Protein 9FZ5 (pdb70)

Foldseek 3Di:
DQVVVVVVQAAADPDDADDDDQLPFDWDWDQVKHAQFIWIDRHQKIKTARIWDWDDCTKIWGAQFIWIGHNWKTDTAGTKIAHSPFGKMWHAWDWIATHPAFKTKGAGTWIQGNPQGWMWGAFMWIDGDGPPDQFWIWTAGIKTQGPPPQWIWGAQTFIDGGPDTDDGDGTDIDGFDADDDWFKFDKWKKCWPQARIKIKIWTWDDPDVFWIKIWMWMDRVRFGWIKTWIWIWGDDLFAIKTWIKIWTQAGDVCCVVPHDDDTHIWMKIFIWTWGAHDPFKTWTWTFIDIDALCPQLPDHDPVDHQPDFKGWTKIWIWGPDPFWIWIFMWIDMGTSDPPDAKAKIKHTKIWIKGWAQPDPQKTWMKIWMWIWMDIDDPADKTKIKIKMKIKMWRWDDDPFKIKTKMKIKIKMWMAIDRPDVVQVPDDDHADGIDMDIKMKIKMWMKGKDKDQDPPPDGQKMKMKMKIKMWMFIDADAQSNFDDRQWAADDDAPVNPPDLAGIPDDRFGWGFGKMKIKMWMWIADNVGHTFKIKMKMWMFGPFAICRNDPPFDFDDDDTTGTFKMKIWMWGPPDVFKIKIKIWIGGPSHVDTAKIKIKMKGDPDPFWMKMKMWIWGQLSNCCGGPDPVLCPDPPRNGTFTKIKMWGKDDDDPFKIWTWMWIFTVSDTDTAKIKIKMKGDHQFKIKIKMKMWHWHDFDDPPGDTDTMMMIIIDMDTDRSYDDDDTPDQVRQQPYPDGDDDPD/DDDDDDAALAHPQQLAEEEEEDDCPDLLVVLLVVVSVVRRRDYDYDDDPDPRHKYKYWDDKDKDKDADDDDPPGDGFKIKMKIKIKMWICHPPDHIHIDMFMDIDMDTDDPVPVVVVVVVVVVVVNVVSNVRSVVVSNCNVVVVVVVVD/DQVPADFDFDDPLVAAWWWADDDLVPDPDDDKTWTWFAHRRFKIWIWIDDPDTDIWIWGWHDDPNWIWTATPVGDTWTWDDDPSWIDTDSGITHGDHDDDPVVVVVCVVPPDPDDGD

B-factor: mean 40.63, std 31.94, range [8.41, 131.27]

Organism: Escherichia coli (strain K12) (NCBI:txid83333)

Secondary structure (DSSP, 8-state):
-HHHHHHTTS----SPP--S-STT----EE--EEEEEEEEEETTEEEEEEEEEEE---EEEEEEEEEEE-SS-EEEEEEEEEESSS--BEE-SSEEE-SSS--EEE-SS--B-SSTT-B--SS-EEE-SPTT--SEEEE-S-EEEEETTEEEEESS-EEEESSSB----S------SSS----B----EE--SSSS--EE--B-B--STTEEB--B-EE-TTT-S---EEE-EE--SS-----EEE-B---SHHHHHS-S-S---B-EEEEEEEE--TTT-EEEEEEEEESSTTTTTSS-BTTB-SS-SB--EEE-EEE-SSS--EE--EEE--B-STT----EEE-S-----B----STT---BB-EEEEEEEESSTTS-BEEEEEE--EEEEEEE-SSEEEEEEEEEEEEE---B--SHHHHHSSS---S--EEEEEEEE--EEE-EEEE--SSSTT-EEEEEEEE----B-----TTS--SS--B----TGGGS-S-SBSSSS----B--EEEEEEEEEE-TTS-EEEEEEEEEEEESS----S------SS---SEEEEEEEEEEE--STT--EEEEEEEETTTTS--EEEEEEEEESSSS-EEEEEEEEE-HHHHHHSS-GGGTTSTTTTT-B-EEEEEEEEEETTTEEEEEEEEEETTTTEE------EEEE-SSEEEEE-----EEEE-SSS--EEE----EEEEEE-SSSS--S--STTTTT-SSS------/--EE--S-SS-SS-SEEEEE-S-TTSSHHHHHHHHHHHHT-EE--S--S--S--EEE----EEEEEE--B-TTS-B-EEEEEEEEEEEE--SSS--EEEEEEEEEEEE--TTSTTTTTHHHHHHHHHSHHHHHHHHHHTHHHHHHHHH-/-TTTPPP-PPPTTT-EEEE--S--SSS-SSS-EEEEEE-SSSEEEEEEESSSEEEEEEEEEEETTEEEEEETT--EEE-EESSS-EEETTEE-EE-S---HHHHHHHHHS--SSPP-

GO terms:
  GO:0009279 cell outer membrane (C, EXP)
  GO:0005515 protein binding (F, IPI)
  GO:0009279 cell outer membrane (C, IDA)
  GO:1990351 transporter complex (C, IDA)
  GO:0043165 Gram-negative-bacterium-type cell outer membrane assembly (P, IMP)

Nearest PDB structures (foldseek):
  4rhb-assembly2_D  TM=9.702E-01  e=4.855E-27  Escherichia coli K-12
  4n4r-assembly2_D  TM=9.764E-01  e=1.354E-24  Salmonella enterica subsp. enterica serovar Typhimurium str. LT2
  5iv8-assembly2_D  TM=9.693E-01  e=1.240E-23  Klebsiella pneumoniae
  5iv8-assembly1_B  TM=9.647E-01  e=1.289E-22  Klebsiella pneumoniae
  4rh8-assembly3_C  TM=9.187E-01  e=2.934E-22  Escherichia coli K-12

Radius of gyration: 35.71 Å; Cα contacts (8 Å, |Δi|>4): 2465; chains: 3; bounding box: 82×67×100 Å

InterPro domains:
  IPR005653 Organic solvent tolerance-like, N-terminal [PF03968] (53-194)
  IPR007543 LptD, C-terminal [PF04453] (309-697)
  IPR020889 LPS-assembly protein LptD [MF_01411] (3-763)
  IPR050218 Lipopolysaccharide Assembly Protein LptD [PTHR30189] (1-781)

Sequence (1006 aa):
DLASQCMLGVPSYDRPLVQGDTNDLPVTINAAVFTGSVDIMQGNSRLQADEVQLHQVRTVDALGNVHYDDNQVILKGPKGWANLNTKDTNVWEGDYQMVGRQGRGKADLMKQRGENRYTILDNGSFTSCLPGSDTWSVVGSEIIHDREEQVAEIWNARFKVGPVPIFYSPYLQLPVGDKRRSGFLIPNAKYTTTNYFEFYLPYYWNIAPNMDATITPHYMHRRGNIMWENEFRYLSQAGAGLMELDYLPSDKVYEDEHPNDDSSRRWLFYWNHSGVMDQVWRFNVDYTKVSDPSYFNDFDNKYGSSTDGYATQKFSVGYAVQNFNATVSTKQFQVFSEQNTSSYSAEPQLDVNYYQNDVGPFDTRIYGQAVHFVNTRDDMPEATRVHLEPTINLPLSNNWGSINTEAKLLATHYQQTNLDWYNSRNTTKLDESVNRVMPQFKVDGKMVFERDMEMLAPGYTQTLEPRAQYLYVPYRDQSDIYNYDSSLLQSDYSGLFRDRTYGGLDRIASANQVTTGVTSRIYDDAAVERFNISVGQIYYFTESRTGDDNITWENDDKTGSLVWAGDTYWRISERWGLRGGIQYDTRLDNVATSNSSIEYRRDEDRLVQLNYRYASPEYIQATLPKYYSTAEQYKNGISQVGAVASWPIADRWSIVGAYYYDTNANKQADSMLGVQYSSCCYAIRVGYERKLNGWDNDKQHAVYDNAIGFNIELRGLSSNYGLGTQEMLRSNILPYQNTLGWHLRDTTQVPSTMKVMILDSGDPNGPLSRAVRNQLRLNGVELLDKETTRKDVPSLRLGKVSIAKDTASVFRNGQTAEYQMIMTVNATVLIPGRDIYPISAKVFRSFFDNPQMALAKDNEQDMIVKEMYDRAAEQLIRKLPSIRAADIANYNNVVKTPAPDWLAGYWQTKGPQRALVSPEAIGSLIVTKEGDTLDCRQWQRVIAVPGKLTLMSDDLTNVTVKRELYEVERDGNTIEYDGMTMERVDRPTAECAAALDKAPLPTPLP

Solvent-accessible surface area: 52237 Å² total; per-residue (Å²): 106,10,35,63,28,7,79,4,2,4,22,64,53,129,63,117,97,71,151,63,90,49,82,131,47,109,89,66,88,81,82,76,90,46,110,37,90,1,25,26,68,33,13,20,34,60,17,69,6,82,51,2,43,42,88,162,131,85,27,30,38,0,74,27,100,1,70,27,38,36,52,74,20,44,10,85,7,76,76,0,82,13,20,69,79,64,104,12,11,41,5,81,106,20,73,27,39,37,10,51,55,30,11,68,9,119,13,67,64,2,72,22,122,15,96,36,108,75,23,40,1,64,101,0,11,11,8,2,5,17,33,64,43,124,52,13,12,4,34,11,43,85,1,63,25,37,77,133,71,70,31,1,30,0,132,67,0,93,47,53,67,17,128,84,82,102,115,134,72,61,140,45,66,34,64,32,20,114,101,163,105,57,26,144,99,62,50,47,35,71,140,22,69,39,2,122,94,4,86,48,76,19,79,38,119,44,86,26,130,66,63,11,10,34,68,15,35,8,78,0,92,98,20,37,60,72,6,126,27,53,36,66,99,44,104,70,160,15,21,47,0,58,64,4,68,1,99,1,54,44,14,121,21,53,65,98,132,110,72,143,71,154,54,4,119,2,81,6,73,39,89,55,23,67,12,61,83,120,98,34,111,72,60,71,25,52,65,24,73,4,40,14,79,42,4,28,79,34,8,92,20,181,69,16,54,11,10,40,8,44,6,40,19,58,103,41,68,8,83,4,75,100,65,80,34,33,39,84,8,36,23,80,23,43,24,26,58,146,117,70,62,26,17,21,10,0,48,80,17,72,31,59,26,97,65,91,66,119,73,64,96,82,21,38,78,75,65,6,23,42,4,75,3,43,17,94,88,140,50,26,1,56,2,55,2,76,4,95,28,59,7,88,23,66,51,95,78,95,55,98,20,47,76,42,38,24,42,28,85,2,30,9,82,1,108,1,63,73,33,110,114,49,42,78,175,72,122,67,109,14,57,108,74,15,113,12,82,1,57,14,100,31,54,24,16,87,72,19,53,42,57,97,18,158,107,151,11,114,52,60,45,38,12,61,19,43,81,48,13,77,4,112,6,28,95,99,98,7,35,47,10,49,45,4,6,4,8,58,20,35,38,46,34,48,4,7,29,48,39,45,57,31,2,9,26,0,22,14,10,20,9,35,19,45,2,55,6,64,13,12,29,38,43,27,111,48,31,50,43,53,62,22,76,7,67,2,50,12,102,30,96,59,53,39,92,2,35,63,86,113,49,93,83,96,48,101,70,99,84,18,46,7,16,102,12,13,59,41,49,122,78,74,51,137,119,101,1,51,57,23,23,90,26,85,16,48,44,7,103,56,54,5,12,29,57,53,16,58,2,42,58,121,48,122,30,70,0,66,16,94,42,82,24,61,3,0,57,44,30,2,77,10,49,17,29,184,85,9,38,112,28,86,36,23,92,48,6,5,10,13,51,3,39,8,47,5,111,28,98,93,74,81,107,2,54,4,17,22,96,13,85,20,67,68,44,110,119,47,5,0,19,10,104,0,52,8,62,0,22,18,10,81,7,51,57,45,20,87,18,78,43,13,21,33,38,55,122,106,126,84,106,31,73,62,16,47,25,68,19,105,52,84,69,57,18,5,15,54,83,96,70,36,47,17,4,69,127,11,1,119,69,15,17,5,26,18,25,54,13,55,102,109,94,74,41,120,90,52,57,0,18,98,65,1,74,40,4,14,10,51,27,75,66,44,16,3,58,13,3,57,14,3,55,86,32,2,118,88,43,58,2,112,39,39,71,157,99,60,136,136,194,128,21,9,21,13,116,21,46,155,56,48,73,44,88,18,15,17,0,6,10,35,22,4,54,13,1,3,22,34,2,16,1,45,0,72,2,42,3,63,13,59,86,151,95,101,41,108,18,46,5,47,17,45,22,28,6,18,7,7,33,70,67,3,6,2,23,13,24,8,47,64,58,13,18,127,34,0,30,70,83,0,2,65,57,8,12,53,91,7,44,30,8,89,33,53,33,129,121,122,55,117,116,29,116,98,33,80,13,52,137,88,5,9,14,33,7,26,4,127,32,94,29,224,45,9,46,72,70,94,5,30,1,0,13,6,3,0,126,71,0,26,3,18,30,5,48,38,29,81,48,46,66,48,32,68,3,34,5,17,97,79,102,144,54,19,2,11,2,5,77,138,131,55,90,54,85,16,96,132,116,48,125,26,2,66,11,67,43,9,63,0,72,127,31,136,193,36,34,82,94,9,39,46,24,21,108,172,69,97,25,130,32,115,73,88

Structure (mmCIF, N/CA/C/O backbone):
data_9FZ5
#
_entry.id   9FZ5
#
_cell.length_a   1.00
_cell.length_b   1.00
_cell.length_c   1.00
_cell.angle_alpha   90.00
_cell.angle_beta   90.00
_cell.angle_gamma   90.00
#
_symmetry.space_group_name_H-M   'P 1'
#
loop_
_entity.id
_entity.type
_entity.pdbx_description
1 polymer 'LPS-assembly protein LptD'
2 polymer 'LPS-assembly lipoprotein LptE'
3 polymer 'Uncharacterized lipoprotein YedD'
#
loop_
_atom_site.group_PDB
_atom_site.id
_atom_site.type_symbol
_atom_site.label_atom_id
_atom_site.label_alt_id
_atom_site.label_comp_id
_atom_site.label_asym_id
_atom_site.label_entity_id
_atom_site.label_seq_id
_atom_site.pdbx_PDB_ins_code
_atom_site.Cartn_x
_atom_site.Cartn_y
_atom_site.Cartn_z
_atom_site.occupancy
_atom_site.B_iso_or_equiv
_atom_site.auth_seq_id
_atom_site.auth_comp_id
_atom_site.auth_asym_id
_atom_site.auth_atom_id
_atom_site.pdbx_PDB_model_num
ATOM 1 N N . ASP A 1 1 ? 126.829 149.762 111.840 1.00 63.14 26 ASP A N 1
ATOM 2 C CA . ASP A 1 1 ? 127.452 148.537 112.326 1.00 63.14 26 ASP A CA 1
ATOM 3 C C . ASP A 1 1 ? 127.687 147.563 111.176 1.00 63.14 26 ASP A C 1
ATOM 4 O O . ASP A 1 1 ? 126.981 147.602 110.171 1.00 63.14 26 ASP A O 1
ATOM 9 N N . LEU A 1 2 ? 128.687 146.690 111.329 1.00 63.27 27 LEU A N 1
ATOM 10 C CA . LEU A 1 2 ? 129.012 145.750 110.260 1.00 63.27 27 LEU A CA 1
ATOM 11 C C . LEU A 1 2 ? 127.897 144.732 110.057 1.00 63.27 27 LEU A C 1
ATOM 12 O O . LEU A 1 2 ? 127.629 144.317 108.924 1.00 63.27 27 LEU A O 1
ATOM 17 N N . ALA A 1 3 ? 127.232 144.321 111.140 1.00 70.47 28 ALA A N 1
ATOM 18 C CA . ALA A 1 3 ? 126.164 143.334 111.019 1.00 70.47 28 ALA A CA 1
ATOM 19 C C . ALA A 1 3 ? 125.001 143.884 110.206 1.00 70.47 28 ALA A C 1
ATOM 20 O O . ALA A 1 3 ? 124.536 143.247 109.255 1.00 70.47 28 ALA A O 1
ATOM 22 N N . SER A 1 4 ? 124.525 145.079 110.561 1.00 70.37 29 SER A N 1
ATOM 23 C CA . SER A 1 4 ? 123.437 145.689 109.806 1.00 70.37 29 SER A CA 1
ATOM 24 C C . SER A 1 4 ? 123.876 146.068 108.399 1.00 70.37 29 SER A C 1
ATOM 25 O O . SER A 1 4 ? 123.055 146.068 107.475 1.00 70.37 29 SER A O 1
ATOM 28 N N . GLN A 1 5 ? 125.155 146.400 108.216 1.00 69.69 30 GLN A N 1
ATOM 29 C CA . GLN A 1 5 ? 125.648 146.725 106.882 1.00 69.69 30 GLN A CA 1
ATOM 30 C C . GLN A 1 5 ? 125.612 145.502 105.974 1.00 69.69 30 GLN A C 1
ATOM 31 O O . GLN A 1 5 ? 125.185 145.588 104.817 1.00 69.69 30 GLN A O 1
ATOM 37 N N . CYS A 1 6 ? 126.056 144.352 106.481 1.00 69.01 31 CYS A N 1
ATOM 38 C CA . CYS A 1 6 ? 126.037 143.123 105.698 1.00 69.01 31 CYS A CA 1
ATOM 39 C C . CYS A 1 6 ? 124.657 142.489 105.603 1.00 69.01 31 CYS A C 1
ATOM 40 O O . CYS A 1 6 ? 124.432 141.676 104.700 1.00 69.01 31 CYS A O 1
ATOM 43 N N . MET A 1 7 ? 123.732 142.832 106.501 1.00 68.41 32 MET A N 1
ATOM 44 C CA . MET A 1 7 ? 122.424 142.191 106.484 1.00 68.41 32 MET A CA 1
ATOM 45 C C . MET A 1 7 ? 121.617 142.542 105.240 1.00 68.41 32 MET A C 1
ATOM 46 O O . MET A 1 7 ? 120.673 141.819 104.908 1.00 68.41 32 MET A O 1
ATOM 51 N N . LEU A 1 8 ? 121.958 143.624 104.547 1.00 59.53 33 LEU A N 1
ATOM 52 C CA . LEU A 1 8 ? 121.215 144.027 103.353 1.00 59.53 33 LEU A CA 1
ATOM 53 C C . LEU A 1 8 ? 121.813 143.420 102.084 1.00 59.53 33 LEU A C 1
ATOM 54 O O . LEU A 1 8 ? 122.034 144.080 101.073 1.00 59.53 33 LEU A O 1
ATOM 59 N N . GLY A 1 9 ? 122.049 142.113 102.135 1.00 58.46 34 GLY A N 1
ATOM 60 C CA . GLY A 1 9 ? 122.469 141.366 100.967 1.00 58.46 34 GLY A CA 1
ATOM 61 C C . GLY A 1 9 ? 121.691 140.075 100.826 1.00 58.46 34 GLY A C 1
ATOM 62 O O . GLY A 1 9 ? 121.775 139.390 99.803 1.00 58.46 34 GLY A O 1
ATOM 63 N N . VAL A 1 10 ? 120.923 139.741 101.858 1.00 59.68 35 VAL A N 1
ATOM 64 C CA . VAL A 1 10 ? 120.151 138.509 101.940 1.00 59.68 35 VAL A CA 1
ATOM 65 C C . VAL A 1 10 ? 118.678 138.866 101.752 1.00 59.68 35 VAL A C 1
ATOM 66 O O . VAL A 1 10 ? 118.083 139.510 102.629 1.00 59.68 35 VAL A O 1
ATOM 70 N N . PRO A 1 11 ? 118.050 138.478 100.644 1.00 59.36 36 PRO A N 1
ATOM 71 C CA . PRO A 1 11 ? 116.627 138.777 100.462 1.00 59.36 36 PRO A CA 1
ATOM 72 C C . PRO A 1 11 ? 115.777 138.046 101.489 1.00 59.36 36 PRO A C 1
ATOM 73 O O . PRO A 1 11 ? 116.177 137.030 102.060 1.00 59.36 36 PRO A O 1
ATOM 77 N N . SER A 1 12 ? 114.589 138.589 101.733 1.00 71.12 37 SER A N 1
ATOM 78 C CA . SER A 1 12 ? 113.670 138.032 102.711 1.00 71.12 37 SER A CA 1
ATOM 79 C C . SER A 1 12 ? 112.318 137.755 102.067 1.00 71.12 37 SER A C 1
ATOM 80 O O . SER A 1 12 ? 111.952 138.353 101.052 1.00 71.12 37 SER A O 1
ATOM 83 N N . TYR A 1 13 ? 111.581 136.828 102.674 1.00 88.36 38 TYR A N 1
ATOM 84 C CA . TYR A 1 13 ? 110.256 136.442 102.200 1.00 88.36 38 TYR A CA 1
ATOM 85 C C . TYR A 1 13 ? 109.223 137.367 102.835 1.00 88.36 38 TYR A C 1
ATOM 86 O O . TYR A 1 13 ? 108.910 137.237 104.023 1.00 88.36 38 TYR A O 1
ATOM 95 N N . ASP A 1 14 ? 108.695 138.301 102.044 1.00 98.98 39 ASP A N 1
ATOM 96 C CA . ASP A 1 14 ? 107.711 139.255 102.537 1.00 98.98 39 ASP A CA 1
ATOM 97 C C . ASP A 1 14 ? 106.277 138.760 102.410 1.00 98.98 39 ASP A C 1
ATOM 98 O O . ASP A 1 14 ? 105.405 139.241 103.142 1.00 98.98 39 ASP A O 1
ATOM 103 N N . ARG A 1 15 ? 106.016 137.820 101.507 1.00 97.24 40 ARG A N 1
ATOM 104 C CA . ARG A 1 15 ? 104.666 137.319 101.313 1.00 97.24 40 ARG A CA 1
ATOM 105 C C . ARG A 1 15 ? 104.205 136.540 102.546 1.00 97.24 40 ARG A C 1
ATOM 106 O O . ARG A 1 15 ? 105.029 136.032 103.312 1.00 97.24 40 ARG A O 1
ATOM 114 N N . PRO A 1 16 ? 102.892 136.448 102.769 1.00 105.26 41 PRO A N 1
ATOM 115 C CA . PRO A 1 16 ? 102.397 135.741 103.957 1.00 105.26 41 PRO A CA 1
ATOM 116 C C . PRO A 1 16 ? 102.852 134.289 103.978 1.00 105.26 41 PRO A C 1
ATOM 117 O O . PRO A 1 16 ? 102.905 133.618 102.945 1.00 105.26 41 PRO A O 1
ATOM 121 N N . LEU A 1 17 ? 103.178 133.810 105.174 1.00 104.08 42 LEU A N 1
ATOM 122 C CA . LEU A 1 17 ? 103.736 132.479 105.371 1.00 104.08 42 LEU A CA 1
ATOM 123 C C . LEU A 1 17 ? 102.633 131.506 105.764 1.00 104.08 42 LEU A C 1
ATOM 124 O O . LEU A 1 17 ? 101.811 131.810 106.634 1.00 104.08 42 LEU A O 1
ATOM 129 N N . VAL A 1 18 ? 102.623 130.339 105.124 1.00 108.54 43 VAL A N 1
ATOM 130 C CA . VAL A 1 18 ? 101.637 129.295 105.378 1.00 108.54 43 VAL A CA 1
ATOM 131 C C . VAL A 1 18 ? 102.368 128.058 105.880 1.00 108.54 43 VAL A C 1
ATOM 132 O O . VAL A 1 18 ? 103.317 127.590 105.240 1.00 108.54 43 VAL A O 1
ATOM 136 N N . GLN A 1 19 ? 101.925 127.532 107.018 1.00 115.28 44 GLN A N 1
ATOM 137 C CA . GLN A 1 19 ? 102.521 126.352 107.629 1.00 115.28 44 GLN A CA 1
ATOM 138 C C . GLN A 1 19 ? 101.593 125.160 107.446 1.00 115.28 44 GLN A C 1
ATOM 139 O O . GLN A 1 19 ? 100.402 125.241 107.762 1.00 115.28 44 GLN A O 1
ATOM 145 N N . GLY A 1 20 ? 102.141 124.062 106.938 1.00 121.39 45 GLY A N 1
ATOM 146 C CA . GLY A 1 20 ? 101.395 122.843 106.715 1.00 121.39 45 GLY A CA 1
ATOM 147 C C . GLY A 1 20 ? 101.706 122.238 105.365 1.00 121.39 45 GLY A C 1
ATOM 148 O O . GLY A 1 20 ? 102.595 122.678 104.639 1.00 121.39 45 GLY A O 1
ATOM 149 N N . ASP A 1 21 ? 100.947 121.196 105.034 1.00 122.50 46 ASP A N 1
ATOM 150 C CA . ASP A 1 21 ? 101.124 120.514 103.760 1.00 122.50 46 ASP A CA 1
ATOM 151 C C . ASP A 1 21 ? 100.675 121.404 102.608 1.00 122.50 46 ASP A C 1
ATOM 152 O O . ASP A 1 21 ? 99.631 122.060 102.676 1.00 122.50 46 ASP A O 1
ATOM 157 N N . THR A 1 22 ? 101.473 121.423 101.543 1.00 122.16 47 THR A N 1
ATOM 158 C CA . THR A 1 22 ? 101.195 122.239 100.369 1.00 122.16 47 THR A CA 1
ATOM 159 C C . THR A 1 22 ? 100.525 121.461 99.244 1.00 122.16 47 THR A C 1
ATOM 160 O O . THR A 1 22 ? 100.204 122.053 98.208 1.00 122.16 47 THR A O 1
ATOM 164 N N . ASN A 1 23 ? 100.303 120.157 99.420 1.00 119.23 48 ASN A N 1
ATOM 165 C CA . ASN A 1 23 ? 99.765 119.345 98.332 1.00 119.23 48 ASN A CA 1
ATOM 166 C C . ASN A 1 23 ? 98.297 119.659 98.066 1.00 119.23 48 ASN A C 1
ATOM 167 O O . ASN A 1 23 ? 97.842 119.591 96.918 1.00 119.23 48 ASN A O 1
ATOM 172 N N . ASP A 1 24 ? 97.542 120.000 99.107 1.00 116.03 49 ASP A N 1
ATOM 173 C CA . ASP A 1 24 ? 96.113 120.252 98.987 1.00 116.03 49 ASP A CA 1
ATOM 174 C C . ASP A 1 24 ? 95.780 121.731 98.821 1.00 116.03 49 ASP A C 1
ATOM 175 O O . ASP A 1 24 ? 94.600 122.093 98.841 1.00 116.03 49 ASP A O 1
ATOM 180 N N . LEU A 1 25 ? 96.786 122.586 98.660 1.00 108.62 50 LEU A N 1
ATOM 181 C CA . LEU A 1 25 ? 96.554 124.017 98.591 1.00 108.62 50 LEU A CA 1
ATOM 182 C C . LEU A 1 25 ? 95.990 124.413 97.226 1.00 108.62 50 LEU A C 1
ATOM 183 O O . LEU A 1 25 ? 96.196 123.716 96.230 1.00 108.62 50 LEU A O 1
ATOM 188 N N . PRO A 1 26 ? 95.267 125.531 97.160 1.00 98.85 51 PRO A N 1
ATOM 189 C CA . PRO A 1 26 ? 94.632 125.930 95.899 1.00 98.85 51 PRO A CA 1
ATOM 190 C C . PRO A 1 26 ? 95.650 126.347 94.847 1.00 98.85 51 PRO A C 1
ATOM 191 O O . PRO A 1 26 ? 96.830 126.567 95.125 1.00 98.85 51 PRO A O 1
ATOM 195 N N . VAL A 1 27 ? 95.160 126.457 93.613 1.00 90.09 52 VAL A N 1
ATOM 196 C CA . VAL A 1 27 ? 95.974 126.787 92.450 1.00 90.09 52 VAL A CA 1
ATOM 197 C C . VAL A 1 27 ? 95.429 128.064 91.825 1.00 90.09 52 VAL A C 1
ATOM 198 O O . VAL A 1 27 ? 94.214 128.199 91.639 1.00 90.09 52 VAL A O 1
ATOM 202 N N . THR A 1 28 ? 96.326 128.995 91.505 1.00 86.10 53 THR A N 1
ATOM 203 C CA . THR A 1 28 ? 95.980 130.239 90.830 1.00 86.10 53 THR A CA 1
ATOM 204 C C . THR A 1 28 ? 96.786 130.344 89.543 1.00 86.10 53 THR A C 1
ATOM 205 O O . THR A 1 28 ? 97.999 130.112 89.546 1.00 86.10 53 THR A O 1
ATOM 209 N N . ILE A 1 29 ? 96.113 130.691 88.447 1.00 88.61 54 ILE A N 1
ATOM 210 C CA . ILE A 1 29 ? 96.740 130.795 87.135 1.00 88.61 54 ILE A CA 1
ATOM 211 C C . ILE A 1 29 ? 96.429 132.165 86.550 1.00 88.61 54 ILE A C 1
ATOM 212 O O . ILE A 1 29 ? 95.262 132.567 86.486 1.00 88.61 54 ILE A O 1
ATOM 217 N N . ASN A 1 30 ? 97.470 132.879 86.126 1.00 93.47 55 ASN A N 1
ATOM 218 C CA . ASN A 1 30 ? 97.329 134.163 85.453 1.00 93.47 55 ASN A CA 1
ATOM 219 C C . ASN A 1 30 ? 98.072 134.100 84.129 1.00 93.47 55 ASN A C 1
ATOM 220 O O . ASN A 1 30 ? 99.219 133.646 84.084 1.00 93.47 55 ASN A O 1
ATOM 225 N N . ALA A 1 31 ? 97.425 134.550 83.057 1.00 108.07 56 ALA A N 1
ATOM 226 C CA . ALA A 1 31 ? 98.052 134.514 81.744 1.00 108.07 56 ALA A CA 1
ATOM 227 C C . ALA A 1 31 ? 97.375 135.523 80.830 1.00 108.07 56 ALA A C 1
ATOM 228 O O . ALA A 1 31 ? 96.243 135.950 81.071 1.00 108.07 56 ALA A O 1
ATOM 230 N N . ALA A 1 42 ? 96.906 122.095 78.331 1.00 123.70 67 ALA A N 1
ATOM 231 C CA . ALA A 1 42 ? 96.567 123.502 78.176 1.00 123.70 67 ALA A CA 1
ATOM 232 C C . ALA A 1 42 ? 97.841 124.330 78.108 1.00 123.70 67 ALA A C 1
ATOM 233 O O . ALA A 1 42 ? 98.857 123.975 78.715 1.00 123.70 67 ALA A O 1
ATOM 235 N N . VAL A 1 43 ? 97.783 125.434 77.368 1.00 116.00 68 VAL A N 1
ATOM 236 C CA . VAL A 1 43 ? 98.936 126.294 77.130 1.00 116.00 68 VAL A CA 1
ATOM 237 C C . VAL A 1 43 ? 98.584 127.713 77.553 1.00 116.00 68 VAL A C 1
ATOM 238 O O . VAL A 1 43 ? 97.516 128.226 77.197 1.00 116.00 68 VAL A O 1
ATOM 242 N N . PHE A 1 44 ? 99.478 128.341 78.312 1.00 113.58 69 PHE A N 1
ATOM 243 C CA . PHE A 1 44 ? 99.368 129.747 78.676 1.00 113.58 69 PHE A CA 1
ATOM 244 C C . PHE A 1 44 ? 100.574 130.495 78.129 1.00 113.58 69 PHE A C 1
ATOM 245 O O . PHE A 1 44 ? 101.711 130.030 78.267 1.00 113.58 69 PHE A O 1
ATOM 253 N N . THR A 1 45 ? 100.328 131.650 77.515 1.00 115.87 70 THR A N 1
ATOM 254 C CA . THR A 1 45 ? 101.371 132.431 76.862 1.00 115.87 70 THR A CA 1
ATOM 255 C C . THR A 1 45 ? 101.386 133.842 77.435 1.00 115.87 70 THR A C 1
ATOM 256 O O . THR A 1 45 ? 100.370 134.544 77.390 1.00 115.87 70 THR A O 1
ATOM 260 N N . GLY A 1 46 ? 102.534 134.249 77.969 1.00 107.05 71 GLY A N 1
ATOM 261 C CA . GLY A 1 46 ? 102.742 135.616 78.406 1.00 107.05 71 GLY A CA 1
ATOM 262 C C . GLY A 1 46 ? 102.638 135.825 79.903 1.00 107.05 71 GLY A C 1
ATOM 263 O O . GLY A 1 46 ? 101.535 135.972 80.438 1.00 107.05 71 GLY A O 1
ATOM 264 N N . SER A 1 47 ? 103.787 135.866 80.576 1.00 98.43 72 SER A N 1
ATOM 265 C CA . SER A 1 47 ? 103.885 136.187 82.000 1.00 98.43 72 SER A CA 1
ATOM 266 C C . SER A 1 47 ? 102.921 135.343 82.837 1.00 98.43 72 SER A C 1
ATOM 267 O O . SER A 1 47 ? 102.010 135.852 83.492 1.00 98.43 72 SER A O 1
ATOM 270 N N . VAL A 1 48 ? 103.137 134.032 82.805 1.00 93.13 73 VAL A N 1
ATOM 271 C CA . VAL A 1 48 ? 102.286 133.107 83.546 1.00 93.13 73 VAL A CA 1
ATOM 272 C C . VAL A 1 48 ? 102.719 133.083 85.005 1.00 93.13 73 VAL A C 1
ATOM 273 O O . VAL A 1 48 ? 103.900 132.885 85.314 1.00 93.13 73 VAL A O 1
ATOM 277 N N . ASP A 1 49 ? 101.763 133.279 85.905 1.00 82.42 74 ASP A N 1
ATOM 278 C CA . ASP A 1 49 ? 102.018 133.325 87.336 1.00 82.42 74 ASP A CA 1
ATOM 279 C C . ASP A 1 49 ? 101.371 132.126 88.014 1.00 82.42 74 ASP A C 1
ATOM 280 O O . ASP A 1 49 ? 100.228 131.771 87.711 1.00 82.42 74 ASP A O 1
ATOM 285 N N . ILE A 1 50 ? 102.107 131.505 88.932 1.00 73.97 75 ILE A N 1
ATOM 286 C CA . ILE A 1 50 ? 101.633 130.346 89.677 1.00 73.97 75 ILE A CA 1
ATOM 287 C C . ILE A 1 50 ? 101.845 130.611 91.160 1.00 73.97 75 ILE A C 1
ATOM 288 O O . ILE A 1 50 ? 102.938 131.013 91.572 1.00 73.97 75 ILE A O 1
ATOM 293 N N . MET A 1 51 ? 100.801 130.391 91.958 1.00 77.92 76 MET A N 1
ATOM 294 C CA . MET A 1 51 ? 100.855 130.594 93.406 1.00 77.92 76 MET A CA 1
ATOM 295 C C . MET A 1 51 ? 100.378 129.313 94.084 1.00 77.92 76 MET A C 1
ATOM 296 O O . MET A 1 51 ? 99.172 129.084 94.215 1.00 77.92 76 MET A O 1
ATOM 301 N N . GLN A 1 52 ? 101.324 128.483 94.515 1.00 80.75 77 GLN A N 1
ATOM 302 C CA . GLN A 1 52 ? 101.041 127.218 95.191 1.00 80.75 77 GLN A CA 1
ATOM 303 C C . GLN A 1 52 ? 101.724 127.262 96.553 1.00 80.75 77 GLN A C 1
ATOM 304 O O . GLN A 1 52 ? 102.893 126.890 96.684 1.00 80.75 77 GLN A O 1
ATOM 310 N N . GLY A 1 53 ? 100.987 127.705 97.566 1.00 79.59 78 GLY A N 1
ATOM 311 C CA . GLY A 1 53 ? 101.570 127.834 98.891 1.00 79.59 78 GLY A CA 1
ATOM 312 C C . GLY A 1 53 ? 102.715 128.824 98.883 1.00 79.59 78 GLY A C 1
ATOM 313 O O . GLY A 1 53 ? 102.593 129.948 98.386 1.00 79.59 78 GLY A O 1
ATOM 314 N N . ASN A 1 54 ? 103.850 128.407 99.440 1.00 77.02 79 ASN A N 1
ATOM 315 C CA . ASN A 1 54 ? 105.030 129.259 99.472 1.00 77.02 79 ASN A CA 1
ATOM 316 C C . ASN A 1 54 ? 105.831 129.216 98.177 1.00 77.02 79 ASN A C 1
ATOM 317 O O . ASN A 1 54 ? 106.710 130.062 97.986 1.00 77.02 79 ASN A O 1
ATOM 322 N N . SER A 1 55 ? 105.552 128.265 97.289 1.00 70.65 80 SER A N 1
ATOM 323 C CA . SER A 1 55 ? 106.300 128.122 96.047 1.00 70.65 80 SER A CA 1
ATOM 324 C C . SER A 1 55 ? 105.638 128.935 94.943 1.00 70.65 80 SER A C 1
ATOM 325 O O . SER A 1 55 ? 104.449 128.757 94.659 1.00 70.65 80 SER A O 1
ATOM 328 N N . ARG A 1 56 ? 106.410 129.820 94.320 1.00 68.88 81 ARG A N 1
ATOM 329 C CA . ARG A 1 56 ? 105.919 130.681 93.256 1.00 68.88 81 ARG A CA 1
ATOM 330 C C . ARG A 1 56 ? 106.793 130.508 92.025 1.00 68.88 81 ARG A C 1
ATOM 331 O O . ARG A 1 56 ? 108.020 130.427 92.132 1.00 68.88 81 ARG A O 1
ATOM 339 N N . LEU A 1 57 ? 106.159 130.447 90.856 1.00 66.62 82 LEU A N 1
ATOM 340 C CA . LEU A 1 57 ? 106.859 130.256 89.595 1.00 66.62 82 LEU A CA 1
ATOM 341 C C . LEU A 1 57 ? 106.405 131.305 88.593 1.00 66.62 82 LEU A C 1
ATOM 342 O O . LEU A 1 57 ? 105.217 131.630 88.518 1.00 66.62 82 LEU A O 1
ATOM 347 N N . GLN A 1 58 ? 107.354 131.830 87.822 1.00 70.79 83 GLN A N 1
ATOM 348 C CA . GLN A 1 58 ? 107.074 132.806 86.779 1.00 70.79 83 GLN A CA 1
ATOM 349 C C . GLN A 1 58 ? 107.755 132.376 85.490 1.00 70.79 83 GLN A C 1
ATOM 350 O O . GLN A 1 58 ? 108.864 131.834 85.518 1.00 70.79 83 GLN A O 1
ATOM 356 N N . ALA A 1 59 ? 107.093 132.627 84.364 1.00 86.10 84 ALA A N 1
ATOM 357 C CA . ALA A 1 59 ? 107.646 132.285 83.062 1.00 86.10 84 ALA A CA 1
ATOM 358 C C . ALA A 1 59 ? 106.836 132.982 81.982 1.00 86.10 84 ALA A C 1
ATOM 359 O O . ALA A 1 59 ? 105.663 133.311 82.184 1.00 86.10 84 ALA A O 1
ATOM 361 N N . ASP A 1 60 ? 107.479 133.209 80.834 1.00 99.02 85 ASP A N 1
ATOM 362 C CA . ASP A 1 60 ? 106.761 133.734 79.678 1.00 99.02 85 ASP A CA 1
ATOM 363 C C . ASP A 1 60 ? 105.730 132.733 79.172 1.00 99.02 85 ASP A C 1
ATOM 364 O O . ASP A 1 60 ? 104.609 133.113 78.816 1.00 99.02 85 ASP A O 1
ATOM 369 N N . GLU A 1 61 ? 106.090 131.452 79.135 1.00 104.40 86 GLU A N 1
ATOM 370 C CA . GLU A 1 61 ? 105.213 130.401 78.640 1.00 104.40 86 GLU A CA 1
ATOM 371 C C . GLU A 1 61 ? 105.178 129.259 79.644 1.00 104.40 86 GLU A C 1
ATOM 372 O O . GLU A 1 61 ? 106.228 128.787 80.089 1.00 104.40 86 GLU A O 1
ATOM 378 N N . VAL A 1 62 ? 103.972 128.821 79.996 1.00 104.66 87 VAL A N 1
ATOM 379 C CA . VAL A 1 62 ? 103.767 127.685 80.886 1.00 104.66 87 VAL A CA 1
ATOM 380 C C . VAL A 1 62 ? 102.784 126.733 80.222 1.00 104.66 87 VAL A C 1
ATOM 381 O O . VAL A 1 62 ? 101.690 127.145 79.819 1.00 104.66 87 VAL A O 1
ATOM 385 N N . GLN A 1 63 ? 103.174 125.468 80.104 1.00 111.11 88 GLN A N 1
ATOM 386 C CA . GLN A 1 63 ? 102.327 124.425 79.541 1.00 111.11 88 GLN A CA 1
ATOM 387 C C . GLN A 1 63 ? 102.109 123.351 80.598 1.00 111.11 88 GLN A C 1
ATOM 388 O O . GLN A 1 63 ? 103.074 122.754 81.086 1.00 111.11 88 GLN A O 1
ATOM 394 N N . LEU A 1 64 ? 100.850 123.105 80.944 1.00 118.05 89 LEU A N 1
ATOM 395 C CA . LEU A 1 64 ? 100.499 122.067 81.902 1.00 118.05 89 LEU A CA 1
ATOM 396 C C . LEU A 1 64 ? 100.004 120.839 81.152 1.00 118.05 89 LEU A C 1
ATOM 397 O O . LEU A 1 64 ? 99.188 120.953 80.231 1.00 118.05 89 LEU A O 1
ATOM 402 N N . HIS A 1 65 ? 100.513 119.671 81.537 1.00 122.08 90 HIS A N 1
ATOM 403 C CA . HIS A 1 65 ? 100.141 118.413 80.903 1.00 122.08 90 HIS A CA 1
ATOM 404 C C . HIS A 1 65 ? 99.864 117.391 81.992 1.00 122.08 90 HIS A C 1
ATOM 405 O O . HIS A 1 65 ? 100.774 117.013 82.736 1.00 122.08 90 HIS A O 1
ATOM 412 N N . GLN A 1 66 ? 98.614 116.949 82.086 1.00 131.27 91 GLN A N 1
ATOM 413 C CA . GLN A 1 66 ? 98.176 116.031 83.128 1.00 131.27 91 GLN A CA 1
ATOM 414 C C . GLN A 1 66 ? 97.755 114.712 82.499 1.00 131.27 91 GLN A C 1
ATOM 415 O O . GLN A 1 66 ? 96.974 114.696 81.541 1.00 131.27 91 GLN A O 1
ATOM 421 N N . VAL A 1 76 ? 99.267 112.137 86.965 1.00 127.93 101 VAL A N 1
ATOM 422 C CA . VAL A 1 76 ? 100.612 112.674 86.801 1.00 127.93 101 VAL A CA 1
ATOM 423 C C . VAL A 1 76 ? 100.507 114.085 86.242 1.00 127.93 101 VAL A C 1
ATOM 424 O O . VAL A 1 76 ? 100.321 114.279 85.036 1.00 127.93 101 VAL A O 1
ATOM 428 N N . ARG A 1 77 ? 100.624 115.076 87.120 1.00 122.92 102 ARG A N 1
ATOM 429 C CA . ARG A 1 77 ? 100.511 116.476 86.739 1.00 122.92 102 ARG A CA 1
ATOM 430 C C . ARG A 1 77 ? 101.895 117.012 86.398 1.00 122.92 102 ARG A C 1
ATOM 431 O O . ARG A 1 77 ? 102.773 117.077 87.264 1.00 122.92 102 ARG A O 1
ATOM 439 N N . THR A 1 78 ? 102.087 117.394 85.139 1.00 114.62 103 THR A N 1
ATOM 440 C CA . THR A 1 78 ? 103.358 117.915 84.661 1.00 114.62 103 THR A CA 1
ATOM 441 C C . THR A 1 78 ? 103.142 119.303 84.078 1.00 114.62 103 THR A C 1
ATOM 442 O O . THR A 1 78 ? 102.243 119.503 83.255 1.00 114.62 103 THR A O 1
ATOM 446 N N . VAL A 1 79 ? 103.964 120.256 84.509 1.00 102.39 104 VAL A N 1
ATOM 447 C CA . VAL A 1 79 ? 103.907 121.631 84.034 1.00 102.39 104 VAL A CA 1
ATOM 448 C C . VAL A 1 79 ? 105.246 121.962 83.394 1.00 102.39 104 VAL A C 1
ATOM 449 O O . VAL A 1 79 ? 106.296 121.799 84.026 1.00 102.39 104 VAL A O 1
ATOM 453 N N . ASP A 1 80 ? 105.209 122.416 82.144 1.00 100.20 105 ASP A N 1
ATOM 454 C CA . ASP A 1 80 ? 106.410 122.757 81.388 1.00 100.20 105 ASP A CA 1
ATOM 455 C C . ASP A 1 80 ? 106.474 124.271 81.235 1.00 100.20 105 ASP A C 1
ATOM 456 O O . ASP A 1 80 ? 105.671 124.862 80.506 1.00 100.20 105 ASP A O 1
ATOM 461 N N . ALA A 1 81 ? 107.428 124.893 81.920 1.00 90.15 106 ALA A N 1
ATOM 462 C CA . ALA A 1 81 ? 107.638 126.332 81.863 1.00 90.15 106 ALA A CA 1
ATOM 463 C C . ALA A 1 81 ? 108.907 126.621 81.074 1.00 90.15 106 ALA A C 1
ATOM 464 O O . ALA A 1 81 ? 109.963 126.049 81.361 1.00 90.15 106 ALA A O 1
ATOM 466 N N . LEU A 1 82 ? 108.802 127.505 80.083 1.00 88.01 107 LEU A N 1
ATOM 467 C CA . LEU A 1 82 ? 109.921 127.837 79.211 1.00 88.01 107 LEU A CA 1
ATOM 468 C C . LEU A 1 82 ? 110.051 129.347 79.094 1.00 88.01 107 LEU A C 1
ATOM 469 O O . LEU A 1 82 ? 109.051 130.048 78.907 1.00 88.01 107 LEU A O 1
ATOM 474 N N . GLY A 1 83 ? 111.280 129.842 79.209 1.00 76.29 108 GLY A N 1
ATOM 475 C CA . GLY A 1 83 ? 111.565 131.247 78.989 1.00 76.29 108 GLY A CA 1
ATOM 476 C C . GLY A 1 83 ? 111.723 132.053 80.261 1.00 76.29 108 GLY A C 1
ATOM 477 O O . GLY A 1 83 ? 110.729 132.465 80.866 1.00 76.29 108 GLY A O 1
ATOM 478 N N . ASN A 1 84 ? 112.974 132.295 80.661 1.00 66.93 109 ASN A N 1
ATOM 479 C CA . ASN A 1 84 ? 113.292 133.101 81.842 1.00 66.93 109 ASN A CA 1
ATOM 480 C C . ASN A 1 84 ? 112.524 132.620 83.070 1.00 66.93 109 ASN A C 1
ATOM 481 O O . ASN A 1 84 ? 111.985 133.414 83.844 1.00 66.93 109 ASN A O 1
ATOM 486 N N . VAL A 1 85 ? 112.471 131.298 83.247 1.00 63.37 110 VAL A N 1
ATOM 487 C CA . VAL A 1 85 ? 111.720 130.724 84.356 1.00 63.37 110 VAL A CA 1
ATOM 488 C C . VAL A 1 85 ? 112.339 131.164 85.672 1.00 63.37 110 VAL A C 1
ATOM 489 O O . VAL A 1 85 ? 113.560 131.099 85.860 1.00 63.37 110 VAL A O 1
ATOM 493 N N . HIS A 1 86 ? 111.497 131.623 86.588 1.00 57.73 111 HIS A N 1
ATOM 494 C CA . HIS A 1 86 ? 111.909 132.030 87.920 1.00 57.73 111 HIS A CA 1
ATOM 495 C C . HIS A 1 86 ? 111.467 130.980 88.932 1.00 57.73 111 HIS A C 1
ATOM 496 O O . HIS A 1 86 ? 110.923 129.930 88.579 1.00 57.73 111 HIS A O 1
ATOM 503 N N . TYR A 1 87 ? 111.709 131.277 90.204 1.00 51.57 112 TYR A N 1
ATOM 504 C CA . TYR A 1 87 ? 111.299 130.406 91.296 1.00 51.57 112 TYR A CA 1
ATOM 505 C C . TYR A 1 87 ? 111.497 131.155 92.601 1.00 51.57 112 TYR A C 1
ATOM 506 O O . TYR A 1 87 ? 112.435 131.946 92.737 1.00 51.57 112 TYR A O 1
ATOM 515 N N . ASP A 1 88 ? 110.601 130.905 93.553 1.00 61.00 113 ASP A N 1
ATOM 516 C CA . ASP A 1 88 ? 110.693 131.534 94.868 1.00 61.00 113 ASP A CA 1
ATOM 517 C C . ASP A 1 88 ? 110.026 130.597 95.869 1.00 61.00 113 ASP A C 1
ATOM 518 O O . ASP A 1 88 ? 108.800 130.595 96.001 1.00 61.00 113 ASP A O 1
ATOM 523 N N . ASP A 1 89 ? 110.836 129.810 96.562 1.00 61.23 114 ASP A N 1
ATOM 524 C CA . ASP A 1 89 ? 110.363 128.937 97.618 1.00 61.23 114 ASP A CA 1
ATOM 525 C C . ASP A 1 89 ? 110.562 129.626 98.966 1.00 61.23 114 ASP A C 1
ATOM 526 O O . ASP A 1 89 ? 110.853 130.823 99.044 1.00 61.23 114 ASP A O 1
ATOM 531 N N . ASN A 1 90 ? 110.388 128.866 100.047 1.00 63.82 115 ASN A N 1
ATOM 532 C CA . ASN A 1 90 ? 110.569 129.429 101.379 1.00 63.82 115 ASN A CA 1
ATOM 533 C C . ASN A 1 90 ? 112.027 129.773 101.652 1.00 63.82 115 ASN A C 1
ATOM 534 O O . ASN A 1 90 ? 112.309 130.741 102.366 1.00 63.82 115 ASN A O 1
ATOM 539 N N . GLN A 1 91 ? 112.968 129.000 101.097 1.00 56.53 116 GLN A N 1
ATOM 540 C CA . GLN A 1 91 ? 114.379 129.190 101.411 1.00 56.53 116 GLN A CA 1
ATOM 541 C C . GLN A 1 91 ? 115.277 129.048 100.184 1.00 56.53 116 GLN A C 1
ATOM 542 O O . GLN A 1 91 ? 116.476 128.785 100.323 1.00 56.53 116 GLN A O 1
ATOM 548 N N . VAL A 1 92 ? 114.733 129.233 98.983 1.00 51.49 117 VAL A N 1
ATOM 549 C CA . VAL A 1 92 ? 115.501 129.036 97.756 1.00 51.49 117 VAL A CA 1
ATOM 550 C C . VAL A 1 92 ? 114.932 129.941 96.674 1.00 51.49 117 VAL A C 1
ATOM 551 O O . VAL A 1 92 ? 113.715 130.107 96.561 1.00 51.49 117 VAL A O 1
ATOM 555 N N . ILE A 1 93 ? 115.825 130.532 95.881 1.00 46.07 118 ILE A N 1
ATOM 556 C CA . ILE A 1 93 ? 115.463 131.270 94.677 1.00 46.07 118 ILE A CA 1
ATOM 557 C C . ILE A 1 93 ? 116.285 130.720 93.520 1.00 46.07 118 ILE A C 1
ATOM 558 O O . ILE A 1 93 ? 117.503 130.554 93.640 1.00 46.07 118 ILE A O 1
ATOM 563 N N . LEU A 1 94 ? 115.621 130.435 92.405 1.00 44.23 119 LEU A N 1
ATOM 564 C CA . LEU A 1 94 ? 116.275 129.908 91.218 1.00 44.23 119 LEU A CA 1
ATOM 565 C C . LEU A 1 94 ? 116.123 130.884 90.058 1.00 44.23 119 LEU A C 1
ATOM 566 O O . LEU A 1 94 ? 115.399 131.878 90.139 1.00 44.23 119 LEU A O 1
ATOM 571 N N . LYS A 1 95 ? 116.827 130.581 88.971 1.00 46.91 120 LYS A N 1
ATOM 572 C CA . LYS A 1 95 ? 116.693 131.308 87.717 1.00 46.91 120 LYS A CA 1
ATOM 573 C C . LYS A 1 95 ? 117.159 130.395 86.593 1.00 46.91 120 LYS A C 1
ATOM 574 O O . LYS A 1 95 ? 117.959 129.483 86.807 1.00 46.91 120 LYS A O 1
ATOM 580 N N . GLY A 1 96 ? 116.647 130.649 85.393 1.00 56.34 121 GLY A N 1
ATOM 581 C CA . GLY A 1 96 ? 117.017 129.863 84.240 1.00 56.34 121 GLY A CA 1
ATOM 582 C C . GLY A 1 96 ? 115.986 129.911 83.131 1.00 56.34 121 GLY A C 1
ATOM 583 O O . GLY A 1 96 ? 114.793 130.121 83.367 1.00 56.34 121 GLY A O 1
ATOM 584 N N . PRO A 1 97 ? 116.435 129.723 81.888 1.00 65.15 122 PRO A N 1
ATOM 585 C CA . PRO A 1 97 ? 115.511 129.782 80.747 1.00 65.15 122 PRO A CA 1
ATOM 586 C C . PRO A 1 97 ? 114.496 128.649 80.718 1.00 65.15 122 PRO A C 1
ATOM 587 O O . PRO A 1 97 ? 113.292 128.893 80.594 1.00 65.15 122 PRO A O 1
ATOM 591 N N . LYS A 1 98 ? 114.963 127.409 80.830 1.00 74.17 123 LYS A N 1
ATOM 592 C CA . LYS A 1 98 ? 114.109 126.239 80.690 1.00 74.17 123 LYS A CA 1
ATOM 593 C C . LYS A 1 98 ? 113.757 125.670 82.057 1.00 74.17 123 LYS A C 1
ATOM 594 O O . LYS A 1 98 ? 114.608 125.592 82.947 1.00 74.17 123 LYS A O 1
ATOM 600 N N . GLY A 1 99 ? 112.492 125.270 82.217 1.00 85.57 124 GLY A N 1
ATOM 601 C CA . GLY A 1 99 ? 112.030 124.719 83.472 1.00 85.57 124 GLY A CA 1
ATOM 602 C C . GLY A 1 99 ? 111.150 123.503 83.257 1.00 85.57 124 GLY A C 1
ATOM 603 O O . GLY A 1 99 ? 110.709 123.211 82.143 1.00 85.57 124 GLY A O 1
ATOM 604 N N . TRP A 1 100 ? 110.905 122.797 84.358 1.00 93.61 125 TRP A N 1
ATOM 605 C CA . TRP A 1 100 ? 110.034 121.632 84.366 1.00 93.61 125 TRP A CA 1
ATOM 606 C C . TRP A 1 100 ? 109.442 121.498 85.761 1.00 93.61 125 TRP A C 1
ATOM 607 O O . TRP A 1 100 ? 110.015 121.975 86.743 1.00 93.61 125 TRP A O 1
ATOM 618 N N . ALA A 1 101 ? 108.285 120.846 85.843 1.00 96.89 126 ALA A N 1
ATOM 619 C CA . ALA A 1 101 ? 107.580 120.769 87.113 1.00 96.89 126 ALA A CA 1
ATOM 620 C C . ALA A 1 101 ? 106.783 119.476 87.194 1.00 96.89 126 ALA A C 1
ATOM 621 O O . ALA A 1 101 ? 106.488 118.835 86.182 1.00 96.89 126 ALA A O 1
ATOM 623 N N . ASN A 1 102 ? 106.440 119.103 88.428 1.00 107.02 127 ASN A N 1
ATOM 624 C CA . ASN A 1 102 ? 105.599 117.944 88.703 1.00 107.02 127 ASN A CA 1
ATOM 625 C C . ASN A 1 102 ? 105.069 118.069 90.122 1.00 107.02 127 ASN A C 1
ATOM 626 O O . ASN A 1 102 ? 105.825 118.407 91.038 1.00 107.02 127 ASN A O 1
ATOM 631 N N . LEU A 1 103 ? 103.776 117.796 90.301 1.00 115.18 128 LEU A N 1
ATOM 632 C CA . LEU A 1 103 ? 103.145 117.970 91.604 1.00 115.18 128 LEU A CA 1
ATOM 633 C C . LEU A 1 103 ? 103.151 116.703 92.450 1.00 115.18 128 LEU A C 1
ATOM 634 O O . LEU A 1 103 ? 102.956 116.792 93.667 1.00 115.18 128 LEU A O 1
ATOM 639 N N . ASN A 1 104 ? 103.359 115.534 91.840 1.00 117.06 129 ASN A N 1
ATOM 640 C CA . ASN A 1 104 ? 103.293 114.283 92.593 1.00 117.06 129 ASN A CA 1
ATOM 641 C C . ASN A 1 104 ? 104.413 114.194 93.6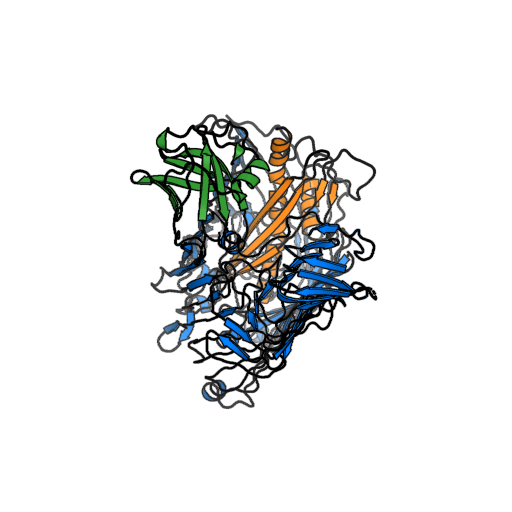23 1.00 117.06 129 ASN A C 1
ATOM 642 O O . ASN A 1 104 ? 104.178 113.838 94.783 1.00 117.06 129 ASN A O 1
ATOM 647 N N . THR A 1 105 ? 105.641 114.513 93.217 1.00 111.84 130 THR A N 1
ATOM 648 C CA . THR A 1 105 ? 106.801 114.423 94.095 1.00 111.84 130 THR A CA 1
ATOM 649 C C . THR A 1 105 ? 107.426 115.780 94.386 1.00 111.84 130 THR A C 1
ATOM 650 O O . THR A 1 105 ? 108.514 115.836 94.969 1.00 111.84 130 THR A O 1
ATOM 654 N N . LYS A 1 106 ? 106.763 116.872 93.997 1.00 105.91 131 LYS A N 1
ATOM 655 C CA . LYS A 1 106 ? 107.256 118.233 94.218 1.00 105.91 131 LYS A CA 1
ATOM 656 C C . LYS A 1 106 ? 108.636 118.446 93.601 1.00 105.91 131 LYS A C 1
ATOM 657 O O . LYS A 1 106 ? 109.452 119.206 94.129 1.00 105.91 131 LYS A O 1
ATOM 663 N N . ASP A 1 107 ? 108.909 117.787 92.480 1.00 99.06 132 ASP A N 1
ATOM 664 C CA . ASP A 1 107 ? 110.213 117.854 91.836 1.00 99.06 132 ASP A CA 1
ATOM 665 C C . ASP A 1 107 ? 110.168 118.808 90.649 1.00 99.06 132 ASP A C 1
ATOM 666 O O . ASP A 1 107 ? 109.215 118.798 89.864 1.00 99.06 132 ASP A O 1
ATOM 671 N N . THR A 1 108 ? 111.195 119.648 90.539 1.00 83.40 133 THR A N 1
ATOM 672 C CA . THR A 1 108 ? 111.322 120.600 89.446 1.00 83.40 133 THR A CA 1
ATOM 673 C C . THR A 1 108 ? 112.720 120.507 88.851 1.00 83.40 133 THR A C 1
ATOM 674 O O . THR A 1 108 ? 113.686 120.174 89.541 1.00 83.40 133 THR A O 1
ATOM 678 N N . ASN A 1 109 ? 112.817 120.807 87.558 1.00 78.21 134 ASN A N 1
ATOM 679 C CA . ASN A 1 109 ? 114.089 120.820 86.849 1.00 78.21 134 ASN A CA 1
ATOM 680 C C . ASN A 1 109 ? 114.278 122.177 86.189 1.00 78.21 134 ASN A C 1
ATOM 681 O O . ASN A 1 109 ? 113.402 122.639 85.452 1.00 78.21 134 ASN A O 1
ATOM 686 N N . VAL A 1 110 ? 115.417 122.809 86.455 1.00 67.42 135 VAL A N 1
ATOM 687 C CA . VAL A 1 110 ? 115.746 124.122 85.915 1.00 67.42 135 VAL A CA 1
ATOM 688 C C . VAL A 1 110 ? 117.116 124.034 85.259 1.00 67.42 135 VAL A C 1
ATOM 689 O O . VAL A 1 110 ? 118.056 123.492 85.849 1.00 67.42 135 VAL A O 1
ATOM 693 N N . TRP A 1 111 ? 117.228 124.565 84.044 1.00 68.20 136 TRP A N 1
ATOM 694 C CA . TRP A 1 111 ? 118.468 124.477 83.283 1.00 68.20 136 TRP A CA 1
ATOM 695 C C . TRP A 1 111 ? 119.476 125.530 83.725 1.00 68.20 136 TRP A C 1
ATOM 696 O O . TRP A 1 111 ? 119.327 126.132 84.793 1.00 68.20 136 TRP A O 1
ATOM 707 N N . GLU A 1 112 ? 120.516 125.734 82.917 1.00 68.47 137 GLU A N 1
ATOM 708 C CA . GLU A 1 112 ? 121.637 126.590 83.290 1.00 68.47 137 GLU A CA 1
ATOM 709 C C . GLU A 1 112 ? 121.177 127.991 83.666 1.00 68.47 137 GLU A C 1
ATOM 710 O O . GLU A 1 112 ? 120.404 128.623 82.943 1.00 68.47 137 GLU A O 1
ATOM 716 N N . GLY A 1 113 ? 121.674 128.478 84.800 1.00 56.08 138 GLY A N 1
ATOM 717 C CA . GLY A 1 113 ? 121.339 129.806 85.271 1.00 56.08 138 GLY A CA 1
ATOM 718 C C . GLY A 1 113 ? 122.072 130.172 86.544 1.00 56.08 138 GLY A C 1
ATOM 719 O O . GLY A 1 113 ? 123.260 129.874 86.692 1.00 56.08 138 GLY A O 1
ATOM 720 N N . ASP A 1 114 ? 121.376 130.826 87.469 1.00 51.54 139 ASP A N 1
ATOM 721 C CA . ASP A 1 114 ? 121.948 131.205 88.751 1.00 51.54 139 ASP A CA 1
ATOM 722 C C . ASP A 1 114 ? 120.953 130.883 89.854 1.00 51.54 139 ASP A C 1
ATOM 723 O O . ASP A 1 114 ? 119.740 130.863 89.628 1.00 51.54 139 ASP A O 1
ATOM 728 N N . TYR A 1 115 ? 121.473 130.633 91.051 1.00 44.06 140 TYR A N 1
ATOM 729 C CA . TYR A 1 115 ? 120.641 130.356 92.210 1.00 44.06 140 TYR A CA 1
ATOM 730 C C . TYR A 1 115 ? 121.159 131.136 93.408 1.00 44.06 140 TYR A C 1
ATOM 731 O O . TYR A 1 115 ? 122.339 131.485 93.477 1.00 44.06 140 TYR A O 1
ATOM 740 N N . GLN A 1 116 ? 120.259 131.418 94.346 1.00 41.53 141 GLN A N 1
ATOM 741 C CA . GLN A 1 116 ? 120.589 132.198 95.528 1.00 41.53 141 GLN A CA 1
ATOM 742 C C . GLN A 1 116 ? 119.895 131.584 96.735 1.00 41.53 141 GLN A C 1
ATOM 743 O O . GLN A 1 116 ? 118.893 130.878 96.607 1.00 41.53 141 GLN A O 1
ATOM 749 N N . MET A 1 117 ? 120.450 131.848 97.914 1.00 47.54 142 MET A N 1
ATOM 750 C CA . MET A 1 117 ? 119.868 131.413 99.175 1.00 47.54 142 MET A CA 1
ATOM 751 C C . MET A 1 117 ? 119.229 132.609 99.869 1.00 47.54 142 MET A C 1
ATOM 752 O O . MET A 1 117 ? 119.869 133.652 100.030 1.00 47.54 142 MET A O 1
ATOM 757 N N . VAL A 1 118 ? 117.971 132.455 100.275 1.00 56.42 143 VAL A N 1
ATOM 758 C CA . VAL A 1 118 ? 117.200 133.521 100.905 1.00 56.42 143 VAL A CA 1
ATOM 759 C C . VAL A 1 118 ? 116.963 133.159 102.364 1.00 56.42 143 VAL A C 1
ATOM 760 O O . VAL A 1 118 ? 116.667 132.004 102.690 1.00 56.42 143 VAL A O 1
ATOM 764 N N . GLY A 1 119 ? 117.097 134.151 103.240 1.00 59.32 144 GLY A N 1
ATOM 765 C CA . GLY A 1 119 ? 117.070 133.949 104.668 1.00 59.32 144 GLY A CA 1
ATOM 766 C C . GLY A 1 119 ? 118.442 133.838 105.298 1.00 59.32 144 GLY A C 1
ATOM 767 O O . GLY A 1 119 ? 118.574 134.040 106.510 1.00 59.32 144 GLY A O 1
ATOM 768 N N . ARG A 1 120 ? 119.459 133.521 104.502 1.00 61.37 145 ARG A N 1
ATOM 769 C CA . ARG A 1 120 ? 120.845 133.541 104.943 1.00 61.37 145 ARG A CA 1
ATOM 770 C C . ARG A 1 120 ? 121.726 133.681 103.711 1.00 61.37 145 ARG A C 1
ATOM 771 O O . ARG A 1 120 ? 121.279 133.463 102.582 1.00 61.37 145 ARG A O 1
ATOM 779 N N . GLN A 1 121 ? 122.981 134.052 103.941 1.00 50.31 146 GLN A N 1
ATOM 780 C CA . GLN A 1 121 ? 123.898 134.277 102.835 1.00 50.31 146 GLN A CA 1
ATOM 781 C C . GLN A 1 121 ? 124.227 132.967 102.127 1.00 50.31 146 GLN A C 1
ATOM 782 O O . GLN A 1 121 ? 124.119 131.875 102.690 1.00 50.31 146 GLN A O 1
ATOM 788 N N . GLY A 1 122 ? 124.637 133.092 100.870 1.00 44.54 147 GLY A N 1
ATOM 789 C CA . GLY A 1 122 ? 124.909 131.941 100.036 1.00 44.54 147 GLY A CA 1
ATOM 790 C C . GLY A 1 122 ? 124.568 132.214 98.588 1.00 44.54 147 GLY A C 1
ATOM 791 O O . GLY A 1 122 ? 123.482 132.711 98.283 1.00 44.54 147 GLY A O 1
ATOM 792 N N . ARG A 1 123 ? 125.487 131.889 97.685 1.00 40.47 148 ARG A N 1
ATOM 793 C CA . ARG A 1 123 ? 125.346 132.238 96.281 1.00 40.47 148 ARG A CA 1
ATOM 794 C C . ARG A 1 123 ? 125.958 131.118 95.455 1.00 40.47 148 ARG A C 1
ATOM 795 O O . ARG A 1 123 ? 126.756 130.323 95.956 1.00 40.47 148 ARG A O 1
ATOM 803 N N . GLY A 1 124 ? 125.565 131.042 94.190 1.00 42.55 149 GLY A N 1
ATOM 804 C CA . GLY A 1 124 ? 126.180 130.070 93.309 1.00 42.55 149 GLY A CA 1
ATOM 805 C C . GLY A 1 124 ? 125.660 130.194 91.896 1.00 42.55 149 GLY A C 1
ATOM 806 O O . GLY A 1 124 ? 124.768 130.993 91.596 1.00 42.55 149 GLY A O 1
ATOM 807 N N . LYS A 1 125 ? 126.252 129.380 91.026 1.00 49.12 150 LYS A N 1
ATOM 808 C CA . LYS A 1 125 ? 125.837 129.244 89.640 1.00 49.12 150 LYS A CA 1
ATOM 809 C C . LYS A 1 125 ? 126.110 127.807 89.231 1.00 49.12 150 LYS A C 1
ATOM 810 O O . LYS A 1 125 ? 126.868 127.096 89.893 1.00 49.12 150 LYS A O 1
ATOM 816 N N . ALA A 1 126 ? 125.481 127.371 88.146 1.00 54.39 151 ALA A N 1
ATOM 817 C CA . ALA A 1 126 ? 125.585 125.973 87.752 1.00 54.39 151 ALA A CA 1
ATOM 818 C C . ALA A 1 126 ? 125.346 125.849 86.254 1.00 54.39 151 ALA A C 1
ATOM 819 O O . ALA A 1 126 ? 125.172 126.843 85.544 1.00 54.39 151 ALA A O 1
ATOM 821 N N . ASP A 1 127 ? 125.350 124.606 85.781 1.00 59.35 152 ASP A N 1
ATOM 822 C CA . ASP A 1 127 ? 125.091 124.266 84.387 1.00 59.35 152 ASP A CA 1
ATOM 823 C C . ASP A 1 127 ? 123.796 123.488 84.224 1.00 59.35 152 ASP A C 1
ATOM 824 O O . ASP A 1 127 ? 123.039 123.750 83.290 1.00 59.35 152 ASP A O 1
ATOM 829 N N . LEU A 1 128 ? 123.510 122.551 85.125 1.00 57.91 153 LEU A N 1
ATOM 830 C CA . LEU A 1 128 ? 122.253 121.807 85.101 1.00 57.91 153 LEU A CA 1
ATOM 831 C C . LEU A 1 128 ? 121.818 121.600 86.545 1.00 57.91 153 LEU A C 1
ATOM 832 O O . LEU A 1 128 ? 122.453 120.841 87.283 1.00 57.91 153 LEU A O 1
ATOM 837 N N . MET A 1 129 ? 120.742 122.269 86.945 1.00 54.26 154 MET A N 1
ATOM 838 C CA . MET A 1 129 ? 120.257 122.218 88.313 1.00 54.26 154 MET A CA 1
ATOM 839 C C . MET A 1 129 ? 119.177 121.150 88.455 1.00 54.26 154 MET A C 1
ATOM 840 O O . MET A 1 129 ? 118.766 120.506 87.488 1.00 54.26 154 MET A O 1
ATOM 845 N N . LYS A 1 130 ? 118.716 120.965 89.690 1.00 66.33 155 LYS A N 1
ATOM 846 C CA . LYS A 1 130 ? 117.653 120.022 90.006 1.00 66.33 155 LYS A CA 1
ATOM 847 C C . LYS A 1 130 ? 117.123 120.343 91.394 1.00 66.33 155 LYS A C 1
ATOM 848 O O . LYS A 1 130 ? 117.892 120.717 92.282 1.00 66.33 155 LYS A O 1
ATOM 854 N N . GLN A 1 131 ? 115.813 120.200 91.570 1.00 77.78 156 GLN A N 1
ATOM 855 C CA . GLN A 1 131 ? 115.127 120.527 92.817 1.00 77.78 156 GLN A CA 1
ATOM 856 C C . GLN A 1 131 ? 114.158 119.401 93.181 1.00 77.78 156 GLN A C 1
ATOM 857 O O . GLN A 1 131 ? 112.954 119.596 93.358 1.00 77.78 156 GLN A O 1
ATOM 863 N N . ARG A 1 132 ? 114.677 118.175 93.220 1.00 87.38 157 ARG A N 1
ATOM 864 C CA . ARG A 1 132 ? 113.871 117.029 93.626 1.00 87.38 157 ARG A CA 1
ATOM 865 C C . ARG A 1 132 ? 113.236 117.283 94.985 1.00 87.38 157 ARG A C 1
ATOM 866 O O . ARG A 1 132 ? 113.920 117.655 95.943 1.00 87.38 157 ARG A O 1
ATOM 874 N N . GLY A 1 133 ? 111.919 117.083 95.061 1.00 98.12 158 GLY A N 1
ATOM 875 C CA . GLY A 1 133 ? 111.157 117.483 96.231 1.00 98.12 158 GLY A CA 1
ATOM 876 C C . GLY A 1 133 ? 111.503 116.732 97.499 1.00 98.12 158 GLY A C 1
ATOM 877 O O . GLY A 1 133 ? 111.195 117.217 98.593 1.00 98.12 158 GLY A O 1
ATOM 878 N N . GLU A 1 134 ? 112.125 115.563 97.380 1.00 99.44 159 GLU A N 1
ATOM 879 C CA . GLU A 1 134 ? 112.511 114.801 98.559 1.00 99.44 159 GLU A CA 1
ATOM 880 C C . GLU A 1 134 ? 113.497 115.603 99.396 1.00 99.44 159 GLU A C 1
ATOM 881 O O . GLU A 1 134 ? 114.613 115.886 98.951 1.00 99.44 159 GLU A O 1
ATOM 887 N N . ASN A 1 135 ? 113.072 115.972 100.605 1.00 93.89 160 ASN A N 1
ATOM 888 C CA . ASN A 1 135 ? 113.863 116.805 101.504 1.00 93.89 160 ASN A CA 1
ATOM 889 C C . ASN A 1 135 ? 114.273 118.099 100.812 1.00 93.89 160 ASN A C 1
ATOM 890 O O . ASN A 1 135 ? 113.415 118.887 100.403 1.00 93.89 160 ASN A O 1
ATOM 895 N N . ARG A 1 136 ? 115.583 118.330 100.676 1.00 83.88 161 ARG A N 1
ATOM 896 C CA . ARG A 1 136 ? 116.057 119.543 100.021 1.00 83.88 161 ARG A CA 1
ATOM 897 C C . ARG A 1 136 ? 117.271 119.303 99.129 1.00 83.88 161 ARG A C 1
ATOM 898 O O . ARG A 1 136 ? 117.974 120.263 98.792 1.00 83.88 161 ARG A O 1
ATOM 906 N N . TYR A 1 137 ? 117.536 118.061 98.730 1.00 78.81 162 TYR A N 1
ATOM 907 C CA . TYR A 1 137 ? 118.730 117.756 97.949 1.00 78.81 162 TYR A CA 1
ATOM 908 C C . TYR A 1 137 ? 118.636 118.409 96.576 1.00 78.81 162 TYR A C 1
ATOM 909 O O . TYR A 1 137 ? 117.795 118.030 95.754 1.00 78.81 162 TYR A O 1
ATOM 918 N N . THR A 1 138 ? 119.496 119.390 96.327 1.00 70.66 163 THR A N 1
ATOM 919 C CA . THR A 1 138 ? 119.653 119.992 95.012 1.00 70.66 163 THR A CA 1
ATOM 920 C C . THR A 1 138 ? 120.946 119.495 94.375 1.00 70.66 163 THR A C 1
ATOM 921 O O . THR A 1 138 ? 121.890 119.109 95.067 1.00 70.66 163 THR A O 1
ATOM 925 N N . ILE A 1 139 ? 120.972 119.484 93.047 1.00 59.10 164 ILE A N 1
ATOM 926 C CA . ILE A 1 139 ? 122.079 118.916 92.288 1.00 59.10 164 ILE A CA 1
ATOM 927 C C . ILE A 1 139 ? 122.511 119.910 91.222 1.00 59.10 164 ILE A C 1
ATOM 928 O O . ILE A 1 139 ? 121.670 120.521 90.554 1.00 59.10 164 ILE A O 1
ATOM 933 N N . LEU A 1 140 ? 123.818 120.079 91.069 1.00 48.62 165 LEU A N 1
ATOM 934 C CA . LEU A 1 140 ? 124.404 120.851 89.983 1.00 48.62 165 LEU A CA 1
ATOM 935 C C . LEU A 1 140 ? 125.269 119.927 89.129 1.00 48.62 165 LEU A C 1
ATOM 936 O O . LEU A 1 140 ? 125.357 118.722 89.375 1.00 48.62 165 LEU A O 1
ATOM 941 N N . ASP A 1 141 ? 125.894 120.490 88.108 1.00 52.21 166 ASP A N 1
ATOM 942 C CA . ASP A 1 141 ? 126.799 119.699 87.279 1.00 52.21 166 ASP A CA 1
ATOM 943 C C . ASP A 1 141 ? 128.171 120.333 87.110 1.00 52.21 166 ASP A C 1
ATOM 944 O O . ASP A 1 141 ? 129.168 119.612 87.047 1.00 52.21 166 ASP A O 1
ATOM 949 N N . ASN A 1 142 ? 128.247 121.657 87.023 1.00 52.36 167 ASN A N 1
ATOM 950 C CA . ASN A 1 142 ? 129.507 122.388 86.951 1.00 52.36 167 ASN A CA 1
ATOM 951 C C . ASN A 1 142 ? 129.478 123.568 87.908 1.00 52.36 167 ASN A C 1
ATOM 952 O O . ASN A 1 142 ? 130.030 124.636 87.630 1.00 52.36 167 ASN A O 1
ATOM 957 N N . GLY A 1 143 ? 128.840 123.382 89.058 1.00 42.73 168 GLY A N 1
ATOM 958 C CA . GLY A 1 143 ? 128.500 124.480 89.933 1.00 42.73 168 GLY A CA 1
ATOM 959 C C . GLY A 1 143 ? 129.669 125.000 90.744 1.00 42.73 168 GLY A C 1
ATOM 960 O O . GLY A 1 143 ? 130.828 124.625 90.558 1.00 42.73 168 GLY A O 1
ATOM 961 N N . SER A 1 144 ? 129.339 125.906 91.661 1.00 38.03 169 SER A N 1
ATOM 962 C CA . SER A 1 144 ? 130.294 126.522 92.569 1.00 38.03 169 SER A CA 1
ATOM 963 C C . SER A 1 144 ? 129.519 127.227 93.670 1.00 38.03 169 SER A C 1
ATOM 964 O O . SER A 1 144 ? 128.620 128.018 93.382 1.00 38.03 169 SER A O 1
ATOM 967 N N . PHE A 1 145 ? 129.875 126.949 94.921 1.00 35.90 170 PHE A N 1
ATOM 968 C CA . PHE A 1 145 ? 129.160 127.482 96.076 1.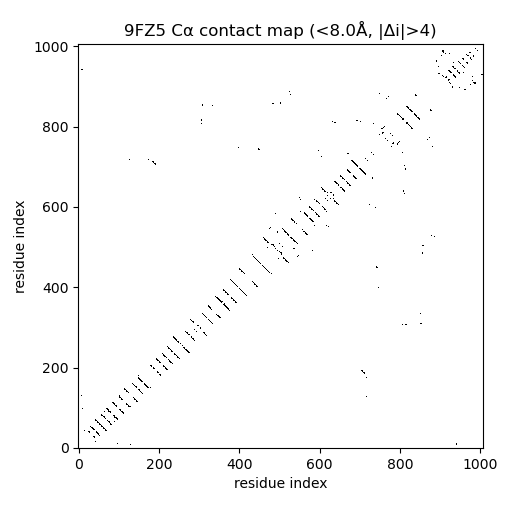00 35.90 170 PHE A CA 1
ATOM 969 C C . PHE A 1 145 ? 130.103 128.381 96.864 1.00 35.90 170 PHE A C 1
ATOM 970 O O . PHE A 1 145 ? 131.065 127.900 97.471 1.00 35.90 170 PHE A O 1
ATOM 978 N N . THR A 1 146 ? 129.828 129.682 96.855 1.00 33.64 171 THR A N 1
ATOM 979 C CA . THR A 1 146 ? 130.572 130.666 97.623 1.00 33.64 171 THR A CA 1
ATOM 980 C C . THR A 1 146 ? 129.707 131.160 98.781 1.00 33.64 171 THR A C 1
ATOM 981 O O . THR A 1 146 ? 128.597 130.670 99.008 1.00 33.64 171 THR A O 1
ATOM 985 N N . SER A 1 147 ? 130.222 132.142 99.528 1.00 35.29 172 SER A N 1
ATOM 986 C CA . SER A 1 147 ? 129.463 132.695 100.643 1.00 35.29 172 SER A CA 1
ATOM 987 C C . SER A 1 147 ? 129.558 134.215 100.718 1.00 35.29 172 SER A C 1
ATOM 988 O O . SER A 1 147 ? 129.205 134.797 101.751 1.00 35.29 172 SER A O 1
ATOM 991 N N . CYS A 1 148 ? 130.020 134.871 99.661 1.00 44.98 173 CYS A N 1
ATOM 992 C CA . CYS A 1 148 ? 130.171 136.317 99.640 1.00 44.98 173 CYS A CA 1
ATOM 993 C C . CYS A 1 148 ? 128.993 136.966 98.923 1.00 44.98 173 CYS A C 1
ATOM 994 O O . CYS A 1 148 ? 128.278 136.330 98.145 1.00 44.98 173 CYS A O 1
ATOM 997 N N . LEU A 1 149 ? 128.801 138.253 99.199 1.00 50.09 174 LEU A N 1
ATOM 998 C CA . LEU A 1 149 ? 127.712 138.995 98.587 1.00 50.09 174 LEU A CA 1
ATOM 999 C C . LEU A 1 149 ? 127.967 139.172 97.090 1.00 50.09 174 LEU A C 1
ATOM 1000 O O . LEU A 1 149 ? 129.116 139.156 96.644 1.00 50.09 174 LEU A O 1
ATOM 1005 N N . PRO A 1 150 ? 126.909 139.326 96.293 1.00 50.87 175 PRO A N 1
ATOM 1006 C CA . PRO A 1 150 ? 127.093 139.442 94.841 1.00 50.87 175 PRO A CA 1
ATOM 1007 C C . PRO A 1 150 ? 127.944 140.648 94.473 1.00 50.87 175 PRO A C 1
ATOM 1008 O O . PRO A 1 150 ? 127.884 141.696 95.119 1.00 50.87 175 PRO A O 1
ATOM 1012 N N . GLY A 1 151 ? 128.740 140.487 93.420 1.00 58.09 176 GLY A N 1
ATOM 1013 C CA . GLY A 1 151 ? 129.629 141.531 92.958 1.00 58.09 176 GLY A CA 1
ATOM 1014 C C . GLY A 1 151 ? 131.015 141.516 93.558 1.00 58.09 176 GLY A C 1
ATOM 1015 O O . GLY A 1 151 ? 131.825 142.389 93.223 1.00 58.09 176 GLY A O 1
ATOM 1016 N N . SER A 1 152 ? 131.320 140.557 94.430 1.00 60.18 177 SER A N 1
ATOM 1017 C CA . SER A 1 152 ? 132.630 140.449 95.058 1.00 60.18 177 SER A CA 1
ATOM 1018 C C . SER A 1 152 ? 133.147 139.032 94.870 1.00 60.18 177 SER A C 1
ATOM 1019 O O . SER A 1 152 ? 132.557 138.080 95.390 1.00 60.18 177 SER A O 1
ATOM 1022 N N . ASP A 1 153 ? 134.242 138.895 94.131 1.00 57.88 178 ASP A N 1
ATOM 1023 C CA . ASP A 1 153 ? 134.855 137.601 93.844 1.00 57.88 178 ASP A CA 1
ATOM 1024 C C . ASP A 1 153 ? 136.117 137.477 94.690 1.00 57.88 178 ASP A C 1
ATOM 1025 O O . ASP A 1 153 ? 137.158 138.048 94.354 1.00 57.88 178 ASP A O 1
ATOM 1030 N N . THR A 1 154 ? 136.023 136.731 95.788 1.00 48.73 179 THR A N 1
ATOM 1031 C CA . THR A 1 154 ? 137.162 136.496 96.666 1.00 48.73 179 THR A CA 1
ATOM 1032 C C . THR A 1 154 ? 137.526 135.024 96.768 1.00 48.73 179 THR A C 1
ATOM 1033 O O . THR A 1 154 ? 138.701 134.671 96.620 1.00 48.73 179 THR A O 1
ATOM 1037 N N . TRP A 1 155 ? 136.552 134.150 97.013 1.00 39.66 180 TRP A N 1
ATOM 1038 C CA . TRP A 1 155 ? 136.829 132.727 97.132 1.00 39.66 180 TRP A CA 1
ATOM 1039 C C . TRP A 1 155 ? 135.608 131.936 96.689 1.00 39.66 180 TRP A C 1
ATOM 1040 O O . TRP A 1 155 ? 134.483 132.441 96.686 1.00 39.66 180 TRP A O 1
ATOM 1051 N N . SER A 1 156 ? 135.848 130.682 96.309 1.00 40.64 181 SER A N 1
ATOM 1052 C CA . SER A 1 156 ? 134.790 129.802 95.837 1.00 40.64 181 SER A CA 1
ATOM 1053 C C . SER A 1 156 ? 135.164 128.361 96.146 1.00 40.64 181 SER A C 1
ATOM 1054 O O . SER A 1 156 ? 136.345 128.007 96.182 1.00 40.64 181 SER A O 1
ATOM 1057 N N . VAL A 1 157 ? 134.148 127.535 96.367 1.00 31.42 182 VAL A N 1
ATOM 1058 C CA . VAL A 1 157 ? 134.313 126.097 96.543 1.00 31.42 182 VAL A CA 1
ATOM 1059 C C . VAL A 1 157 ? 133.737 125.442 95.296 1.00 31.42 182 VAL A C 1
ATOM 1060 O O . VAL A 1 157 ? 132.537 125.161 95.225 1.00 31.42 182 VAL A O 1
ATOM 1064 N N . VAL A 1 158 ? 134.589 125.191 94.308 1.00 37.02 183 VAL A N 1
ATOM 1065 C CA . VAL A 1 158 ? 134.160 124.706 93.002 1.00 37.02 183 VAL A CA 1
ATOM 1066 C C . VAL A 1 158 ? 134.297 123.192 92.969 1.00 37.02 183 VAL A C 1
ATOM 1067 O O . VAL A 1 158 ? 135.352 122.648 93.317 1.00 37.02 183 VAL A O 1
ATOM 1071 N N . GLY A 1 159 ? 133.233 122.512 92.551 1.00 39.29 184 GLY A N 1
ATOM 1072 C CA . GLY A 1 159 ? 133.264 121.072 92.398 1.00 39.29 184 GLY A CA 1
ATOM 1073 C C . GLY A 1 159 ? 132.591 120.619 91.121 1.00 39.29 184 GLY A C 1
ATOM 1074 O O . GLY A 1 159 ? 132.550 121.367 90.140 1.00 39.29 184 GLY A O 1
ATOM 1075 N N . SER A 1 160 ? 132.070 119.393 91.109 1.00 50.67 185 SER A N 1
ATOM 1076 C CA . SER A 1 160 ? 131.298 118.890 89.982 1.00 50.67 185 SER A CA 1
ATOM 1077 C C . SER A 1 160 ? 129.846 118.625 90.360 1.00 50.67 185 SER A C 1
ATOM 1078 O O . SER A 1 160 ? 128.934 119.190 89.753 1.00 50.67 185 SER A O 1
ATOM 1081 N N . GLU A 1 161 ? 129.603 117.788 91.363 1.00 49.29 186 GLU A N 1
ATOM 1082 C CA . GLU A 1 161 ? 128.259 117.515 91.850 1.00 49.29 186 GLU A CA 1
ATOM 1083 C C . GLU A 1 161 ? 128.176 117.938 93.306 1.00 49.29 186 GLU A C 1
ATOM 1084 O O . GLU A 1 161 ? 129.001 117.523 94.124 1.00 49.29 186 GLU A O 1
ATOM 1090 N N . ILE A 1 162 ? 127.185 118.762 93.624 1.00 51.41 187 ILE A N 1
ATOM 1091 C CA . ILE A 1 162 ? 126.994 119.283 94.970 1.00 51.41 187 ILE A CA 1
ATOM 1092 C C . ILE A 1 162 ? 125.566 118.978 95.393 1.00 51.41 187 ILE A C 1
ATOM 1093 O O . ILE A 1 162 ? 124.621 119.284 94.659 1.00 51.41 187 ILE A O 1
ATOM 1098 N N . ILE A 1 163 ? 125.408 118.372 96.565 1.00 61.29 188 ILE A N 1
ATOM 1099 C CA . ILE A 1 163 ? 124.098 118.014 97.093 1.00 61.29 188 ILE A CA 1
ATOM 1100 C C . ILE A 1 163 ? 123.907 118.758 98.407 1.00 61.29 188 ILE A C 1
ATOM 1101 O O . ILE A 1 163 ? 124.613 118.493 99.389 1.00 61.29 188 ILE A O 1
ATOM 1106 N N . HIS A 1 164 ? 122.954 119.688 98.427 1.00 66.40 189 HIS A N 1
ATOM 1107 C CA . HIS A 1 164 ? 122.650 120.477 99.615 1.00 66.40 189 HIS A CA 1
ATOM 1108 C C . HIS A 1 164 ? 121.569 119.760 100.412 1.00 66.40 189 HIS A C 1
ATOM 1109 O O . HIS A 1 164 ? 120.391 119.800 100.046 1.00 66.40 189 HIS A O 1
ATOM 1116 N N . ASP A 1 165 ? 121.963 119.112 101.501 1.00 75.84 190 ASP A N 1
ATOM 1117 C CA . ASP A 1 165 ? 121.016 118.448 102.384 1.00 75.84 190 ASP A CA 1
ATOM 1118 C C . ASP A 1 165 ? 120.532 119.434 103.437 1.00 75.84 190 ASP A C 1
ATOM 1119 O O . ASP A 1 165 ? 121.342 120.089 104.098 1.00 75.84 190 ASP A O 1
ATOM 1124 N N . ARG A 1 166 ? 119.209 119.542 103.593 1.00 82.87 191 ARG A N 1
ATOM 1125 C CA . ARG A 1 166 ? 118.633 120.336 104.677 1.00 82.87 191 ARG A CA 1
ATOM 1126 C C . ARG A 1 166 ? 117.623 119.468 105.423 1.00 82.87 191 ARG A C 1
ATOM 1127 O O . ARG A 1 166 ? 116.410 119.597 105.249 1.00 82.87 191 ARG A O 1
ATOM 1135 N N . GLU A 1 167 ? 118.148 118.592 106.274 1.00 82.94 192 GLU A N 1
ATOM 1136 C CA . GLU A 1 167 ? 117.452 118.037 107.425 1.00 82.94 192 GLU A CA 1
ATOM 1137 C C . GLU A 1 167 ? 118.218 118.349 108.696 1.00 82.94 192 GLU A C 1
ATOM 1138 O O . GLU A 1 167 ? 117.653 118.898 109.650 1.00 82.94 192 GLU A O 1
ATOM 1144 N N . GLU A 1 168 ? 119.500 118.009 108.721 1.00 79.68 193 GLU A N 1
ATOM 1145 C CA . GLU A 1 168 ? 120.482 118.665 109.563 1.00 79.68 193 GLU A CA 1
ATOM 1146 C C . GLU A 1 168 ? 121.099 119.801 108.748 1.00 79.68 193 GLU A C 1
ATOM 1147 O O . GLU A 1 168 ? 120.591 120.175 107.688 1.00 79.68 193 GLU A O 1
ATOM 1153 N N . GLN A 1 169 ? 122.201 120.364 109.225 1.00 73.47 194 GLN A N 1
ATOM 1154 C CA . GLN A 1 169 ? 122.905 121.431 108.519 1.00 73.47 194 GLN A CA 1
ATOM 1155 C C . GLN A 1 169 ? 124.197 120.841 107.956 1.00 73.47 194 GLN A C 1
ATOM 1156 O O . GLN A 1 169 ? 125.249 120.886 108.595 1.00 73.47 194 GLN A O 1
ATOM 1162 N N . VAL A 1 170 ? 124.107 120.282 106.750 1.00 67.21 195 VAL A N 1
ATOM 1163 C CA . VAL A 1 170 ? 125.216 119.578 106.115 1.00 67.21 195 VAL A CA 1
ATOM 1164 C C . VAL A 1 170 ? 125.205 119.884 104.622 1.00 67.21 195 VAL A C 1
ATOM 1165 O O . VAL A 1 170 ? 124.139 119.955 104.001 1.00 67.21 195 VAL A O 1
ATOM 1169 N N . ALA A 1 171 ? 126.392 120.070 104.047 1.00 56.83 196 ALA A N 1
ATOM 1170 C CA . ALA A 1 171 ? 126.557 120.203 102.607 1.00 56.83 196 ALA A CA 1
ATOM 1171 C C . ALA A 1 171 ? 127.563 119.167 102.125 1.00 56.83 196 ALA A C 1
ATOM 1172 O O . ALA A 1 171 ? 128.347 118.626 102.908 1.00 56.83 196 ALA A O 1
ATOM 1174 N N . GLU A 1 172 ? 127.529 118.882 100.824 1.00 52.58 197 GLU A N 1
ATOM 1175 C CA . GLU A 1 172 ? 128.387 117.864 100.234 1.00 52.58 197 GLU A CA 1
ATOM 1176 C C . GLU A 1 172 ? 128.955 118.367 98.915 1.00 52.58 197 GLU A C 1
ATOM 1177 O O . GLU A 1 172 ? 128.250 119.020 98.143 1.00 52.58 197 GLU A O 1
ATOM 1183 N N . ILE A 1 173 ? 130.228 118.059 98.660 1.00 47.38 198 ILE A N 1
ATOM 1184 C CA . ILE A 1 173 ? 130.927 118.514 97.460 1.00 47.38 198 ILE A CA 1
ATOM 1185 C C . ILE A 1 173 ? 131.736 117.361 96.882 1.00 47.38 198 ILE A C 1
ATOM 1186 O O . ILE A 1 173 ? 132.372 116.604 97.622 1.00 47.38 198 ILE A O 1
ATOM 1191 N N . TRP A 1 174 ? 131.718 117.233 95.556 1.00 49.63 199 TRP A N 1
ATOM 1192 C CA . TRP A 1 174 ? 132.473 116.217 94.835 1.00 49.63 199 TRP A CA 1
ATOM 1193 C C . TRP A 1 174 ? 133.528 116.878 93.959 1.00 49.63 199 TRP A C 1
ATOM 1194 O O . TRP A 1 174 ? 133.281 117.935 93.372 1.00 49.63 199 TRP A O 1
ATOM 1205 N N . ASN A 1 175 ? 134.696 116.236 93.861 1.00 48.03 200 ASN A N 1
ATOM 1206 C CA . ASN A 1 175 ? 135.805 116.724 93.035 1.00 48.03 200 ASN A CA 1
ATOM 1207 C C . ASN A 1 175 ? 136.155 118.169 93.381 1.00 48.03 200 ASN A C 1
ATOM 1208 O O . ASN A 1 175 ? 136.382 119.005 92.505 1.00 48.03 200 ASN A O 1
ATOM 1213 N N . ALA A 1 176 ? 136.207 118.459 94.678 1.00 42.54 201 ALA A N 1
ATOM 1214 C CA . ALA A 1 176 ? 136.336 119.833 95.136 1.00 42.54 201 ALA A CA 1
ATOM 1215 C C . ALA A 1 176 ? 137.665 120.437 94.706 1.00 42.54 201 ALA A C 1
ATOM 1216 O O . ALA A 1 176 ? 138.680 119.748 94.580 1.00 42.54 201 ALA A O 1
ATOM 1218 N N . ARG A 1 177 ? 137.644 121.748 94.470 1.00 44.25 202 ARG A N 1
ATOM 1219 C CA . ARG A 1 177 ? 138.848 122.503 94.128 1.00 44.25 202 ARG A CA 1
ATOM 1220 C C . ARG A 1 177 ? 138.667 123.908 94.707 1.00 44.25 202 ARG A C 1
ATOM 1221 O O . ARG A 1 177 ? 138.078 124.784 94.070 1.00 44.25 202 ARG A O 1
ATOM 1229 N N . PHE A 1 178 ? 139.173 124.103 95.922 1.00 41.99 203 PHE A N 1
ATOM 1230 C CA . PHE A 1 178 ? 139.075 125.401 96.574 1.00 41.99 203 PHE A CA 1
ATOM 1231 C C . PHE A 1 178 ? 139.830 126.442 95.760 1.00 41.99 203 PHE A C 1
ATOM 1232 O O . PHE A 1 178 ? 140.984 126.231 95.379 1.00 41.99 203 PHE A O 1
ATOM 1240 N N . LYS A 1 179 ? 139.172 127.564 95.483 1.00 49.64 204 LYS A N 1
ATOM 1241 C CA . LYS A 1 179 ? 139.763 128.643 94.706 1.00 49.64 204 LYS A CA 1
ATOM 1242 C C . LYS A 1 179 ? 139.630 129.947 95.475 1.00 49.64 204 LYS A C 1
ATOM 1243 O O . LYS A 1 179 ? 138.534 130.293 95.927 1.00 49.64 204 LYS A O 1
ATOM 1249 N N . VAL A 1 180 ? 140.739 130.660 95.625 1.00 48.59 205 VAL A N 1
ATOM 1250 C CA . VAL A 1 180 ? 140.752 132.004 96.187 1.00 48.59 205 VAL A CA 1
ATOM 1251 C C . VAL A 1 180 ? 141.134 132.932 95.043 1.00 48.59 205 VAL A C 1
ATOM 1252 O O . VAL A 1 180 ? 142.312 133.050 94.689 1.00 48.59 205 VAL A O 1
ATOM 1256 N N . GLY A 1 181 ? 140.140 133.591 94.457 1.00 54.40 206 GLY A N 1
ATOM 1257 C CA . GLY A 1 181 ? 140.329 134.281 93.205 1.00 54.40 206 GLY A CA 1
ATOM 1258 C C . GLY A 1 181 ? 140.391 133.286 92.065 1.00 54.40 206 GLY A C 1
ATOM 1259 O O . GLY A 1 181 ? 139.932 132.146 92.184 1.00 54.40 206 GLY A O 1
ATOM 1260 N N . PRO A 1 182 ? 140.956 133.695 90.930 1.00 57.24 207 PRO A N 1
ATOM 1261 C CA . PRO A 1 182 ? 141.090 132.804 89.770 1.00 57.24 207 PRO A CA 1
ATOM 1262 C C . PRO A 1 182 ? 142.304 131.874 89.824 1.00 57.24 207 PRO A C 1
ATOM 1263 O O . PRO A 1 182 ? 143.022 131.702 88.838 1.00 57.24 207 PRO A O 1
ATOM 1267 N N . VAL A 1 183 ? 142.524 131.254 90.982 1.00 55.04 208 VAL A N 1
ATOM 1268 C CA . VAL A 1 183 ? 143.628 130.309 91.166 1.00 55.04 208 VAL A CA 1
ATOM 1269 C C . VAL A 1 183 ? 143.210 129.204 92.132 1.00 55.04 208 VAL A C 1
ATOM 1270 O O . VAL A 1 183 ? 142.566 129.485 93.152 1.00 55.04 208 VAL A O 1
ATOM 1274 N N . PRO A 1 184 ? 143.550 127.946 91.857 1.00 52.00 209 PRO A N 1
ATOM 1275 C CA . PRO A 1 184 ? 143.216 126.855 92.777 1.00 52.00 209 PRO A CA 1
ATOM 1276 C C . PRO A 1 184 ? 144.325 126.579 93.779 1.00 52.00 209 PRO A C 1
ATOM 1277 O O . PRO A 1 184 ? 145.514 126.722 93.493 1.00 52.00 209 PRO A O 1
ATOM 1281 N N . ILE A 1 185 ? 143.914 126.189 94.986 1.00 43.87 210 ILE A N 1
ATOM 1282 C CA . ILE A 1 185 ? 144.874 125.930 96.055 1.00 43.87 210 ILE A CA 1
ATOM 1283 C C . ILE A 1 185 ? 144.597 124.619 96.787 1.00 43.87 210 ILE A C 1
ATOM 1284 O O . ILE A 1 185 ? 145.139 124.392 97.875 1.00 43.87 210 ILE A O 1
ATOM 1289 N N . PHE A 1 186 ? 143.772 123.740 96.219 1.00 50.03 211 PHE A N 1
ATOM 1290 C CA . PHE A 1 186 ? 143.349 122.577 96.992 1.00 50.03 211 PHE A CA 1
ATOM 1291 C C . PHE A 1 186 ? 142.911 121.443 96.073 1.00 50.03 211 PHE A C 1
ATOM 1292 O O . PHE A 1 186 ? 142.771 121.606 94.859 1.00 50.03 211 PHE A O 1
ATOM 1300 N N . TYR A 1 187 ? 142.712 120.280 96.691 1.00 50.16 212 TYR A N 1
ATOM 1301 C CA . TYR A 1 187 ? 142.303 119.049 96.018 1.00 50.16 212 TYR A CA 1
ATOM 1302 C C . TYR A 1 187 ? 141.913 118.078 97.135 1.00 50.16 212 TYR A C 1
ATOM 1303 O O . TYR A 1 187 ? 141.811 118.483 98.296 1.00 50.16 212 TYR A O 1
ATOM 1312 N N . SER A 1 188 ? 141.660 116.808 96.775 1.00 51.55 213 SER A N 1
ATOM 1313 C CA . SER A 1 188 ? 141.188 115.782 97.705 1.00 51.55 213 SER A CA 1
ATOM 1314 C C . SER A 1 188 ? 139.669 115.857 97.633 1.00 51.55 213 SER A C 1
ATOM 1315 O O . SER A 1 188 ? 139.021 116.416 98.526 1.00 51.55 213 SER A O 1
ATOM 1318 N N . PRO A 1 189 ? 139.083 115.303 96.555 1.00 49.89 214 PRO A N 1
ATOM 1319 C CA . PRO A 1 189 ? 137.695 115.606 96.170 1.00 49.89 214 PRO A CA 1
ATOM 1320 C C . PRO A 1 189 ? 136.576 115.643 97.197 1.00 49.89 214 PRO A C 1
ATOM 1321 O O . PRO A 1 189 ? 135.719 116.531 97.139 1.00 49.89 214 PRO A O 1
ATOM 1325 N N . TYR A 1 190 ? 136.566 114.710 98.142 1.00 49.35 215 TYR A N 1
ATOM 1326 C CA . TYR A 1 190 ? 135.407 114.562 99.020 1.00 49.35 215 TYR A CA 1
ATOM 1327 C C . TYR A 1 190 ? 135.756 115.397 100.244 1.00 49.35 215 TYR A C 1
ATOM 1328 O O . TYR A 1 190 ? 136.422 114.939 101.173 1.00 49.35 215 TYR A O 1
ATOM 1337 N N . LEU A 1 191 ? 135.296 116.646 100.238 1.00 49.50 216 LEU A N 1
ATOM 1338 C CA . LEU A 1 191 ? 135.325 117.501 101.414 1.00 49.50 216 LEU A CA 1
ATOM 1339 C C . LEU A 1 191 ? 133.996 118.233 101.502 1.00 49.50 216 LEU A C 1
ATOM 1340 O O . LEU A 1 191 ? 133.383 118.559 100.484 1.00 49.50 216 LEU A O 1
ATOM 1345 N N . GLN A 1 192 ? 133.554 118.484 102.729 1.00 54.39 217 GLN A N 1
ATOM 1346 C CA . GLN A 1 192 ? 132.239 119.051 102.984 1.00 54.39 217 GLN A CA 1
ATOM 1347 C C . GLN A 1 192 ? 132.366 120.359 103.748 1.00 54.39 217 GLN A C 1
ATOM 1348 O O . GLN A 1 192 ? 133.177 120.474 104.672 1.00 54.39 217 GLN A O 1
ATOM 1354 N N . LEU A 1 193 ? 131.557 121.342 103.358 1.00 53.66 218 LEU A N 1
ATOM 1355 C CA . LEU A 1 193 ? 131.501 122.616 104.056 1.00 53.66 218 LEU A CA 1
ATOM 1356 C C . LEU A 1 193 ? 130.270 122.629 104.948 1.00 53.66 218 LEU A C 1
ATOM 1357 O O . LEU A 1 193 ? 129.145 122.631 104.429 1.00 53.66 218 LEU A O 1
ATOM 1362 N N . PRO A 1 194 ? 130.417 122.639 106.270 1.00 54.71 219 PRO A N 1
ATOM 1363 C CA . PRO A 1 194 ? 129.244 122.636 107.153 1.00 54.71 219 PRO A CA 1
ATOM 1364 C C . PRO A 1 194 ? 128.665 124.036 107.294 1.00 54.71 219 PRO A C 1
ATOM 1365 O O . PRO A 1 194 ? 129.264 124.914 107.922 1.00 54.71 219 PRO A O 1
ATOM 1369 N N . VAL A 1 195 ? 127.490 124.245 106.706 1.00 60.73 220 VAL A N 1
ATOM 1370 C CA . VAL A 1 195 ? 126.795 125.526 106.752 1.00 60.73 220 VAL A CA 1
ATOM 1371 C C . VAL A 1 195 ? 125.607 125.386 107.695 1.00 60.73 220 VAL A C 1
ATOM 1372 O O . VAL A 1 195 ? 124.758 124.505 107.516 1.00 60.73 220 VAL A O 1
ATOM 1376 N N . GLY A 1 196 ? 125.558 126.245 108.711 1.00 65.37 221 GLY A N 1
ATOM 1377 C CA . GLY A 1 196 ? 124.554 126.201 109.747 1.00 65.37 221 GLY A CA 1
ATOM 1378 C C . GLY A 1 196 ? 125.205 126.303 111.107 1.00 65.37 221 GLY A C 1
ATOM 1379 O O . GLY A 1 196 ? 126.364 126.715 111.233 1.00 65.37 221 GLY A O 1
ATOM 1380 N N . ASP A 1 197 ? 124.459 125.920 112.139 1.00 72.37 222 ASP A N 1
ATOM 1381 C CA . ASP A 1 197 ? 124.943 125.978 113.513 1.00 72.37 222 ASP A CA 1
ATOM 1382 C C . ASP A 1 197 ? 124.780 124.632 114.204 1.00 72.37 222 ASP A C 1
ATOM 1383 O O . ASP A 1 197 ? 124.340 124.551 115.354 1.00 72.37 222 ASP A O 1
ATOM 1388 N N . LYS A 1 198 ? 125.134 123.552 113.511 1.00 68.72 223 LYS A N 1
ATOM 1389 C CA . LYS A 1 198 ? 125.129 122.212 114.079 1.00 68.72 223 LYS A CA 1
ATOM 1390 C C . LYS A 1 198 ? 126.515 121.602 113.940 1.00 68.72 223 LYS A C 1
ATOM 1391 O O . LYS A 1 198 ? 127.167 121.749 112.902 1.00 68.72 223 LYS A O 1
ATOM 1397 N N . ARG A 1 199 ? 126.958 120.913 114.988 1.00 50.58 224 ARG A N 1
ATOM 1398 C CA . ARG A 1 199 ? 128.321 120.402 115.026 1.00 50.58 224 ARG A CA 1
ATOM 1399 C C . ARG A 1 199 ? 128.488 119.223 114.076 1.00 50.58 224 ARG A C 1
ATOM 1400 O O . ARG A 1 199 ? 127.688 118.283 114.085 1.00 50.58 224 ARG A O 1
ATOM 1408 N N . ARG A 1 200 ? 129.536 119.276 113.256 1.00 40.60 225 ARG A N 1
ATOM 1409 C CA . ARG A 1 200 ? 129.888 118.202 112.340 1.00 40.60 225 ARG A CA 1
ATOM 1410 C C . ARG A 1 200 ? 131.353 117.842 112.538 1.00 40.60 225 ARG A C 1
ATOM 1411 O O . ARG A 1 200 ? 132.204 118.726 112.673 1.00 40.60 225 ARG A O 1
ATOM 1419 N N . SER A 1 201 ? 131.642 116.544 112.547 1.00 31.15 226 SER A N 1
ATOM 1420 C CA . SER A 1 201 ? 132.988 116.053 112.823 1.00 31.15 226 SER A CA 1
ATOM 1421 C C . SER A 1 201 ? 133.866 116.263 111.595 1.00 31.15 226 SER A C 1
ATOM 1422 O O . SER A 1 201 ? 133.646 115.641 110.552 1.00 31.15 226 SER A O 1
ATOM 1425 N N . GLY A 1 202 ? 134.868 117.130 111.721 1.00 24.50 227 GLY A N 1
ATOM 1426 C CA . GLY A 1 202 ? 135.761 117.419 110.616 1.00 24.50 227 GLY A CA 1
ATOM 1427 C C . GLY A 1 202 ? 136.998 118.142 111.103 1.00 24.50 227 GLY A C 1
ATOM 1428 O O . GLY A 1 202 ? 137.193 118.352 112.302 1.00 24.50 227 GLY A O 1
ATOM 1429 N N . PHE A 1 203 ? 137.839 118.527 110.145 1.00 20.58 228 PHE A N 1
ATOM 1430 C CA . PHE A 1 203 ? 139.074 119.231 110.455 1.00 20.58 228 PHE A CA 1
ATOM 1431 C C . PHE A 1 203 ? 138.780 120.691 110.796 1.00 20.58 228 PHE A C 1
ATOM 1432 O O . PHE A 1 203 ? 137.628 121.114 110.923 1.00 20.58 228 PHE A O 1
ATOM 1440 N N . LEU A 1 204 ? 139.845 121.474 110.951 1.00 20.11 229 LEU A N 1
ATOM 1441 C CA . LEU A 1 204 ? 139.723 122.885 111.291 1.00 20.11 229 LEU A CA 1
ATOM 1442 C C . LEU A 1 204 ? 140.839 123.646 110.581 1.00 20.11 229 LEU A C 1
ATOM 1443 O O . LEU A 1 204 ? 141.505 123.119 109.685 1.00 20.11 229 LEU A O 1
ATOM 1448 N N . ILE A 1 205 ? 141.044 124.897 110.983 1.00 25.23 230 ILE A N 1
ATOM 1449 C CA . ILE A 1 205 ? 141.995 125.786 110.317 1.00 25.23 230 ILE A CA 1
ATOM 1450 C C . ILE A 1 205 ? 143.296 125.864 111.111 1.00 25.23 230 ILE A C 1
ATOM 1451 O O . ILE A 1 205 ? 143.273 125.835 112.349 1.00 25.23 230 ILE A O 1
ATOM 1456 N N . PRO A 1 206 ? 144.443 125.950 110.448 1.00 20.54 231 PRO A N 1
ATOM 1457 C CA . PRO A 1 206 ? 145.730 125.995 111.151 1.00 20.54 231 PRO A CA 1
ATOM 1458 C C . PRO A 1 206 ? 146.068 127.408 111.622 1.00 20.54 231 PRO A C 1
ATOM 1459 O O . PRO A 1 206 ? 145.308 128.355 111.435 1.00 20.54 231 PRO A O 1
ATOM 1463 N N . ASN A 1 207 ? 147.245 127.530 112.234 1.00 19.61 232 ASN A N 1
ATOM 1464 C CA . ASN A 1 207 ? 147.763 128.799 112.736 1.00 19.61 232 ASN A CA 1
ATOM 1465 C C . ASN A 1 207 ? 149.239 128.898 112.359 1.00 19.61 232 ASN A C 1
ATOM 1466 O O . ASN A 1 207 ? 149.757 128.093 111.580 1.00 19.61 232 ASN A O 1
ATOM 1471 N N . ALA A 1 208 ? 149.921 129.895 112.921 1.00 14.60 233 ALA A N 1
ATOM 1472 C CA . ALA A 1 208 ? 151.350 130.078 112.705 1.00 14.60 233 ALA A CA 1
ATOM 1473 C C . ALA A 1 208 ? 151.901 130.949 113.825 1.00 14.60 233 ALA A C 1
ATOM 1474 O O . ALA A 1 208 ? 151.151 131.576 114.575 1.00 14.60 233 ALA A O 1
ATOM 1476 N N . LYS A 1 209 ? 153.228 130.980 113.927 1.00 14.60 234 LYS A N 1
ATOM 1477 C CA . LYS A 1 209 ? 153.918 131.771 114.938 1.00 14.60 234 LYS A CA 1
ATOM 1478 C C . LYS A 1 209 ? 155.375 131.910 114.523 1.00 14.60 234 LYS A C 1
ATOM 1479 O O . LYS A 1 209 ? 155.863 131.184 113.655 1.00 14.60 234 LYS A O 1
ATOM 1485 N N . TYR A 1 210 ? 156.064 132.864 115.142 1.00 17.92 235 TYR A N 1
ATOM 1486 C CA . TYR A 1 210 ? 157.507 133.016 114.964 1.00 17.92 235 TYR A CA 1
ATOM 1487 C C . TYR A 1 210 ? 158.159 133.337 116.309 1.00 17.92 235 TYR A C 1
ATOM 1488 O O . TYR A 1 210 ? 158.955 134.267 116.440 1.00 17.92 235 TYR A O 1
ATOM 1497 N N . THR A 1 211 ? 157.793 132.585 117.344 1.00 16.43 236 THR A N 1
ATOM 1498 C CA . THR A 1 211 ? 158.371 132.803 118.662 1.00 16.43 236 THR A CA 1
ATOM 1499 C C . THR A 1 211 ? 159.894 132.659 118.614 1.00 16.43 236 THR A C 1
ATOM 1500 O O . THR A 1 211 ? 160.467 132.098 117.680 1.00 16.43 236 THR A O 1
ATOM 1504 N N . THR A 1 212 ? 160.553 133.189 119.644 1.00 17.19 237 THR A N 1
ATOM 1505 C CA . THR A 1 212 ? 162.009 133.255 119.662 1.00 17.19 237 THR A CA 1
ATOM 1506 C C . THR A 1 212 ? 162.671 131.992 120.201 1.00 17.19 237 THR A C 1
ATOM 1507 O O . THR A 1 212 ? 163.879 131.819 120.009 1.00 17.19 237 THR A O 1
ATOM 1511 N N . THR A 1 213 ? 161.921 131.108 120.862 1.00 19.48 238 THR A N 1
ATOM 1512 C CA . THR A 1 213 ? 162.505 129.863 121.352 1.00 19.48 238 THR A CA 1
ATOM 1513 C C . THR A 1 213 ? 162.528 128.799 120.260 1.00 19.48 238 THR A C 1
ATOM 1514 O O . THR A 1 213 ? 163.498 128.043 120.138 1.00 19.48 238 THR A O 1
ATOM 1518 N N . ASN A 1 214 ? 161.467 128.725 119.461 1.00 16.59 239 ASN A N 1
ATOM 1519 C CA . ASN A 1 214 ? 161.396 127.843 118.304 1.00 16.59 239 ASN A CA 1
ATOM 1520 C C . ASN A 1 214 ? 161.058 128.676 117.077 1.00 16.59 239 ASN A C 1
ATOM 1521 O O . ASN A 1 214 ? 160.096 129.449 117.096 1.00 16.59 239 ASN A O 1
ATOM 1526 N N . TYR A 1 215 ? 161.832 128.499 116.007 1.00 20.08 240 TYR A N 1
ATOM 1527 C CA . TYR A 1 215 ? 161.791 129.406 114.864 1.00 20.08 240 TYR A CA 1
ATOM 1528 C C . TYR A 1 215 ? 160.511 129.309 114.044 1.00 20.08 240 TYR A C 1
ATOM 1529 O O . TYR A 1 215 ? 160.343 130.107 113.116 1.00 20.08 240 TYR A O 1
ATOM 1538 N N . PHE A 1 216 ? 159.613 128.375 114.341 1.00 13.52 241 PHE A N 1
ATOM 1539 C CA . PHE A 1 216 ? 158.395 128.219 113.557 1.00 13.52 241 PHE A CA 1
ATOM 1540 C C . PHE A 1 216 ? 157.344 127.541 114.425 1.00 13.52 241 PHE A C 1
ATOM 1541 O O . PHE A 1 216 ? 157.607 127.155 115.566 1.00 13.52 241 PHE A O 1
ATOM 1549 N N . GLU A 1 217 ? 156.146 127.399 113.869 1.00 13.53 242 GLU A N 1
ATOM 1550 C CA . GLU A 1 217 ? 155.031 126.785 114.574 1.00 13.53 242 GLU A CA 1
ATOM 1551 C C . GLU A 1 217 ? 153.938 126.475 113.563 1.00 13.53 242 GLU A C 1
ATOM 1552 O O . GLU A 1 217 ? 153.782 127.188 112.569 1.00 13.53 242 GLU A O 1
ATOM 1558 N N . PHE A 1 218 ? 153.183 125.410 113.829 1.00 16.54 243 PHE A N 1
ATOM 1559 C CA . PHE A 1 218 ? 152.105 125.004 112.934 1.00 16.54 243 PHE A CA 1
ATOM 1560 C C . PHE A 1 218 ? 151.161 124.029 113.624 1.00 16.54 243 PHE A C 1
ATOM 1561 O O . PHE A 1 218 ? 151.608 123.095 114.296 1.00 16.54 243 PHE A O 1
ATOM 1569 N N . TYR A 1 219 ? 149.857 124.234 113.463 1.00 13.92 244 TYR A N 1
ATOM 1570 C CA . TYR A 1 219 ? 148.836 123.398 114.077 1.00 13.92 244 TYR A CA 1
ATOM 1571 C C . TYR A 1 219 ? 147.961 122.784 112.993 1.00 13.92 244 TYR A C 1
ATOM 1572 O O . TYR A 1 219 ? 147.989 123.196 111.832 1.00 13.92 244 TYR A O 1
ATOM 1581 N N . LEU A 1 220 ? 147.176 121.783 113.383 1.00 12.87 245 LEU A N 1
ATOM 1582 C CA . LEU A 1 220 ? 146.273 121.117 112.453 1.00 12.87 245 LEU A CA 1
ATOM 1583 C C . LEU A 1 220 ? 145.198 120.365 113.228 1.00 12.87 245 LEU A C 1
ATOM 1584 O O . LEU A 1 220 ? 145.265 119.135 113.345 1.00 12.87 245 LEU A O 1
ATOM 1589 N N . PRO A 1 221 ? 144.191 121.057 113.757 1.00 14.81 246 PRO A N 1
ATOM 1590 C CA . PRO A 1 221 ? 143.235 120.405 114.663 1.00 14.81 246 PRO A CA 1
ATOM 1591 C C . PRO A 1 221 ? 142.381 119.332 114.005 1.00 14.81 246 PRO A C 1
ATOM 1592 O O . PRO A 1 221 ? 142.482 119.080 112.801 1.00 14.81 246 PRO A O 1
ATOM 1596 N N . TYR A 1 222 ? 141.540 118.689 114.813 1.00 17.29 247 TYR A N 1
ATOM 1597 C CA . TYR A 1 222 ? 140.590 117.688 114.334 1.00 17.29 247 TYR A CA 1
ATOM 1598 C C . TYR A 1 222 ? 139.482 117.594 115.368 1.00 17.29 247 TYR A C 1
ATOM 1599 O O . TYR A 1 222 ? 139.766 117.507 116.565 1.00 17.29 247 TYR A O 1
ATOM 1608 N N . TYR A 1 223 ? 138.234 117.613 114.919 1.00 21.24 248 TYR A N 1
ATOM 1609 C CA . TYR A 1 223 ? 137.090 117.630 115.817 1.00 21.24 248 TYR A CA 1
ATOM 1610 C C . TYR A 1 223 ? 136.377 116.281 115.806 1.00 21.24 248 TYR A C 1
ATOM 1611 O O . TYR A 1 223 ? 136.495 115.491 114.869 1.00 21.24 248 TYR A O 1
ATOM 1620 N N . TRP A 1 224 ? 135.630 116.023 116.877 1.00 23.58 249 TRP A N 1
ATOM 1621 C CA . TRP A 1 224 ? 134.830 114.812 116.992 1.00 23.58 249 TRP A CA 1
ATOM 1622 C C . TRP A 1 224 ? 133.631 115.112 117.881 1.00 23.58 249 TRP A C 1
ATOM 1623 O O . TRP A 1 224 ? 133.702 115.967 118.766 1.00 23.58 249 TRP A O 1
ATOM 1634 N N . ASN A 1 225 ? 132.528 114.413 117.625 1.00 28.10 250 ASN A N 1
ATOM 1635 C CA . ASN A 1 225 ? 131.261 114.660 118.313 1.00 28.10 250 ASN A CA 1
ATOM 1636 C C . ASN A 1 225 ? 130.603 113.345 118.725 1.00 28.10 250 ASN A C 1
ATOM 1637 O O . ASN A 1 225 ? 129.446 113.080 118.400 1.00 28.10 250 ASN A O 1
ATOM 1642 N N . ILE A 1 226 ? 131.357 112.502 119.437 1.00 28.55 251 ILE A N 1
ATOM 1643 C CA . ILE A 1 226 ? 130.980 111.130 119.782 1.00 28.55 251 ILE A CA 1
ATOM 1644 C C . ILE A 1 226 ? 129.508 111.005 120.155 1.00 28.55 251 ILE A C 1
ATOM 1645 O O . ILE A 1 226 ? 128.813 110.099 119.684 1.00 28.55 251 ILE A O 1
ATOM 1650 N N . ALA A 1 227 ? 129.027 111.909 120.997 1.00 30.92 252 ALA A N 1
ATOM 1651 C CA . ALA A 1 227 ? 127.660 111.850 121.495 1.00 30.92 252 ALA A CA 1
ATOM 1652 C C . ALA A 1 227 ? 127.099 113.265 121.577 1.00 30.92 252 ALA A C 1
ATOM 1653 O O . ALA A 1 227 ? 127.833 114.228 121.317 1.00 30.92 252 ALA A O 1
ATOM 1655 N N . PRO A 1 228 ? 125.816 113.445 121.906 1.00 30.36 253 PRO A N 1
ATOM 1656 C CA . PRO A 1 228 ? 125.319 114.809 122.148 1.00 30.36 253 PRO A CA 1
ATOM 1657 C C . PRO A 1 228 ? 126.051 115.530 123.265 1.00 30.36 253 PRO A C 1
ATOM 1658 O O . PRO A 1 228 ? 126.080 116.767 123.266 1.00 30.36 253 PRO A O 1
ATOM 1662 N N . ASN A 1 229 ? 126.642 114.803 124.220 1.00 27.07 254 ASN A N 1
ATOM 1663 C CA . ASN A 1 229 ? 127.472 115.394 125.273 1.00 27.07 254 ASN A CA 1
ATOM 1664 C C . ASN A 1 229 ? 128.794 114.626 125.321 1.00 27.07 254 ASN A C 1
ATOM 1665 O O . ASN A 1 229 ? 128.967 113.715 126.133 1.00 27.07 254 ASN A O 1
ATOM 1670 N N . MET A 1 230 ? 129.726 115.019 124.456 1.00 27.09 255 MET A N 1
ATOM 1671 C CA . MET A 1 230 ? 131.062 114.437 124.376 1.00 27.09 255 MET A CA 1
ATOM 1672 C C . MET A 1 230 ? 131.831 115.203 123.308 1.00 27.09 255 MET A C 1
ATOM 1673 O O . MET A 1 230 ? 131.241 115.876 122.460 1.00 27.09 255 MET A O 1
ATOM 1678 N N . ASP A 1 231 ? 133.155 115.077 123.343 1.00 18.98 256 ASP A N 1
ATOM 1679 C CA . ASP A 1 231 ? 134.016 115.809 122.422 1.00 18.98 256 ASP A CA 1
ATOM 1680 C C . ASP A 1 231 ? 135.355 115.089 122.318 1.00 18.98 256 ASP A C 1
ATOM 1681 O O . ASP A 1 231 ? 135.641 114.153 123.068 1.00 18.98 256 ASP A O 1
ATOM 1686 N N . ALA A 1 232 ? 136.172 115.539 121.366 1.00 13.72 257 ALA A N 1
ATOM 1687 C CA . ALA A 1 232 ? 137.549 115.099 121.178 1.00 13.72 257 ALA A CA 1
ATOM 1688 C C . ALA A 1 232 ? 138.207 116.049 120.190 1.00 13.72 257 ALA A C 1
ATOM 1689 O O . ALA A 1 232 ? 137.611 116.383 119.165 1.00 13.72 257 ALA A O 1
ATOM 1691 N N . THR A 1 233 ? 139.423 116.486 120.504 1.00 12.39 258 THR A N 1
ATOM 1692 C CA . THR A 1 233 ? 140.073 117.560 119.756 1.00 12.39 258 THR A CA 1
ATOM 1693 C C . THR A 1 233 ? 141.538 117.227 119.472 1.00 12.39 258 THR A C 1
ATOM 1694 O O . THR A 1 233 ? 142.442 118.005 119.777 1.00 12.39 258 THR A O 1
ATOM 1698 N N . ILE A 1 234 ? 141.788 116.037 118.918 1.00 11.16 259 ILE A N 1
ATOM 1699 C CA . ILE A 1 234 ? 143.144 115.658 118.531 1.00 11.16 259 ILE A CA 1
ATOM 1700 C C . ILE A 1 234 ? 143.762 116.748 117.664 1.00 11.16 259 ILE A C 1
ATOM 1701 O O . ILE A 1 234 ? 143.118 117.282 116.755 1.00 11.16 259 ILE A O 1
ATOM 1706 N N . THR A 1 235 ? 145.025 117.088 117.951 1.00 9.21 260 THR A N 1
ATOM 1707 C CA . THR A 1 235 ? 145.689 118.229 117.319 1.00 9.21 260 THR A CA 1
ATOM 1708 C C . THR A 1 235 ? 147.195 118.002 117.283 1.00 9.21 260 THR A C 1
ATOM 1709 O O . THR A 1 235 ? 147.878 118.144 118.308 1.00 9.21 260 THR A O 1
ATOM 1713 N N . PRO A 1 236 ? 147.754 117.659 116.124 1.00 11.96 261 PRO A N 1
ATOM 1714 C CA . PRO A 1 236 ? 149.215 117.646 115.981 1.00 11.96 261 PRO A CA 1
ATOM 1715 C C . PRO A 1 236 ? 149.798 119.047 116.102 1.00 11.96 261 PRO A C 1
ATOM 1716 O O . PRO A 1 236 ? 149.089 120.042 116.257 1.00 11.96 261 PRO A O 1
ATOM 1720 N N . HIS A 1 237 ? 151.128 119.117 116.021 1.00 16.77 262 HIS A N 1
ATOM 1721 C CA . HIS A 1 237 ? 151.845 120.368 116.249 1.00 16.77 262 HIS A CA 1
ATOM 1722 C C . HIS A 1 237 ? 153.290 120.261 115.776 1.00 16.77 262 HIS A C 1
ATOM 1723 O O . HIS A 1 237 ? 153.943 119.240 116.005 1.00 16.77 262 HIS A O 1
ATOM 1730 N N . TYR A 1 238 ? 153.803 121.299 115.122 1.00 16.93 263 TYR A N 1
ATOM 1731 C CA . TYR A 1 238 ? 155.181 121.313 114.654 1.00 16.93 263 TYR A CA 1
ATOM 1732 C C . TYR A 1 238 ? 156.022 122.276 115.484 1.00 16.93 263 TYR A C 1
ATOM 1733 O O . TYR A 1 238 ? 155.549 123.328 115.920 1.00 16.93 263 TYR A O 1
ATOM 1742 N N . MET A 1 239 ? 157.277 121.898 115.704 1.00 17.32 264 MET A N 1
ATOM 1743 C CA . MET A 1 239 ? 158.183 122.602 116.609 1.00 17.32 264 MET A CA 1
ATOM 1744 C C . MET A 1 239 ? 159.559 122.757 115.967 1.00 17.32 264 MET A C 1
ATOM 1745 O O . MET A 1 239 ? 160.579 122.371 116.539 1.00 17.32 264 MET A O 1
ATOM 1750 N N . HIS A 1 240 ? 159.587 123.332 114.762 1.00 20.09 265 HIS A N 1
ATOM 1751 C CA . HIS A 1 240 ? 160.714 123.304 113.829 1.00 20.09 265 HIS A CA 1
ATOM 1752 C C . HIS A 1 240 ? 162.098 123.313 114.472 1.00 20.09 265 HIS A C 1
ATOM 1753 O O . HIS A 1 240 ? 162.987 122.590 114.012 1.00 20.09 265 HIS A O 1
ATOM 1760 N N . ARG A 1 241 ? 162.313 124.140 115.497 1.00 21.62 266 ARG A N 1
ATOM 1761 C CA . ARG A 1 241 ? 163.622 124.179 116.146 1.00 21.62 266 ARG A CA 1
ATOM 1762 C C . ARG A 1 241 ? 164.031 122.799 116.650 1.00 21.62 266 ARG A C 1
ATOM 1763 O O . ARG A 1 241 ? 165.122 122.308 116.344 1.00 21.62 266 ARG A O 1
ATOM 1771 N N . ARG A 1 242 ? 163.160 122.158 117.428 1.00 26.84 267 ARG A N 1
ATOM 1772 C CA . ARG A 1 242 ? 163.418 120.803 117.897 1.00 26.84 267 ARG A CA 1
ATOM 1773 C C . ARG A 1 242 ? 163.456 119.824 116.732 1.00 26.84 267 ARG A C 1
ATOM 1774 O O . ARG A 1 242 ? 164.499 119.226 116.450 1.00 26.84 267 ARG A O 1
ATOM 1782 N N . GLY A 1 243 ? 162.329 119.662 116.044 1.00 21.02 268 GLY A N 1
ATOM 1783 C CA . GLY A 1 243 ? 162.290 118.824 114.864 1.00 21.02 268 GLY A CA 1
ATOM 1784 C C . GLY A 1 243 ? 161.269 117.707 114.899 1.00 21.02 268 GLY A C 1
ATOM 1785 O O . GLY A 1 243 ? 161.111 116.987 113.910 1.00 21.02 268 GLY A O 1
ATOM 1786 N N . ASN A 1 244 ? 160.564 117.547 116.016 1.00 20.79 269 ASN A N 1
ATOM 1787 C CA . ASN A 1 244 ? 159.634 116.442 116.194 1.00 20.79 269 ASN A CA 1
ATOM 1788 C C . ASN A 1 244 ? 158.229 116.958 116.466 1.00 20.79 269 ASN A C 1
ATOM 1789 O O . ASN A 1 244 ? 158.043 117.938 117.194 1.00 20.79 269 ASN A O 1
ATOM 1794 N N . ILE A 1 245 ? 157.242 116.279 115.882 1.00 16.39 270 ILE A N 1
ATOM 1795 C CA . ILE A 1 245 ? 155.843 116.650 116.057 1.00 16.39 270 ILE A CA 1
ATOM 1796 C C . ILE A 1 245 ? 155.387 116.263 117.456 1.00 16.39 270 ILE A C 1
ATOM 1797 O O . ILE A 1 245 ? 155.563 115.116 117.886 1.00 16.39 270 ILE A O 1
ATOM 1802 N N . MET A 1 246 ? 154.787 117.214 118.174 1.00 16.78 271 MET A N 1
ATOM 1803 C CA . MET A 1 246 ? 154.293 116.974 119.526 1.00 16.78 271 MET A CA 1
ATOM 1804 C C . MET A 1 246 ? 152.778 116.807 119.457 1.00 16.78 271 MET A C 1
ATOM 1805 O O . MET A 1 246 ? 152.052 117.774 119.206 1.00 16.78 271 MET A O 1
ATOM 1810 N N . TRP A 1 247 ? 152.305 115.582 119.674 1.00 14.05 272 TRP A N 1
ATOM 1811 C CA . TRP A 1 247 ? 150.878 115.299 119.595 1.00 14.05 272 TRP A CA 1
ATOM 1812 C C . TRP A 1 247 ? 150.157 115.880 120.802 1.00 14.05 272 TRP A C 1
ATOM 1813 O O . TRP A 1 247 ? 150.643 115.786 121.932 1.00 14.05 272 TRP A O 1
ATOM 1824 N N . GLU A 1 248 ? 148.988 116.473 120.568 1.00 15.11 273 GLU A N 1
ATOM 1825 C CA . GLU A 1 248 ? 148.231 117.167 121.609 1.00 15.11 273 GLU A CA 1
ATOM 1826 C C . GLU A 1 248 ? 146.780 116.696 121.560 1.00 15.11 273 GLU A C 1
ATOM 1827 O O . GLU A 1 248 ? 145.970 117.235 120.802 1.00 15.11 273 GLU A O 1
ATOM 1833 N N . ASN A 1 249 ? 146.453 115.693 122.371 1.00 10.79 274 ASN A N 1
ATOM 1834 C CA . ASN A 1 249 ? 145.092 115.191 122.452 1.00 10.79 274 ASN A CA 1
ATOM 1835 C C . ASN A 1 249 ? 144.244 116.115 123.323 1.00 10.79 274 ASN A C 1
ATOM 1836 O O . ASN A 1 249 ? 144.691 117.174 123.769 1.00 10.79 274 ASN A O 1
ATOM 1841 N N . GLU A 1 250 ? 143.006 115.707 123.575 1.00 11.63 275 GLU A N 1
ATOM 1842 C CA . GLU A 1 250 ? 142.072 116.497 124.371 1.00 11.63 275 GLU A CA 1
ATOM 1843 C C . GLU A 1 250 ? 140.868 115.618 124.694 1.00 11.63 275 GLU A C 1
ATOM 1844 O O . GLU A 1 250 ? 140.815 114.443 124.317 1.00 11.63 275 GLU A O 1
ATOM 1850 N N . PHE A 1 251 ? 139.901 116.200 125.400 1.00 10.80 276 PHE A N 1
ATOM 1851 C CA . PHE A 1 251 ? 138.680 115.511 125.802 1.00 10.80 276 PHE A CA 1
ATOM 1852 C C . PHE A 1 251 ? 137.751 116.534 126.438 1.00 10.80 276 PHE A C 1
ATOM 1853 O O . PHE A 1 251 ? 138.182 117.597 126.889 1.00 10.80 276 PHE A O 1
ATOM 1861 N N . ARG A 1 252 ? 136.466 116.196 126.464 1.00 16.48 277 ARG A N 1
ATOM 1862 C CA . ARG A 1 252 ? 135.466 116.974 127.179 1.00 16.48 277 ARG A CA 1
ATOM 1863 C C . ARG A 1 252 ? 134.268 116.071 127.415 1.00 16.48 277 ARG A C 1
ATOM 1864 O O . ARG A 1 252 ? 134.111 115.044 126.751 1.00 16.48 277 ARG A O 1
ATOM 1872 N N . TYR A 1 253 ? 133.428 116.454 128.371 1.00 18.24 278 TYR A N 1
ATOM 1873 C CA . TYR A 1 253 ? 132.230 115.678 128.660 1.00 18.24 278 TYR A CA 1
ATOM 1874 C C . TYR A 1 253 ? 131.274 116.523 129.488 1.00 18.24 278 TYR A C 1
ATOM 1875 O O . TYR A 1 253 ? 131.568 117.664 129.851 1.00 18.24 278 TYR A O 1
ATOM 1884 N N . LEU A 1 254 ? 130.114 115.939 129.777 1.00 20.75 279 LEU A N 1
ATOM 1885 C CA . LEU A 1 254 ? 129.111 116.533 130.650 1.00 20.75 279 LEU A CA 1
ATOM 1886 C C . LEU A 1 254 ? 128.183 115.415 131.089 1.00 20.75 279 LEU A C 1
ATOM 1887 O O . LEU A 1 254 ? 127.673 114.670 130.247 1.00 20.75 279 LEU A O 1
ATOM 1892 N N . SER A 1 255 ? 127.966 115.298 132.391 1.00 26.56 280 SER A N 1
ATOM 1893 C CA . SER A 1 255 ? 127.305 114.124 132.943 1.00 26.56 280 SER A CA 1
ATOM 1894 C C . SER A 1 255 ? 126.510 114.551 134.171 1.00 26.56 280 SER A C 1
ATOM 1895 O O . SER A 1 255 ? 126.212 115.736 134.353 1.00 26.56 280 SER A O 1
ATOM 1898 N N . GLN A 1 256 ? 126.160 113.580 135.011 1.00 26.02 281 GLN A N 1
ATOM 1899 C CA . GLN A 1 256 ? 125.376 113.834 136.212 1.00 26.02 281 GLN A CA 1
ATOM 1900 C C . GLN A 1 256 ? 126.163 114.661 137.221 1.00 26.02 281 GLN A C 1
ATOM 1901 O O . GLN A 1 256 ? 125.599 115.139 138.209 1.00 26.02 281 GLN A O 1
ATOM 1907 N N . ALA A 1 257 ? 127.464 114.835 136.986 1.00 21.96 282 ALA A N 1
ATOM 1908 C CA . ALA A 1 257 ? 128.307 115.592 137.910 1.00 21.96 282 ALA A CA 1
ATOM 1909 C C . ALA A 1 257 ? 129.258 116.461 137.090 1.00 21.96 282 ALA A C 1
ATOM 1910 O O . ALA A 1 257 ? 130.297 115.982 136.628 1.00 21.96 282 ALA A O 1
ATOM 1912 N N . GLY A 1 258 ? 128.889 117.727 136.908 1.00 17.79 283 GLY A N 1
ATOM 1913 C CA . GLY A 1 258 ? 129.748 118.763 136.368 1.00 17.79 283 GLY A CA 1
ATOM 1914 C C . GLY A 1 258 ? 130.233 118.508 134.950 1.00 17.79 283 GLY A C 1
ATOM 1915 O O . GLY A 1 258 ? 129.620 117.790 134.159 1.00 17.79 283 GLY A O 1
ATOM 1916 N N . ALA A 1 259 ? 131.373 119.122 134.640 1.00 16.01 284 ALA A N 1
ATOM 1917 C CA . ALA A 1 259 ? 131.968 119.028 133.315 1.00 16.01 284 ALA A CA 1
ATOM 1918 C C . ALA A 1 259 ? 133.482 119.106 133.434 1.00 16.01 284 ALA A C 1
ATOM 1919 O O . ALA A 1 259 ? 134.010 120.068 133.999 1.00 16.01 284 ALA A O 1
ATOM 1921 N N . GLY A 1 260 ? 134.175 118.102 132.891 1.00 13.98 285 GLY A N 1
ATOM 1922 C CA . GLY A 1 260 ? 135.618 118.046 132.945 1.00 13.98 285 GLY A CA 1
ATOM 1923 C C . GLY A 1 260 ? 136.277 118.536 131.663 1.00 13.98 285 GLY A C 1
ATOM 1924 O O . GLY A 1 260 ? 135.631 118.771 130.647 1.00 13.98 285 GLY A O 1
ATOM 1925 N N . LEU A 1 261 ? 137.596 118.695 131.739 1.00 9.86 286 LEU A N 1
ATOM 1926 C CA . LEU A 1 261 ? 138.394 119.216 130.633 1.00 9.86 286 LEU A CA 1
ATOM 1927 C C . LEU A 1 261 ? 139.698 118.436 130.498 1.00 9.86 286 LEU A C 1
ATOM 1928 O O . LEU A 1 261 ? 140.780 119.012 130.392 1.00 9.86 286 LEU A O 1
ATOM 1933 N N . MET A 1 262 ? 139.604 117.105 130.525 1.00 12.47 287 MET A N 1
ATOM 1934 C CA . MET A 1 262 ? 140.785 116.249 130.452 1.00 12.47 287 MET A CA 1
ATOM 1935 C C . MET A 1 262 ? 141.671 116.633 129.271 1.00 12.47 287 MET A C 1
ATOM 1936 O O . MET A 1 262 ? 141.194 117.115 128.241 1.00 12.47 287 MET A O 1
ATOM 1941 N N . GLU A 1 263 ? 142.977 116.415 129.428 1.00 19.30 288 GLU A N 1
ATOM 1942 C CA . GLU A 1 263 ? 143.953 116.768 128.405 1.00 19.30 288 GLU A CA 1
ATOM 1943 C C . GLU A 1 263 ? 145.166 115.856 128.522 1.00 19.30 288 GLU A C 1
ATOM 1944 O O . GLU A 1 263 ? 145.386 115.212 129.550 1.00 19.30 288 GLU A O 1
ATOM 1950 N N . LEU A 1 264 ? 145.955 115.810 127.448 1.00 14.08 289 LEU A N 1
ATOM 1951 C CA . LEU A 1 264 ? 147.197 115.043 127.413 1.00 14.08 289 LEU A CA 1
ATOM 1952 C C . LEU A 1 264 ? 148.041 115.472 126.219 1.00 14.08 289 LEU A C 1
ATOM 1953 O O . LEU A 1 264 ? 147.554 115.477 125.085 1.00 14.08 289 LEU A O 1
ATOM 1958 N N . ASP A 1 265 ? 149.302 115.839 126.454 1.00 18.10 290 ASP A N 1
ATOM 1959 C CA . ASP A 1 265 ? 150.176 116.408 125.423 1.00 18.10 290 ASP A CA 1
ATOM 1960 C C . ASP A 1 265 ? 151.478 115.614 125.369 1.00 18.10 290 ASP A C 1
ATOM 1961 O O . ASP A 1 265 ? 152.435 115.940 126.074 1.00 18.10 290 ASP A O 1
ATOM 1966 N N . TYR A 1 266 ? 151.529 114.592 124.520 1.00 21.03 291 TYR A N 1
ATOM 1967 C CA . TYR A 1 266 ? 152.743 113.803 124.382 1.00 21.03 291 TYR A CA 1
ATOM 1968 C C . TYR A 1 266 ? 153.682 114.411 123.342 1.00 21.03 291 TYR A C 1
ATOM 1969 O O . TYR A 1 266 ? 153.269 115.142 122.441 1.00 21.03 291 TYR A O 1
ATOM 1978 N N . LEU A 1 267 ? 154.969 114.086 123.476 1.00 29.06 292 LEU A N 1
ATOM 1979 C CA . LEU A 1 267 ? 155.999 114.521 122.540 1.00 29.06 292 LEU A CA 1
ATOM 1980 C C . LEU A 1 267 ? 157.109 113.477 122.527 1.00 29.06 292 LEU A C 1
ATOM 1981 O O . LEU A 1 267 ? 157.687 113.174 123.577 1.00 29.06 292 LEU A O 1
ATOM 1986 N N . PRO A 1 268 ? 157.427 112.903 121.366 1.00 31.68 293 PRO A N 1
ATOM 1987 C CA . PRO A 1 268 ? 158.365 111.771 121.322 1.00 31.68 293 PRO A CA 1
ATOM 1988 C C . PRO A 1 268 ? 159.751 112.071 121.875 1.00 31.68 293 PRO A C 1
ATOM 1989 O O . PRO A 1 268 ? 160.195 111.407 122.816 1.00 31.68 293 PRO A O 1
ATOM 1993 N N . SER A 1 269 ? 160.442 113.057 121.311 1.00 36.15 294 SER A N 1
ATOM 1994 C CA . SER A 1 269 ? 161.806 113.363 121.727 1.00 36.15 294 SER A CA 1
ATOM 1995 C C . SER A 1 269 ? 162.164 114.762 121.241 1.00 36.15 294 SER A C 1
ATOM 1996 O O . SER A 1 269 ? 161.386 115.418 120.545 1.00 36.15 294 SER A O 1
ATOM 1999 N N . ASP A 1 270 ? 163.361 115.213 121.615 1.00 43.45 295 ASP A N 1
ATOM 2000 C CA . ASP A 1 270 ? 163.844 116.551 121.305 1.00 43.45 295 ASP A CA 1
ATOM 2001 C C . ASP A 1 270 ? 165.288 116.474 120.825 1.00 43.45 295 ASP A C 1
ATOM 2002 O O . ASP A 1 270 ? 165.925 115.417 120.857 1.00 43.45 295 ASP A O 1
ATOM 2007 N N . LYS A 1 271 ? 165.802 117.610 120.366 1.00 63.81 296 LYS A N 1
ATOM 2008 C CA . LYS A 1 271 ? 167.211 117.773 120.027 1.00 63.81 296 LYS A CA 1
ATOM 2009 C C . LYS A 1 271 ? 167.887 118.867 120.834 1.00 63.81 296 LYS A C 1
ATOM 2010 O O . LYS A 1 271 ? 168.994 118.663 121.348 1.00 63.81 296 LYS A O 1
ATOM 2016 N N . VAL A 1 272 ? 167.235 120.022 120.983 1.00 64.39 297 VAL A N 1
ATOM 2017 C CA . VAL A 1 272 ? 167.793 121.087 121.804 1.00 64.39 297 VAL A CA 1
ATOM 2018 C C . VAL A 1 272 ? 167.876 120.654 123.260 1.00 64.39 297 VAL A C 1
ATOM 2019 O O . VAL A 1 272 ? 168.804 121.045 123.977 1.00 64.39 297 VAL A O 1
ATOM 2023 N N . TYR A 1 273 ? 166.914 119.857 123.730 1.00 65.19 298 TYR A N 1
ATOM 2024 C CA . TYR A 1 273 ? 166.990 119.355 125.096 1.00 65.19 298 TYR A CA 1
ATOM 2025 C C . TYR A 1 273 ? 168.085 118.308 125.250 1.00 65.19 298 TYR A C 1
ATOM 2026 O O . TYR A 1 273 ? 168.697 118.213 126.319 1.00 65.19 298 TYR A O 1
ATOM 2035 N N . GLU A 1 274 ? 168.338 117.514 124.208 1.00 72.32 299 GLU A N 1
ATOM 2036 C CA . GLU A 1 274 ? 169.468 116.594 124.215 1.00 72.32 299 GLU A CA 1
ATOM 2037 C C . GLU A 1 274 ? 170.806 117.310 124.140 1.00 72.32 299 GLU A C 1
ATOM 2038 O O . GLU A 1 274 ? 171.823 116.731 124.538 1.00 72.32 299 GLU A O 1
ATOM 2044 N N . ASP A 1 275 ? 170.836 118.544 123.643 1.00 80.20 300 ASP A N 1
ATOM 2045 C CA . ASP A 1 275 ? 172.084 119.291 123.532 1.00 80.20 300 ASP A CA 1
ATOM 2046 C C . ASP A 1 275 ? 172.375 120.163 124.747 1.00 80.20 300 ASP A C 1
ATOM 2047 O O . ASP A 1 275 ? 173.523 120.220 125.196 1.00 80.20 300 ASP A O 1
ATOM 2052 N N . GLU A 1 276 ? 171.368 120.850 125.289 1.00 84.97 301 GLU A N 1
ATOM 2053 C CA . GLU A 1 276 ? 171.579 121.694 126.462 1.00 84.97 301 GLU A CA 1
ATOM 2054 C C . GLU A 1 276 ? 171.742 120.863 127.729 1.00 84.97 301 GLU A C 1
ATOM 2055 O O . GLU A 1 276 ? 172.533 121.211 128.612 1.00 84.97 301 GLU A O 1
ATOM 2061 N N . HIS A 1 277 ? 170.995 119.763 127.840 1.00 89.50 302 HIS A N 1
ATOM 2062 C CA . HIS A 1 277 ? 171.026 118.900 129.017 1.00 89.50 302 HIS A CA 1
ATOM 2063 C C . HIS A 1 277 ? 171.430 117.499 128.580 1.00 89.50 302 HIS A C 1
ATOM 2064 O O . HIS A 1 277 ? 170.568 116.642 128.339 1.00 89.50 302 HIS A O 1
ATOM 2071 N N . PRO A 1 278 ? 172.725 117.215 128.458 1.00 91.30 303 PRO A N 1
ATOM 2072 C CA . PRO A 1 278 ? 173.157 115.901 127.964 1.00 91.30 303 PRO A CA 1
ATOM 2073 C C . PRO A 1 278 ? 173.092 114.810 129.021 1.00 91.30 303 PRO A C 1
ATOM 2074 O O . PRO A 1 278 ? 172.564 115.024 130.117 1.00 91.30 303 PRO A O 1
ATOM 2078 N N . ASN A 1 279 ? 173.620 113.638 128.675 1.00 96.68 304 ASN A N 1
ATOM 2079 C CA . ASN A 1 279 ? 173.761 112.475 129.559 1.00 96.68 304 ASN A CA 1
ATOM 2080 C C . ASN A 1 279 ? 172.481 112.193 130.348 1.00 96.68 304 ASN A C 1
ATOM 2081 O O . ASN A 1 279 ? 172.433 112.268 131.576 1.00 96.68 304 ASN A O 1
ATOM 2086 N N . ASP A 1 280 ? 171.431 111.855 129.605 1.00 98.25 305 ASP A N 1
ATOM 2087 C CA . ASP A 1 280 ? 170.180 111.382 130.176 1.00 98.25 305 ASP A CA 1
ATOM 2088 C C . ASP A 1 280 ? 169.712 110.156 129.405 1.00 98.25 305 ASP A C 1
ATOM 2089 O O . ASP A 1 280 ? 170.168 109.883 128.291 1.00 98.25 305 ASP A O 1
ATOM 2094 N N . ASP A 1 281 ? 168.792 109.408 130.015 1.00 102.39 306 ASP A N 1
ATOM 2095 C CA . ASP A 1 281 ? 168.274 108.202 129.376 1.00 102.39 306 ASP A CA 1
ATOM 2096 C C . ASP A 1 281 ? 167.492 108.548 128.114 1.00 102.39 306 ASP A C 1
ATOM 2097 O O . ASP A 1 281 ? 167.835 108.103 127.013 1.00 102.39 306 ASP A O 1
ATOM 2102 N N . SER A 1 282 ? 166.435 109.343 128.258 1.00 82.64 307 SER A N 1
ATOM 2103 C CA . SER A 1 282 ? 165.651 109.793 127.119 1.00 82.64 307 SER A CA 1
ATOM 2104 C C . SER A 1 282 ? 165.046 111.150 127.443 1.00 82.64 307 SER A C 1
ATOM 2105 O O . SER A 1 282 ? 164.832 111.486 128.611 1.00 82.64 307 SER A O 1
ATOM 2108 N N . SER A 1 283 ? 164.774 111.925 126.397 1.00 56.87 308 SER A N 1
ATOM 2109 C CA . SER A 1 283 ? 164.154 113.240 126.522 1.00 56.87 308 SER A CA 1
ATOM 2110 C C . SER A 1 283 ? 162.719 113.139 126.027 1.00 56.87 308 SER A C 1
ATOM 2111 O O . SER A 1 283 ? 162.481 112.946 124.831 1.00 56.87 308 SER A O 1
ATOM 2114 N N . ARG A 1 284 ? 161.765 113.274 126.943 1.00 40.90 309 ARG A N 1
ATOM 2115 C CA . ARG A 1 284 ? 160.352 113.174 126.620 1.00 40.90 309 ARG A CA 1
ATOM 2116 C C . ARG A 1 284 ? 159.613 114.346 127.250 1.00 40.90 309 ARG A C 1
ATOM 2117 O O . ARG A 1 284 ? 160.192 115.158 127.976 1.00 40.90 309 ARG A O 1
ATOM 2125 N N . ARG A 1 285 ? 158.317 114.429 126.963 1.00 33.04 310 ARG A N 1
ATOM 2126 C CA . ARG A 1 285 ? 157.460 115.466 127.512 1.00 33.04 310 ARG A CA 1
ATOM 2127 C C . ARG A 1 285 ? 156.049 114.914 127.624 1.00 33.04 310 ARG A C 1
ATOM 2128 O O . ARG A 1 285 ? 155.630 114.091 126.808 1.00 33.04 310 ARG A O 1
ATOM 2136 N N . TRP A 1 286 ? 155.317 115.370 128.636 1.00 24.02 311 TRP A N 1
ATOM 2137 C CA . TRP A 1 286 ? 153.906 115.025 128.745 1.00 24.02 311 TRP A CA 1
ATOM 2138 C C . TRP A 1 286 ? 153.222 116.036 129.655 1.00 24.02 311 TRP A C 1
ATOM 2139 O O . TRP A 1 286 ? 153.829 117.009 130.108 1.00 24.02 311 TRP A O 1
ATOM 2150 N N . LEU A 1 287 ? 151.939 115.795 129.908 1.00 14.80 312 LEU A N 1
ATOM 2151 C CA . LEU A 1 287 ? 151.096 116.660 130.721 1.00 14.80 312 LEU A CA 1
ATOM 2152 C C . LEU A 1 287 ? 149.833 115.884 131.055 1.00 14.80 312 LEU A C 1
ATOM 2153 O O . LEU A 1 287 ? 149.532 114.865 130.428 1.00 14.80 312 LEU A O 1
ATOM 2158 N N . PHE A 1 288 ? 149.100 116.368 132.059 1.00 13.11 313 PHE A N 1
ATOM 2159 C CA . PHE A 1 288 ? 147.809 115.774 132.400 1.00 13.11 313 PHE A CA 1
ATOM 2160 C C . PHE A 1 288 ? 147.000 116.829 133.152 1.00 13.11 313 PHE A C 1
ATOM 2161 O O . PHE A 1 288 ? 147.327 117.162 134.294 1.00 13.11 313 PHE A O 1
ATOM 2169 N N . TYR A 1 289 ? 145.960 117.339 132.509 1.00 15.87 314 TYR A N 1
ATOM 2170 C CA . TYR A 1 289 ? 145.053 118.296 133.119 1.00 15.87 314 TYR A CA 1
ATOM 2171 C C . TYR A 1 289 ? 143.698 117.644 133.357 1.00 15.87 314 TYR A C 1
ATOM 2172 O O . TYR A 1 289 ? 143.257 116.792 132.583 1.00 15.87 314 TYR A O 1
ATOM 2181 N N . TRP A 1 290 ? 143.045 118.043 134.445 1.00 19.30 315 TRP A N 1
ATOM 2182 C CA . TRP A 1 290 ? 141.712 117.536 134.764 1.00 19.30 315 TRP A CA 1
ATOM 2183 C C . TRP A 1 290 ? 141.062 118.501 135.738 1.00 19.30 315 TRP A C 1
ATOM 2184 O O . TRP A 1 290 ? 141.612 118.753 136.814 1.00 19.30 315 TRP A O 1
ATOM 2195 N N . ASN A 1 291 ? 139.899 119.037 135.369 1.00 20.18 316 ASN A N 1
ATOM 2196 C CA . ASN A 1 291 ? 139.180 120.013 136.193 1.00 20.18 316 ASN A CA 1
ATOM 2197 C C . ASN A 1 291 ? 137.708 119.606 136.226 1.00 20.18 316 ASN A C 1
ATOM 2198 O O . ASN A 1 291 ? 136.959 119.867 135.282 1.00 20.18 316 ASN A O 1
ATOM 2203 N N . HIS A 1 292 ? 137.302 118.972 137.320 1.00 10.50 317 HIS A N 1
ATOM 2204 C CA . HIS A 1 292 ? 135.937 118.502 137.513 1.00 10.50 317 HIS A CA 1
ATOM 2205 C C . HIS A 1 292 ? 135.324 119.257 138.682 1.00 10.50 317 HIS A C 1
ATOM 2206 O O . HIS A 1 292 ? 135.966 119.416 139.724 1.00 10.50 317 HIS A O 1
ATOM 2213 N N . SER A 1 293 ? 134.088 119.723 138.509 1.00 19.51 318 SER A N 1
ATOM 2214 C CA . SER A 1 293 ? 133.394 120.432 139.582 1.00 19.51 318 SER A CA 1
ATOM 2215 C C . SER A 1 293 ? 131.896 120.344 139.328 1.00 19.51 318 SER A C 1
ATOM 2216 O O . SER A 1 293 ? 131.398 120.939 138.368 1.00 19.51 318 SER A O 1
ATOM 2219 N N . GLY A 1 294 ? 131.184 119.621 140.189 1.00 19.30 319 GLY A N 1
ATOM 2220 C CA . GLY A 1 294 ? 129.753 119.467 140.046 1.00 19.30 319 GLY A CA 1
ATOM 2221 C C . GLY A 1 294 ? 129.103 119.153 141.376 1.00 19.30 319 GLY A C 1
ATOM 2222 O O . GLY A 1 294 ? 129.776 118.932 142.384 1.00 19.30 319 GLY A O 1
ATOM 2223 N N . VAL A 1 295 ? 127.771 119.144 141.370 1.00 16.76 320 VAL A N 1
ATOM 2224 C CA . VAL A 1 295 ? 126.990 118.831 142.562 1.00 16.76 320 VAL A CA 1
ATOM 2225 C C . VAL A 1 295 ? 125.912 117.819 142.200 1.00 16.76 320 VAL A C 1
ATOM 2226 O O . VAL A 1 295 ? 124.856 118.183 141.672 1.00 16.76 320 VAL A O 1
ATOM 2230 N N . MET A 1 296 ? 126.173 116.544 142.472 1.00 21.21 321 MET A N 1
ATOM 2231 C CA . MET A 1 296 ? 125.194 115.504 142.197 1.00 21.21 321 MET A CA 1
ATOM 2232 C C . MET A 1 296 ? 124.004 115.632 143.141 1.00 21.21 321 MET A C 1
ATOM 2233 O O . MET A 1 296 ? 124.155 115.954 144.322 1.00 21.21 321 MET A O 1
ATOM 2238 N N . ASP A 1 297 ? 122.811 115.373 142.602 1.00 22.23 322 ASP A N 1
ATOM 2239 C CA . ASP A 1 297 ? 121.565 115.478 143.353 1.00 22.23 322 ASP A CA 1
ATOM 2240 C C . ASP A 1 297 ? 121.446 116.854 143.997 1.00 22.23 322 ASP A C 1
ATOM 2241 O O . ASP A 1 297 ? 121.394 117.870 143.299 1.00 22.23 322 ASP A O 1
ATOM 2246 N N . GLN A 1 298 ? 121.401 116.897 145.326 1.00 23.46 323 GLN A N 1
ATOM 2247 C CA . GLN A 1 298 ? 121.360 118.164 146.039 1.00 23.46 323 GLN A CA 1
ATOM 2248 C C . GLN A 1 298 ? 122.250 118.194 147.272 1.00 23.46 323 GLN A C 1
ATOM 2249 O O . GLN A 1 298 ? 122.269 119.214 147.967 1.00 23.46 323 GLN A O 1
ATOM 2255 N N . VAL A 1 299 ? 122.985 117.122 147.567 1.00 16.11 324 VAL A N 1
ATOM 2256 C CA . VAL A 1 299 ? 123.787 117.021 148.779 1.00 16.11 324 VAL A CA 1
ATOM 2257 C C . VAL A 1 299 ? 125.260 116.782 148.461 1.00 16.11 324 VAL A C 1
ATOM 2258 O O . VAL A 1 299 ? 126.136 117.493 148.961 1.00 16.11 324 VAL A O 1
ATOM 2262 N N . TRP A 1 300 ? 125.552 115.787 147.627 1.00 13.17 325 TRP A N 1
ATOM 2263 C CA . TRP A 1 300 ? 126.936 115.411 147.370 1.00 13.17 325 TRP A CA 1
ATOM 2264 C C . TRP A 1 300 ? 127.661 116.490 146.576 1.00 13.17 325 TRP A C 1
ATOM 2265 O O . TRP A 1 300 ? 127.074 117.152 145.717 1.00 13.17 325 TRP A O 1
ATOM 2276 N N . ARG A 1 301 ? 128.949 116.663 146.870 1.00 13.89 326 ARG A N 1
ATOM 2277 C CA . ARG A 1 301 ? 129.803 117.609 146.166 1.00 13.89 326 ARG A CA 1
ATOM 2278 C C . ARG A 1 301 ? 131.076 116.906 145.718 1.00 13.89 326 ARG A C 1
ATOM 2279 O O . ARG A 1 301 ? 131.560 115.989 146.385 1.00 13.89 326 ARG A O 1
ATOM 2287 N N . PHE A 1 302 ? 131.620 117.347 144.586 1.00 11.04 327 PHE A N 1
ATOM 2288 C CA . PHE A 1 302 ? 132.808 116.731 144.013 1.00 11.04 327 PHE A CA 1
ATOM 2289 C C . PHE A 1 302 ? 133.738 117.816 143.487 1.00 11.04 327 PHE A C 1
ATOM 2290 O O . PHE A 1 302 ? 133.302 118.915 143.139 1.00 11.04 327 PHE A O 1
ATOM 2298 N N . ASN A 1 303 ? 135.032 117.493 143.428 1.00 14.21 328 ASN A N 1
ATOM 2299 C CA . ASN A 1 303 ? 136.038 118.437 142.950 1.00 14.21 328 ASN A CA 1
ATOM 2300 C C . ASN A 1 303 ? 137.371 117.750 142.676 1.00 14.21 328 ASN A C 1
ATOM 2301 O O . ASN A 1 303 ? 137.861 116.991 143.516 1.00 14.21 328 ASN A O 1
ATOM 2306 N N . VAL A 1 304 ? 137.961 117.999 141.506 1.00 14.92 329 VAL A N 1
ATOM 2307 C CA . VAL A 1 304 ? 139.305 117.530 141.175 1.00 14.92 329 VAL A CA 1
ATOM 2308 C C . VAL A 1 304 ? 140.042 118.655 140.464 1.00 14.92 329 VAL A C 1
ATOM 2309 O O . VAL A 1 304 ? 139.453 119.374 139.651 1.00 14.92 329 VAL A O 1
ATOM 2313 N N . ASP A 1 305 ? 141.328 118.816 140.774 1.00 10.36 330 ASP A N 1
ATOM 2314 C CA . ASP A 1 305 ? 142.148 119.871 140.175 1.00 10.36 330 ASP A CA 1
ATOM 2315 C C . ASP A 1 305 ? 143.546 119.354 139.834 1.00 10.36 330 ASP A C 1
ATOM 2316 O O . ASP A 1 305 ? 144.556 120.006 140.102 1.00 10.36 330 ASP A O 1
ATOM 2321 N N . TYR A 1 306 ? 143.621 118.171 139.230 1.00 10.95 331 TYR A N 1
ATOM 2322 C CA . TYR A 1 306 ? 144.911 117.561 138.930 1.00 10.95 331 TYR A CA 1
ATOM 2323 C C . TYR A 1 306 ? 145.695 118.381 137.910 1.00 10.95 331 TYR A C 1
ATOM 2324 O O . TYR A 1 306 ? 145.126 119.041 137.038 1.00 10.95 331 TYR A O 1
ATOM 2333 N N . THR A 1 307 ? 147.023 118.341 138.037 1.00 11.40 332 THR A N 1
ATOM 2334 C CA . THR A 1 307 ? 147.929 118.926 137.046 1.00 11.40 332 THR A CA 1
ATOM 2335 C C . THR A 1 307 ? 149.315 118.339 137.261 1.00 11.40 332 THR A C 1
ATOM 2336 O O . THR A 1 307 ? 149.920 118.563 138.313 1.00 11.40 332 THR A O 1
ATOM 2340 N N . LYS A 1 308 ? 149.825 117.605 136.274 1.00 16.08 333 LYS A N 1
ATOM 2341 C CA . LYS A 1 308 ? 151.115 116.936 136.387 1.00 16.08 333 LYS A CA 1
ATOM 2342 C C . LYS A 1 308 ? 151.960 117.237 135.159 1.00 16.08 333 LYS A C 1
ATOM 2343 O O . LYS A 1 308 ? 151.442 117.266 134.040 1.00 16.08 333 LYS A O 1
ATOM 2349 N N . VAL A 1 309 ? 153.258 117.449 135.370 1.00 20.85 334 VAL A N 1
ATOM 2350 C CA . VAL A 1 309 ? 154.187 117.761 134.294 1.00 20.85 334 VAL A CA 1
ATOM 2351 C C . VAL A 1 309 ? 155.412 116.865 134.433 1.00 20.85 334 VAL A C 1
ATOM 2352 O O . VAL A 1 309 ? 155.660 116.268 135.483 1.00 20.85 334 VAL A O 1
ATOM 2356 N N . SER A 1 310 ? 156.184 116.772 133.350 1.00 26.33 335 SER A N 1
ATOM 2357 C CA . SER A 1 310 ? 157.314 115.850 133.298 1.00 26.33 335 SER A CA 1
ATOM 2358 C C . SER A 1 310 ? 158.601 116.478 133.824 1.00 26.33 335 SER A C 1
ATOM 2359 O O . SER A 1 310 ? 159.196 115.978 134.783 1.00 26.33 335 SER A O 1
ATOM 2362 N N . ASP A 1 311 ? 159.046 117.567 133.203 1.00 30.48 336 ASP A N 1
ATOM 2363 C CA . ASP A 1 311 ? 160.295 118.216 133.566 1.00 30.48 336 ASP A CA 1
ATOM 2364 C C . ASP A 1 311 ? 160.028 119.617 134.086 1.00 30.48 336 ASP A C 1
ATOM 2365 O O . ASP A 1 311 ? 159.137 120.302 133.566 1.00 30.48 336 ASP A O 1
ATOM 2370 N N . PRO A 1 312 ? 160.768 120.087 135.094 1.00 28.27 337 PRO A N 1
ATOM 2371 C CA . PRO A 1 312 ? 160.506 121.400 135.699 1.00 28.27 337 PRO A CA 1
ATOM 2372 C C . PRO A 1 312 ? 161.012 122.579 134.868 1.00 28.27 337 PRO A C 1
ATOM 2373 O O . PRO A 1 312 ? 161.553 123.549 135.397 1.00 28.27 337 PRO A O 1
ATOM 2377 N N . SER A 1 313 ? 160.832 122.491 133.550 1.00 29.03 338 SER A N 1
ATOM 2378 C CA . SER A 1 313 ? 161.101 123.616 132.665 1.00 29.03 338 SER A CA 1
ATOM 2379 C C . SER A 1 313 ? 160.062 123.718 131.556 1.00 29.03 338 SER A C 1
ATOM 2380 O O . SER A 1 313 ? 160.300 124.425 130.570 1.00 29.03 338 SER A O 1
ATOM 2383 N N . TYR A 1 314 ? 158.928 123.029 131.686 1.00 28.34 339 TYR A N 1
ATOM 2384 C CA . TYR A 1 314 ? 157.975 122.929 130.587 1.00 28.34 339 TYR A CA 1
ATOM 2385 C C . TYR A 1 314 ? 157.396 124.290 130.227 1.00 28.34 339 TYR A C 1
ATOM 2386 O O . TYR A 1 314 ? 157.289 124.639 129.046 1.00 28.34 339 TYR A O 1
ATOM 2395 N N . PHE A 1 315 ? 157.020 125.078 131.233 1.00 31.05 340 PHE A N 1
ATOM 2396 C CA . PHE A 1 315 ? 156.273 126.300 130.958 1.00 31.05 340 PHE A CA 1
ATOM 2397 C C . PHE A 1 315 ? 157.156 127.391 130.365 1.00 31.05 340 PHE A C 1
ATOM 2398 O O . PHE A 1 315 ? 156.659 128.250 129.628 1.00 31.05 340 PHE A O 1
ATOM 2406 N N . ASN A 1 316 ? 158.456 127.379 130.667 1.00 34.66 341 ASN A N 1
ATOM 2407 C CA . ASN A 1 316 ? 159.372 128.286 129.980 1.00 34.66 341 ASN A CA 1
ATOM 2408 C C . ASN A 1 316 ? 159.413 127.979 128.489 1.00 34.66 341 ASN A C 1
ATOM 2409 O O . ASN A 1 316 ? 159.427 128.892 127.656 1.00 34.66 341 ASN A O 1
ATOM 2414 N N . ASP A 1 317 ? 159.286 126.695 128.137 1.00 35.42 342 ASP A N 1
ATOM 2415 C CA . ASP A 1 317 ? 159.312 126.277 126.706 1.00 35.42 342 ASP A CA 1
ATOM 2416 C C . ASP A 1 317 ? 157.950 126.505 126.031 1.00 35.42 342 ASP A C 1
ATOM 2417 O O . ASP A 1 317 ? 157.308 127.542 126.300 1.00 35.42 342 ASP A O 1
ATOM 2422 N N . PHE A 1 318 ? 157.525 125.575 125.169 1.00 33.96 343 PHE A N 1
ATOM 2423 C CA . PHE A 1 318 ? 156.231 125.682 124.434 1.00 33.96 343 PHE A CA 1
ATOM 2424 C C . PHE A 1 318 ? 155.095 126.060 125.393 1.00 33.96 343 PHE A C 1
ATOM 2425 O O . PHE A 1 318 ? 154.952 125.397 126.445 1.00 33.96 343 PHE A O 1
ATOM 2433 N N . ASP A 1 319 ? 154.289 127.067 125.031 1.00 57.01 344 ASP A N 1
ATOM 2434 C CA . ASP A 1 319 ? 153.241 127.542 125.999 1.00 57.01 344 ASP A CA 1
ATOM 2435 C C . ASP A 1 319 ? 151.878 126.822 125.971 1.00 57.01 344 ASP A C 1
ATOM 2436 O O . ASP A 1 319 ? 151.529 126.267 124.908 1.00 57.01 344 ASP A O 1
ATOM 2441 N N . ASN A 1 320 ? 151.130 126.753 127.112 1.00 61.12 345 ASN A N 1
ATOM 2442 C CA . ASN A 1 320 ? 149.744 126.223 127.110 1.00 61.12 345 ASN A CA 1
ATOM 2443 C C . ASN A 1 320 ? 148.717 127.228 127.622 1.00 61.12 345 ASN A C 1
ATOM 2444 O O . ASN A 1 320 ? 149.108 128.229 128.258 1.00 61.12 345 ASN A O 1
ATOM 2449 N N . LYS A 1 321 ? 147.445 126.962 127.312 1.00 61.57 346 LYS A N 1
ATOM 2450 C CA . LYS A 1 321 ? 146.351 127.784 127.814 1.00 61.57 346 LYS A CA 1
ATOM 2451 C C . LYS A 1 321 ? 145.873 127.346 129.196 1.00 61.57 346 LYS A C 1
ATOM 2452 O O . LYS A 1 321 ? 144.800 127.766 129.638 1.00 61.57 346 LYS A O 1
ATOM 2458 N N . TYR A 1 322 ? 146.699 126.508 129.952 1.00 51.95 347 TYR A N 1
ATOM 2459 C CA . TYR A 1 322 ? 146.306 126.126 131.302 1.00 51.95 347 TYR A CA 1
ATOM 2460 C C . TYR A 1 322 ? 147.367 126.486 132.335 1.00 51.95 347 TYR A C 1
ATOM 2461 O O . TYR A 1 322 ? 147.231 126.110 133.505 1.00 51.95 347 TYR A O 1
ATOM 2470 N N . GLY A 1 323 ? 148.412 127.204 131.934 1.00 45.90 348 GLY A N 1
ATOM 2471 C CA . GLY A 1 323 ? 149.488 127.591 132.823 1.00 45.90 348 GLY A CA 1
ATOM 2472 C C . GLY A 1 323 ? 150.541 128.375 132.071 1.00 45.90 348 GLY A C 1
ATOM 2473 O O . GLY A 1 323 ? 150.841 128.061 130.916 1.00 45.90 348 GLY A O 1
ATOM 2474 N N . SER A 1 324 ? 151.114 129.395 132.704 1.00 34.22 349 SER A N 1
ATOM 2475 C CA . SER A 1 324 ? 152.027 130.282 131.996 1.00 34.22 349 SER A CA 1
ATOM 2476 C C . SER A 1 324 ? 153.383 130.355 132.683 1.00 34.22 349 SER A C 1
ATOM 2477 O O . SER A 1 324 ? 153.656 129.594 133.616 1.00 34.22 349 SER A O 1
ATOM 2480 N N . SER A 1 325 ? 154.240 131.267 132.218 1.00 25.90 350 SER A N 1
ATOM 2481 C CA . SER A 1 325 ? 155.579 131.386 132.785 1.00 25.90 350 SER A CA 1
ATOM 2482 C C . SER A 1 325 ? 155.524 131.764 134.258 1.00 25.90 350 SER A C 1
ATOM 2483 O O . SER A 1 325 ? 156.314 131.263 135.065 1.00 25.90 350 SER A O 1
ATOM 2486 N N . THR A 1 326 ? 154.598 132.644 134.628 1.00 24.19 351 THR A N 1
ATOM 2487 C CA . THR A 1 326 ? 154.469 133.066 136.016 1.00 24.19 351 THR A CA 1
ATOM 2488 C C . THR A 1 326 ? 153.846 131.957 136.851 1.00 24.19 351 THR A C 1
ATOM 2489 O O . THR A 1 326 ? 152.624 131.919 137.023 1.00 24.19 351 THR A O 1
ATOM 2493 N N . ASP A 1 327 ? 154.668 131.052 137.374 1.00 23.59 352 ASP A N 1
ATOM 2494 C CA . ASP A 1 327 ? 154.153 129.941 138.162 1.00 23.59 352 ASP A CA 1
ATOM 2495 C C . ASP A 1 327 ? 155.260 129.417 139.061 1.00 23.59 352 ASP A C 1
ATOM 2496 O O . ASP A 1 327 ? 156.445 129.548 138.744 1.00 23.59 352 ASP A O 1
ATOM 2501 N N . GLY A 1 328 ? 154.859 128.822 140.181 1.00 22.09 353 GLY A N 1
ATOM 2502 C CA . GLY A 1 328 ? 155.818 128.302 141.134 1.00 22.09 353 GLY A CA 1
ATOM 2503 C C . GLY A 1 328 ? 155.660 126.831 141.460 1.00 22.09 353 GLY A C 1
ATOM 2504 O O . GLY A 1 328 ? 156.631 126.179 141.852 1.00 22.09 353 GLY A O 1
ATOM 2505 N N . TYR A 1 329 ? 154.454 126.291 141.306 1.00 18.53 354 TYR A N 1
ATOM 2506 C CA . TYR A 1 329 ? 154.205 124.893 141.631 1.00 18.53 354 TYR A CA 1
ATOM 2507 C C . TYR A 1 329 ? 153.059 124.380 140.765 1.00 18.53 354 TYR A C 1
ATOM 2508 O O . TYR A 1 329 ? 152.645 125.030 139.802 1.00 18.53 354 TYR A O 1
ATOM 2517 N N . ALA A 1 330 ? 152.548 123.200 141.113 1.00 14.78 355 ALA A N 1
ATOM 2518 C CA . ALA A 1 330 ? 151.466 122.559 140.373 1.00 14.78 355 ALA A CA 1
ATOM 2519 C C . ALA A 1 330 ? 150.567 121.828 141.357 1.00 14.78 355 ALA A C 1
ATOM 2520 O O . ALA A 1 330 ? 150.990 120.846 141.972 1.00 14.78 355 ALA A O 1
ATOM 2522 N N . THR A 1 331 ? 149.331 122.299 141.496 1.00 9.81 356 THR A N 1
ATOM 2523 C CA . THR A 1 331 ? 148.410 121.760 142.485 1.00 9.81 356 THR A CA 1
ATOM 2524 C C . THR A 1 331 ? 147.895 120.384 142.078 1.00 9.81 356 THR A C 1
ATOM 2525 O O . THR A 1 331 ? 147.764 120.071 140.893 1.00 9.81 356 THR A O 1
ATOM 2529 N N . GLN A 1 332 ? 147.606 119.556 143.086 1.00 9.23 357 GLN A N 1
ATOM 2530 C CA . GLN A 1 332 ? 147.007 118.235 142.879 1.00 9.23 357 GLN A CA 1
ATOM 2531 C C . GLN A 1 332 ? 146.047 117.997 144.042 1.00 9.23 357 GLN A C 1
ATOM 2532 O O . GLN A 1 332 ? 146.476 117.570 145.117 1.00 9.23 357 GLN A O 1
ATOM 2538 N N . LYS A 1 333 ? 144.760 118.265 143.826 1.00 11.52 358 LYS A N 1
ATOM 2539 C CA . LYS A 1 333 ? 143.774 118.233 144.898 1.00 11.52 358 LYS A CA 1
ATOM 2540 C C . LYS A 1 333 ? 142.572 117.383 144.514 1.00 11.52 358 LYS A C 1
ATOM 2541 O O . LYS A 1 333 ? 142.162 117.345 143.352 1.00 11.52 358 LYS A O 1
ATOM 2547 N N . PHE A 1 334 ? 142.003 116.711 145.514 1.00 19.30 359 PHE A N 1
ATOM 2548 C CA . PHE A 1 334 ? 140.754 115.967 145.402 1.00 19.30 359 PHE A CA 1
ATOM 2549 C C . PHE A 1 334 ? 139.737 116.574 146.360 1.00 19.30 359 PHE A C 1
ATOM 2550 O O . PHE A 1 334 ? 140.032 117.534 147.078 1.00 19.30 359 PHE A O 1
ATOM 2558 N N . SER A 1 335 ? 138.531 116.004 146.379 1.00 19.30 360 SER A N 1
ATOM 2559 C CA . SER A 1 335 ? 137.491 116.424 147.311 1.00 19.30 360 SER A CA 1
ATOM 2560 C C . SER A 1 335 ? 136.289 115.500 147.188 1.00 19.30 360 SER A C 1
ATOM 2561 O O . SER A 1 335 ? 136.045 114.917 146.129 1.00 19.30 360 SER A O 1
ATOM 2564 N N . VAL A 1 336 ? 135.543 115.387 148.288 1.00 11.27 361 VAL A N 1
ATOM 2565 C CA . VAL A 1 336 ? 134.266 114.682 148.347 1.00 11.27 361 VAL A CA 1
ATOM 2566 C C . VAL A 1 336 ? 133.470 115.308 149.481 1.00 11.27 361 VAL A C 1
ATOM 2567 O O . VAL A 1 336 ? 134.004 115.557 150.563 1.00 11.27 361 VAL A O 1
ATOM 2571 N N . GLY A 1 337 ? 132.187 115.567 149.241 1.00 12.89 362 GLY A N 1
ATOM 2572 C CA . GLY A 1 337 ? 131.446 116.354 150.208 1.00 12.89 362 GLY A CA 1
ATOM 2573 C C . GLY A 1 337 ? 130.019 115.953 150.518 1.00 12.89 362 GLY A C 1
ATOM 2574 O O . GLY A 1 337 ? 129.303 115.414 149.670 1.00 12.89 362 GLY A O 1
ATOM 2575 N N . TYR A 1 338 ? 129.605 116.223 151.752 1.00 11.29 363 TYR A N 1
ATOM 2576 C CA . TYR A 1 338 ? 128.234 116.063 152.213 1.00 11.29 363 TYR A CA 1
ATOM 2577 C C . TYR A 1 338 ? 127.817 117.329 152.945 1.00 11.29 363 TYR A C 1
ATOM 2578 O O . TYR A 1 338 ? 128.579 117.858 153.759 1.00 11.29 363 TYR A O 1
ATOM 2587 N N . ALA A 1 339 ? 126.616 117.827 152.652 1.00 11.74 364 ALA A N 1
ATOM 2588 C CA . ALA A 1 339 ? 126.124 119.046 153.297 1.00 11.74 364 ALA A CA 1
ATOM 2589 C C . ALA A 1 339 ? 124.601 119.043 153.212 1.00 11.74 364 ALA A C 1
ATOM 2590 O O . ALA A 1 339 ? 124.046 119.337 152.151 1.00 11.74 364 ALA A O 1
ATOM 2592 N N . VAL A 1 340 ? 123.932 118.727 154.322 1.00 11.65 365 VAL A N 1
ATOM 2593 C CA . VAL A 1 340 ? 122.479 118.627 154.264 1.00 11.65 365 VAL A CA 1
ATOM 2594 C C . VAL A 1 340 ? 121.853 119.999 154.464 1.00 11.65 365 VAL A C 1
ATOM 2595 O O . VAL A 1 340 ? 121.379 120.619 153.506 1.00 11.65 365 VAL A O 1
ATOM 2599 N N . GLN A 1 341 ? 121.847 120.486 155.703 1.00 16.55 366 GLN A N 1
ATOM 2600 C CA . GLN A 1 341 ? 121.650 121.905 155.987 1.00 16.55 366 GLN A CA 1
ATOM 2601 C C . GLN A 1 341 ? 122.458 122.412 157.171 1.00 16.55 366 GLN A C 1
ATOM 2602 O O . GLN A 1 341 ? 122.785 123.601 157.207 1.00 16.55 366 GLN A O 1
ATOM 2608 N N . ASN A 1 342 ? 122.793 121.557 158.133 1.00 14.12 367 ASN A N 1
ATOM 2609 C CA . ASN A 1 342 ? 123.554 121.912 159.321 1.00 14.12 367 ASN A CA 1
ATOM 2610 C C . ASN A 1 342 ? 124.562 120.819 159.629 1.00 14.12 367 ASN A C 1
ATOM 2611 O O . ASN A 1 342 ? 124.725 120.401 160.779 1.00 14.12 367 ASN A O 1
ATOM 2616 N N . PHE A 1 343 ? 125.235 120.324 158.597 1.00 19.30 368 PHE A N 1
ATOM 2617 C CA . PHE A 1 343 ? 126.224 119.271 158.753 1.00 19.30 368 PHE A CA 1
ATOM 2618 C C . PHE A 1 343 ? 127.169 119.340 157.565 1.00 19.30 368 PHE A C 1
ATOM 2619 O O . PHE A 1 343 ? 126.863 119.954 156.542 1.00 19.30 368 PHE A O 1
ATOM 2627 N N . ASN A 1 344 ? 128.321 118.695 157.710 1.00 19.30 369 ASN A N 1
ATOM 2628 C CA . ASN A 1 344 ? 129.331 118.710 156.664 1.00 19.30 369 ASN A CA 1
ATOM 2629 C C . ASN A 1 344 ? 130.222 117.488 156.822 1.00 19.30 369 ASN A C 1
ATOM 2630 O O . ASN A 1 344 ? 130.145 116.760 157.814 1.00 19.30 369 ASN A O 1
ATOM 2635 N N . ALA A 1 345 ? 131.069 117.276 155.819 1.00 12.57 370 ALA A N 1
ATOM 2636 C CA . ALA A 1 345 ? 132.093 116.241 155.824 1.00 12.57 370 ALA A CA 1
ATOM 2637 C C . ALA A 1 345 ? 132.950 116.448 154.587 1.00 12.57 370 ALA A C 1
ATOM 2638 O O . ALA A 1 345 ? 132.526 117.091 153.623 1.00 12.57 370 ALA A O 1
ATOM 2640 N N . THR A 1 346 ? 134.161 115.898 154.624 1.00 15.92 371 THR A N 1
ATOM 2641 C CA . THR A 1 346 ? 135.092 116.072 153.519 1.00 15.92 371 THR A CA 1
ATOM 2642 C C . THR A 1 346 ? 136.268 115.129 153.709 1.00 15.92 371 THR A C 1
ATOM 2643 O O . THR A 1 346 ? 136.770 114.979 154.823 1.00 15.92 371 THR A O 1
ATOM 2647 N N . VAL A 1 347 ? 136.693 114.491 152.621 1.00 19.30 372 VAL A N 1
ATOM 2648 C CA . VAL A 1 347 ? 137.911 113.684 152.598 1.00 19.30 372 VAL A CA 1
ATOM 2649 C C . VAL A 1 347 ? 138.746 114.214 151.436 1.00 19.30 372 VAL A C 1
ATOM 2650 O O . VAL A 1 347 ? 138.614 113.760 150.297 1.00 19.30 372 VAL A O 1
ATOM 2654 N N . SER A 1 348 ? 139.616 115.175 151.720 1.00 14.10 373 SER A N 1
ATOM 2655 C CA . SER A 1 348 ? 140.429 115.821 150.702 1.00 14.10 373 SER A CA 1
ATOM 2656 C C . SER A 1 348 ? 141.849 115.270 150.721 1.00 14.10 373 SER A C 1
ATOM 2657 O O . SER A 1 348 ? 142.231 114.488 151.592 1.00 14.10 373 SER A O 1
ATOM 2660 N N . THR A 1 349 ? 142.637 115.691 149.735 1.00 9.69 374 THR A N 1
ATOM 2661 C CA . THR A 1 349 ? 144.019 115.238 149.607 1.00 9.69 374 THR A CA 1
ATOM 2662 C C . THR A 1 349 ? 144.771 116.265 148.775 1.00 9.69 374 THR A C 1
ATOM 2663 O O . THR A 1 349 ? 144.477 116.429 147.588 1.00 9.69 374 THR A O 1
ATOM 2667 N N . LYS A 1 350 ? 145.732 116.952 149.386 1.00 8.75 375 LYS A N 1
ATOM 2668 C CA . LYS A 1 350 ? 146.506 117.987 148.712 1.00 8.75 375 LYS A CA 1
ATOM 2669 C C . LYS A 1 350 ? 147.972 117.578 148.662 1.00 8.75 375 LYS A C 1
ATOM 2670 O O . LYS A 1 350 ? 148.578 117.298 149.700 1.00 8.75 375 LYS A O 1
ATOM 2676 N N . GLN A 1 351 ? 148.533 117.543 147.455 1.00 10.06 376 GLN A N 1
ATOM 2677 C CA . GLN A 1 351 ? 149.957 117.342 147.242 1.00 10.06 376 GLN A CA 1
ATOM 2678 C C . GLN A 1 351 ? 150.440 118.370 146.231 1.00 10.06 376 GLN A C 1
ATOM 2679 O O . GLN A 1 351 ? 149.656 118.907 145.447 1.00 10.06 376 GLN A O 1
ATOM 2685 N N . PHE A 1 352 ? 151.740 118.648 146.250 1.00 10.66 377 PHE A N 1
ATOM 2686 C CA . PHE A 1 352 ? 152.293 119.703 145.417 1.00 10.66 377 PHE A CA 1
ATOM 2687 C C . PHE A 1 352 ? 153.591 119.236 144.777 1.00 10.66 377 PHE A C 1
ATOM 2688 O O . PHE A 1 352 ? 154.174 118.219 145.161 1.00 10.66 377 PHE A O 1
ATOM 2696 N N . GLN A 1 353 ? 154.036 120.001 143.783 1.00 17.43 378 GLN A N 1
ATOM 2697 C CA . GLN A 1 353 ? 155.273 119.731 143.058 1.00 17.43 378 GLN A CA 1
ATOM 2698 C C . GLN A 1 353 ? 155.912 121.065 142.710 1.00 17.43 378 GLN A C 1
ATOM 2699 O O . GLN A 1 353 ? 155.291 121.888 142.034 1.00 17.43 378 GLN A O 1
ATOM 2705 N N . VAL A 1 354 ? 157.143 121.277 143.163 1.00 24.04 379 VAL A N 1
ATOM 2706 C CA . VAL A 1 354 ? 157.819 122.563 143.037 1.00 24.04 379 VAL A CA 1
ATOM 2707 C C . VAL A 1 354 ? 158.703 122.533 141.798 1.00 24.04 379 VAL A C 1
ATOM 2708 O O . VAL A 1 354 ? 159.495 121.602 141.611 1.00 24.04 379 VAL A O 1
ATOM 2712 N N . PHE A 1 355 ? 158.570 123.556 140.952 1.00 30.41 380 PHE A N 1
ATOM 2713 C CA . PHE A 1 355 ? 159.353 123.622 139.722 1.00 30.41 380 PHE A CA 1
ATOM 2714 C C . PHE A 1 355 ? 160.801 123.998 140.006 1.00 30.41 380 PHE A C 1
ATOM 2715 O O . PHE A 1 355 ? 161.728 123.259 139.656 1.00 30.41 380 PHE A O 1
ATOM 2723 N N . SER A 1 356 ? 161.011 125.157 140.628 1.00 58.02 381 SER A N 1
ATOM 2724 C CA . SER A 1 356 ? 162.348 125.702 140.844 1.00 58.02 381 SER A CA 1
ATOM 2725 C C . SER A 1 356 ? 163.251 124.699 141.545 1.00 58.02 381 SER A C 1
ATOM 2726 O O . SER A 1 356 ? 162.981 124.287 142.676 1.00 58.02 381 SER A O 1
ATOM 2729 N N . GLU A 1 357 ? 164.330 124.311 140.868 1.00 82.19 382 GLU A N 1
ATOM 2730 C CA . GLU A 1 357 ? 165.261 123.319 141.405 1.00 82.19 382 GLU A CA 1
ATOM 2731 C C . GLU A 1 357 ? 166.368 124.023 142.198 1.00 82.19 382 GLU A C 1
ATOM 2732 O O . GLU A 1 357 ? 167.530 124.108 141.802 1.00 82.19 382 GLU A O 1
ATOM 2738 N N . GLN A 1 358 ? 165.958 124.590 143.331 1.00 82.72 383 GLN A N 1
ATOM 2739 C CA . GLN A 1 358 ? 166.877 125.164 144.305 1.00 82.72 383 GLN A CA 1
ATOM 2740 C C . GLN A 1 358 ? 166.795 124.468 145.653 1.00 82.72 383 GLN A C 1
ATOM 2741 O O . GLN A 1 358 ? 167.817 124.037 146.195 1.00 82.72 383 GLN A O 1
ATOM 2747 N N . ASN A 1 359 ? 165.591 124.347 146.209 1.00 73.71 384 ASN A N 1
ATOM 2748 C CA . ASN A 1 359 ? 165.370 123.612 147.450 1.00 73.71 384 ASN A CA 1
ATOM 2749 C C . ASN A 1 359 ? 164.010 122.942 147.356 1.00 73.71 384 ASN A C 1
ATOM 2750 O O . ASN A 1 359 ? 162.991 123.627 147.224 1.00 73.71 384 ASN A O 1
ATOM 2755 N N . THR A 1 360 ? 163.992 121.614 147.422 1.00 62.45 385 THR A N 1
ATOM 2756 C CA . THR A 1 360 ? 162.773 120.830 147.242 1.00 62.45 385 THR A CA 1
ATOM 2757 C C . THR A 1 360 ? 162.495 120.058 148.528 1.00 62.45 385 THR A C 1
ATOM 2758 O O . THR A 1 360 ? 163.017 118.957 148.726 1.00 62.45 385 THR A O 1
ATOM 2762 N N . SER A 1 361 ? 161.670 120.640 149.401 1.00 40.45 386 SER A N 1
ATOM 2763 C CA . SER A 1 361 ? 161.271 119.990 150.641 1.00 40.45 386 SER A CA 1
ATOM 2764 C C . SER A 1 361 ? 159.798 120.231 150.941 1.00 40.45 386 SER A C 1
ATOM 2765 O O . SER A 1 361 ? 159.407 120.325 152.109 1.00 40.45 386 SER A O 1
ATOM 2768 N N . SER A 1 362 ? 158.973 120.342 149.903 1.00 25.83 387 SER A N 1
ATOM 2769 C CA . SER A 1 362 ? 157.569 120.678 150.089 1.00 25.83 387 SER A CA 1
ATOM 2770 C C . SER A 1 362 ? 156.834 119.573 150.838 1.00 25.83 387 SER A C 1
ATOM 2771 O O . SER A 1 362 ? 157.146 118.387 150.709 1.00 25.83 387 SER A O 1
ATOM 2774 N N . TYR A 1 363 ? 155.847 119.980 151.631 1.00 16.76 388 TYR A N 1
ATOM 2775 C CA . TYR A 1 363 ? 155.031 119.059 152.402 1.00 16.76 388 TYR A CA 1
ATOM 2776 C C . TYR A 1 363 ? 153.805 118.641 151.592 1.00 16.76 388 TYR A C 1
ATOM 2777 O O . TYR A 1 363 ? 153.628 119.032 150.437 1.00 16.76 388 TYR A O 1
ATOM 2786 N N . SER A 1 364 ? 152.946 117.835 152.207 1.00 14.12 389 SER A N 1
ATOM 2787 C CA . SER A 1 364 ? 151.729 117.370 151.557 1.00 14.12 389 SER A CA 1
ATOM 2788 C C . SER A 1 364 ? 150.769 116.873 152.624 1.00 14.12 389 SER A C 1
ATOM 2789 O O . SER A 1 364 ? 151.189 116.487 153.718 1.00 14.12 389 SER A O 1
ATOM 2792 N N . ALA A 1 365 ? 149.481 116.881 152.294 1.00 10.08 390 ALA A N 1
ATOM 2793 C CA . ALA A 1 365 ? 148.427 116.492 153.222 1.00 10.08 390 ALA A CA 1
ATOM 2794 C C . ALA A 1 365 ? 147.768 115.212 152.731 1.00 10.08 390 ALA A C 1
ATOM 2795 O O . ALA A 1 365 ? 147.326 115.138 151.580 1.00 10.08 390 ALA A O 1
ATOM 2797 N N . GLU A 1 366 ? 147.710 114.215 153.601 1.00 13.15 391 GLU A N 1
ATOM 2798 C CA . GLU A 1 366 ? 146.998 112.965 153.373 1.00 13.15 391 GLU A CA 1
ATOM 2799 C C . GLU A 1 366 ? 145.569 113.149 153.886 1.00 13.15 391 GLU A C 1
ATOM 2800 O O . GLU A 1 366 ? 145.259 114.239 154.382 1.00 13.15 391 GLU A O 1
ATOM 2806 N N . PRO A 1 367 ? 144.650 112.139 153.778 1.00 11.43 392 PRO A N 1
ATOM 2807 C CA . PRO A 1 367 ? 143.214 112.430 153.944 1.00 11.43 392 PRO A CA 1
ATOM 2808 C C . PRO A 1 367 ? 142.836 113.288 155.141 1.00 11.43 392 PRO A C 1
ATOM 2809 O O . PRO A 1 367 ? 143.080 112.921 156.293 1.00 11.43 392 PRO A O 1
ATOM 2813 N N . GLN A 1 368 ? 142.225 114.436 154.860 1.00 19.30 393 GLN A N 1
ATOM 2814 C CA . GLN A 1 368 ? 141.763 115.360 155.885 1.00 19.30 393 GLN A CA 1
ATOM 2815 C C . GLN A 1 368 ? 140.386 114.924 156.386 1.00 19.30 393 GLN A C 1
ATOM 2816 O O . GLN A 1 368 ? 139.909 113.825 156.092 1.00 19.30 393 GLN A O 1
ATOM 2822 N N . LEU A 1 369 ? 139.733 115.789 157.160 1.00 19.30 394 LEU A N 1
ATOM 2823 C CA . LEU A 1 369 ? 138.367 115.575 157.619 1.00 19.30 394 LEU A CA 1
ATOM 2824 C C . LEU A 1 369 ? 137.868 116.871 158.241 1.00 19.30 394 LEU A C 1
ATOM 2825 O O . LEU A 1 369 ? 138.600 117.515 158.992 1.00 19.30 394 LEU A O 1
ATOM 2830 N N . ASP A 1 370 ? 136.632 117.258 157.914 1.00 29.47 395 ASP A N 1
ATOM 2831 C CA . ASP A 1 370 ? 136.077 118.523 158.402 1.00 29.47 395 ASP A CA 1
ATOM 2832 C C . ASP A 1 370 ? 134.601 118.307 158.727 1.00 29.47 395 ASP A C 1
ATOM 2833 O O . ASP A 1 370 ? 133.757 118.349 157.829 1.00 29.47 395 ASP A O 1
ATOM 2838 N N . VAL A 1 371 ? 134.300 118.091 160.000 1.00 19.30 396 VAL A N 1
ATOM 2839 C CA . VAL A 1 371 ? 132.923 117.982 160.461 1.00 19.30 396 VAL A CA 1
ATOM 2840 C C . VAL A 1 371 ? 132.434 119.363 160.887 1.00 19.30 396 VAL A C 1
ATOM 2841 O O . VAL A 1 371 ? 133.220 120.287 161.095 1.00 19.30 396 VAL A O 1
ATOM 2845 N N . ASN A 1 372 ? 131.116 119.515 161.004 1.00 19.30 397 ASN A N 1
ATOM 2846 C CA . ASN A 1 372 ? 130.526 120.778 161.428 1.00 19.30 397 ASN A CA 1
ATOM 2847 C C . ASN A 1 372 ? 129.174 120.499 162.071 1.00 19.30 397 ASN A C 1
ATOM 2848 O O . ASN A 1 372 ? 128.688 119.367 162.073 1.00 19.30 397 ASN A O 1
ATOM 2853 N N . TYR A 1 373 ? 128.575 121.549 162.626 1.00 15.29 398 TYR A N 1
ATOM 2854 C CA . TYR A 1 373 ? 127.260 121.471 163.250 1.00 15.29 398 TYR A CA 1
ATOM 2855 C C . TYR A 1 373 ? 126.774 122.890 163.505 1.00 15.29 398 TYR A C 1
ATOM 2856 O O . TYR A 1 373 ? 127.572 123.776 163.818 1.00 15.29 398 TYR A O 1
ATOM 2865 N N . TYR A 1 374 ? 125.461 123.102 163.366 1.00 13.05 399 TYR A N 1
ATOM 2866 C CA . TYR A 1 374 ? 124.958 124.470 163.300 1.00 13.05 399 TYR A CA 1
ATOM 2867 C C . TYR A 1 374 ? 123.645 124.675 164.051 1.00 13.05 399 TYR A C 1
ATOM 2868 O O . TYR A 1 374 ? 122.799 125.453 163.600 1.00 13.05 399 TYR A O 1
ATOM 2877 N N . GLN A 1 375 ? 123.431 123.990 165.173 1.00 14.25 400 GLN A N 1
ATOM 2878 C CA . GLN A 1 375 ? 122.215 124.231 165.945 1.00 14.25 400 GLN A CA 1
ATOM 2879 C C . GLN A 1 375 ? 122.163 125.686 166.396 1.00 14.25 400 GLN A C 1
ATOM 2880 O O . GLN A 1 375 ? 123.154 126.228 166.891 1.00 14.25 400 GLN A O 1
ATOM 2886 N N . ASN A 1 376 ? 120.993 126.319 166.233 1.00 13.19 401 ASN A N 1
ATOM 2887 C CA . ASN A 1 376 ? 120.931 127.777 166.220 1.00 13.19 401 ASN A CA 1
ATOM 2888 C C . ASN A 1 376 ? 119.751 128.341 167.005 1.00 13.19 401 ASN A C 1
ATOM 2889 O O . ASN A 1 376 ? 119.264 129.429 166.684 1.00 13.19 401 ASN A O 1
ATOM 2894 N N . ASP A 1 377 ? 119.266 127.638 168.030 1.00 22.72 402 ASP A N 1
ATOM 2895 C CA . ASP A 1 377 ? 118.131 128.171 168.774 1.00 22.72 402 ASP A CA 1
ATOM 2896 C C . ASP A 1 377 ? 118.217 127.962 170.282 1.00 22.72 402 ASP A C 1
ATOM 2897 O O . ASP A 1 377 ? 117.262 128.306 170.988 1.00 22.72 402 ASP A O 1
ATOM 2902 N N . VAL A 1 378 ? 119.327 127.443 170.806 1.00 27.36 403 VAL A N 1
ATOM 2903 C CA . VAL A 1 378 ? 119.425 127.143 172.232 1.00 27.36 403 VAL A CA 1
ATOM 2904 C C . VAL A 1 378 ? 119.324 128.429 173.034 1.00 27.36 403 VAL A C 1
ATOM 2905 O O . VAL A 1 378 ? 120.244 129.254 173.020 1.00 27.36 403 VAL A O 1
ATOM 2909 N N . GLY A 1 379 ? 118.218 128.596 173.758 1.00 32.29 404 GLY A N 1
ATOM 2910 C CA . GLY A 1 379 ? 117.970 129.804 174.507 1.00 32.29 404 GLY A CA 1
ATOM 2911 C C . GLY A 1 379 ? 118.067 131.026 173.619 1.00 32.29 404 GLY A C 1
ATOM 2912 O O . GLY A 1 379 ? 117.457 131.094 172.547 1.00 32.29 404 GLY A O 1
ATOM 2913 N N . PRO A 1 380 ? 118.829 132.022 174.053 1.00 32.10 405 PRO A N 1
ATOM 2914 C CA . PRO A 1 380 ? 119.182 133.122 173.150 1.00 32.10 405 PRO A CA 1
ATOM 2915 C C . PRO A 1 380 ? 120.537 132.926 172.481 1.00 32.10 405 PRO A C 1
ATOM 2916 O O . PRO A 1 380 ? 120.906 133.699 171.592 1.00 32.10 405 PRO A O 1
ATOM 2920 N N . PHE A 1 381 ? 121.280 131.897 172.888 1.00 21.15 406 PHE A N 1
ATOM 2921 C CA . PHE A 1 381 ? 122.640 131.681 172.414 1.00 21.15 406 PHE A CA 1
ATOM 2922 C C . PHE A 1 381 ? 122.634 130.960 171.065 1.00 21.15 406 PHE A C 1
ATOM 2923 O O . PHE A 1 381 ? 121.586 130.735 170.457 1.00 21.15 406 PHE A O 1
ATOM 2931 N N . ASP A 1 382 ? 123.820 130.589 170.592 1.00 15.01 407 ASP A N 1
ATOM 2932 C CA . ASP A 1 382 ? 124.028 129.798 169.385 1.00 15.01 407 ASP A CA 1
ATOM 2933 C C . ASP A 1 382 ? 124.895 128.586 169.728 1.00 15.01 407 ASP A C 1
ATOM 2934 O O . ASP A 1 382 ? 125.165 128.303 170.897 1.00 15.01 407 ASP A O 1
ATOM 2939 N N . THR A 1 383 ? 125.330 127.860 168.699 1.00 12.12 408 THR A N 1
ATOM 2940 C CA . THR A 1 383 ? 126.166 126.682 168.898 1.00 12.12 408 THR A CA 1
ATOM 2941 C C . THR A 1 383 ? 126.867 126.351 167.585 1.00 12.12 408 THR A C 1
ATOM 2942 O O . THR A 1 383 ? 126.370 126.668 166.502 1.00 12.12 408 THR A O 1
ATOM 2946 N N . ARG A 1 384 ? 128.030 125.710 167.698 1.00 14.85 409 ARG A N 1
ATOM 2947 C CA . ARG A 1 384 ? 128.840 125.321 166.551 1.00 14.85 409 ARG A CA 1
ATOM 2948 C C . ARG A 1 384 ? 129.969 124.423 167.039 1.00 14.85 409 ARG A C 1
ATOM 2949 O O . ARG A 1 384 ? 130.457 124.584 168.160 1.00 14.85 409 ARG A O 1
ATOM 2957 N N . ILE A 1 385 ? 130.369 123.466 166.195 1.00 19.30 410 ILE A N 1
ATOM 2958 C CA . ILE A 1 385 ? 131.481 122.566 166.482 1.00 19.30 410 ILE A CA 1
ATOM 2959 C C . ILE A 1 385 ? 132.314 122.417 165.213 1.00 19.30 410 ILE A C 1
ATOM 2960 O O . ILE A 1 385 ? 131.827 122.610 164.098 1.00 19.30 410 ILE A O 1
ATOM 2965 N N . TYR A 1 386 ? 133.591 122.081 165.395 1.00 19.30 411 TYR A N 1
ATOM 2966 C CA . TYR A 1 386 ? 134.513 121.844 164.292 1.00 19.30 411 TYR A CA 1
ATOM 2967 C C . TYR A 1 386 ? 135.261 120.542 164.560 1.00 19.30 411 TYR A C 1
ATOM 2968 O O . TYR A 1 386 ? 135.012 119.853 165.552 1.00 19.30 411 TYR A O 1
ATOM 2977 N N . GLY A 1 387 ? 136.177 120.199 163.664 1.00 14.12 412 GLY A N 1
ATOM 2978 C CA . GLY A 1 387 ? 136.979 119.001 163.834 1.00 14.12 412 GLY A CA 1
ATOM 2979 C C . GLY A 1 387 ? 137.913 118.831 162.655 1.00 14.12 412 GLY A C 1
ATOM 2980 O O . GLY A 1 387 ? 137.702 119.402 161.580 1.00 14.12 412 GLY A O 1
ATOM 2981 N N . GLN A 1 388 ? 138.952 118.030 162.877 1.00 11.28 413 GLN A N 1
ATOM 2982 C CA . GLN A 1 388 ? 139.944 117.782 161.838 1.00 11.28 413 GLN A CA 1
ATOM 2983 C C . GLN A 1 388 ? 140.781 116.571 162.215 1.00 11.28 413 GLN A C 1
ATOM 2984 O O . GLN A 1 388 ? 140.921 116.244 163.395 1.00 11.28 413 GLN A O 1
ATOM 2990 N N . ALA A 1 389 ? 141.333 115.910 161.195 1.00 13.22 414 ALA A N 1
ATOM 2991 C CA . ALA A 1 389 ? 142.249 114.790 161.413 1.00 13.22 414 ALA A CA 1
ATOM 2992 C C . ALA A 1 389 ? 143.120 114.667 160.163 1.00 13.22 414 ALA A C 1
ATOM 2993 O O . ALA A 1 389 ? 142.662 114.154 159.141 1.00 13.22 414 ALA A O 1
ATOM 2995 N N . VAL A 1 390 ? 144.366 115.128 160.259 1.00 19.30 415 VAL A N 1
ATOM 2996 C CA . VAL A 1 390 ? 145.262 115.190 159.113 1.00 19.30 415 VAL A CA 1
ATOM 2997 C C . VAL A 1 390 ? 146.539 114.419 159.426 1.00 19.30 415 VAL A C 1
ATOM 2998 O O . VAL A 1 390 ? 146.897 114.200 160.585 1.00 19.30 415 VAL A O 1
ATOM 3002 N N . HIS A 1 391 ? 147.225 113.999 158.364 1.00 19.30 416 HIS A N 1
ATOM 3003 C CA . HIS A 1 391 ? 148.454 113.212 158.469 1.00 19.30 416 HIS A CA 1
ATOM 3004 C C . HIS A 1 391 ? 149.469 113.769 157.476 1.00 19.30 416 HIS A C 1
ATOM 3005 O O . HIS A 1 391 ? 149.440 113.418 156.294 1.00 19.30 416 HIS A O 1
ATOM 3012 N N . PHE A 1 392 ? 150.365 114.629 157.952 1.00 12.75 417 PHE A N 1
ATOM 3013 C CA . PHE A 1 392 ? 151.373 115.235 157.093 1.00 12.75 417 PHE A CA 1
ATOM 3014 C C . PHE A 1 392 ? 152.466 114.233 156.749 1.00 12.75 417 PHE A C 1
ATOM 3015 O O . PHE A 1 392 ? 152.835 113.389 157.568 1.00 12.75 417 PHE A O 1
ATOM 3023 N N . VAL A 1 393 ? 152.983 114.330 155.528 1.00 17.83 418 VAL A N 1
ATOM 3024 C CA . VAL A 1 393 ? 154.121 113.528 155.096 1.00 17.83 418 VAL A CA 1
ATOM 3025 C C . VAL A 1 393 ? 155.019 114.391 154.223 1.00 17.83 418 VAL A C 1
ATOM 3026 O O . VAL A 1 393 ? 154.538 115.127 153.355 1.00 17.83 418 VAL A O 1
ATOM 3030 N N . ASN A 1 394 ? 156.324 114.316 154.463 1.00 25.00 419 ASN A N 1
ATOM 3031 C CA . ASN A 1 394 ? 157.297 115.040 153.661 1.00 25.00 419 ASN A CA 1
ATOM 3032 C C . ASN A 1 394 ? 157.939 114.097 152.655 1.00 25.00 419 ASN A C 1
ATOM 3033 O O . ASN A 1 394 ? 157.815 112.874 152.747 1.00 25.00 419 ASN A O 1
ATOM 3038 N N . THR A 1 395 ? 158.517 114.793 151.594 1.00 33.07 420 THR A N 1
ATOM 3039 C CA . THR A 1 395 ? 159.089 114.197 150.353 1.00 33.07 420 THR A CA 1
ATOM 3040 C C . THR A 1 395 ? 160.557 113.877 150.203 1.00 33.07 420 THR A C 1
ATOM 3041 O O . THR A 1 395 ? 161.002 113.712 149.070 1.00 33.07 420 THR A O 1
ATOM 3045 N N . ARG A 1 396 ? 161.276 113.732 151.207 1.00 38.51 421 ARG A N 1
ATOM 3046 C CA . ARG A 1 396 ? 162.646 113.476 151.387 1.00 38.51 421 ARG A CA 1
ATOM 3047 C C . ARG A 1 396 ? 162.629 112.628 152.580 1.00 38.51 421 ARG A C 1
ATOM 3048 O O . ARG A 1 396 ? 161.878 112.893 153.490 1.00 38.51 421 ARG A O 1
ATOM 3056 N N . ASP A 1 397 ? 163.391 111.638 152.550 1.00 39.87 422 ASP A N 1
ATOM 3057 C CA . ASP A 1 397 ? 163.287 110.730 153.661 1.00 39.87 422 ASP A CA 1
ATOM 3058 C C . ASP A 1 397 ? 163.453 111.258 155.047 1.00 39.87 422 ASP A C 1
ATOM 3059 O O . ASP A 1 397 ? 162.806 110.605 155.901 1.00 39.87 422 ASP A O 1
ATOM 3064 N N . ASP A 1 398 ? 164.100 112.435 155.509 1.00 37.54 423 ASP A N 1
ATOM 3065 C CA . ASP A 1 398 ? 164.283 112.746 156.903 1.00 37.54 423 ASP A CA 1
ATOM 3066 C C . ASP A 1 398 ? 163.584 113.924 157.536 1.00 37.54 423 ASP A C 1
ATOM 3067 O O . ASP A 1 398 ? 164.033 114.152 158.663 1.00 37.54 423 ASP A O 1
ATOM 3072 N N . MET A 1 399 ? 162.498 114.526 156.993 1.00 26.16 424 MET A N 1
ATOM 3073 C CA . MET A 1 399 ? 161.841 115.593 157.724 1.00 26.16 424 MET A CA 1
ATOM 3074 C C . MET A 1 399 ? 160.632 115.039 158.478 1.00 26.16 424 MET A C 1
ATOM 3075 O O . MET A 1 399 ? 160.004 114.075 158.034 1.00 26.16 424 MET A O 1
ATOM 3080 N N . PRO A 1 400 ? 160.298 115.623 159.628 1.00 18.90 425 PRO A N 1
ATOM 3081 C CA . PRO A 1 400 ? 159.304 115.002 160.511 1.00 18.90 425 PRO A CA 1
ATOM 3082 C C . PRO A 1 400 ? 157.942 114.842 159.853 1.00 18.90 425 PRO A C 1
ATOM 3083 O O . PRO A 1 400 ? 157.517 115.659 159.034 1.00 18.90 425 PRO A O 1
ATOM 3087 N N . GLU A 1 401 ? 157.264 113.758 160.223 1.00 17.42 426 GLU A N 1
ATOM 3088 C CA . GLU A 1 401 ? 155.885 113.499 159.843 1.00 17.42 426 GLU A CA 1
ATOM 3089 C C . GLU A 1 401 ? 155.075 113.265 161.111 1.00 17.42 426 GLU A C 1
ATOM 3090 O O . GLU A 1 401 ? 155.588 112.729 162.097 1.00 17.42 426 GLU A O 1
ATOM 3096 N N . ALA A 1 402 ? 153.814 113.685 161.096 1.00 12.52 427 ALA A N 1
ATOM 3097 C CA . ALA A 1 402 ? 153.040 113.725 162.332 1.00 12.52 427 ALA A CA 1
ATOM 3098 C C . ALA A 1 402 ? 151.557 113.568 162.015 1.00 12.52 427 ALA A C 1
ATOM 3099 O O . ALA A 1 402 ? 151.174 113.219 160.894 1.00 12.52 427 ALA A O 1
ATOM 3101 N N . THR A 1 403 ? 150.720 113.830 163.021 1.00 10.47 428 THR A N 1
ATOM 3102 C CA . THR A 1 403 ? 149.273 113.683 162.945 1.00 10.47 428 THR A CA 1
ATOM 3103 C C . THR A 1 403 ? 148.652 114.871 163.675 1.00 10.47 428 THR A C 1
ATOM 3104 O O . THR A 1 403 ? 149.352 115.651 164.327 1.00 10.47 428 THR A O 1
ATOM 3108 N N . ARG A 1 404 ? 147.332 115.023 163.576 1.00 9.35 429 ARG A N 1
ATOM 3109 C CA . ARG A 1 404 ? 146.668 116.154 164.210 1.00 9.35 429 ARG A CA 1
ATOM 3110 C C . ARG A 1 404 ? 145.202 115.820 164.448 1.00 9.35 429 ARG A C 1
ATOM 3111 O O . ARG A 1 404 ? 144.562 115.194 163.604 1.00 9.35 429 ARG A O 1
ATOM 3119 N N . VAL A 1 405 ? 144.685 116.236 165.603 1.00 11.09 430 VAL A N 1
ATOM 3120 C CA . VAL A 1 405 ? 143.266 116.139 165.935 1.00 11.09 430 VAL A CA 1
ATOM 3121 C C . VAL A 1 405 ? 142.846 117.471 166.540 1.00 11.09 430 VAL A C 1
ATOM 3122 O O . VAL A 1 405 ? 143.601 118.060 167.319 1.00 11.09 430 VAL A O 1
ATOM 3126 N N . HIS A 1 406 ? 141.656 117.954 166.186 1.00 12.86 431 HIS A N 1
ATOM 3127 C CA . HIS A 1 406 ? 141.224 119.284 166.595 1.00 12.86 431 HIS A CA 1
ATOM 3128 C C . HIS A 1 406 ? 139.755 119.282 166.997 1.00 12.86 431 HIS A C 1
ATOM 3129 O O . HIS A 1 406 ? 138.969 118.453 166.535 1.00 12.86 431 HIS A O 1
ATOM 3136 N N . LEU A 1 407 ? 139.395 120.229 167.864 1.00 15.90 432 LEU A N 1
ATOM 3137 C CA . LEU A 1 407 ? 138.018 120.437 168.295 1.00 15.90 432 LEU A CA 1
ATOM 3138 C C . LEU A 1 407 ? 137.816 121.919 168.584 1.00 15.90 432 LEU A C 1
ATOM 3139 O O . LEU A 1 407 ? 138.772 122.652 168.840 1.00 15.90 432 LEU A O 1
ATOM 3144 N N . GLU A 1 408 ? 136.558 122.362 168.545 1.00 19.30 433 GLU A N 1
ATOM 3145 C CA . GLU A 1 408 ? 136.313 123.797 168.638 1.00 19.30 433 GLU A CA 1
ATOM 3146 C C . GLU A 1 408 ? 134.881 124.149 169.027 1.00 19.30 433 GLU A C 1
ATOM 3147 O O . GLU A 1 408 ? 134.137 124.684 168.197 1.00 19.30 433 GLU A O 1
ATOM 3153 N N . PRO A 1 409 ? 134.452 123.888 170.262 1.00 12.00 434 PRO A N 1
ATOM 3154 C CA . PRO A 1 409 ? 133.111 124.326 170.679 1.00 12.00 434 PRO A CA 1
ATOM 3155 C C . PRO A 1 409 ? 133.057 125.838 170.855 1.00 12.00 434 PRO A C 1
ATOM 3156 O O . PRO A 1 409 ? 133.924 126.431 171.497 1.00 12.00 434 PRO A O 1
ATOM 3160 N N . THR A 1 410 ? 132.024 126.459 170.288 1.00 10.32 435 THR A N 1
ATOM 3161 C CA . THR A 1 410 ? 131.848 127.903 170.354 1.00 10.32 435 THR A CA 1
ATOM 3162 C C . THR A 1 410 ? 130.415 128.255 170.732 1.00 10.32 435 THR A C 1
ATOM 3163 O O . THR A 1 410 ? 129.502 127.435 170.626 1.00 10.32 435 THR A O 1
ATOM 3167 N N . ILE A 1 411 ? 130.231 129.499 171.172 1.00 9.81 436 ILE A N 1
ATOM 3168 C CA . ILE A 1 411 ? 128.937 130.010 171.624 1.00 9.81 436 ILE A CA 1
ATOM 3169 C C . ILE A 1 411 ? 128.871 131.499 171.316 1.00 9.81 436 ILE A C 1
ATOM 3170 O O . ILE A 1 411 ? 129.818 132.239 171.597 1.00 9.81 436 ILE A O 1
ATOM 3175 N N . ASN A 1 412 ? 127.753 131.943 170.745 1.00 9.26 437 ASN A N 1
ATOM 3176 C CA . ASN A 1 412 ? 127.500 133.355 170.506 1.00 9.26 437 ASN A CA 1
ATOM 3177 C C . ASN A 1 412 ? 126.465 133.878 171.498 1.00 9.26 437 ASN A C 1
ATOM 3178 O O . ASN A 1 412 ? 125.962 133.152 172.357 1.00 9.26 437 ASN A O 1
ATOM 3183 N N . LEU A 1 413 ? 126.141 135.161 171.369 1.00 13.45 438 LEU A N 1
ATOM 3184 C CA . LEU A 1 413 ? 125.044 135.763 172.114 1.00 13.45 438 LEU A CA 1
ATOM 3185 C C . LEU A 1 413 ? 124.679 137.054 171.392 1.00 13.45 438 LEU A C 1
ATOM 3186 O O . LEU A 1 413 ? 125.038 138.145 171.848 1.00 13.45 438 LEU A O 1
ATOM 3191 N N . PRO A 1 414 ? 124.011 136.977 170.245 1.00 19.30 439 PRO A N 1
ATOM 3192 C CA . PRO A 1 414 ? 123.790 138.184 169.445 1.00 19.30 439 PRO A CA 1
ATOM 3193 C C . PRO A 1 414 ? 122.628 139.017 169.959 1.00 19.30 439 PRO A C 1
ATOM 3194 O O . PRO A 1 414 ? 121.547 138.503 170.257 1.00 19.30 439 PRO A O 1
ATOM 3198 N N . LEU A 1 415 ? 122.867 140.318 170.063 1.00 16.21 440 LEU A N 1
ATOM 3199 C CA . LEU A 1 415 ? 121.833 141.309 170.317 1.00 16.21 440 LEU A CA 1
ATOM 3200 C C . LEU A 1 415 ? 121.627 142.130 169.052 1.00 16.21 440 LEU A C 1
ATOM 3201 O O . LEU A 1 415 ? 122.335 141.964 168.058 1.00 16.21 440 LEU A O 1
ATOM 3206 N N . SER A 1 416 ? 120.651 143.030 169.096 1.00 19.21 441 SER A N 1
ATOM 3207 C CA . SER A 1 416 ? 120.390 143.903 167.961 1.00 19.21 441 SER A CA 1
ATOM 3208 C C . SER A 1 416 ? 119.521 145.063 168.418 1.00 19.21 441 SER A C 1
ATOM 3209 O O . SER A 1 416 ? 119.001 145.081 169.535 1.00 19.21 441 SER A O 1
ATOM 3212 N N . ASN A 1 417 ? 119.379 146.031 167.529 1.00 22.40 442 ASN A N 1
ATOM 3213 C CA . ASN A 1 417 ? 118.517 147.194 167.708 1.00 22.40 442 ASN A CA 1
ATOM 3214 C C . ASN A 1 417 ? 118.402 147.855 166.340 1.00 22.40 442 ASN A C 1
ATOM 3215 O O . ASN A 1 417 ? 118.837 147.292 165.328 1.00 22.40 442 ASN A O 1
ATOM 3220 N N . ASN A 1 418 ? 117.815 149.045 166.298 1.00 25.74 443 ASN A N 1
ATOM 3221 C CA . ASN A 1 418 ? 117.757 149.782 165.045 1.00 25.74 443 ASN A CA 1
ATOM 3222 C C . ASN A 1 418 ? 119.061 150.500 164.723 1.00 25.74 443 ASN A C 1
ATOM 3223 O O . ASN A 1 418 ? 119.249 150.920 163.576 1.00 25.74 443 ASN A O 1
ATOM 3228 N N . TRP A 1 419 ? 119.965 150.648 165.699 1.00 22.29 444 TRP A N 1
ATOM 3229 C CA . TRP A 1 419 ? 121.193 151.402 165.477 1.00 22.29 444 TRP A CA 1
ATOM 3230 C C . TRP A 1 419 ? 122.418 150.788 166.153 1.00 22.29 444 TRP A C 1
ATOM 3231 O O . TRP A 1 419 ? 123.403 151.500 166.373 1.00 22.29 444 TRP A O 1
ATOM 3242 N N . GLY A 1 420 ? 122.398 149.504 166.491 1.00 19.20 445 GLY A N 1
ATOM 3243 C CA . GLY A 1 420 ? 123.532 148.938 167.199 1.00 19.20 445 GLY A CA 1
ATOM 3244 C C . GLY A 1 420 ? 123.537 147.429 167.122 1.00 19.20 445 GLY A C 1
ATOM 3245 O O . GLY A 1 420 ? 122.655 146.811 166.521 1.00 19.20 445 GLY A O 1
ATOM 3246 N N . SER A 1 421 ? 124.555 146.839 167.746 1.00 14.59 446 SER A N 1
ATOM 3247 C CA . SER A 1 421 ? 124.730 145.391 167.753 1.00 14.59 446 SER A CA 1
ATOM 3248 C C . SER A 1 421 ? 125.804 145.028 168.770 1.00 14.59 446 SER A C 1
ATOM 3249 O O . SER A 1 421 ? 126.676 145.835 169.097 1.00 14.59 446 SER A O 1
ATOM 3252 N N . ILE A 1 422 ? 125.729 143.792 169.260 1.00 11.92 447 ILE A N 1
ATOM 3253 C CA . ILE A 1 422 ? 126.728 143.233 170.166 1.00 11.92 447 ILE A CA 1
ATOM 3254 C C . ILE A 1 422 ? 126.821 141.740 169.883 1.00 11.92 447 ILE A C 1
ATOM 3255 O O . ILE A 1 422 ? 125.803 141.064 169.720 1.00 11.92 447 ILE A O 1
ATOM 3260 N N . ASN A 1 423 ? 128.047 141.230 169.824 1.00 9.88 448 ASN A N 1
ATOM 3261 C CA . ASN A 1 423 ? 128.309 139.881 169.333 1.00 9.88 448 ASN A CA 1
ATOM 3262 C C . ASN A 1 423 ? 129.284 139.156 170.261 1.00 9.88 448 ASN A C 1
ATOM 3263 O O . ASN A 1 423 ? 130.322 138.648 169.837 1.00 9.88 448 ASN A O 1
ATOM 3268 N N . THR A 1 424 ? 128.969 139.131 171.555 1.00 10.06 449 THR A N 1
ATOM 3269 C CA . THR A 1 424 ? 129.823 138.454 172.525 1.00 10.06 449 THR A CA 1
ATOM 3270 C C . THR A 1 424 ? 130.026 136.990 172.146 1.00 10.06 449 THR A C 1
ATOM 3271 O O . THR A 1 424 ? 129.091 136.308 171.719 1.00 10.06 449 THR A O 1
ATOM 3275 N N . GLU A 1 425 ? 131.257 136.506 172.308 1.00 8.91 450 GLU A N 1
ATOM 3276 C CA . GLU A 1 425 ? 131.667 135.207 171.793 1.00 8.91 450 GLU A CA 1
ATOM 3277 C C . GLU A 1 425 ? 132.501 134.468 172.835 1.00 8.91 450 GLU A C 1
ATOM 3278 O O . GLU A 1 425 ? 132.908 135.030 173.853 1.00 8.91 450 GLU A O 1
ATOM 3284 N N . ALA A 1 426 ? 132.745 133.187 172.569 1.00 10.44 451 ALA A N 1
ATOM 3285 C CA . ALA A 1 426 ? 133.616 132.352 173.386 1.00 10.44 451 ALA A CA 1
ATOM 3286 C C . ALA A 1 426 ? 134.077 131.181 172.528 1.00 10.44 451 ALA A C 1
ATOM 3287 O O . ALA A 1 426 ? 133.583 130.976 171.418 1.00 10.44 451 ALA A O 1
ATOM 3289 N N . LYS A 1 427 ? 135.030 130.412 173.051 1.00 19.30 452 LYS A N 1
ATOM 3290 C CA . LYS A 1 427 ? 135.574 129.275 172.315 1.00 19.30 452 LYS A CA 1
ATOM 3291 C C . LYS A 1 427 ? 136.443 128.449 173.253 1.00 19.30 452 LYS A C 1
ATOM 3292 O O . LYS A 1 427 ? 136.711 128.842 174.390 1.00 19.30 452 LYS A O 1
ATOM 3298 N N . LEU A 1 428 ? 136.873 127.284 172.758 1.00 11.52 453 LEU A N 1
ATOM 3299 C CA . LEU A 1 428 ? 137.802 126.429 173.501 1.00 11.52 453 LEU A CA 1
ATOM 3300 C C . LEU A 1 428 ? 138.525 125.534 172.495 1.00 11.52 453 LEU A C 1
ATOM 3301 O O . LEU A 1 428 ? 137.950 124.553 172.018 1.00 11.52 453 LEU A O 1
ATOM 3306 N N . LEU A 1 429 ? 139.777 125.865 172.198 1.00 12.77 454 LEU A N 1
ATOM 3307 C CA . LEU A 1 429 ? 140.544 125.112 171.219 1.00 12.77 454 LEU A CA 1
ATOM 3308 C C . LEU A 1 429 ? 141.240 123.919 171.874 1.00 12.77 454 LEU A C 1
ATOM 3309 O O . LEU A 1 429 ? 141.434 123.869 173.090 1.00 12.77 454 LEU A O 1
ATOM 3314 N N . ALA A 1 430 ? 141.616 122.949 171.044 1.00 19.30 455 ALA A N 1
ATOM 3315 C CA . ALA A 1 430 ? 142.318 121.761 171.512 1.00 19.30 455 ALA A CA 1
ATOM 3316 C C . ALA A 1 430 ? 143.034 121.118 170.333 1.00 19.30 455 ALA A C 1
ATOM 3317 O O . ALA A 1 430 ? 142.617 121.275 169.183 1.00 19.30 455 ALA A O 1
ATOM 3319 N N . THR A 1 431 ? 144.112 120.392 170.629 1.00 10.11 456 THR A N 1
ATOM 3320 C CA . THR A 1 431 ? 144.925 119.767 169.592 1.00 10.11 456 THR A CA 1
ATOM 3321 C C . THR A 1 431 ? 145.874 118.772 170.245 1.00 10.11 456 THR A C 1
ATOM 3322 O O . THR A 1 431 ? 146.334 119.000 171.365 1.00 10.11 456 THR A O 1
ATOM 3326 N N . HIS A 1 432 ? 146.163 117.674 169.542 1.00 9.62 457 HIS A N 1
ATOM 3327 C CA . HIS A 1 432 ? 147.052 116.625 170.049 1.00 9.62 457 HIS A CA 1
ATOM 3328 C C . HIS A 1 432 ? 147.876 116.070 168.890 1.00 9.62 457 HIS A C 1
ATOM 3329 O O . HIS A 1 432 ? 147.376 115.264 168.101 1.00 9.62 457 HIS A O 1
ATOM 3336 N N . TYR A 1 433 ? 149.135 116.492 168.793 1.00 10.97 458 TYR A N 1
ATOM 3337 C CA . TYR A 1 433 ? 150.026 115.953 167.778 1.00 10.97 458 TYR A CA 1
ATOM 3338 C C . TYR A 1 433 ? 150.589 114.600 168.202 1.00 10.97 458 TYR A C 1
ATOM 3339 O O . TYR A 1 433 ? 150.400 114.134 169.327 1.00 10.97 458 TYR A O 1
ATOM 3348 N N . GLN A 1 434 ? 151.288 113.965 167.260 1.00 16.17 459 GLN A N 1
ATOM 3349 C CA . GLN A 1 434 ? 152.103 112.785 167.541 1.00 16.17 459 GLN A CA 1
ATOM 3350 C C . GLN A 1 434 ? 153.172 112.730 166.454 1.00 16.17 459 GLN A C 1
ATOM 3351 O O . GLN A 1 434 ? 152.895 112.290 165.336 1.00 16.17 459 GLN A O 1
ATOM 3357 N N . GLN A 1 435 ? 154.380 113.169 166.787 1.00 16.84 460 GLN A N 1
ATOM 3358 C CA . GLN A 1 435 ? 155.444 113.291 165.804 1.00 16.84 460 GLN A CA 1
ATOM 3359 C C . GLN A 1 435 ? 156.360 112.076 165.841 1.00 16.84 460 GLN A C 1
ATOM 3360 O O . GLN A 1 435 ? 156.668 111.536 166.905 1.00 16.84 460 GLN A O 1
ATOM 3366 N N . THR A 1 436 ? 156.793 111.649 164.658 1.00 22.70 461 THR A N 1
ATOM 3367 C CA . THR A 1 436 ? 157.707 110.525 164.538 1.00 22.70 461 THR A CA 1
ATOM 3368 C C . THR A 1 436 ? 158.763 110.861 163.496 1.00 22.70 461 THR A C 1
ATOM 3369 O O . THR A 1 436 ? 158.666 111.864 162.785 1.00 22.70 461 THR A O 1
ATOM 3373 N N . ASN A 1 437 ? 159.780 110.001 163.419 1.00 26.47 462 ASN A N 1
ATOM 3374 C CA . ASN A 1 437 ? 160.928 110.195 162.532 1.00 26.47 462 ASN A CA 1
ATOM 3375 C C . ASN A 1 437 ? 161.662 111.492 162.866 1.00 26.47 462 ASN A C 1
ATOM 3376 O O . ASN A 1 437 ? 161.849 112.367 162.019 1.00 26.47 462 ASN A O 1
ATOM 3381 N N . LEU A 1 438 ? 162.078 111.612 164.124 1.00 32.67 463 LEU A N 1
ATOM 3382 C CA . LEU A 1 438 ? 162.830 112.763 164.606 1.00 32.67 463 LEU A CA 1
ATOM 3383 C C . LEU A 1 438 ? 164.235 112.309 164.963 1.00 32.67 463 LEU A C 1
ATOM 3384 O O . LEU A 1 438 ? 164.518 112.021 166.130 1.00 32.67 463 LEU A O 1
ATOM 3389 N N . ASP A 1 439 ? 165.111 112.236 163.966 1.00 50.35 464 ASP A N 1
ATOM 3390 C CA . ASP A 1 439 ? 166.507 111.927 164.238 1.00 50.35 464 ASP A CA 1
ATOM 3391 C C . ASP A 1 439 ? 167.402 113.048 163.728 1.00 50.35 464 ASP A C 1
ATOM 3392 O O . ASP A 1 439 ? 168.198 113.614 164.484 1.00 50.35 464 ASP A O 1
ATOM 3397 N N . TRP A 1 440 ? 167.254 113.385 162.446 1.00 56.24 465 TRP A N 1
ATOM 3398 C CA . TRP A 1 440 ? 168.131 114.366 161.818 1.00 56.24 465 TRP A CA 1
ATOM 3399 C C . TRP A 1 440 ? 167.922 115.758 162.401 1.00 56.24 465 TRP A C 1
ATOM 3400 O O . TRP A 1 440 ? 168.883 116.436 162.788 1.00 56.24 465 TRP A O 1
ATOM 3411 N N . TYR A 1 441 ? 166.664 116.203 162.470 1.00 49.13 466 TYR A N 1
ATOM 3412 C CA . TYR A 1 441 ? 166.380 117.543 162.971 1.00 49.13 466 TYR A CA 1
ATOM 3413 C C . TYR A 1 441 ? 166.770 117.679 164.437 1.00 49.13 466 TYR A C 1
ATOM 3414 O O . TYR A 1 441 ? 167.302 118.715 164.851 1.00 49.13 466 TYR A O 1
ATOM 3423 N N . ASN A 1 442 ? 166.500 116.650 165.240 1.00 51.05 467 ASN A N 1
ATOM 3424 C CA . ASN A 1 442 ? 166.892 116.690 166.644 1.00 51.05 467 ASN A CA 1
ATOM 3425 C C . ASN A 1 442 ? 168.407 116.722 166.795 1.00 51.05 467 ASN A C 1
ATOM 3426 O O . ASN A 1 442 ? 168.938 117.447 167.644 1.00 51.05 467 ASN A O 1
ATOM 3431 N N . SER A 1 443 ? 169.123 115.939 165.984 1.00 57.75 468 SER A N 1
ATOM 3432 C CA . SER A 1 443 ? 170.578 115.906 166.091 1.00 57.75 468 SER A CA 1
ATOM 3433 C C . SER A 1 443 ? 171.202 117.230 165.667 1.00 57.75 468 SER A C 1
ATOM 3434 O O . SER A 1 443 ? 172.177 117.684 166.277 1.00 57.75 468 SER A O 1
ATOM 3437 N N . ARG A 1 444 ? 170.659 117.866 164.628 1.00 62.17 469 ARG A N 1
ATOM 3438 C CA . ARG A 1 444 ? 171.315 119.042 164.063 1.00 62.17 469 ARG A CA 1
ATOM 3439 C C . ARG A 1 444 ? 171.054 120.297 164.890 1.00 62.17 469 ARG A C 1
ATOM 3440 O O . ARG A 1 444 ? 171.986 120.895 165.438 1.00 62.17 469 ARG A O 1
ATOM 3448 N N . ASN A 1 445 ? 169.795 120.709 164.998 1.00 61.82 470 ASN A N 1
ATOM 3449 C CA . ASN A 1 445 ? 169.485 121.998 165.594 1.00 61.82 470 ASN A CA 1
ATOM 3450 C C . ASN A 1 445 ? 169.429 121.901 167.118 1.00 61.82 470 ASN A C 1
ATOM 3451 O O . ASN A 1 445 ? 169.567 120.827 167.711 1.00 61.82 470 ASN A O 1
ATOM 3456 N N . THR A 1 446 ? 169.225 123.056 167.754 1.00 62.36 471 THR A N 1
ATOM 3457 C CA . THR A 1 446 ? 169.275 123.140 169.211 1.00 62.36 471 THR A CA 1
ATOM 3458 C C . THR A 1 446 ? 167.952 122.726 169.848 1.00 62.36 471 THR A C 1
ATOM 3459 O O . THR A 1 446 ? 167.902 121.774 170.633 1.00 62.36 471 THR A O 1
ATOM 3463 N N . THR A 1 447 ? 166.872 123.438 169.528 1.00 59.99 472 THR A N 1
ATOM 3464 C CA . THR A 1 447 ? 165.577 123.143 170.129 1.00 59.99 472 THR A CA 1
ATOM 3465 C C . THR A 1 447 ? 165.103 121.760 169.707 1.00 59.99 472 THR A C 1
ATOM 3466 O O . THR A 1 447 ? 165.118 121.419 168.522 1.00 59.99 472 THR A O 1
ATOM 3470 N N . LYS A 1 448 ? 164.674 120.965 170.683 1.00 47.69 473 LYS A N 1
ATOM 3471 C CA . LYS A 1 448 ? 164.352 119.561 170.473 1.00 47.69 473 LYS A CA 1
ATOM 3472 C C . LYS A 1 448 ? 162.843 119.369 170.450 1.00 47.69 473 LYS A C 1
ATOM 3473 O O . LYS A 1 448 ? 162.133 119.888 171.316 1.00 47.69 473 LYS A O 1
ATOM 3479 N N . LEU A 1 449 ? 162.364 118.625 169.459 1.00 36.27 474 LEU A N 1
ATOM 3480 C CA . LEU A 1 449 ? 160.951 118.301 169.355 1.00 36.27 474 LEU A CA 1
ATOM 3481 C C . LEU A 1 449 ? 160.637 117.028 170.135 1.00 36.27 474 LEU A C 1
ATOM 3482 O O . LEU A 1 449 ? 161.478 116.136 170.273 1.00 36.27 474 LEU A O 1
ATOM 3487 N N . ASP A 1 450 ? 159.413 116.950 170.647 1.00 28.75 475 ASP A N 1
ATOM 3488 C CA . ASP A 1 450 ? 158.959 115.799 171.413 1.00 28.75 475 ASP A CA 1
ATOM 3489 C C . ASP A 1 450 ? 157.856 115.066 170.658 1.00 28.75 475 ASP A C 1
ATOM 3490 O O . ASP A 1 450 ? 157.363 115.523 169.625 1.00 28.75 475 ASP A O 1
ATOM 3495 N N . GLU A 1 451 ? 157.471 113.910 171.196 1.00 25.82 476 GLU A N 1
ATOM 3496 C CA . GLU A 1 451 ? 156.579 112.986 170.510 1.00 25.82 476 GLU A CA 1
ATOM 3497 C C . GLU A 1 451 ? 155.132 113.063 170.979 1.00 25.82 476 GLU A C 1
ATOM 3498 O O . GLU A 1 451 ? 154.306 112.276 170.508 1.00 25.82 476 GLU A O 1
ATOM 3504 N N . SER A 1 452 ? 154.798 113.975 171.888 1.00 21.63 477 SER A N 1
ATOM 3505 C CA . SER A 1 452 ? 153.421 114.078 172.367 1.00 21.63 477 SER A CA 1
ATOM 3506 C C . SER A 1 452 ? 153.214 115.471 172.942 1.00 21.63 477 SER A C 1
ATOM 3507 O O . SER A 1 452 ? 153.822 115.814 173.959 1.00 21.63 477 SER A O 1
ATOM 3510 N N . VAL A 1 453 ? 152.360 116.262 172.297 1.00 14.76 478 VAL A N 1
ATOM 3511 C CA . VAL A 1 453 ? 152.066 117.618 172.736 1.00 14.76 478 VAL A CA 1
ATOM 3512 C C . VAL A 1 453 ? 150.557 117.798 172.822 1.00 14.76 478 VAL A C 1
ATOM 3513 O O . VAL A 1 453 ? 149.787 117.055 172.207 1.00 14.76 478 VAL A O 1
ATOM 3517 N N . ASN A 1 454 ? 150.137 118.786 173.608 1.00 11.69 479 ASN A N 1
ATOM 3518 C CA . ASN A 1 454 ? 148.737 119.158 173.750 1.00 11.69 479 ASN A CA 1
ATOM 3519 C C . ASN A 1 454 ? 148.639 120.673 173.854 1.00 11.69 479 ASN A C 1
ATOM 3520 O O . ASN A 1 454 ? 149.628 121.364 174.106 1.00 11.69 479 ASN A O 1
ATOM 3525 N N . ARG A 1 455 ? 147.431 121.195 173.657 1.00 11.44 480 ARG A N 1
ATOM 3526 C CA . ARG A 1 455 ? 147.238 122.643 173.644 1.00 11.44 480 ARG A CA 1
ATOM 3527 C C . ARG A 1 455 ? 145.769 122.955 173.877 1.00 11.44 480 ARG A C 1
ATOM 3528 O O . ARG A 1 455 ? 144.928 122.598 173.049 1.00 11.44 480 ARG A O 1
ATOM 3536 N N . VAL A 1 456 ? 145.459 123.619 174.989 1.00 10.94 481 VAL A N 1
ATOM 3537 C CA . VAL A 1 456 ? 144.100 124.043 175.309 1.00 10.94 481 VAL A CA 1
ATOM 3538 C C . VAL A 1 456 ? 144.127 125.526 175.650 1.00 10.94 481 VAL A C 1
ATOM 3539 O O . VAL A 1 456 ? 144.791 125.933 176.609 1.00 10.94 481 VAL A O 1
ATOM 3543 N N . MET A 1 457 ? 143.403 126.337 174.867 1.00 11.36 482 MET A N 1
ATOM 3544 C CA . MET A 1 457 ? 143.415 127.787 175.045 1.00 11.36 482 MET A CA 1
ATOM 3545 C C . MET A 1 457 ? 142.043 128.400 174.783 1.00 11.36 482 MET A C 1
ATOM 3546 O O . MET A 1 457 ? 141.500 128.262 173.681 1.00 11.36 482 MET A O 1
ATOM 3551 N N . PRO A 1 458 ? 141.463 129.102 175.758 1.00 8.85 483 PRO A N 1
ATOM 3552 C CA . PRO A 1 458 ? 140.158 129.745 175.544 1.00 8.85 483 PRO A CA 1
ATOM 3553 C C . PRO A 1 458 ? 140.239 130.998 174.686 1.00 8.85 483 PRO A C 1
ATOM 3554 O O . PRO A 1 458 ? 141.294 131.306 174.127 1.00 8.85 483 PRO A O 1
ATOM 3558 N N . GLN A 1 459 ? 139.124 131.716 174.562 1.00 13.42 484 GLN A N 1
ATOM 3559 C CA . GLN A 1 459 ? 139.086 132.967 173.813 1.00 13.42 484 GLN A CA 1
ATOM 3560 C C . GLN A 1 459 ? 137.936 133.813 174.347 1.00 13.42 484 GLN A C 1
ATOM 3561 O O . GLN A 1 459 ? 137.125 133.355 175.154 1.00 13.42 484 GLN A O 1
ATOM 3567 N N . PHE A 1 460 ? 137.883 135.065 173.892 1.00 13.51 485 PHE A N 1
ATOM 3568 C CA . PHE A 1 460 ? 136.851 136.009 174.304 1.00 13.51 485 PHE A CA 1
ATOM 3569 C C . PHE A 1 460 ? 136.869 137.172 173.324 1.00 13.51 485 PHE A C 1
ATOM 3570 O O . PHE A 1 460 ? 137.945 137.649 172.956 1.00 13.51 485 PHE A O 1
ATOM 3578 N N . LYS A 1 461 ? 135.690 137.624 172.902 1.00 8.41 486 LYS A N 1
ATOM 3579 C CA . LYS A 1 461 ? 135.602 138.663 171.877 1.00 8.41 486 LYS A CA 1
ATOM 3580 C C . LYS A 1 461 ? 134.287 139.411 172.044 1.00 8.41 486 LYS A C 1
ATOM 3581 O O . LYS A 1 461 ? 133.240 138.787 172.231 1.00 8.41 486 LYS A O 1
ATOM 3587 N N . VAL A 1 462 ? 134.344 140.739 171.983 1.00 19.30 487 VAL A N 1
ATOM 3588 C CA . VAL A 1 462 ? 133.169 141.600 172.071 1.00 19.30 487 VAL A CA 1
ATOM 3589 C C . VAL A 1 462 ? 133.165 142.540 170.877 1.00 19.30 487 VAL A C 1
ATOM 3590 O O . VAL A 1 462 ? 134.206 143.099 170.515 1.00 19.30 487 VAL A O 1
ATOM 3594 N N . ASP A 1 463 ? 132.004 142.717 170.259 1.00 11.99 488 ASP A N 1
ATOM 3595 C CA . ASP A 1 463 ? 131.868 143.549 169.071 1.00 11.99 488 ASP A CA 1
ATOM 3596 C C . ASP A 1 463 ? 130.887 144.689 169.338 1.00 11.99 488 ASP A C 1
ATOM 3597 O O . ASP A 1 463 ? 130.333 144.821 170.431 1.00 11.99 488 ASP A O 1
ATOM 3602 N N . GLY A 1 464 ? 130.679 145.520 168.323 1.00 11.99 489 GLY A N 1
ATOM 3603 C CA . GLY A 1 464 ? 129.778 146.654 168.448 1.00 11.99 489 GLY A CA 1
ATOM 3604 C C . GLY A 1 464 ? 129.666 147.378 167.125 1.00 11.99 489 GLY A C 1
ATOM 3605 O O . GLY A 1 464 ? 130.414 147.112 166.179 1.00 11.99 489 GLY A O 1
ATOM 3606 N N . LYS A 1 465 ? 128.716 148.310 167.074 1.00 10.43 490 LYS A N 1
ATOM 3607 C CA . LYS A 1 465 ? 128.445 149.070 165.859 1.00 10.43 490 LYS A CA 1
ATOM 3608 C C . LYS A 1 465 ? 127.444 150.171 166.185 1.00 10.43 490 LYS A C 1
ATOM 3609 O O . LYS A 1 465 ? 126.751 150.119 167.203 1.00 10.43 490 LYS A O 1
ATOM 3615 N N . MET A 1 466 ? 127.386 151.169 165.306 1.00 13.31 491 MET A N 1
ATOM 3616 C CA . MET A 1 466 ? 126.429 152.262 165.397 1.00 13.31 491 MET A CA 1
ATOM 3617 C C . MET A 1 466 ? 126.232 152.817 163.996 1.00 13.31 491 MET A C 1
ATOM 3618 O O . MET A 1 466 ? 126.999 152.509 163.083 1.00 13.31 491 MET A O 1
ATOM 3623 N N . VAL A 1 467 ? 125.189 153.628 163.827 1.00 10.82 492 VAL A N 1
ATOM 3624 C CA . VAL A 1 467 ? 124.903 154.264 162.545 1.00 10.82 492 VAL A CA 1
ATOM 3625 C C . VAL A 1 467 ? 124.288 155.633 162.799 1.00 10.82 492 VAL A C 1
ATOM 3626 O O . VAL A 1 467 ? 123.373 155.765 163.617 1.00 10.82 492 VAL A O 1
ATOM 3630 N N . PHE A 1 468 ? 124.789 156.648 162.100 1.00 10.82 493 PHE A N 1
ATOM 3631 C CA . PHE A 1 468 ? 124.239 157.995 162.131 1.00 10.82 493 PHE A CA 1
ATOM 3632 C C . PHE A 1 468 ? 123.788 158.390 160.730 1.00 10.82 493 PHE A C 1
ATOM 3633 O O . PHE A 1 468 ? 124.061 157.695 159.749 1.00 10.82 493 PHE A O 1
ATOM 3641 N N . GLU A 1 469 ? 123.090 159.520 160.634 1.00 15.53 494 GLU A N 1
ATOM 3642 C CA . GLU A 1 469 ? 122.543 159.946 159.354 1.00 15.53 494 GLU A CA 1
ATOM 3643 C C . GLU A 1 469 ? 122.375 161.458 159.334 1.00 15.53 494 GLU A C 1
ATOM 3644 O O . GLU A 1 469 ? 122.321 162.112 160.378 1.00 15.53 494 GLU A O 1
ATOM 3650 N N . ARG A 1 470 ? 122.292 162.004 158.121 1.00 20.64 495 ARG A N 1
ATOM 3651 C CA . ARG A 1 470 ? 122.059 163.426 157.912 1.00 20.64 495 ARG A CA 1
ATOM 3652 C C . ARG A 1 470 ? 121.466 163.629 156.527 1.00 20.64 495 ARG A C 1
ATOM 3653 O O . ARG A 1 470 ? 121.562 162.759 155.659 1.00 20.64 495 ARG A O 1
ATOM 3661 N N . ASP A 1 471 ? 120.849 164.792 156.327 1.00 32.49 496 ASP A N 1
ATOM 3662 C CA . ASP A 1 471 ? 120.333 165.206 155.025 1.00 32.49 496 ASP A CA 1
ATOM 3663 C C . ASP A 1 471 ? 121.167 166.385 154.539 1.00 32.49 496 ASP A C 1
ATOM 3664 O O . ASP A 1 471 ? 121.023 167.504 155.041 1.00 32.49 496 ASP A O 1
ATOM 3669 N N . MET A 1 472 ? 122.030 166.134 153.554 1.00 38.54 497 MET A N 1
ATOM 3670 C CA . MET A 1 472 ? 123.014 167.124 153.133 1.00 38.54 497 MET A CA 1
ATOM 3671 C C . MET A 1 472 ? 122.350 168.386 152.603 1.00 38.54 497 MET A C 1
ATOM 3672 O O . MET A 1 472 ? 121.750 168.378 151.525 1.00 38.54 497 MET A O 1
ATOM 3677 N N . GLU A 1 473 ? 122.460 169.477 153.357 1.00 62.30 498 GLU A N 1
ATOM 3678 C CA . GLU A 1 473 ? 121.993 170.782 152.915 1.00 62.30 498 GLU A CA 1
ATOM 3679 C C . GLU A 1 473 ? 122.974 171.393 151.924 1.00 62.30 498 GLU A C 1
ATOM 3680 O O . GLU A 1 473 ? 122.567 172.208 151.090 1.00 62.30 498 GLU A O 1
ATOM 3686 N N . MET A 1 474 ? 124.244 171.009 151.997 1.00 69.86 499 MET A N 1
ATOM 3687 C CA . MET A 1 474 ? 125.284 171.515 151.114 1.00 69.86 499 MET A CA 1
ATOM 3688 C C . MET A 1 474 ? 124.983 171.297 149.629 1.00 69.86 499 MET A C 1
ATOM 3689 O O . MET A 1 474 ? 123.852 170.977 149.253 1.00 69.86 499 MET A O 1
ATOM 3694 N N . LEU A 1 475 ? 125.990 171.484 148.766 1.00 75.86 500 LEU A N 1
ATOM 3695 C CA . LEU A 1 475 ? 125.833 171.555 147.312 1.00 75.86 500 LEU A CA 1
ATOM 3696 C C . LEU A 1 475 ? 124.787 170.597 146.749 1.00 75.86 500 LEU A C 1
ATOM 3697 O O . LEU A 1 475 ? 123.994 170.984 145.884 1.00 75.86 500 LEU A O 1
ATOM 3702 N N . ALA A 1 476 ? 124.769 169.352 147.223 1.00 57.62 501 ALA A N 1
ATOM 3703 C CA . ALA A 1 476 ? 123.824 168.368 146.722 1.00 57.62 501 ALA A CA 1
ATOM 3704 C C . ALA A 1 476 ? 122.564 168.393 147.568 1.00 57.62 501 ALA A C 1
ATOM 3705 O O . ALA A 1 476 ? 122.631 168.081 148.767 1.00 57.62 501 ALA A O 1
ATOM 3707 N N . PRO A 1 477 ? 121.410 168.761 147.011 1.00 51.90 502 PRO A N 1
ATOM 3708 C CA . PRO A 1 477 ? 120.166 168.715 147.788 1.00 51.90 502 PRO A CA 1
ATOM 3709 C C . PRO A 1 477 ? 119.474 167.365 147.694 1.00 51.90 502 PRO A C 1
ATOM 3710 O O . PRO A 1 477 ? 119.168 166.894 146.594 1.00 51.90 502 PRO A O 1
ATOM 3714 N N . GLY A 1 478 ? 119.210 166.740 148.839 1.00 36.58 503 GLY A N 1
ATOM 3715 C CA . GLY A 1 478 ? 118.564 165.445 148.877 1.00 36.58 503 GLY A CA 1
ATOM 3716 C C . GLY A 1 478 ? 119.495 164.267 149.046 1.00 36.58 503 GLY A C 1
ATOM 3717 O O . GLY A 1 478 ? 119.025 163.124 149.031 1.00 36.58 503 GLY A O 1
ATOM 3718 N N . TYR A 1 479 ? 120.793 164.503 149.201 1.00 30.96 504 TYR A N 1
ATOM 3719 C CA . TYR A 1 479 ? 121.755 163.437 149.431 1.00 30.96 504 TYR A CA 1
ATOM 3720 C C . TYR A 1 479 ? 121.911 163.202 150.928 1.00 30.96 504 TYR A C 1
ATOM 3721 O O . TYR A 1 479 ? 121.913 164.150 151.718 1.00 30.96 504 TYR A O 1
ATOM 3730 N N . THR A 1 480 ? 122.041 161.936 151.316 1.00 21.13 505 THR A N 1
ATOM 3731 C CA . THR A 1 480 ? 122.150 161.553 152.716 1.00 21.13 505 THR A CA 1
ATOM 3732 C C . THR A 1 480 ? 123.536 160.996 153.004 1.00 21.13 505 THR A C 1
ATOM 3733 O O . THR A 1 480 ? 124.131 160.319 152.160 1.00 21.13 505 THR A O 1
ATOM 3737 N N . GLN A 1 481 ? 124.044 161.281 154.200 1.00 15.55 506 GLN A N 1
ATOM 3738 C CA . GLN A 1 481 ? 125.376 160.870 154.620 1.00 15.55 506 GLN A CA 1
ATOM 3739 C C . GLN A 1 481 ? 125.280 160.045 155.895 1.00 15.55 506 GLN A C 1
ATOM 3740 O O . GLN A 1 481 ? 124.529 160.391 156.811 1.00 15.55 506 GLN A O 1
ATOM 3746 N N . THR A 1 482 ? 126.043 158.957 155.953 1.00 9.70 507 THR A N 1
ATOM 3747 C CA . THR A 1 482 ? 126.070 158.075 157.109 1.00 9.70 507 THR A CA 1
ATOM 3748 C C . THR A 1 482 ? 127.484 158.001 157.669 1.00 9.70 507 THR A C 1
ATOM 3749 O O . THR A 1 482 ? 128.460 158.328 156.991 1.00 9.70 507 THR A O 1
ATOM 3753 N N . LEU A 1 483 ? 127.587 157.565 158.929 1.00 8.64 508 LEU A N 1
ATOM 3754 C CA . LEU A 1 483 ? 128.879 157.520 159.615 1.00 8.64 508 LEU A CA 1
ATOM 3755 C C . LEU A 1 483 ? 128.795 156.446 160.700 1.00 8.64 508 LEU A C 1
ATOM 3756 O O . LEU A 1 483 ? 128.207 156.685 161.757 1.00 8.64 508 LEU A O 1
ATOM 3761 N N . GLU A 1 484 ? 129.392 155.284 160.436 1.00 10.42 509 GLU A N 1
ATOM 3762 C CA . GLU A 1 484 ? 129.287 154.145 161.344 1.00 10.42 509 GLU A CA 1
ATOM 3763 C C . GLU A 1 484 ? 130.608 153.866 162.045 1.00 10.42 509 GLU A C 1
ATOM 3764 O O . GLU A 1 484 ? 131.557 153.401 161.397 1.00 10.42 509 GLU A O 1
ATOM 3770 N N . PRO A 1 485 ? 130.721 154.115 163.350 1.00 10.44 510 PRO A N 1
ATOM 3771 C CA . PRO A 1 485 ? 131.925 153.701 164.084 1.00 10.44 510 PRO A CA 1
ATOM 3772 C C . PRO A 1 485 ? 131.962 152.202 164.343 1.00 10.44 510 PRO A C 1
ATOM 3773 O O . PRO A 1 485 ? 131.069 151.477 163.899 1.00 10.44 510 PRO A O 1
ATOM 3777 N N . ARG A 1 486 ? 132.983 151.725 165.054 1.00 15.22 511 ARG A N 1
ATOM 3778 C CA . ARG A 1 486 ? 133.086 150.312 165.399 1.00 15.22 511 ARG A CA 1
ATOM 3779 C C . ARG A 1 486 ? 134.118 150.148 166.508 1.00 15.22 511 ARG A C 1
ATOM 3780 O O . ARG A 1 486 ? 134.840 151.085 166.854 1.00 15.22 511 ARG A O 1
ATOM 3788 N N . ALA A 1 487 ? 134.174 148.940 167.064 1.00 19.30 512 ALA A N 1
ATOM 3789 C CA . ALA A 1 487 ? 135.114 148.600 168.127 1.00 19.30 512 ALA A CA 1
ATOM 3790 C C . ALA A 1 487 ? 135.243 147.083 168.176 1.00 19.30 512 ALA A C 1
ATOM 3791 O O . ALA A 1 487 ? 134.561 146.364 167.444 1.00 19.30 512 ALA A O 1
ATOM 3793 N N . GLN A 1 488 ? 136.123 146.600 169.049 1.00 19.30 513 GLN A N 1
ATOM 3794 C CA . GLN A 1 488 ? 136.356 145.165 169.202 1.00 19.30 513 GLN A CA 1
ATOM 3795 C C . GLN A 1 488 ? 137.231 144.940 170.431 1.00 19.30 513 GLN A C 1
ATOM 3796 O O . GLN A 1 488 ? 137.627 145.884 171.121 1.00 19.30 513 GLN A O 1
ATOM 3802 N N . TYR A 1 489 ? 137.521 143.669 170.700 1.00 19.30 514 TYR A N 1
ATOM 3803 C CA . TYR A 1 489 ? 138.420 143.258 171.768 1.00 19.30 514 TYR A CA 1
ATOM 3804 C C . TYR A 1 489 ? 138.937 141.865 171.430 1.00 19.30 514 TYR A C 1
ATOM 3805 O O . TYR A 1 489 ? 138.536 141.264 170.431 1.00 19.30 514 TYR A O 1
ATOM 3814 N N . LEU A 1 490 ? 139.832 141.348 172.268 1.00 19.30 515 LEU A N 1
ATOM 3815 C CA . LEU A 1 490 ? 140.409 140.029 172.045 1.00 19.30 515 LEU A CA 1
ATOM 3816 C C . LEU A 1 490 ? 141.186 139.615 173.284 1.00 19.30 515 LEU A C 1
ATOM 3817 O O . LEU A 1 490 ? 141.715 140.463 174.004 1.00 19.30 515 LEU A O 1
ATOM 3822 N N . TYR A 1 491 ? 141.238 138.303 173.530 1.00 11.33 516 TYR A N 1
ATOM 3823 C CA . TYR A 1 491 ? 142.072 137.771 174.606 1.00 11.33 516 TYR A CA 1
ATOM 3824 C C . TYR A 1 491 ? 142.351 136.297 174.316 1.00 11.33 516 TYR A C 1
ATOM 3825 O O . TYR A 1 491 ? 141.450 135.464 174.433 1.00 11.33 516 TYR A O 1
ATOM 3834 N N . VAL A 1 492 ? 143.592 135.991 173.951 1.00 14.99 517 VAL A N 1
ATOM 3835 C CA . VAL A 1 492 ? 144.045 134.610 173.798 1.00 14.99 517 VAL A CA 1
ATOM 3836 C C . VAL A 1 492 ? 145.275 134.410 174.675 1.00 14.99 517 VAL A C 1
ATOM 3837 O O . VAL A 1 492 ? 146.299 135.072 174.456 1.00 14.99 517 VAL A O 1
ATOM 3841 N N . PRO A 1 493 ? 145.227 133.525 175.667 1.00 18.40 518 PRO A N 1
ATOM 3842 C CA . PRO A 1 493 ? 146.377 133.345 176.561 1.00 18.40 518 PRO A CA 1
ATOM 3843 C C . PRO A 1 493 ? 147.610 132.874 175.806 1.00 18.40 518 PRO A C 1
ATOM 3844 O O . PRO A 1 493 ? 147.565 132.515 174.629 1.00 18.40 518 PRO A O 1
ATOM 3848 N N . TYR A 1 494 ? 148.736 132.877 176.513 1.00 27.02 519 TYR A N 1
ATOM 3849 C CA . TYR A 1 494 ? 150.030 132.547 175.931 1.00 27.02 519 TYR A CA 1
ATOM 3850 C C . TYR A 1 494 ? 150.446 131.137 176.327 1.00 27.02 519 TYR A C 1
ATOM 3851 O O . TYR A 1 494 ? 150.472 130.802 177.516 1.00 27.02 519 TYR A O 1
ATOM 3860 N N . ARG A 1 495 ? 150.775 130.319 175.329 1.00 25.49 520 ARG A N 1
ATOM 3861 C CA . ARG A 1 495 ? 151.309 128.982 175.540 1.00 25.49 520 ARG A CA 1
ATOM 3862 C C . ARG A 1 495 ? 152.533 128.791 174.657 1.00 25.49 520 ARG A C 1
ATOM 3863 O O . ARG A 1 495 ? 152.520 129.159 173.479 1.00 25.49 520 ARG A O 1
ATOM 3871 N N . ASP A 1 496 ? 153.588 128.217 175.231 1.00 27.47 521 ASP A N 1
ATOM 3872 C CA . ASP A 1 496 ? 154.827 128.013 174.493 1.00 27.47 521 ASP A CA 1
ATOM 3873 C C . ASP A 1 496 ? 154.617 126.991 173.382 1.00 27.47 521 ASP A C 1
ATOM 3874 O O . ASP A 1 496 ? 154.100 125.895 173.619 1.00 27.47 521 ASP A O 1
ATOM 3879 N N . GLN A 1 497 ? 155.029 127.347 172.168 1.00 22.59 522 GLN A N 1
ATOM 3880 C CA . GLN A 1 497 ? 154.805 126.525 170.986 1.00 22.59 522 GLN A CA 1
ATOM 3881 C C . GLN A 1 497 ? 156.100 126.316 170.218 1.00 22.59 522 GLN A C 1
ATOM 3882 O O . GLN A 1 497 ? 156.129 126.376 168.986 1.00 22.59 522 GLN A O 1
ATOM 3888 N N . SER A 1 498 ? 157.192 126.065 170.932 1.00 22.52 523 SER A N 1
ATOM 3889 C CA . SER A 1 498 ? 158.480 125.804 170.306 1.00 22.52 523 SER A CA 1
ATOM 3890 C C . SER A 1 498 ? 158.727 124.323 170.062 1.00 22.52 523 SER A C 1
ATOM 3891 O O . SER A 1 498 ? 159.772 123.966 169.509 1.00 22.52 523 SER A O 1
ATOM 3894 N N . ASP A 1 499 ? 157.796 123.456 170.460 1.00 23.28 524 ASP A N 1
ATOM 3895 C CA . ASP A 1 499 ? 157.915 122.017 170.272 1.00 23.28 524 ASP A CA 1
ATOM 3896 C C . ASP A 1 499 ? 156.982 121.500 169.184 1.00 23.28 524 ASP A C 1
ATOM 3897 O O . ASP A 1 499 ? 156.592 120.329 169.209 1.00 23.28 524 ASP A O 1
ATOM 3902 N N . ILE A 1 500 ? 156.611 122.354 168.233 1.00 16.51 525 ILE A N 1
ATOM 3903 C CA . ILE A 1 500 ? 155.636 122.021 167.202 1.00 16.51 525 ILE A CA 1
ATOM 3904 C C . ILE A 1 500 ? 156.173 122.567 165.887 1.00 16.51 525 ILE A C 1
ATOM 3905 O O . ILE A 1 500 ? 156.220 123.787 165.695 1.00 16.51 525 ILE A O 1
ATOM 3910 N N . TYR A 1 501 ? 156.580 121.678 164.986 1.00 17.23 526 TYR A N 1
ATOM 3911 C CA . TYR A 1 501 ? 157.121 122.116 163.707 1.00 17.23 526 TYR A CA 1
ATOM 3912 C C . TYR A 1 501 ? 156.055 122.855 162.908 1.00 17.23 526 TYR A C 1
ATOM 3913 O O . TYR A 1 501 ? 154.873 122.507 162.946 1.00 17.23 526 TYR A O 1
ATOM 3922 N N . ASN A 1 502 ? 156.481 123.887 162.184 1.00 16.84 527 ASN A N 1
ATOM 3923 C CA . ASN A 1 502 ? 155.578 124.715 161.388 1.00 16.84 527 ASN A CA 1
ATOM 3924 C C . ASN A 1 502 ? 155.250 123.977 160.097 1.00 16.84 527 ASN A C 1
ATOM 3925 O O . ASN A 1 502 ? 156.062 123.931 159.172 1.00 16.84 527 ASN A O 1
ATOM 3930 N N . TYR A 1 503 ? 154.050 123.399 160.025 1.00 14.24 528 TYR A N 1
ATOM 3931 C CA . TYR A 1 503 ? 153.637 122.647 158.845 1.00 14.24 528 TYR A CA 1
ATOM 3932 C C . TYR A 1 503 ? 152.847 123.499 157.855 1.00 14.24 528 TYR A C 1
ATOM 3933 O O . TYR A 1 503 ? 153.214 123.584 156.680 1.00 14.24 528 TYR A O 1
ATOM 3942 N N . ASP A 1 504 ? 151.760 124.125 158.305 1.00 17.74 529 ASP A N 1
ATOM 3943 C CA . ASP A 1 504 ? 150.841 124.850 157.429 1.00 17.74 529 ASP A CA 1
ATOM 3944 C C . ASP A 1 504 ? 150.468 126.206 158.022 1.00 17.74 529 ASP A C 1
ATOM 3945 O O . ASP A 1 504 ? 149.295 126.576 158.092 1.00 17.74 529 ASP A O 1
ATOM 3950 N N . SER A 1 505 ? 151.463 126.973 158.462 1.00 18.70 530 SER A N 1
ATOM 3951 C CA . SER A 1 505 ? 151.233 128.294 159.031 1.00 18.70 530 SER A CA 1
ATOM 3952 C C . SER A 1 505 ? 151.969 129.348 158.218 1.00 18.70 530 SER A C 1
ATOM 3953 O O . SER A 1 505 ? 153.137 129.162 157.864 1.00 18.70 530 SER A O 1
ATOM 3956 N N . SER A 1 506 ? 151.283 130.453 157.931 1.00 18.52 531 SER A N 1
ATOM 3957 C CA . SER A 1 506 ? 151.859 131.576 157.206 1.00 18.52 531 SER A CA 1
ATOM 3958 C C . SER A 1 506 ? 151.309 132.872 157.781 1.00 18.52 531 SER A C 1
ATOM 3959 O O . SER A 1 506 ? 150.234 132.901 158.382 1.00 18.52 531 SER A O 1
ATOM 3962 N N . LEU A 1 507 ? 152.056 133.954 157.583 1.00 19.37 532 LEU A N 1
ATOM 3963 C CA . LEU A 1 507 ? 151.677 135.260 158.106 1.00 19.37 532 LEU A CA 1
ATOM 3964 C C . LEU A 1 507 ? 150.675 135.923 157.170 1.00 19.37 532 LEU A C 1
ATOM 3965 O O . LEU A 1 507 ? 150.895 135.986 155.957 1.00 19.37 532 LEU A O 1
ATOM 3970 N N . LEU A 1 508 ? 149.582 136.422 157.738 1.00 20.45 533 LEU A N 1
ATOM 3971 C CA . LEU A 1 508 ? 148.491 136.986 156.960 1.00 20.45 533 LEU A CA 1
ATOM 3972 C C . LEU A 1 508 ? 148.706 138.476 156.708 1.00 20.45 533 LEU A C 1
ATOM 3973 O O . LEU A 1 508 ? 149.530 139.133 157.347 1.00 20.45 533 LEU A O 1
ATOM 3978 N N . GLN A 1 509 ? 147.943 139.008 155.755 1.00 19.31 534 GLN A N 1
ATOM 3979 C CA . GLN A 1 509 ? 147.944 140.430 155.454 1.00 19.31 534 GLN A CA 1
ATOM 3980 C C . GLN A 1 509 ? 146.889 141.137 156.302 1.00 19.31 534 GLN A C 1
ATOM 3981 O O . GLN A 1 509 ? 146.141 140.513 157.056 1.00 19.31 534 GLN A O 1
ATOM 3987 N N . SER A 1 510 ? 146.824 142.464 156.183 1.00 25.06 535 SER A N 1
ATOM 3988 C CA . SER A 1 510 ? 145.864 143.233 156.979 1.00 25.06 535 SER A CA 1
ATOM 3989 C C . SER A 1 510 ? 145.432 144.460 156.173 1.00 25.06 535 SER A C 1
ATOM 3990 O O . SER A 1 510 ? 146.081 145.507 156.219 1.00 25.06 535 SER A O 1
ATOM 3993 N N . ASP A 1 511 ? 144.323 144.321 155.454 1.00 24.31 536 ASP A N 1
ATOM 3994 C CA . ASP A 1 511 ? 143.654 145.458 154.845 1.00 24.31 536 ASP A CA 1
ATOM 3995 C C . ASP A 1 511 ? 142.645 146.006 155.850 1.00 24.31 536 ASP A C 1
ATOM 3996 O O . ASP A 1 511 ? 142.656 145.632 157.025 1.00 24.31 536 ASP A O 1
ATOM 4001 N N . TYR A 1 512 ? 141.760 146.905 155.414 1.00 19.26 537 TYR A N 1
ATOM 4002 C CA . TYR A 1 512 ? 140.756 147.417 156.341 1.00 19.26 537 TYR A CA 1
ATOM 4003 C C . TYR A 1 512 ? 139.779 146.326 156.757 1.00 19.26 537 TYR A C 1
ATOM 4004 O O . TYR A 1 512 ? 139.387 146.248 157.927 1.00 19.26 537 TYR A O 1
ATOM 4013 N N . SER A 1 513 ? 139.362 145.481 155.813 1.00 21.39 538 SER A N 1
ATOM 4014 C CA . SER A 1 513 ? 138.448 144.397 156.154 1.00 21.39 538 SER A CA 1
ATOM 4015 C C . SER A 1 513 ? 139.112 143.367 157.056 1.00 21.39 538 SER A C 1
ATOM 4016 O O . SER A 1 513 ? 138.458 142.806 157.941 1.00 21.39 538 SER A O 1
ATOM 4019 N N . GLY A 1 514 ? 140.402 143.108 156.855 1.00 22.29 539 GLY A N 1
ATOM 4020 C CA . GLY A 1 514 ? 141.103 142.144 157.675 1.00 22.29 539 GLY A CA 1
ATOM 4021 C C . GLY A 1 514 ? 141.534 142.647 159.032 1.00 22.29 539 GLY A C 1
ATOM 4022 O O . GLY A 1 514 ? 142.091 141.873 159.814 1.00 22.29 539 GLY A O 1
ATOM 4023 N N . LEU A 1 515 ? 141.298 143.927 159.327 1.00 19.44 540 LEU A N 1
ATOM 4024 C CA . LEU A 1 515 ? 141.674 144.463 160.630 1.00 19.44 540 LEU A CA 1
ATOM 4025 C C . LEU A 1 515 ? 140.909 143.774 161.751 1.00 19.44 540 LEU A C 1
ATOM 4026 O O . LEU A 1 515 ? 141.480 143.462 162.802 1.00 19.44 540 LEU A O 1
ATOM 4031 N N . PHE A 1 516 ? 139.617 143.527 161.546 1.00 19.37 541 PHE A N 1
ATOM 4032 C CA . PHE A 1 516 ? 138.769 142.904 162.561 1.00 19.37 541 PHE A CA 1
ATOM 4033 C C . PHE A 1 516 ? 138.802 141.398 162.346 1.00 19.37 541 PHE A C 1
ATOM 4034 O O . PHE A 1 516 ? 138.025 140.840 161.572 1.00 19.37 541 PHE A O 1
ATOM 4042 N N . ARG A 1 517 ? 139.716 140.732 163.045 1.00 22.71 542 ARG A N 1
ATOM 4043 C CA . ARG A 1 517 ? 139.895 139.296 162.900 1.00 22.71 542 ARG A CA 1
ATOM 4044 C C . ARG A 1 517 ? 140.531 138.757 164.171 1.00 22.71 542 ARG A C 1
ATOM 4045 O O . ARG A 1 517 ? 141.127 139.503 164.951 1.00 22.71 542 ARG A O 1
ATOM 4053 N N . ASP A 1 518 ? 140.395 137.448 164.370 1.00 24.81 543 ASP A N 1
ATOM 4054 C CA . ASP A 1 518 ? 140.930 136.784 165.551 1.00 24.81 543 ASP A CA 1
ATOM 4055 C C . ASP A 1 518 ? 142.130 135.901 165.238 1.00 24.81 543 ASP A C 1
ATOM 4056 O O . ASP A 1 518 ? 142.563 135.133 166.102 1.00 24.81 543 ASP A O 1
ATOM 4061 N N . ARG A 1 519 ? 142.678 135.987 164.030 1.00 22.31 544 ARG A N 1
ATOM 4062 C CA . ARG A 1 519 ? 143.790 135.142 163.624 1.00 22.31 544 ARG A CA 1
ATOM 4063 C C . ARG A 1 519 ? 144.876 135.982 162.973 1.00 22.31 544 ARG A C 1
ATOM 4064 O O . ARG A 1 519 ? 144.590 136.848 162.142 1.00 22.31 544 ARG A O 1
ATOM 4072 N N . THR A 1 520 ? 146.123 135.721 163.359 1.00 18.27 545 THR A N 1
ATOM 4073 C CA . THR A 1 520 ? 147.284 136.324 162.718 1.00 18.27 545 THR A CA 1
ATOM 4074 C C . THR A 1 520 ? 147.972 135.374 161.751 1.00 18.27 545 THR A C 1
ATOM 4075 O O . THR A 1 520 ? 148.409 135.798 160.677 1.00 18.27 545 THR A O 1
ATOM 4079 N N . TYR A 1 521 ? 148.070 134.097 162.105 1.00 19.44 546 TYR A N 1
ATOM 4080 C CA . TYR A 1 521 ? 148.631 133.072 161.240 1.00 19.44 546 TYR A CA 1
ATOM 4081 C C . TYR A 1 521 ? 147.515 132.185 160.707 1.00 19.44 546 TYR A C 1
ATOM 4082 O O . TYR A 1 521 ? 146.644 131.746 161.464 1.00 19.44 546 TYR A O 1
ATOM 4091 N N . GLY A 1 522 ? 147.546 131.922 159.407 1.00 19.91 547 GLY A N 1
ATOM 4092 C CA . GLY A 1 522 ? 146.626 130.970 158.827 1.00 19.91 547 GLY A CA 1
ATOM 4093 C C . GLY A 1 522 ? 146.932 129.556 159.280 1.00 19.91 547 GLY A C 1
ATOM 4094 O O . GLY A 1 522 ? 147.992 129.252 159.826 1.00 19.91 547 GLY A O 1
ATOM 4095 N N . GLY A 1 523 ? 145.973 128.671 159.047 1.00 19.30 548 GLY A N 1
ATOM 4096 C CA . GLY A 1 523 ? 146.134 127.308 159.499 1.00 19.30 548 GLY A CA 1
ATOM 4097 C C . GLY A 1 523 ? 145.920 127.182 160.999 1.00 19.30 548 GLY A C 1
ATOM 4098 O O . GLY A 1 523 ? 145.398 128.071 161.668 1.00 19.30 548 GLY A O 1
ATOM 4099 N N . LEU A 1 524 ? 146.352 126.036 161.525 1.00 15.79 549 LEU A N 1
ATOM 4100 C CA . LEU A 1 524 ? 146.119 125.698 162.922 1.00 15.79 549 LEU A CA 1
ATOM 4101 C C . LEU A 1 524 ? 147.397 125.324 163.663 1.00 15.79 549 LEU A C 1
ATOM 4102 O O . LEU A 1 524 ? 147.317 124.782 164.771 1.00 15.79 549 LEU A O 1
ATOM 4107 N N . ASP A 1 525 ? 148.568 125.598 163.088 1.00 15.31 550 ASP A N 1
ATOM 4108 C CA . ASP A 1 525 ? 149.817 125.149 163.693 1.00 15.31 550 ASP A CA 1
ATOM 4109 C C . ASP A 1 525 ? 150.324 126.130 164.743 1.00 15.31 550 ASP A C 1
ATOM 4110 O O . ASP A 1 525 ? 150.724 125.722 165.838 1.00 15.31 550 ASP A O 1
ATOM 4115 N N . ARG A 1 526 ? 150.319 127.422 164.430 1.00 17.62 551 ARG A N 1
ATOM 4116 C CA . ARG A 1 526 ? 150.798 128.455 165.339 1.00 17.62 551 ARG A CA 1
ATOM 4117 C C . ARG A 1 526 ? 149.703 129.486 165.558 1.00 17.62 551 ARG A C 1
ATOM 4118 O O . ARG A 1 526 ? 149.131 130.004 164.595 1.00 17.62 551 ARG A O 1
ATOM 4126 N N . ILE A 1 527 ? 149.417 129.781 166.822 1.00 21.03 552 ILE A N 1
ATOM 4127 C CA . ILE A 1 527 ? 148.409 130.763 167.199 1.00 21.03 552 ILE A CA 1
ATOM 4128 C C . ILE A 1 527 ? 149.074 131.784 168.111 1.00 21.03 552 ILE A C 1
ATOM 4129 O O . ILE A 1 527 ? 149.680 131.415 169.124 1.00 21.03 552 ILE A O 1
ATOM 4134 N N . ALA A 1 528 ? 148.959 133.060 167.757 1.00 22.57 553 ALA A N 1
ATOM 4135 C CA . ALA A 1 528 ? 149.605 134.115 168.518 1.00 22.57 553 ALA A CA 1
ATOM 4136 C C . ALA A 1 528 ? 148.705 134.594 169.654 1.00 22.57 553 ALA A C 1
ATOM 4137 O O . ALA A 1 528 ? 147.480 134.462 169.614 1.00 22.57 553 ALA A O 1
ATOM 4139 N N . SER A 1 529 ? 149.332 135.162 170.679 1.00 20.29 554 SER A N 1
ATOM 4140 C CA . SER A 1 529 ? 148.609 135.785 171.776 1.00 20.29 554 SER A CA 1
ATOM 4141 C C . SER A 1 529 ? 148.041 137.127 171.326 1.00 20.29 554 SER A C 1
ATOM 4142 O O . SER A 1 529 ? 148.389 137.651 170.266 1.00 20.29 554 SER A O 1
ATOM 4145 N N . ALA A 1 530 ? 147.153 137.691 172.143 1.00 14.13 555 ALA A N 1
ATOM 4146 C CA . ALA A 1 530 ? 146.509 138.937 171.753 1.00 14.13 555 ALA A CA 1
ATOM 4147 C C . ALA A 1 530 ? 145.903 139.624 172.966 1.00 14.13 555 ALA A C 1
ATOM 4148 O O . ALA A 1 530 ? 145.356 138.967 173.854 1.00 14.13 555 ALA A O 1
ATOM 4150 N N . ASN A 1 531 ? 146.019 140.954 172.994 1.00 11.70 556 ASN A N 1
ATOM 4151 C CA . ASN A 1 531 ? 145.294 141.800 173.934 1.00 11.70 556 ASN A CA 1
ATOM 4152 C C . ASN A 1 531 ? 144.809 143.076 173.250 1.00 11.70 556 ASN A C 1
ATOM 4153 O O . ASN A 1 531 ? 144.706 144.127 173.888 1.00 11.70 556 ASN A O 1
ATOM 4158 N N . GLN A 1 532 ? 144.502 142.995 171.958 1.00 10.80 557 GLN A N 1
ATOM 4159 C CA . GLN A 1 532 ? 144.318 144.177 171.131 1.00 10.80 557 GLN A CA 1
ATOM 4160 C C . GLN A 1 532 ? 142.966 144.839 171.379 1.00 10.80 557 GLN A C 1
ATOM 4161 O O . GLN A 1 532 ? 142.045 144.249 171.946 1.00 10.80 557 GLN A O 1
ATOM 4167 N N . VAL A 1 533 ? 142.865 146.099 170.944 1.00 12.63 558 VAL A N 1
ATOM 4168 C CA . VAL A 1 533 ? 141.612 146.851 170.917 1.00 12.63 558 VAL A CA 1
ATOM 4169 C C . VAL A 1 533 ? 141.513 147.599 169.594 1.00 12.63 558 VAL A C 1
ATOM 4170 O O . VAL A 1 533 ? 142.096 148.676 169.439 1.00 12.63 558 VAL A O 1
ATOM 4174 N N . THR A 1 534 ? 140.766 147.052 168.641 1.00 14.55 559 THR A N 1
ATOM 4175 C CA . THR A 1 534 ? 140.658 147.652 167.320 1.00 14.55 559 THR A CA 1
ATOM 4176 C C . THR A 1 534 ? 139.648 148.802 167.338 1.00 14.55 559 THR A C 1
ATOM 4177 O O . THR A 1 534 ? 138.872 148.964 168.281 1.00 14.55 559 THR A O 1
ATOM 4181 N N . THR A 1 535 ? 139.683 149.624 166.291 1.00 19.30 560 THR A N 1
ATOM 4182 C CA . THR A 1 535 ? 138.733 150.719 166.118 1.00 19.30 560 THR A CA 1
ATOM 4183 C C . THR A 1 535 ? 138.544 150.937 164.618 1.00 19.30 560 THR A C 1
ATOM 4184 O O . THR A 1 535 ? 139.019 150.145 163.799 1.00 19.30 560 THR A O 1
ATOM 4188 N N . GLY A 1 536 ? 137.845 151.997 164.252 1.00 19.30 561 GLY A N 1
ATOM 4189 C CA . GLY A 1 536 ? 137.657 152.355 162.856 1.00 19.30 561 GLY A CA 1
ATOM 4190 C C . GLY A 1 536 ? 136.300 152.988 162.609 1.00 19.30 561 GLY A C 1
ATOM 4191 O O . GLY A 1 536 ? 135.316 152.718 163.288 1.00 19.30 561 GLY A O 1
ATOM 4192 N N . VAL A 1 537 ? 136.249 153.862 161.599 1.00 12.32 562 VAL A N 1
ATOM 4193 C CA . VAL A 1 537 ? 135.022 154.538 161.195 1.00 12.32 562 VAL A CA 1
ATOM 4194 C C . VAL A 1 537 ? 134.833 154.365 159.694 1.00 12.32 562 VAL A C 1
ATOM 4195 O O . VAL A 1 537 ? 135.768 154.051 158.957 1.00 12.32 562 VAL A O 1
ATOM 4199 N N . THR A 1 538 ? 133.596 154.575 159.247 1.00 14.59 563 THR A N 1
ATOM 4200 C CA . THR A 1 538 ? 133.235 154.414 157.843 1.00 14.59 563 THR A CA 1
ATOM 4201 C C . THR A 1 538 ? 132.129 155.396 157.494 1.00 14.59 563 THR A C 1
ATOM 4202 O O . THR A 1 538 ? 131.105 155.441 158.179 1.00 14.59 563 THR A O 1
ATOM 4206 N N . SER A 1 539 ? 132.331 156.168 156.432 1.00 19.30 564 SER A N 1
ATOM 4207 C CA . SER A 1 539 ? 131.327 157.099 155.940 1.00 19.30 564 SER A CA 1
ATOM 4208 C C . SER A 1 539 ? 130.803 156.628 154.591 1.00 19.30 564 SER A C 1
ATOM 4209 O O . SER A 1 539 ? 131.386 155.761 153.938 1.00 19.30 564 SER A O 1
ATOM 4212 N N . ARG A 1 540 ? 129.685 157.218 154.175 1.00 11.01 565 ARG A N 1
ATOM 4213 C CA . ARG A 1 540 ? 129.007 156.791 152.958 1.00 11.01 565 ARG A CA 1
ATOM 4214 C C . ARG A 1 540 ? 128.006 157.842 152.503 1.00 11.01 565 ARG A C 1
ATOM 4215 O O . ARG A 1 540 ? 127.162 158.277 153.291 1.00 11.01 565 ARG A O 1
ATOM 4223 N N . ILE A 1 541 ? 128.083 158.257 151.244 1.00 12.53 566 ILE A N 1
ATOM 4224 C CA . ILE A 1 541 ? 127.191 159.272 150.694 1.00 12.53 566 ILE A CA 1
ATOM 4225 C C . ILE A 1 541 ? 126.239 158.581 149.730 1.00 12.53 566 ILE A C 1
ATOM 4226 O O . ILE A 1 541 ? 126.662 158.049 148.697 1.00 12.53 566 ILE A O 1
ATOM 4231 N N . TYR A 1 542 ? 124.955 158.588 150.065 1.00 22.32 567 TYR A N 1
ATOM 4232 C CA . TYR A 1 542 ? 123.933 157.962 149.242 1.00 22.32 567 TYR A CA 1
ATOM 4233 C C . TYR A 1 542 ? 123.377 158.957 148.232 1.00 22.32 567 TYR A C 1
ATOM 4234 O O . TYR A 1 542 ? 123.465 160.173 148.405 1.00 22.32 567 TYR A O 1
ATOM 4243 N N . ASP A 1 543 ? 122.796 158.420 147.166 1.00 27.90 568 ASP A N 1
ATOM 4244 C CA . ASP A 1 543 ? 122.100 159.234 146.185 1.00 27.90 568 ASP A CA 1
ATOM 4245 C C . ASP A 1 543 ? 120.670 159.468 146.668 1.00 27.90 568 ASP A C 1
ATOM 4246 O O . ASP A 1 543 ? 120.304 159.095 147.784 1.00 27.90 568 ASP A O 1
ATOM 4251 N N . ASP A 1 544 ? 119.841 160.095 145.832 1.00 30.00 569 ASP A N 1
ATOM 4252 C CA . ASP A 1 544 ? 118.450 160.305 146.217 1.00 30.00 569 ASP A CA 1
ATOM 4253 C C . ASP A 1 544 ? 117.674 158.993 146.220 1.00 30.00 569 ASP A C 1
ATOM 4254 O O . ASP A 1 544 ? 116.904 158.725 147.149 1.00 30.00 569 ASP A O 1
ATOM 4259 N N . ALA A 1 545 ? 117.859 158.165 145.195 1.00 26.71 570 ALA A N 1
ATOM 4260 C CA . ALA A 1 545 ? 117.193 156.864 145.134 1.00 26.71 570 ALA A CA 1
ATOM 4261 C C . ALA A 1 545 ? 118.073 155.748 145.690 1.00 26.71 570 ALA A C 1
ATOM 4262 O O . ALA A 1 545 ? 118.209 154.687 145.084 1.00 26.71 570 ALA A O 1
ATOM 4264 N N . ALA A 1 546 ? 118.640 155.978 146.871 1.00 23.02 571 ALA A N 1
ATOM 4265 C CA . ALA A 1 546 ? 119.415 154.987 147.620 1.00 23.02 571 ALA A CA 1
ATOM 4266 C C . ALA A 1 546 ? 120.413 154.237 146.734 1.00 23.02 571 ALA A C 1
ATOM 4267 O O . ALA A 1 546 ? 120.358 153.017 146.581 1.00 23.02 571 ALA A O 1
ATOM 4269 N N . VAL A 1 547 ? 121.338 154.993 146.147 1.00 21.80 572 VAL A N 1
ATOM 4270 C CA . VAL A 1 547 ? 122.430 154.433 145.354 1.00 21.80 572 VAL A CA 1
ATOM 4271 C C . VAL A 1 547 ? 123.736 154.948 145.944 1.00 21.80 572 VAL A C 1
ATOM 4272 O O . VAL A 1 547 ? 124.091 156.116 145.747 1.00 21.80 572 VAL A O 1
ATOM 4276 N N . GLU A 1 548 ? 124.452 154.085 146.661 1.00 18.83 573 GLU A N 1
ATOM 4277 C CA . GLU A 1 548 ? 125.701 154.487 147.294 1.00 18.83 573 GLU A CA 1
ATOM 4278 C C . GLU A 1 548 ? 126.776 154.747 146.246 1.00 18.83 573 GLU A C 1
ATOM 4279 O O . GLU A 1 548 ? 126.911 153.998 145.275 1.00 18.83 573 GLU A O 1
ATOM 4285 N N . ARG A 1 549 ? 127.541 155.830 146.438 1.00 14.27 574 ARG A N 1
ATOM 4286 C CA . ARG A 1 549 ? 128.604 156.173 145.499 1.00 14.27 574 ARG A CA 1
ATOM 4287 C C . ARG A 1 549 ? 129.850 156.709 146.197 1.00 14.27 574 ARG A C 1
ATOM 4288 O O . ARG A 1 549 ? 130.620 157.462 145.593 1.00 14.27 574 ARG A O 1
ATOM 4296 N N . PHE A 1 550 ? 130.071 156.336 147.457 1.00 11.31 575 PHE A N 1
ATOM 4297 C CA . PHE A 1 550 ? 131.244 156.809 148.185 1.00 11.31 575 PHE A CA 1
ATOM 4298 C C . PHE A 1 550 ? 131.477 155.996 149.452 1.00 11.31 575 PHE A C 1
ATOM 4299 O O . PHE A 1 550 ? 130.575 155.866 150.283 1.00 11.31 575 PHE A O 1
ATOM 4307 N N . ASN A 1 551 ? 132.678 155.441 149.612 1.00 12.84 576 ASN A N 1
ATOM 4308 C CA . ASN A 1 551 ? 133.046 154.709 150.822 1.00 12.84 576 ASN A CA 1
ATOM 4309 C C . ASN A 1 551 ? 134.464 155.102 151.202 1.00 12.84 576 ASN A C 1
ATOM 4310 O O . ASN A 1 551 ? 135.395 154.876 150.426 1.00 12.84 576 ASN A O 1
ATOM 4315 N N . ILE A 1 552 ? 134.635 155.686 152.379 1.00 14.44 577 ILE A N 1
ATOM 4316 C CA . ILE A 1 552 ? 135.955 155.929 152.933 1.00 14.44 577 ILE A CA 1
ATOM 4317 C C . ILE A 1 552 ? 136.080 155.130 154.223 1.00 14.44 577 ILE A C 1
ATOM 4318 O O . ILE A 1 552 ? 135.088 154.738 154.840 1.00 14.44 577 ILE A O 1
ATOM 4323 N N . SER A 1 553 ? 137.317 154.863 154.637 1.00 19.30 578 SER A N 1
ATOM 4324 C CA . SER A 1 553 ? 137.519 153.996 155.788 1.00 19.30 578 SER A CA 1
ATOM 4325 C C . SER A 1 553 ? 138.899 154.227 156.386 1.00 19.30 578 SER A C 1
ATOM 4326 O O . SER A 1 553 ? 139.881 154.377 155.657 1.00 19.30 578 SER A O 1
ATOM 4329 N N . VAL A 1 554 ? 138.957 154.251 157.716 1.00 14.14 579 VAL A N 1
ATOM 4330 C CA . VAL A 1 554 ? 140.192 154.325 158.481 1.00 14.14 579 VAL A CA 1
ATOM 4331 C C . VAL A 1 554 ? 140.100 153.289 159.601 1.00 14.14 579 VAL A C 1
ATOM 4332 O O . VAL A 1 554 ? 139.017 152.814 159.934 1.00 14.14 579 VAL A O 1
ATOM 4336 N N . GLY A 1 555 ? 141.244 152.930 160.175 1.00 13.06 580 GLY A N 1
ATOM 4337 C CA . GLY A 1 555 ? 141.247 151.974 161.266 1.00 13.06 580 GLY A CA 1
ATOM 4338 C C . GLY A 1 555 ? 142.626 151.654 161.801 1.00 13.06 580 GLY A C 1
ATOM 4339 O O . GLY A 1 555 ? 143.582 151.535 161.033 1.00 13.06 580 GLY A O 1
ATOM 4340 N N . GLN A 1 556 ? 142.740 151.504 163.114 1.00 10.67 581 GLN A N 1
ATOM 4341 C CA . GLN A 1 556 ? 144.016 151.286 163.778 1.00 10.67 581 GLN A CA 1
ATOM 4342 C C . GLN A 1 556 ? 143.934 150.050 164.669 1.00 10.67 581 GLN A C 1
ATOM 4343 O O . GLN A 1 556 ? 142.943 149.320 164.665 1.00 10.67 581 GLN A O 1
ATOM 4349 N N . ILE A 1 557 ? 144.994 149.828 165.442 1.00 9.08 582 ILE A N 1
ATOM 4350 C CA . ILE A 1 557 ? 145.069 148.731 166.403 1.00 9.08 582 ILE A CA 1
ATOM 4351 C C . ILE A 1 557 ? 145.968 149.177 167.546 1.00 9.08 582 ILE A C 1
ATOM 4352 O O . ILE A 1 557 ? 147.011 149.794 167.320 1.00 9.08 582 ILE A O 1
ATOM 4357 N N . TYR A 1 558 ? 145.565 148.873 168.777 1.00 10.28 583 TYR A N 1
ATOM 4358 C CA . TYR A 1 558 ? 146.315 149.270 169.968 1.00 10.28 583 TYR A CA 1
ATOM 4359 C C . TYR A 1 558 ? 146.711 148.016 170.740 1.00 10.28 583 TYR A C 1
ATOM 4360 O O . TYR A 1 558 ? 145.916 147.473 171.510 1.00 10.28 583 TYR A O 1
ATOM 4369 N N . TYR A 1 559 ? 147.947 147.565 170.545 1.00 11.77 584 TYR A N 1
ATOM 4370 C CA . TYR A 1 559 ? 148.444 146.374 171.227 1.00 11.77 584 TYR A CA 1
ATOM 4371 C C . TYR A 1 559 ? 148.736 146.700 172.686 1.00 11.77 584 TYR A C 1
ATOM 4372 O O . TYR A 1 559 ? 149.634 147.494 172.983 1.00 11.77 584 TYR A O 1
ATOM 4381 N N . PHE A 1 560 ? 147.984 146.088 173.600 1.00 13.80 585 PHE A N 1
ATOM 4382 C CA . PHE A 1 560 ? 148.299 146.207 175.019 1.00 13.80 585 PHE A CA 1
ATOM 4383 C C . PHE A 1 560 ? 149.496 145.350 175.405 1.00 13.80 585 PHE A C 1
ATOM 4384 O O . PHE A 1 560 ? 150.199 145.672 176.369 1.00 13.80 585 PHE A O 1
ATOM 4392 N N . THR A 1 561 ? 149.734 144.261 174.679 1.00 17.45 586 THR A N 1
ATOM 4393 C CA . THR A 1 561 ? 150.877 143.392 174.913 1.00 17.45 586 THR A CA 1
ATOM 4394 C C . THR A 1 561 ? 151.173 142.642 173.623 1.00 17.45 586 THR A C 1
ATOM 4395 O O . THR A 1 561 ? 150.252 142.195 172.937 1.00 17.45 586 THR A O 1
ATOM 4399 N N . GLU A 1 562 ? 152.458 142.512 173.301 1.00 30.17 587 GLU A N 1
ATOM 4400 C CA . GLU A 1 562 ? 152.859 141.942 172.026 1.00 30.17 587 GLU A CA 1
ATOM 4401 C C . GLU A 1 562 ? 152.413 140.484 171.918 1.00 30.17 587 GLU A C 1
ATOM 4402 O O . GLU A 1 562 ? 152.084 139.826 172.907 1.00 30.17 587 GLU A O 1
ATOM 4408 N N . SER A 1 563 ? 152.406 139.984 170.686 1.00 27.71 588 SER A N 1
ATOM 4409 C CA . SER A 1 563 ? 152.009 138.613 170.386 1.00 27.71 588 SER A CA 1
ATOM 4410 C C . SER A 1 563 ? 153.262 137.751 170.291 1.00 27.71 588 SER A C 1
ATOM 4411 O O . SER A 1 563 ? 154.039 137.875 169.339 1.00 27.71 588 SER A O 1
ATOM 4414 N N . ARG A 1 564 ? 153.455 136.875 171.273 1.00 32.10 589 ARG A N 1
ATOM 4415 C CA . ARG A 1 564 ? 154.623 136.005 171.344 1.00 32.10 589 ARG A CA 1
ATOM 4416 C C . ARG A 1 564 ? 154.165 134.560 171.195 1.00 32.10 589 ARG A C 1
ATOM 4417 O O . ARG A 1 564 ? 153.611 133.978 172.133 1.00 32.10 589 ARG A O 1
ATOM 4425 N N . THR A 1 565 ? 154.399 133.982 170.018 1.00 28.49 590 THR A N 1
ATOM 4426 C CA . THR A 1 565 ? 153.978 132.616 169.740 1.00 28.49 590 THR A CA 1
ATOM 4427 C C . THR A 1 565 ? 154.964 131.574 170.243 1.00 28.49 590 THR A C 1
ATOM 4428 O O . THR A 1 565 ? 154.646 130.382 170.210 1.00 28.49 590 THR A O 1
ATOM 4432 N N . GLY A 1 566 ? 156.147 131.986 170.703 1.00 33.29 591 GLY A N 1
ATOM 4433 C CA . GLY A 1 566 ? 157.179 131.084 171.164 1.00 33.29 591 GLY A CA 1
ATOM 4434 C C . GLY A 1 566 ? 158.341 130.945 170.201 1.00 33.29 591 GLY A C 1
ATOM 4435 O O . GLY A 1 566 ? 159.447 130.586 170.625 1.00 33.29 591 GLY A O 1
ATOM 4436 N N . ASP A 1 567 ? 158.114 131.212 168.915 1.00 47.30 592 ASP A N 1
ATOM 4437 C CA . ASP A 1 567 ? 159.169 131.232 167.901 1.00 47.30 592 ASP A CA 1
ATOM 4438 C C . ASP A 1 567 ? 159.009 132.528 167.113 1.00 47.30 592 ASP A C 1
ATOM 4439 O O . ASP A 1 567 ? 158.387 132.545 166.048 1.00 47.30 592 ASP A O 1
ATOM 4444 N N . ASP A 1 568 ? 159.574 133.612 167.639 1.00 55.57 593 ASP A N 1
ATOM 4445 C CA . ASP A 1 568 ? 159.444 134.933 167.027 1.00 55.57 593 ASP A CA 1
ATOM 4446 C C . ASP A 1 568 ? 160.686 135.245 166.194 1.00 55.57 593 ASP A C 1
ATOM 4447 O O . ASP A 1 568 ? 161.523 136.079 166.542 1.00 55.57 593 ASP A O 1
ATOM 4452 N N . ASN A 1 569 ? 160.792 134.548 165.065 1.00 62.03 594 ASN A N 1
ATOM 4453 C CA . ASN A 1 569 ? 161.922 134.723 164.154 1.00 62.03 594 ASN A CA 1
ATOM 4454 C C . ASN A 1 569 ? 161.542 135.693 163.035 1.00 62.03 594 ASN A C 1
ATOM 4455 O O . ASN A 1 569 ? 161.479 135.348 161.855 1.00 62.03 594 ASN A O 1
ATOM 4460 N N . ILE A 1 570 ? 161.280 136.934 163.439 1.00 55.84 595 ILE A N 1
ATOM 4461 C CA . ILE A 1 570 ? 160.997 138.026 162.517 1.00 55.84 595 ILE A CA 1
ATOM 4462 C C . ILE A 1 570 ? 161.957 139.166 162.822 1.00 55.84 595 ILE A C 1
ATOM 4463 O O . ILE A 1 570 ? 162.223 139.467 163.991 1.00 55.84 595 ILE A O 1
ATOM 4468 N N . THR A 1 571 ? 162.479 139.797 161.773 1.00 54.50 596 THR A N 1
ATOM 4469 C CA . THR A 1 571 ? 163.523 140.814 161.894 1.00 54.50 596 THR A CA 1
ATOM 4470 C C . THR A 1 571 ? 162.998 142.155 161.381 1.00 54.50 596 THR A C 1
ATOM 4471 O O . THR A 1 571 ? 163.132 142.474 160.197 1.00 54.50 596 THR A O 1
ATOM 4475 N N . TRP A 1 572 ? 162.409 142.941 162.276 1.00 51.35 597 TRP A N 1
ATOM 4476 C CA . TRP A 1 572 ? 161.995 144.296 161.952 1.00 51.35 597 TRP A CA 1
ATOM 4477 C C . TRP A 1 572 ? 163.162 145.264 162.136 1.00 51.35 597 TRP A C 1
ATOM 4478 O O . TRP A 1 572 ? 164.248 144.892 162.583 1.00 51.35 597 TRP A O 1
ATOM 4489 N N . GLU A 1 573 ? 162.924 146.528 161.784 1.00 53.36 598 GLU A N 1
ATOM 4490 C CA . GLU A 1 573 ? 163.937 147.559 161.990 1.00 53.36 598 GLU A CA 1
ATOM 4491 C C . GLU A 1 573 ? 163.935 148.051 163.433 1.00 53.36 598 GLU A C 1
ATOM 4492 O O . GLU A 1 573 ? 164.930 147.906 164.152 1.00 53.36 598 GLU A O 1
ATOM 4498 N N . ASN A 1 574 ? 162.825 148.633 163.873 1.00 60.48 599 ASN A N 1
ATOM 4499 C CA . ASN A 1 574 ? 162.653 149.038 165.261 1.00 60.48 599 ASN A CA 1
ATOM 4500 C C . ASN A 1 574 ? 161.721 148.041 165.941 1.00 60.48 599 ASN A C 1
ATOM 4501 O O . ASN A 1 574 ? 160.622 147.770 165.444 1.00 60.48 599 ASN A O 1
ATOM 4506 N N . ASP A 1 575 ? 162.175 147.473 167.058 1.00 74.83 600 ASP A N 1
ATOM 4507 C CA . ASP A 1 575 ? 161.449 146.404 167.739 1.00 74.83 600 ASP A CA 1
ATOM 4508 C C . ASP A 1 575 ? 160.695 146.987 168.932 1.00 74.83 600 ASP A C 1
ATOM 4509 O O . ASP A 1 575 ? 161.136 146.928 170.079 1.00 74.83 600 ASP A O 1
ATOM 4514 N N . ASP A 1 576 ? 159.532 147.557 168.642 1.00 67.17 601 ASP A N 1
ATOM 4515 C CA . ASP A 1 576 ? 158.601 148.004 169.664 1.00 67.17 601 ASP A CA 1
ATOM 4516 C C . ASP A 1 576 ? 157.498 146.968 169.843 1.00 67.17 601 ASP A C 1
ATOM 4517 O O . ASP A 1 576 ? 157.178 146.203 168.930 1.00 67.17 601 ASP A O 1
ATOM 4522 N N . LYS A 1 577 ? 156.916 146.949 171.040 1.00 47.59 602 LYS A N 1
ATOM 4523 C CA . LYS A 1 577 ? 155.948 145.926 171.410 1.00 47.59 602 LYS A CA 1
ATOM 4524 C C . LYS A 1 577 ? 154.535 146.480 171.539 1.00 47.59 602 LYS A C 1
ATOM 4525 O O . LYS A 1 577 ? 153.614 145.977 170.892 1.00 47.59 602 LYS A O 1
ATOM 4531 N N . THR A 1 578 ? 154.335 147.506 172.356 1.00 32.46 603 THR A N 1
ATOM 4532 C CA . THR A 1 578 ? 153.014 148.063 172.595 1.00 32.46 603 THR A CA 1
ATOM 4533 C C . THR A 1 578 ? 152.892 149.439 171.954 1.00 32.46 603 THR A C 1
ATOM 4534 O O . THR A 1 578 ? 153.883 150.150 171.773 1.00 32.46 603 THR A O 1
ATOM 4538 N N . GLY A 1 579 ? 151.661 149.807 171.613 1.00 20.01 604 GLY A N 1
ATOM 4539 C CA . GLY A 1 579 ? 151.397 151.090 170.992 1.00 20.01 604 GLY A CA 1
ATOM 4540 C C . GLY A 1 579 ? 150.592 150.956 169.718 1.00 20.01 604 GLY A C 1
ATOM 4541 O O . GLY A 1 579 ? 150.494 149.860 169.162 1.00 20.01 604 GLY A O 1
ATOM 4542 N N . SER A 1 580 ? 150.004 152.053 169.245 1.00 12.93 605 SER A N 1
ATOM 4543 C CA . SER A 1 580 ? 149.266 152.019 167.990 1.00 12.93 605 SER A CA 1
ATOM 4544 C C . SER A 1 580 ? 150.211 151.662 166.852 1.00 12.93 605 SER A C 1
ATOM 4545 O O . SER A 1 580 ? 151.066 152.468 166.477 1.00 12.93 605 SER A O 1
ATOM 4548 N N . LEU A 1 581 ? 150.063 150.466 166.288 1.00 16.12 606 LEU A N 1
ATOM 4549 C CA . LEU A 1 581 ? 151.046 149.928 165.358 1.00 16.12 606 LEU A CA 1
ATOM 4550 C C . LEU A 1 581 ? 150.569 149.890 163.915 1.00 16.12 606 LEU A C 1
ATOM 4551 O O . LEU A 1 581 ? 151.271 150.374 163.024 1.00 16.12 606 LEU A O 1
ATOM 4556 N N . VAL A 1 582 ? 149.398 149.324 163.651 1.00 16.36 607 VAL A N 1
ATOM 4557 C CA . VAL A 1 582 ? 148.940 149.104 162.291 1.00 16.36 607 VAL A CA 1
ATOM 4558 C C . VAL A 1 582 ? 147.915 150.168 161.921 1.00 16.36 607 VAL A C 1
ATOM 4559 O O . VAL A 1 582 ? 147.225 150.732 162.771 1.00 16.36 607 VAL A O 1
ATOM 4563 N N . TRP A 1 583 ? 147.818 150.451 160.623 1.00 19.30 608 TRP A N 1
ATOM 4564 C CA . TRP A 1 583 ? 146.823 151.368 160.090 1.00 19.30 608 TRP A CA 1
ATOM 4565 C C . TRP A 1 583 ? 146.359 150.836 158.742 1.00 19.30 608 TRP A C 1
ATOM 4566 O O . TRP A 1 583 ? 146.959 149.917 158.181 1.00 19.30 608 TRP A O 1
ATOM 4577 N N . ALA A 1 584 ? 145.278 151.414 158.225 1.00 19.30 609 ALA A N 1
ATOM 4578 C CA . ALA A 1 584 ? 144.721 150.967 156.957 1.00 19.30 609 ALA A CA 1
ATOM 4579 C C . ALA A 1 584 ? 143.946 152.112 156.320 1.00 19.30 609 ALA A C 1
ATOM 4580 O O . ALA A 1 584 ? 143.879 153.219 156.857 1.00 19.30 609 ALA A O 1
ATOM 4582 N N . GLY A 1 585 ? 143.363 151.835 155.159 1.00 17.26 610 GLY A N 1
ATOM 4583 C CA . GLY A 1 585 ? 142.588 152.832 154.443 1.00 17.26 610 GLY A CA 1
ATOM 4584 C C . GLY A 1 585 ? 141.875 152.193 153.275 1.00 17.26 610 GLY A C 1
ATOM 4585 O O . GLY A 1 585 ? 142.110 151.029 152.938 1.00 17.26 610 GLY A O 1
ATOM 4586 N N . ASP A 1 586 ? 141.001 152.979 152.652 1.00 19.30 611 ASP A N 1
ATOM 4587 C CA . ASP A 1 586 ? 140.182 152.495 151.547 1.00 19.30 611 ASP A CA 1
ATOM 4588 C C . ASP A 1 586 ? 139.434 153.675 150.945 1.00 19.30 611 ASP A C 1
ATOM 4589 O O . ASP A 1 586 ? 139.247 154.707 151.594 1.00 19.30 611 ASP A O 1
ATOM 4594 N N . THR A 1 587 ? 139.013 153.508 149.693 1.00 14.32 612 THR A N 1
ATOM 4595 C CA . THR A 1 587 ? 138.162 154.483 149.026 1.00 14.32 612 THR A CA 1
ATOM 4596 C C . THR A 1 587 ? 137.503 153.817 147.829 1.00 14.32 612 THR A C 1
ATOM 4597 O O . THR A 1 587 ? 137.980 152.799 147.323 1.00 14.32 612 THR A O 1
ATOM 4601 N N . TYR A 1 588 ? 136.384 154.399 147.392 1.00 11.99 613 TYR A N 1
ATOM 4602 C CA . TYR A 1 588 ? 135.688 153.910 146.201 1.00 11.99 613 TYR A CA 1
ATOM 4603 C C . TYR A 1 588 ? 134.777 155.030 145.701 1.00 11.99 613 TYR A C 1
ATOM 4604 O O . TYR A 1 588 ? 133.802 155.376 146.371 1.00 11.99 613 TYR A O 1
ATOM 4613 N N . TRP A 1 589 ? 135.092 155.571 144.531 1.00 12.44 614 TRP A N 1
ATOM 4614 C CA . TRP A 1 589 ? 134.285 156.610 143.912 1.00 12.44 614 TRP A CA 1
ATOM 4615 C C . TRP A 1 589 ? 133.626 156.056 142.655 1.00 12.44 614 TRP A C 1
ATOM 4616 O O . TRP A 1 589 ? 134.226 155.262 141.926 1.00 12.44 614 TRP A O 1
ATOM 4627 N N . ARG A 1 590 ? 132.385 156.476 142.410 1.00 14.40 615 ARG A N 1
ATOM 4628 C CA . ARG A 1 590 ? 131.558 155.951 141.325 1.00 14.40 615 ARG A CA 1
ATOM 4629 C C . ARG A 1 590 ? 131.003 157.112 140.499 1.00 14.40 615 ARG A C 1
ATOM 4630 O O . ARG A 1 590 ? 129.797 157.227 140.291 1.00 14.40 615 ARG A O 1
ATOM 4638 N N . ILE A 1 591 ? 131.906 157.985 140.043 1.00 14.40 616 ILE A N 1
ATOM 4639 C CA . ILE A 1 591 ? 131.592 159.279 139.437 1.00 14.40 616 ILE A CA 1
ATOM 4640 C C . ILE A 1 591 ? 130.365 159.213 138.540 1.00 14.40 616 ILE A C 1
ATOM 4641 O O . ILE A 1 591 ? 129.460 160.046 138.650 1.00 14.40 616 ILE A O 1
ATOM 4646 N N . SER A 1 592 ? 130.321 158.229 137.648 1.00 19.34 617 SER A N 1
ATOM 4647 C CA . SER A 1 592 ? 129.167 158.043 136.779 1.00 19.34 617 SER A CA 1
ATOM 4648 C C . SER A 1 592 ? 129.047 156.562 136.449 1.00 19.34 617 SER A C 1
ATOM 4649 O O . SER A 1 592 ? 129.700 155.715 137.063 1.00 19.34 617 SER A O 1
ATOM 4652 N N . GLU A 1 593 ? 128.201 156.249 135.471 1.00 29.48 618 GLU A N 1
ATOM 4653 C CA . GLU A 1 593 ? 128.043 154.872 135.028 1.00 29.48 618 GLU A CA 1
ATOM 4654 C C . GLU A 1 593 ? 129.169 154.419 134.108 1.00 29.48 618 GLU A C 1
ATOM 4655 O O . GLU A 1 593 ? 129.288 153.219 133.841 1.00 29.48 618 GLU A O 1
ATOM 4661 N N . ARG A 1 594 ? 130.004 155.340 133.634 1.00 25.31 619 ARG A N 1
ATOM 4662 C CA . ARG A 1 594 ? 131.099 155.029 132.726 1.00 25.31 619 ARG A CA 1
ATOM 4663 C C . ARG A 1 594 ? 132.418 155.550 133.276 1.00 25.31 619 ARG A C 1
ATOM 4664 O O . ARG A 1 594 ? 133.232 156.123 132.548 1.00 25.31 619 ARG A O 1
ATOM 4672 N N . TRP A 1 595 ? 132.648 155.355 134.570 1.00 19.55 620 TRP A N 1
ATOM 4673 C CA . TRP A 1 595 ? 133.887 155.761 135.222 1.00 19.55 620 TRP A CA 1
ATOM 4674 C C . TRP A 1 595 ? 134.116 154.846 136.419 1.00 19.55 620 TRP A C 1
ATOM 4675 O O . TRP A 1 595 ? 133.462 153.810 136.564 1.00 19.55 620 TRP A O 1
ATOM 4686 N N . GLY A 1 596 ? 135.049 155.229 137.275 1.00 15.22 621 GLY A N 1
ATOM 4687 C CA . GLY A 1 596 ? 135.339 154.462 138.469 1.00 15.22 621 GLY A CA 1
ATOM 4688 C C . GLY A 1 596 ? 136.649 154.895 139.079 1.00 15.22 621 GLY A C 1
ATOM 4689 O O . GLY A 1 596 ? 137.450 155.594 138.462 1.00 15.22 621 GLY A O 1
ATOM 4690 N N . LEU A 1 597 ? 136.858 154.459 140.319 1.00 19.30 622 LEU A N 1
ATOM 4691 C CA . LEU A 1 597 ? 138.070 154.797 141.051 1.00 19.30 622 LEU A CA 1
ATOM 4692 C C . LEU A 1 597 ? 138.142 153.926 142.294 1.00 19.30 622 LEU A C 1
ATOM 4693 O O . LEU A 1 597 ? 137.143 153.765 142.996 1.00 19.30 622 LEU A O 1
ATOM 4698 N N . ARG A 1 598 ? 139.321 153.364 142.556 1.00 12.17 623 ARG A N 1
ATOM 4699 C CA . ARG A 1 598 ? 139.532 152.562 143.756 1.00 12.17 623 ARG A CA 1
ATOM 4700 C C . ARG A 1 598 ? 140.824 152.974 144.446 1.00 12.17 623 ARG A C 1
ATOM 4701 O O . ARG A 1 598 ? 141.481 153.928 144.021 1.00 12.17 623 ARG A O 1
ATOM 4709 N N . GLY A 1 599 ? 141.202 152.269 145.503 1.00 11.53 624 GLY A N 1
ATOM 4710 C CA . GLY A 1 599 ? 142.416 152.620 146.215 1.00 11.53 624 GLY A CA 1
ATOM 4711 C C . GLY A 1 599 ? 142.625 151.703 147.397 1.00 11.53 624 GLY A C 1
ATOM 4712 O O . GLY A 1 599 ? 141.869 150.754 147.625 1.00 11.53 624 GLY A O 1
ATOM 4713 N N . GLY A 1 600 ? 143.676 152.005 148.151 1.00 9.93 625 GLY A N 1
ATOM 4714 C CA . GLY A 1 600 ? 144.025 151.232 149.325 1.00 9.93 625 GLY A CA 1
ATOM 4715 C C . GLY A 1 600 ? 145.418 151.574 149.800 1.00 9.93 625 GLY A C 1
ATOM 4716 O O . GLY A 1 600 ? 146.254 152.001 149.001 1.00 9.93 625 GLY A O 1
ATOM 4717 N N . ILE A 1 601 ? 145.687 151.398 151.093 1.00 10.16 626 ILE A N 1
ATOM 4718 C CA . ILE A 1 601 ? 146.982 151.753 151.657 1.00 10.16 626 ILE A CA 1
ATOM 4719 C C . ILE A 1 601 ? 147.101 151.075 153.010 1.00 10.16 626 ILE A C 1
ATOM 4720 O O . ILE A 1 601 ? 146.111 150.911 153.726 1.00 10.16 626 ILE A O 1
ATOM 4725 N N . GLN A 1 602 ? 148.319 150.669 153.355 1.00 14.11 627 GLN A N 1
ATOM 4726 C CA . GLN A 1 602 ? 148.624 150.097 154.656 1.00 14.11 627 GLN A CA 1
ATOM 4727 C C . GLN A 1 602 ? 149.757 150.895 155.286 1.00 14.11 627 GLN A C 1
ATOM 4728 O O . GLN A 1 602 ? 150.290 151.835 154.692 1.00 14.11 627 GLN A O 1
ATOM 4734 N N . TYR A 1 603 ? 150.123 150.515 156.505 1.00 16.81 628 TYR A N 1
ATOM 4735 C CA . TYR A 1 603 ? 151.209 151.169 157.219 1.00 16.81 628 TYR A CA 1
ATOM 4736 C C . TYR A 1 603 ? 151.611 150.274 158.380 1.00 16.81 628 TYR A C 1
ATOM 4737 O O . TYR A 1 603 ? 150.909 149.321 158.724 1.00 16.81 628 TYR A O 1
ATOM 4746 N N . ASP A 1 604 ? 152.760 150.586 158.975 1.00 21.73 629 ASP A N 1
ATOM 4747 C CA . ASP A 1 604 ? 153.224 149.865 160.153 1.00 21.73 629 ASP A CA 1
ATOM 4748 C C . ASP A 1 604 ? 154.337 150.637 160.844 1.00 21.73 629 ASP A C 1
ATOM 4749 O O . ASP A 1 604 ? 155.345 150.973 160.218 1.00 21.73 629 ASP A O 1
ATOM 4754 N N . THR A 1 605 ? 154.171 150.919 162.133 1.00 24.06 630 THR A N 1
ATOM 4755 C CA . THR A 1 605 ? 155.190 151.638 162.885 1.00 24.06 630 THR A CA 1
ATOM 4756 C C . THR A 1 605 ? 156.415 150.783 163.180 1.00 24.06 630 THR A C 1
ATOM 4757 O O . THR A 1 605 ? 157.456 151.328 163.561 1.00 24.06 630 THR A O 1
ATOM 4761 N N . ARG A 1 606 ? 156.322 149.465 163.006 1.00 33.21 631 ARG A N 1
ATOM 4762 C CA . ARG A 1 606 ? 157.473 148.586 163.162 1.00 33.21 631 ARG A CA 1
ATOM 4763 C C . ARG A 1 606 ? 158.358 148.551 161.926 1.00 33.21 631 ARG A C 1
ATOM 4764 O O . ARG A 1 606 ? 159.463 148.002 161.987 1.00 33.21 631 ARG A O 1
ATOM 4772 N N . LEU A 1 607 ? 157.894 149.111 160.809 1.00 31.32 632 LEU A N 1
ATOM 4773 C CA . LEU A 1 607 ? 158.684 149.195 159.590 1.00 31.32 632 LEU A CA 1
ATOM 4774 C C . LEU A 1 607 ? 159.108 150.615 159.252 1.00 31.32 632 LEU A C 1
ATOM 4775 O O . LEU A 1 607 ? 160.069 150.793 158.496 1.00 31.32 632 LEU A O 1
ATOM 4780 N N . ASP A 1 608 ? 158.412 151.620 159.788 1.00 33.40 633 ASP A N 1
ATOM 4781 C CA . ASP A 1 608 ? 158.696 153.029 159.519 1.00 33.40 633 ASP A CA 1
ATOM 4782 C C . ASP A 1 608 ? 158.568 153.360 158.034 1.00 33.40 633 ASP A C 1
ATOM 4783 O O . ASP A 1 608 ? 159.254 154.249 157.525 1.00 33.40 633 ASP A O 1
ATOM 4788 N N . ASN A 1 609 ? 157.684 152.656 157.330 1.00 20.00 634 ASN A N 1
ATOM 4789 C CA . ASN A 1 609 ? 157.501 152.866 155.902 1.00 20.00 634 ASN A CA 1
ATOM 4790 C C . ASN A 1 609 ? 156.174 152.258 155.476 1.00 20.00 634 ASN A C 1
ATOM 4791 O O . ASN A 1 609 ? 155.731 151.252 156.035 1.00 20.00 634 ASN A O 1
ATOM 4796 N N . VAL A 1 610 ? 155.546 152.886 154.479 1.00 14.62 635 VAL A N 1
ATOM 4797 C CA . VAL A 1 610 ? 154.334 152.335 153.887 1.00 14.62 635 VAL A CA 1
ATOM 4798 C C . VAL A 1 610 ? 154.634 150.946 153.353 1.00 14.62 635 VAL A C 1
ATOM 4799 O O . VAL A 1 610 ? 155.685 150.715 152.748 1.00 14.62 635 VAL A O 1
ATOM 4803 N N . ALA A 1 611 ? 153.716 150.009 153.582 1.00 13.30 636 ALA A N 1
ATOM 4804 C CA . ALA A 1 611 ? 153.950 148.624 153.204 1.00 13.30 636 ALA A CA 1
ATOM 4805 C C . ALA A 1 611 ? 153.238 148.207 151.925 1.00 13.30 636 ALA A C 1
ATOM 4806 O O . ALA A 1 611 ? 153.694 147.268 151.267 1.00 13.30 636 ALA A O 1
ATOM 4808 N N . THR A 1 612 ? 152.137 148.858 151.559 1.00 13.15 637 THR A N 1
ATOM 4809 C CA . THR A 1 612 ? 151.440 148.530 150.322 1.00 13.15 637 THR A CA 1
ATOM 4810 C C . THR A 1 612 ? 150.601 149.729 149.906 1.00 13.15 637 THR A C 1
ATOM 4811 O O . THR A 1 612 ? 150.292 150.603 150.718 1.00 13.15 637 THR A O 1
ATOM 4815 N N . SER A 1 613 ? 150.238 149.761 148.626 1.00 19.30 638 SER A N 1
ATOM 4816 C CA . SER A 1 613 ? 149.406 150.825 148.081 1.00 19.30 638 SER A CA 1
ATOM 4817 C C . SER A 1 613 ? 148.903 150.399 146.712 1.00 19.30 638 SER A C 1
ATOM 4818 O O . SER A 1 613 ? 149.633 149.774 145.940 1.00 19.30 638 SER A O 1
ATOM 4821 N N . ASN A 1 614 ? 147.645 150.733 146.427 1.00 19.30 639 ASN A N 1
ATOM 4822 C CA . ASN A 1 614 ? 147.023 150.442 145.143 1.00 19.30 639 ASN A CA 1
ATOM 4823 C C . ASN A 1 614 ? 146.471 151.735 144.561 1.00 19.30 639 ASN A C 1
ATOM 4824 O O . ASN A 1 614 ? 146.569 152.805 145.168 1.00 19.30 639 ASN A O 1
ATOM 4829 N N . SER A 1 615 ? 145.882 151.624 143.373 1.00 19.30 640 SER A N 1
ATOM 4830 C CA . SER A 1 615 ? 145.162 152.706 142.712 1.00 19.30 640 SER A CA 1
ATOM 4831 C C . SER A 1 615 ? 144.567 152.149 141.430 1.00 19.30 640 SER A C 1
ATOM 4832 O O . SER A 1 615 ? 144.954 151.071 140.970 1.00 19.30 640 SER A O 1
ATOM 4835 N N . SER A 1 616 ? 143.629 152.895 140.854 1.00 15.23 641 SER A N 1
ATOM 4836 C CA . SER A 1 616 ? 142.980 152.474 139.618 1.00 15.23 641 SER A CA 1
ATOM 4837 C C . SER A 1 616 ? 142.118 153.612 139.094 1.00 15.23 641 SER A C 1
ATOM 4838 O O . SER A 1 616 ? 141.821 154.575 139.805 1.00 15.23 641 SER A O 1
ATOM 4841 N N . ILE A 1 617 ? 141.726 153.485 137.827 1.00 13.47 642 ILE A N 1
ATOM 4842 C CA . ILE A 1 617 ? 140.781 154.380 137.169 1.00 13.47 642 ILE A CA 1
ATOM 4843 C C . ILE A 1 617 ? 140.346 153.687 135.884 1.00 13.47 642 ILE A C 1
ATOM 4844 O O . ILE A 1 617 ? 141.114 152.915 135.301 1.00 13.47 642 ILE A O 1
ATOM 4849 N N . GLU A 1 618 ? 139.120 153.936 135.433 1.00 16.57 643 GLU A N 1
ATOM 4850 C CA . GLU A 1 618 ? 138.602 153.213 134.281 1.00 16.57 643 GLU A CA 1
ATOM 4851 C C . GLU A 1 618 ? 137.610 154.087 133.528 1.00 16.57 643 GLU A C 1
ATOM 4852 O O . GLU A 1 618 ? 137.117 155.093 134.040 1.00 16.57 643 GLU A O 1
ATOM 4858 N N . TYR A 1 619 ? 137.334 153.687 132.290 1.00 18.67 644 TYR A N 1
ATOM 4859 C CA . TYR A 1 619 ? 136.290 154.291 131.472 1.00 18.67 644 TYR A CA 1
ATOM 4860 C C . TYR A 1 619 ? 135.811 153.205 130.525 1.00 18.67 644 TYR A C 1
ATOM 4861 O O . TYR A 1 619 ? 136.615 152.647 129.776 1.00 18.67 644 TYR A O 1
ATOM 4870 N N . ARG A 1 620 ? 134.516 152.890 130.561 1.00 23.29 645 ARG A N 1
ATOM 4871 C CA . ARG A 1 620 ? 133.978 151.760 129.797 1.00 23.29 645 ARG A CA 1
ATOM 4872 C C . ARG A 1 620 ? 132.663 152.179 129.144 1.00 23.29 645 ARG A C 1
ATOM 4873 O O . ARG A 1 620 ? 131.593 152.036 129.741 1.00 23.29 645 ARG A O 1
ATOM 4881 N N . ARG A 1 621 ? 132.747 152.680 127.910 1.00 23.49 646 ARG A N 1
ATOM 4882 C CA . ARG A 1 621 ? 131.536 153.007 127.165 1.00 23.49 646 ARG A CA 1
ATOM 4883 C C . ARG A 1 621 ? 130.839 151.762 126.637 1.00 23.49 646 ARG A C 1
ATOM 4884 O O . ARG A 1 621 ? 129.606 151.734 126.558 1.00 23.49 646 ARG A O 1
ATOM 4892 N N . ASP A 1 622 ? 131.598 150.738 126.272 1.00 32.52 647 ASP A N 1
ATOM 4893 C CA . ASP A 1 622 ? 131.042 149.508 125.724 1.00 32.52 647 ASP A CA 1
ATOM 4894 C C . ASP A 1 622 ? 132.058 148.391 125.933 1.00 32.52 647 ASP A C 1
ATOM 4895 O O . ASP A 1 622 ? 133.007 148.532 126.713 1.00 32.52 647 ASP A O 1
ATOM 4900 N N . GLU A 1 623 ? 131.861 147.277 125.235 1.00 39.61 648 GLU A N 1
ATOM 4901 C CA . GLU A 1 623 ? 132.782 146.151 125.307 1.00 39.61 648 GLU A CA 1
ATOM 4902 C C . GLU A 1 623 ? 134.012 146.336 124.429 1.00 39.61 648 GLU A C 1
ATOM 4903 O O . GLU A 1 623 ? 134.859 145.438 124.385 1.00 39.61 648 GLU A O 1
ATOM 4909 N N . ASP A 1 624 ? 134.134 147.468 123.737 1.00 30.18 649 ASP A N 1
ATOM 4910 C CA . ASP A 1 624 ? 135.236 147.684 122.809 1.00 30.18 649 ASP A CA 1
ATOM 4911 C C . ASP A 1 624 ? 136.044 148.946 123.070 1.00 30.18 649 ASP A C 1
ATOM 4912 O O . ASP A 1 624 ? 137.188 149.020 122.604 1.00 30.18 649 ASP A O 1
ATOM 4917 N N . ARG A 1 625 ? 135.508 149.933 123.783 1.00 20.77 650 ARG A N 1
ATOM 4918 C CA . ARG A 1 625 ? 136.238 151.147 124.127 1.00 20.77 650 ARG A CA 1
ATOM 4919 C C . ARG A 1 625 ? 136.496 151.152 125.627 1.00 20.77 650 ARG A C 1
ATOM 4920 O O . ARG A 1 625 ? 135.551 151.074 126.418 1.00 20.77 650 ARG A O 1
ATOM 4928 N N . LEU A 1 626 ? 137.766 151.246 126.014 1.00 14.67 651 LEU A N 1
ATOM 4929 C CA . LEU A 1 626 ? 138.110 151.286 127.429 1.00 14.67 651 LEU A CA 1
ATOM 4930 C C . LEU A 1 626 ? 139.546 151.757 127.593 1.00 14.67 651 LEU A C 1
ATOM 4931 O O . LEU A 1 626 ? 140.389 151.537 126.721 1.00 14.67 651 LEU A O 1
ATOM 4936 N N . VAL A 1 627 ? 139.803 152.424 128.720 1.00 11.66 652 VAL A N 1
ATOM 4937 C CA . VAL A 1 627 ? 141.133 152.856 129.124 1.00 11.66 652 VAL A CA 1
ATOM 4938 C C . VAL A 1 627 ? 141.288 152.512 130.601 1.00 11.66 652 VAL A C 1
ATOM 4939 O O . VAL A 1 627 ? 140.306 152.375 131.331 1.00 11.66 652 VAL A O 1
ATOM 4943 N N . GLN A 1 628 ? 142.535 152.366 131.041 1.00 12.40 653 GLN A N 1
ATOM 4944 C CA . GLN A 1 628 ? 142.789 152.023 132.433 1.00 12.40 653 GLN A CA 1
ATOM 4945 C C . GLN A 1 628 ? 144.179 152.494 132.834 1.00 12.40 653 GLN A C 1
ATOM 4946 O O . GLN A 1 628 ? 145.073 152.635 131.998 1.00 12.40 653 GLN A O 1
ATOM 4952 N N . LEU A 1 629 ? 144.341 152.735 134.132 1.00 12.04 654 LEU A N 1
ATOM 4953 C CA . LEU A 1 629 ? 145.638 153.011 134.732 1.00 12.04 654 LEU A CA 1
ATOM 4954 C C . LEU A 1 629 ? 145.654 152.384 136.117 1.00 12.04 654 LEU A C 1
ATOM 4955 O O . LEU A 1 629 ? 144.602 152.185 136.728 1.00 12.04 654 LEU A O 1
ATOM 4960 N N . ASN A 1 630 ? 146.848 152.068 136.610 1.00 11.76 655 ASN A N 1
ATOM 4961 C CA . ASN A 1 630 ? 146.952 151.418 137.910 1.00 11.76 655 ASN A CA 1
ATOM 4962 C C . ASN A 1 630 ? 148.357 151.597 138.460 1.00 11.76 655 ASN A C 1
ATOM 4963 O O . ASN A 1 630 ? 149.290 151.945 137.735 1.00 11.76 655 ASN A O 1
ATOM 4968 N N . TYR A 1 631 ? 148.490 151.347 139.762 1.00 19.30 656 TYR A N 1
ATOM 4969 C CA . TYR A 1 631 ? 149.752 151.475 140.471 1.00 19.30 656 TYR A CA 1
ATOM 4970 C C . TYR A 1 631 ? 149.800 150.432 141.577 1.00 19.30 656 TYR A C 1
ATOM 4971 O O . TYR A 1 631 ? 148.765 150.034 142.116 1.00 19.30 656 TYR A O 1
ATOM 4980 N N . ARG A 1 632 ? 151.010 149.991 141.912 1.00 19.30 657 ARG A N 1
ATOM 4981 C CA . ARG A 1 632 ? 151.214 149.002 142.961 1.00 19.30 657 ARG A CA 1
ATOM 4982 C C . ARG A 1 632 ? 152.489 149.341 143.718 1.00 19.30 657 ARG A C 1
ATOM 4983 O O . ARG A 1 632 ? 153.352 150.065 143.220 1.00 19.30 657 ARG A O 1
ATOM 4991 N N . TYR A 1 633 ? 152.603 148.814 144.935 1.00 10.49 658 TYR A N 1
ATOM 4992 C CA . TYR A 1 633 ? 153.770 149.115 145.751 1.00 10.49 658 TYR A CA 1
ATOM 4993 C C . TYR A 1 633 ? 153.959 148.036 146.808 1.00 10.49 658 TYR A C 1
ATOM 4994 O O . TYR A 1 633 ? 152.993 147.426 147.271 1.00 10.49 658 TYR A O 1
ATOM 5003 N N . ALA A 1 634 ? 155.221 147.810 147.174 1.00 14.88 659 ALA A N 1
ATOM 5004 C CA . ALA A 1 634 ? 155.568 146.908 148.271 1.00 14.88 659 ALA A CA 1
ATOM 5005 C C . ALA A 1 634 ? 156.974 147.269 148.730 1.00 14.88 659 ALA A C 1
ATOM 5006 O O . ALA A 1 634 ? 157.934 147.064 147.983 1.00 14.88 659 ALA A O 1
ATOM 5008 N N . SER A 1 635 ? 157.094 147.796 149.946 1.00 17.24 660 SER A N 1
ATOM 5009 C CA . SER A 1 635 ? 158.378 148.285 150.423 1.00 17.24 660 SER A CA 1
ATOM 5010 C C . SER A 1 635 ? 159.365 147.132 150.587 1.00 17.24 660 SER A C 1
ATOM 5011 O O . SER A 1 635 ? 158.971 146.011 150.920 1.00 17.24 660 SER A O 1
ATOM 5014 N N . PRO A 1 636 ? 160.658 147.381 150.360 1.00 23.80 661 PRO A N 1
ATOM 5015 C CA . PRO A 1 636 ? 161.655 146.311 150.531 1.00 23.80 661 PRO A CA 1
ATOM 5016 C C . PRO A 1 636 ? 161.687 145.735 151.932 1.00 23.80 661 PRO A C 1
ATOM 5017 O O . PRO A 1 636 ? 162.027 144.555 152.094 1.00 23.80 661 PRO A O 1
ATOM 5021 N N . GLU A 1 637 ? 161.348 146.526 152.951 1.00 25.55 662 GLU A N 1
ATOM 5022 C CA . GLU A 1 637 ? 161.303 145.997 154.308 1.00 25.55 662 GLU A CA 1
ATOM 5023 C C . GLU A 1 637 ? 160.221 144.936 154.460 1.00 25.55 662 GLU A C 1
ATOM 5024 O O . GLU A 1 637 ? 160.379 144.003 155.255 1.00 25.55 662 GLU A O 1
ATOM 5030 N N . TYR A 1 638 ? 159.128 145.048 153.704 1.00 20.01 663 TYR A N 1
ATOM 5031 C CA . TYR A 1 638 ? 158.111 144.001 153.725 1.00 20.01 663 TYR A CA 1
ATOM 5032 C C . TYR A 1 638 ? 158.669 142.678 153.217 1.00 20.01 663 TYR A C 1
ATOM 5033 O O . TYR A 1 638 ? 158.448 141.625 153.829 1.00 20.01 663 TYR A O 1
ATOM 5042 N N . ILE A 1 639 ? 159.404 142.710 152.106 1.00 19.96 664 ILE A N 1
ATOM 5043 C CA . ILE A 1 639 ? 159.948 141.499 151.504 1.00 19.96 664 ILE A CA 1
ATOM 5044 C C . ILE A 1 639 ? 161.096 140.985 152.359 1.00 19.96 664 ILE A C 1
ATOM 5045 O O . ILE A 1 639 ? 161.448 139.802 152.306 1.00 19.96 664 ILE A O 1
ATOM 5050 N N . GLN A 1 640 ? 161.675 141.864 153.173 1.00 26.66 665 GLN A N 1
ATOM 5051 C CA . GLN A 1 640 ? 162.704 141.457 154.114 1.00 26.66 665 GLN A CA 1
ATOM 5052 C C . GLN A 1 640 ? 162.152 140.824 155.382 1.00 26.66 665 GLN A C 1
ATOM 5053 O O . GLN A 1 640 ? 162.813 139.948 155.949 1.00 26.66 665 GLN A O 1
ATOM 5059 N N . ALA A 1 641 ? 160.962 141.220 155.829 1.00 24.88 666 ALA A N 1
ATOM 5060 C CA . ALA A 1 641 ? 160.389 140.711 157.066 1.00 24.88 666 ALA A CA 1
ATOM 5061 C C . ALA A 1 641 ? 159.284 139.683 156.858 1.00 24.88 666 ALA A C 1
ATOM 5062 O O . ALA A 1 641 ? 158.745 139.176 157.846 1.00 24.88 666 ALA A O 1
ATOM 5064 N N . THR A 1 642 ? 158.925 139.364 155.622 1.00 26.41 667 THR A N 1
ATOM 5065 C CA . THR A 1 642 ? 157.866 138.372 155.449 1.00 26.41 667 THR A CA 1
ATOM 5066 C C . THR A 1 642 ? 158.282 137.173 154.607 1.00 26.41 667 THR A C 1
ATOM 5067 O O . THR A 1 642 ? 157.971 136.037 154.973 1.00 26.41 667 THR A O 1
ATOM 5071 N N . LEU A 1 643 ? 158.989 137.391 153.509 1.00 25.76 668 LEU A N 1
ATOM 5072 C CA . LEU A 1 643 ? 159.362 136.325 152.589 1.00 25.76 668 LEU A CA 1
ATOM 5073 C C . LEU A 1 643 ? 160.593 135.591 153.101 1.00 25.76 668 LEU A C 1
ATOM 5074 O O . LEU A 1 643 ? 161.269 136.053 154.023 1.00 25.76 668 LEU A O 1
ATOM 5079 N N . PRO A 1 644 ? 160.909 134.405 152.530 1.00 29.42 669 PRO A N 1
ATOM 5080 C CA . PRO A 1 644 ? 162.069 133.636 153.009 1.00 29.42 669 PRO A CA 1
ATOM 5081 C C . PRO A 1 644 ? 163.383 134.402 152.983 1.00 29.42 669 PRO A C 1
ATOM 5082 O O . PRO A 1 644 ? 163.473 135.493 152.413 1.00 29.42 669 PRO A O 1
ATOM 5086 N N . LYS A 1 645 ? 164.415 133.823 153.594 1.00 34.46 670 LYS A N 1
ATOM 5087 C CA . LYS A 1 645 ? 165.658 134.532 153.861 1.00 34.46 670 LYS A CA 1
ATOM 5088 C C . LYS A 1 645 ? 166.502 134.784 152.617 1.00 34.46 670 LYS A C 1
ATOM 5089 O O . LYS A 1 645 ? 167.290 135.734 152.611 1.00 34.46 670 LYS A O 1
ATOM 5095 N N . TYR A 1 646 ? 166.358 133.985 151.565 1.00 34.95 671 TYR A N 1
ATOM 5096 C CA . TYR A 1 646 ? 167.136 134.219 150.356 1.00 34.95 671 TYR A CA 1
ATOM 5097 C C . TYR A 1 646 ? 166.489 135.244 149.435 1.00 34.95 671 TYR A C 1
ATOM 5098 O O . TYR A 1 646 ? 167.066 135.571 148.394 1.00 34.95 671 TYR A O 1
ATOM 5107 N N . TYR A 1 647 ? 165.325 135.775 149.803 1.00 32.26 672 TYR A N 1
ATOM 5108 C CA . TYR A 1 647 ? 164.690 136.860 149.069 1.00 32.26 672 TYR A CA 1
ATOM 5109 C C . TYR A 1 647 ? 165.245 138.223 149.451 1.00 32.26 672 TYR A C 1
ATOM 5110 O O . TYR A 1 647 ? 164.828 139.231 148.874 1.00 32.26 672 TYR A O 1
ATOM 5119 N N . SER A 1 648 ? 166.169 138.280 150.410 1.00 31.32 673 SER A N 1
ATOM 5120 C CA . SER A 1 648 ? 166.674 139.547 150.912 1.00 31.32 673 SER A CA 1
ATOM 5121 C C . SER A 1 648 ? 168.122 139.821 150.540 1.00 31.32 673 SER A C 1
ATOM 5122 O O . SER A 1 648 ? 168.627 140.902 150.858 1.00 31.32 673 SER A O 1
ATOM 5125 N N . THR A 1 649 ? 168.807 138.883 149.886 1.00 32.78 674 THR A N 1
ATOM 5126 C CA . THR A 1 649 ? 170.179 139.098 149.453 1.00 32.78 674 THR A CA 1
ATOM 5127 C C . THR A 1 649 ? 170.379 138.951 147.954 1.00 32.78 674 THR A C 1
ATOM 5128 O O . THR A 1 649 ? 171.382 139.453 147.435 1.00 32.78 674 THR A O 1
ATOM 5132 N N . ALA A 1 650 ? 169.471 138.284 147.248 1.00 26.75 675 ALA A N 1
ATOM 5133 C CA . ALA A 1 650 ? 169.578 138.187 145.803 1.00 26.75 675 ALA A CA 1
ATOM 5134 C C . ALA A 1 650 ? 169.232 139.523 145.155 1.00 26.75 675 ALA A C 1
ATOM 5135 O O . ALA A 1 650 ? 168.528 140.359 145.726 1.00 26.75 675 ALA A O 1
ATOM 5137 N N . GLU A 1 651 ? 169.738 139.718 143.942 1.00 27.87 676 GLU A N 1
ATOM 5138 C CA . GLU A 1 651 ? 169.507 140.955 143.209 1.00 27.87 676 GLU A CA 1
ATOM 5139 C C . GLU A 1 651 ? 168.175 140.969 142.475 1.00 27.87 676 GLU A C 1
ATOM 5140 O O . GLU A 1 651 ? 167.836 141.983 141.858 1.00 27.87 676 GLU A O 1
ATOM 5146 N N . GLN A 1 652 ? 167.413 139.879 142.525 1.00 28.16 677 GLN A N 1
ATOM 5147 C CA . GLN A 1 652 ? 166.175 139.787 141.764 1.00 28.16 677 GLN A CA 1
ATOM 5148 C C . GLN A 1 652 ? 164.948 140.204 142.561 1.00 28.16 677 GLN A C 1
ATOM 5149 O O . GLN A 1 652 ? 163.963 140.655 141.967 1.00 28.16 677 GLN A O 1
ATOM 5155 N N . TYR A 1 653 ? 164.980 140.073 143.888 1.00 23.52 678 TYR A N 1
ATOM 5156 C CA . TYR A 1 653 ? 163.793 140.270 144.706 1.00 23.52 678 TYR A CA 1
ATOM 5157 C C . TYR A 1 653 ? 163.902 141.393 145.726 1.00 23.52 678 TYR A C 1
ATOM 5158 O O . TYR A 1 653 ? 162.867 141.830 146.238 1.00 23.52 678 TYR A O 1
ATOM 5167 N N . LYS A 1 654 ? 165.107 141.873 146.034 1.00 21.25 679 LYS A N 1
ATOM 5168 C CA . LYS A 1 654 ? 165.294 142.727 147.203 1.00 21.25 679 LYS A CA 1
ATOM 5169 C C . LYS A 1 654 ? 164.636 144.095 147.068 1.00 21.25 679 LYS A C 1
ATOM 5170 O O . LYS A 1 654 ? 164.423 144.762 148.085 1.00 21.25 679 LYS A O 1
ATOM 5176 N N . ASN A 1 655 ? 164.308 144.533 145.855 1.00 21.25 680 ASN A N 1
ATOM 5177 C CA . ASN A 1 655 ? 163.903 145.917 145.632 1.00 21.25 680 ASN A CA 1
ATOM 5178 C C . ASN A 1 655 ? 162.394 146.140 145.662 1.00 21.25 680 ASN A C 1
ATOM 5179 O O . ASN A 1 655 ? 161.958 147.291 145.567 1.00 21.25 680 ASN A O 1
ATOM 5184 N N . GLY A 1 656 ? 161.590 145.094 145.792 1.00 20.20 681 GLY A N 1
ATOM 5185 C CA . GLY A 1 656 ? 160.156 145.277 145.874 1.00 20.20 681 GLY A CA 1
ATOM 5186 C C . GLY A 1 656 ? 159.495 145.475 144.522 1.00 20.20 681 GLY A C 1
ATOM 5187 O O . GLY A 1 656 ? 160.081 145.251 143.460 1.00 20.20 681 GLY A O 1
ATOM 5188 N N . ILE A 1 657 ? 158.237 145.908 144.577 1.00 18.85 682 ILE A N 1
ATOM 5189 C CA . ILE A 1 657 ? 157.394 146.083 143.399 1.00 18.85 682 ILE A CA 1
ATOM 5190 C C . ILE A 1 657 ? 156.919 147.528 143.353 1.00 18.85 682 ILE A C 1
ATOM 5191 O O . ILE A 1 657 ? 156.344 148.024 144.327 1.00 18.85 682 ILE A O 1
ATOM 5196 N N . SER A 1 658 ? 157.169 148.207 142.235 1.00 18.22 683 SER A N 1
ATOM 5197 C CA . SER A 1 658 ? 156.733 149.591 142.055 1.00 18.22 683 SER A CA 1
ATOM 5198 C C . SER A 1 658 ? 156.237 149.826 140.630 1.00 18.22 683 SER A C 1
ATOM 5199 O O . SER A 1 658 ? 156.571 150.824 139.991 1.00 18.22 683 SER A O 1
ATOM 5202 N N . GLN A 1 659 ? 155.424 148.910 140.112 1.00 19.30 684 GLN A N 1
ATOM 5203 C CA . GLN A 1 659 ? 155.089 148.929 138.695 1.00 19.30 684 GLN A CA 1
ATOM 5204 C C . GLN A 1 659 ? 153.942 149.894 138.388 1.00 19.30 684 GLN A C 1
ATOM 5205 O O . GLN A 1 659 ? 153.135 150.243 139.251 1.00 19.30 684 GLN A O 1
ATOM 5211 N N . VAL A 1 660 ? 153.891 150.329 137.128 1.00 19.30 685 VAL A N 1
ATOM 5212 C CA . VAL A 1 660 ? 152.868 151.235 136.610 1.00 19.30 685 VAL A CA 1
ATOM 5213 C C . VAL A 1 660 ? 152.391 150.696 135.267 1.00 19.30 685 VAL A C 1
ATOM 5214 O O . VAL A 1 660 ? 153.213 150.352 134.412 1.00 19.30 685 VAL A O 1
ATOM 5218 N N . GLY A 1 661 ? 151.073 150.640 135.071 1.00 13.68 686 GLY A N 1
ATOM 5219 C CA . GLY A 1 661 ? 150.493 150.051 133.885 1.00 13.68 686 GLY A CA 1
ATOM 5220 C C . GLY A 1 661 ? 149.514 150.966 133.167 1.00 13.68 686 GLY A C 1
ATOM 5221 O O . GLY A 1 661 ? 149.209 152.073 133.617 1.00 13.68 686 GLY A O 1
ATOM 5222 N N . ALA A 1 662 ? 149.027 150.472 132.027 1.00 13.27 687 ALA A N 1
ATOM 5223 C CA . ALA A 1 662 ? 148.060 151.184 131.201 1.00 13.27 687 ALA A CA 1
ATOM 5224 C C . ALA A 1 662 ? 147.511 150.237 130.143 1.00 13.27 687 ALA A C 1
ATOM 5225 O O . ALA A 1 662 ? 148.269 149.481 129.535 1.00 13.27 687 ALA A O 1
ATOM 5227 N N . VAL A 1 663 ? 146.194 150.291 129.925 1.00 19.30 688 VAL A N 1
ATOM 5228 C CA . VAL A 1 663 ? 145.515 149.482 128.920 1.00 19.30 688 VAL A CA 1
ATOM 5229 C C . VAL A 1 663 ? 144.638 150.397 128.073 1.00 19.30 688 VAL A C 1
ATOM 5230 O O . VAL A 1 663 ? 144.254 151.488 128.495 1.00 19.30 688 VAL A O 1
ATOM 5234 N N . ALA A 1 664 ? 144.321 149.940 126.860 1.00 14.44 689 ALA A N 1
ATOM 5235 C CA . ALA A 1 664 ? 143.501 150.729 125.949 1.00 14.44 689 ALA A CA 1
ATOM 5236 C C . ALA A 1 664 ? 142.899 149.825 124.885 1.00 14.44 689 ALA A C 1
ATOM 5237 O O . ALA A 1 664 ? 143.372 148.711 124.652 1.00 14.44 689 ALA A O 1
ATOM 5239 N N . SER A 1 665 ? 141.837 150.325 124.246 1.00 14.92 690 SER A N 1
ATOM 5240 C CA . SER A 1 665 ? 141.220 149.680 123.089 1.00 14.92 690 SER A CA 1
ATOM 5241 C C . SER A 1 665 ? 140.209 150.614 122.432 1.00 14.92 690 SER A C 1
ATOM 5242 O O . SER A 1 665 ? 139.395 151.228 123.126 1.00 14.92 690 SER A O 1
ATOM 5245 N N . TRP A 1 666 ? 140.235 150.722 121.103 1.00 16.89 691 TRP A N 1
ATOM 5246 C CA . TRP A 1 666 ? 139.325 151.638 120.422 1.00 16.89 691 TRP A CA 1
ATOM 5247 C C . TRP A 1 666 ? 139.098 151.244 118.968 1.00 16.89 691 TRP A C 1
ATOM 5248 O O . TRP A 1 666 ? 140.043 151.262 118.170 1.00 16.89 691 TRP A O 1
ATOM 5259 N N . PRO A 1 667 ? 137.873 150.887 118.584 1.00 14.75 692 PRO A N 1
ATOM 5260 C CA . PRO A 1 667 ? 137.602 150.575 117.176 1.00 14.75 692 PRO A CA 1
ATOM 5261 C C . PRO A 1 667 ? 137.854 151.769 116.266 1.00 14.75 692 PRO A C 1
ATOM 5262 O O . PRO A 1 667 ? 137.620 152.920 116.639 1.00 14.75 692 PRO A O 1
ATOM 5266 N N . ILE A 1 668 ? 138.333 151.479 115.059 1.00 17.81 693 ILE A N 1
ATOM 5267 C CA . ILE A 1 668 ? 138.559 152.478 114.020 1.00 17.81 693 ILE A CA 1
ATOM 5268 C C . ILE A 1 668 ? 137.690 152.119 112.825 1.00 17.81 693 ILE A C 1
ATOM 5269 O O . ILE A 1 668 ? 137.560 150.940 112.476 1.00 17.81 693 ILE A O 1
ATOM 5274 N N . ALA A 1 669 ? 137.101 153.136 112.199 1.00 23.19 694 ALA A N 1
ATOM 5275 C CA . ALA A 1 669 ? 136.153 152.964 111.089 1.00 23.19 694 ALA A CA 1
ATOM 5276 C C . ALA A 1 669 ? 135.014 152.096 111.618 1.00 23.19 694 ALA A C 1
ATOM 5277 O O . ALA A 1 669 ? 134.397 152.460 112.632 1.00 23.19 694 ALA A O 1
ATOM 5279 N N . ASP A 1 670 ? 134.698 150.965 110.989 1.00 31.94 695 ASP A N 1
ATOM 5280 C CA . ASP A 1 670 ? 133.683 150.076 111.536 1.00 31.94 695 ASP A CA 1
ATOM 5281 C C . ASP A 1 670 ? 134.105 148.615 111.425 1.00 31.94 695 ASP A C 1
ATOM 5282 O O . ASP A 1 670 ? 133.305 147.725 111.738 1.00 31.94 695 ASP A O 1
ATOM 5287 N N . ARG A 1 671 ? 135.333 148.338 110.989 1.00 23.77 696 ARG A N 1
ATOM 5288 C CA . ARG A 1 671 ? 135.816 146.971 110.863 1.00 23.77 696 ARG A CA 1
ATOM 5289 C C . ARG A 1 671 ? 137.106 146.692 111.616 1.00 23.77 696 ARG A C 1
ATOM 5290 O O . ARG A 1 671 ? 137.410 145.517 111.851 1.00 23.77 696 ARG A O 1
ATOM 5298 N N . TRP A 1 672 ? 137.865 147.708 112.008 1.00 17.80 697 TRP A N 1
ATOM 5299 C CA . TRP A 1 672 ? 139.140 147.519 112.682 1.00 17.80 697 TRP A CA 1
ATOM 5300 C C . TRP A 1 672 ? 138.978 147.606 114.195 1.00 17.80 697 TRP A C 1
ATOM 5301 O O . TRP A 1 672 ? 138.008 148.164 114.713 1.00 17.80 697 TRP A O 1
ATOM 5312 N N . SER A 1 673 ? 139.955 147.043 114.899 1.00 13.21 698 SER A N 1
ATOM 5313 C CA . SER A 1 673 ? 140.045 147.135 116.348 1.00 13.21 698 SER A CA 1
ATOM 5314 C C . SER A 1 673 ? 141.513 147.157 116.739 1.00 13.21 698 SER A C 1
ATOM 5315 O O . SER A 1 673 ? 142.314 146.393 116.196 1.00 13.21 698 SER A O 1
ATOM 5318 N N . ILE A 1 674 ? 141.866 148.034 117.675 1.00 10.90 699 ILE A N 1
ATOM 5319 C CA . ILE A 1 674 ? 143.253 148.250 118.078 1.00 10.90 699 ILE A CA 1
ATOM 5320 C C . ILE A 1 674 ? 143.334 148.024 119.582 1.00 10.90 699 ILE A C 1
ATOM 5321 O O . ILE A 1 674 ? 142.526 148.566 120.342 1.00 10.90 699 ILE A O 1
ATOM 5326 N N . VAL A 1 675 ? 144.303 147.225 120.016 1.00 11.30 700 VAL A N 1
ATOM 5327 C CA . VAL A 1 675 ? 144.504 146.929 121.424 1.00 11.30 700 VAL A CA 1
ATOM 5328 C C . VAL A 1 675 ? 145.936 147.299 121.792 1.00 11.30 700 VAL A C 1
ATOM 5329 O O . VAL A 1 675 ? 146.809 147.440 120.934 1.00 11.30 700 VAL A O 1
ATOM 5333 N N . GLY A 1 676 ? 146.184 147.472 123.088 1.00 19.30 701 GLY A N 1
ATOM 5334 C CA . GLY A 1 676 ? 147.516 147.808 123.557 1.00 19.30 701 GLY A CA 1
ATOM 5335 C C . GLY A 1 676 ? 147.654 147.524 125.034 1.00 19.30 701 GLY A C 1
ATOM 5336 O O . GLY A 1 676 ? 146.684 147.196 125.721 1.00 19.30 701 GLY A O 1
ATOM 5337 N N . ALA A 1 677 ? 148.887 147.653 125.516 1.00 10.62 702 ALA A N 1
ATOM 5338 C CA . ALA A 1 677 ? 149.210 147.434 126.921 1.00 10.62 702 ALA A CA 1
ATOM 5339 C C . ALA A 1 677 ? 150.627 147.928 127.168 1.00 10.62 702 ALA A C 1
ATOM 5340 O O . ALA A 1 677 ? 151.392 148.171 126.232 1.00 10.62 702 ALA A O 1
ATOM 5342 N N . TYR A 1 678 ? 150.967 148.071 128.446 1.00 9.74 703 TYR A N 1
ATOM 5343 C CA . TYR A 1 678 ? 152.299 148.474 128.879 1.00 9.74 703 TYR A CA 1
ATOM 5344 C C . TYR A 1 678 ? 152.375 148.318 130.388 1.00 9.74 703 TYR A C 1
ATOM 5345 O O . TYR A 1 678 ? 151.365 148.445 131.083 1.00 9.74 703 TYR A O 1
ATOM 5354 N N . TYR A 1 679 ? 153.580 148.044 130.888 1.00 9.78 704 TYR A N 1
ATOM 5355 C CA . TYR A 1 679 ? 153.778 147.868 132.326 1.00 9.78 704 TYR A CA 1
ATOM 5356 C C . TYR A 1 679 ? 155.214 148.262 132.655 1.00 9.78 704 TYR A C 1
ATOM 5357 O O . TYR A 1 679 ? 156.137 147.464 132.476 1.00 9.78 704 TYR A O 1
ATOM 5366 N N . TYR A 1 680 ? 155.389 149.485 133.145 1.00 10.87 705 TYR A N 1
ATOM 5367 C CA . TYR A 1 680 ? 156.701 150.005 133.486 1.00 10.87 705 TYR A CA 1
ATOM 5368 C C . TYR A 1 680 ? 157.168 149.425 134.820 1.00 10.87 705 TYR A C 1
ATOM 5369 O O . TYR A 1 680 ? 156.452 148.678 135.489 1.00 10.87 705 TYR A O 1
ATOM 5378 N N . ASP A 1 681 ? 158.394 149.769 135.211 1.00 13.02 706 ASP A N 1
ATOM 5379 C CA . ASP A 1 681 ? 158.931 149.367 136.511 1.00 13.02 706 ASP A CA 1
ATOM 5380 C C . ASP A 1 681 ? 159.869 150.481 136.967 1.00 13.02 706 ASP A C 1
ATOM 5381 O O . ASP A 1 681 ? 161.053 150.477 136.622 1.00 13.02 706 ASP A O 1
ATOM 5386 N N . THR A 1 682 ? 159.340 151.411 137.757 1.00 14.21 707 THR A N 1
ATOM 5387 C CA . THR A 1 682 ? 160.052 152.640 138.080 1.00 14.21 707 THR A CA 1
ATOM 5388 C C . THR A 1 682 ? 161.195 152.447 139.067 1.00 14.21 707 THR A C 1
ATOM 5389 O O . THR A 1 682 ? 162.004 153.366 139.228 1.00 14.21 707 THR A O 1
ATOM 5393 N N . ASN A 1 683 ? 161.288 151.295 139.732 1.00 16.14 708 ASN A N 1
ATOM 5394 C CA . ASN A 1 683 ? 162.371 151.091 140.688 1.00 16.14 708 ASN A CA 1
ATOM 5395 C C . ASN A 1 683 ? 163.718 150.947 139.997 1.00 16.14 708 ASN A C 1
ATOM 5396 O O . ASN A 1 683 ? 164.730 151.435 140.512 1.00 16.14 708 ASN A O 1
ATOM 5401 N N . ALA A 1 684 ? 163.749 150.278 138.848 1.00 15.54 709 ALA A N 1
ATOM 5402 C CA . ALA A 1 684 ? 164.935 150.228 137.997 1.00 15.54 709 ALA A CA 1
ATOM 5403 C C . ALA A 1 684 ? 164.413 150.182 136.565 1.00 15.54 709 ALA A C 1
ATOM 5404 O O . ALA A 1 684 ? 163.895 149.149 136.132 1.00 15.54 709 ALA A O 1
ATOM 5406 N N . ASN A 1 685 ? 164.542 151.303 135.852 1.00 16.85 710 ASN A N 1
ATOM 5407 C CA . ASN A 1 685 ? 163.843 151.514 134.588 1.00 16.85 710 ASN A CA 1
ATOM 5408 C C . ASN A 1 685 ? 163.994 150.329 133.645 1.00 16.85 710 ASN A C 1
ATOM 5409 O O . ASN A 1 685 ? 165.088 150.060 133.142 1.00 16.85 710 ASN A O 1
ATOM 5414 N N . LYS A 1 686 ? 162.891 149.634 133.400 1.00 16.25 711 LYS A N 1
ATOM 5415 C CA . LYS A 1 686 ? 162.847 148.435 132.571 1.00 16.25 711 LYS A CA 1
ATOM 5416 C C . LYS A 1 686 ? 161.461 148.356 131.945 1.00 16.25 711 LYS A C 1
ATOM 5417 O O . LYS A 1 686 ? 160.719 149.342 131.924 1.00 16.25 711 LYS A O 1
ATOM 5423 N N . GLN A 1 687 ? 161.109 147.182 131.432 1.00 13.76 712 GLN A N 1
ATOM 5424 C CA . GLN A 1 687 ? 159.806 146.963 130.824 1.00 13.76 712 GLN A CA 1
ATOM 5425 C C . GLN A 1 687 ? 159.412 145.514 131.057 1.00 13.76 712 GLN A C 1
ATOM 5426 O O . GLN A 1 687 ? 160.237 144.613 130.900 1.00 13.76 712 GLN A O 1
ATOM 5432 N N . ALA A 1 688 ? 158.152 145.293 131.431 1.00 11.21 713 ALA A N 1
ATOM 5433 C CA . ALA A 1 688 ? 157.700 143.968 131.821 1.00 11.21 713 ALA A CA 1
ATOM 5434 C C . ALA A 1 688 ? 156.625 143.383 130.918 1.00 11.21 713 ALA A C 1
ATOM 5435 O O . ALA A 1 688 ? 156.275 142.211 131.089 1.00 11.21 713 ALA A O 1
ATOM 5437 N N . ASP A 1 689 ? 156.094 144.147 129.966 1.00 12.90 714 ASP A N 1
ATOM 5438 C CA . ASP A 1 689 ? 155.080 143.615 129.065 1.00 12.90 714 ASP A CA 1
ATOM 5439 C C . ASP A 1 689 ? 154.866 144.585 127.915 1.00 12.90 714 ASP A C 1
ATOM 5440 O O . ASP A 1 689 ? 155.179 145.772 128.023 1.00 12.90 714 ASP A O 1
ATOM 5445 N N . SER A 1 690 ? 154.336 144.057 126.813 1.00 11.98 715 SER A N 1
ATOM 5446 C CA . SER A 1 690 ? 153.927 144.882 125.678 1.00 11.98 715 SER A CA 1
ATOM 5447 C C . SER A 1 690 ? 153.066 144.013 124.772 1.00 11.98 715 SER A C 1
ATOM 5448 O O . SER A 1 690 ? 153.495 142.926 124.378 1.00 11.98 715 SER A O 1
ATOM 5451 N N . MET A 1 691 ? 151.864 144.478 124.452 1.00 12.11 716 MET A N 1
ATOM 5452 C CA . MET A 1 691 ? 150.972 143.770 123.547 1.00 12.11 716 MET A CA 1
ATOM 5453 C C . MET A 1 691 ? 150.413 144.749 122.525 1.00 12.11 716 MET A C 1
ATOM 5454 O O . MET A 1 691 ? 150.135 145.906 122.850 1.00 12.11 716 MET A O 1
ATOM 5459 N N . LEU A 1 692 ? 150.257 144.285 121.284 1.00 9.66 717 LEU A N 1
ATOM 5460 C CA . LEU A 1 692 ? 149.748 145.140 120.214 1.00 9.66 717 LEU A CA 1
ATOM 5461 C C . LEU A 1 692 ? 149.119 144.230 119.159 1.00 9.66 717 LEU A C 1
ATOM 5462 O O . LEU A 1 692 ? 149.839 143.619 118.366 1.00 9.66 717 LEU A O 1
ATOM 5467 N N . GLY A 1 693 ? 147.790 144.150 119.156 1.00 10.09 718 GLY A N 1
ATOM 5468 C CA . GLY A 1 693 ? 147.115 143.322 118.175 1.00 10.09 718 GLY A CA 1
ATOM 5469 C C . GLY A 1 693 ? 145.982 143.997 117.430 1.00 10.09 718 GLY A C 1
ATOM 5470 O O . GLY A 1 693 ? 144.960 144.347 118.024 1.00 10.09 718 GLY A O 1
ATOM 5471 N N . VAL A 1 694 ? 146.147 144.168 116.119 1.00 12.03 719 VAL A N 1
ATOM 5472 C CA . VAL A 1 694 ? 145.091 144.681 115.254 1.00 12.03 719 VAL A CA 1
ATOM 5473 C C . VAL A 1 694 ? 144.198 143.520 114.845 1.00 12.03 719 VAL A C 1
ATOM 5474 O O . VAL A 1 694 ? 144.550 142.356 115.058 1.00 12.03 719 VAL A O 1
ATOM 5478 N N . GLN A 1 695 ? 143.039 143.817 114.261 1.00 18.72 720 GLN A N 1
ATOM 5479 C CA . GLN A 1 695 ? 142.111 142.758 113.868 1.00 18.72 720 GLN A CA 1
ATOM 5480 C C . GLN A 1 695 ? 141.127 143.299 112.845 1.00 18.72 720 GLN A C 1
ATOM 5481 O O . GLN A 1 695 ? 140.400 144.254 113.132 1.00 18.72 720 GLN A O 1
ATOM 5487 N N . TYR A 1 696 ? 141.099 142.689 111.665 1.00 20.57 721 TYR A N 1
ATOM 5488 C CA . TYR A 1 696 ? 140.129 143.010 110.630 1.00 20.57 721 TYR A CA 1
ATOM 5489 C C . TYR A 1 696 ? 138.875 142.162 110.801 1.00 20.57 721 TYR A C 1
ATOM 5490 O O . TYR A 1 696 ? 138.886 141.119 111.455 1.00 20.57 721 TYR A O 1
ATOM 5499 N N . SER A 1 697 ? 137.782 142.623 110.196 1.00 24.58 722 SER A N 1
ATOM 5500 C CA . SER A 1 697 ? 136.540 141.852 110.192 1.00 24.58 722 SER A CA 1
ATOM 5501 C C . SER A 1 697 ? 135.758 142.238 108.940 1.00 24.58 722 SER A C 1
ATOM 5502 O O . SER A 1 697 ? 135.047 143.245 108.938 1.00 24.58 722 SER A O 1
ATOM 5505 N N . SER A 1 698 ? 135.887 141.432 107.894 1.00 24.64 723 SER A N 1
ATOM 5506 C CA . SER A 1 698 ? 135.171 141.661 106.650 1.00 24.64 723 SER A CA 1
ATOM 5507 C C . SER A 1 698 ? 133.847 140.902 106.683 1.00 24.64 723 SER A C 1
ATOM 5508 O O . SER A 1 698 ? 133.408 140.417 107.728 1.00 24.64 723 SER A O 1
ATOM 5511 N N . CYS A 1 699 ? 133.187 140.803 105.531 1.00 32.90 724 CYS A N 1
ATOM 5512 C CA . CYS A 1 699 ? 131.930 140.077 105.413 1.00 32.90 724 CYS A CA 1
ATOM 5513 C C . CYS A 1 699 ? 132.125 138.642 104.942 1.00 32.90 724 CYS A C 1
ATOM 5514 O O . CYS A 1 699 ? 131.142 137.908 104.802 1.00 32.90 724 CYS A O 1
ATOM 5517 N N . CYS A 1 700 ? 133.365 138.224 104.692 1.00 28.57 725 CYS A N 1
ATOM 5518 C CA . CYS A 1 700 ? 133.659 136.850 104.301 1.00 28.57 725 CYS A CA 1
ATOM 5519 C C . CYS A 1 700 ? 134.827 136.222 105.048 1.00 28.57 725 CYS A C 1
ATOM 5520 O O . CYS A 1 700 ? 134.928 134.990 105.056 1.00 28.57 725 CYS A O 1
ATOM 5523 N N . TYR A 1 701 ? 135.702 137.007 105.673 1.00 23.26 726 TYR A N 1
ATOM 5524 C CA . TYR A 1 701 ? 136.893 136.477 106.320 1.00 23.26 726 TYR A CA 1
ATOM 5525 C C . TYR A 1 701 ? 137.334 137.442 107.412 1.00 23.26 726 TYR A C 1
ATOM 5526 O O . TYR A 1 701 ? 136.763 138.521 107.584 1.00 23.26 726 TYR A O 1
ATOM 5535 N N . ALA A 1 702 ? 138.367 137.047 108.152 1.00 19.57 727 ALA A N 1
ATOM 5536 C CA . ALA A 1 702 ? 138.907 137.861 109.231 1.00 19.57 727 ALA A CA 1
ATOM 5537 C C . ALA A 1 702 ? 140.423 137.690 109.255 1.00 19.57 727 ALA A C 1
ATOM 5538 O O . ALA A 1 702 ? 140.977 136.808 108.594 1.00 19.57 727 ALA A O 1
ATOM 5540 N N . ILE A 1 703 ? 141.096 138.534 110.037 1.00 16.65 728 ILE A N 1
ATOM 5541 C CA . ILE A 1 703 ? 142.552 138.523 110.143 1.00 16.65 728 ILE A CA 1
ATOM 5542 C C . ILE A 1 703 ? 142.901 138.897 111.577 1.00 16.65 728 ILE A C 1
ATOM 5543 O O . ILE A 1 703 ? 142.191 139.670 112.219 1.00 16.65 728 ILE A O 1
ATOM 5548 N N . ARG A 1 704 ? 144.003 138.348 112.085 1.00 16.94 729 ARG A N 1
ATOM 5549 C CA . ARG A 1 704 ? 144.419 138.625 113.453 1.00 16.94 729 ARG A CA 1
ATOM 5550 C C . ARG A 1 704 ? 145.937 138.556 113.545 1.00 16.94 729 ARG A C 1
ATOM 5551 O O . ARG A 1 704 ? 146.558 137.661 112.967 1.00 16.94 729 ARG A O 1
ATOM 5559 N N . VAL A 1 705 ? 146.525 139.506 114.273 1.00 10.75 730 VAL A N 1
ATOM 5560 C CA . VAL A 1 705 ? 147.959 139.575 114.510 1.00 10.75 730 VAL A CA 1
ATOM 5561 C C . VAL A 1 705 ? 148.173 139.765 116.012 1.00 10.75 730 VAL A C 1
ATOM 5562 O O . VAL A 1 705 ? 147.236 140.052 116.753 1.00 10.75 730 VAL A O 1
ATOM 5566 N N . GLY A 1 706 ? 149.411 139.589 116.461 1.00 11.12 731 GLY A N 1
ATOM 5567 C CA . GLY A 1 706 ? 149.716 139.724 117.868 1.00 11.12 731 GLY A CA 1
ATOM 5568 C C . GLY A 1 706 ? 151.148 140.159 118.094 1.00 11.12 731 GLY A C 1
ATOM 5569 O O . GLY A 1 706 ? 151.868 140.507 117.156 1.00 11.12 731 GLY A O 1
ATOM 5570 N N . TYR A 1 707 ? 151.550 140.134 119.364 1.00 11.12 732 TYR A N 1
ATOM 5571 C CA . TYR A 1 707 ? 152.886 140.548 119.783 1.00 11.12 732 TYR A CA 1
ATOM 5572 C C . TYR A 1 707 ? 153.030 140.249 121.271 1.00 11.12 732 TYR A C 1
ATOM 5573 O O . TYR A 1 707 ? 152.049 139.959 121.960 1.00 11.12 732 TYR A O 1
ATOM 5582 N N . GLU A 1 708 ? 154.269 140.326 121.756 1.00 15.40 733 GLU A N 1
ATOM 5583 C CA . GLU A 1 708 ? 154.578 140.133 123.169 1.00 15.40 733 GLU A CA 1
ATOM 5584 C C . GLU A 1 708 ? 156.048 140.452 123.402 1.00 15.40 733 GLU A C 1
ATOM 5585 O O . GLU A 1 708 ? 156.875 140.339 122.495 1.00 15.40 733 GLU A O 1
ATOM 5591 N N . ARG A 1 709 ? 156.358 140.865 124.630 1.00 17.12 734 ARG A N 1
ATOM 5592 C CA . ARG A 1 709 ? 157.725 141.163 125.052 1.00 17.12 734 ARG A CA 1
ATOM 5593 C C . ARG A 1 709 ? 157.948 140.682 126.486 1.00 17.12 734 ARG A C 1
ATOM 5594 O O . ARG A 1 709 ? 158.667 141.309 127.270 1.00 17.12 734 ARG A O 1
ATOM 5602 N N . LYS A 1 710 ? 157.320 139.568 126.850 1.00 19.28 735 LYS A N 1
ATOM 5603 C CA . LYS A 1 710 ? 157.289 139.127 128.238 1.00 19.28 735 LYS A CA 1
ATOM 5604 C C . LYS A 1 710 ? 158.694 138.885 128.786 1.00 19.28 735 LYS A C 1
ATOM 5605 O O . LYS A 1 710 ? 159.649 138.640 128.047 1.00 19.28 735 LYS A O 1
ATOM 5611 N N . LEU A 1 711 ? 158.806 138.969 130.110 1.00 22.11 736 LEU A N 1
ATOM 5612 C CA . LEU A 1 711 ? 160.030 138.632 130.824 1.00 22.11 736 LEU A CA 1
ATOM 5613 C C . LEU A 1 711 ? 160.110 137.126 131.028 1.00 22.11 736 LEU A C 1
ATOM 5614 O O . LEU A 1 711 ? 159.086 136.454 131.173 1.00 22.11 736 LEU A O 1
ATOM 5619 N N . ASN A 1 712 ? 161.332 136.595 131.042 1.00 24.46 737 ASN A N 1
ATOM 5620 C CA . ASN A 1 712 ? 161.511 135.151 131.187 1.00 24.46 737 ASN A CA 1
ATOM 5621 C C . ASN A 1 712 ? 162.942 134.860 131.619 1.00 24.46 737 ASN A C 1
ATOM 5622 O O . ASN A 1 712 ? 163.883 135.177 130.887 1.00 24.46 737 ASN A O 1
ATOM 5627 N N . GLY A 1 713 ? 163.103 134.263 132.793 1.00 28.86 738 GLY A N 1
ATOM 5628 C CA . GLY A 1 713 ? 164.394 133.781 133.233 1.00 28.86 738 GLY A CA 1
ATOM 5629 C C . GLY A 1 713 ? 165.295 134.887 133.756 1.00 28.86 738 GLY A C 1
ATOM 5630 O O . GLY A 1 713 ? 165.048 136.077 133.575 1.00 28.86 738 GLY A O 1
ATOM 5631 N N . TRP A 1 714 ? 166.372 134.465 134.418 1.00 38.68 739 TRP A N 1
ATOM 5632 C CA . TRP A 1 714 ? 167.365 135.373 134.990 1.00 38.68 739 TRP A CA 1
ATOM 5633 C C . TRP A 1 714 ? 168.746 134.765 134.776 1.00 38.68 739 TRP A C 1
ATOM 5634 O O . TRP A 1 714 ? 169.122 133.813 135.466 1.00 38.68 739 TRP A O 1
ATOM 5645 N N . ASP A 1 715 ? 169.498 135.313 133.825 1.00 54.72 740 ASP A N 1
ATOM 5646 C CA . ASP A 1 715 ? 170.838 134.811 133.554 1.00 54.72 740 ASP A CA 1
ATOM 5647 C C . ASP A 1 715 ? 171.739 135.034 134.762 1.00 54.72 740 ASP A C 1
ATOM 5648 O O . ASP A 1 715 ? 171.719 136.102 135.380 1.00 54.72 740 ASP A O 1
ATOM 5653 N N . ASN A 1 716 ? 172.530 134.014 135.102 1.00 59.53 741 ASN A N 1
ATOM 5654 C CA . ASN A 1 716 ? 173.300 134.056 136.342 1.00 59.53 741 ASN A CA 1
ATOM 5655 C C . ASN A 1 716 ? 174.640 134.760 136.158 1.00 59.53 741 ASN A C 1
ATOM 5656 O O . ASN A 1 716 ? 175.197 135.296 137.123 1.00 59.53 741 ASN A O 1
ATOM 5661 N N . ASP A 1 717 ? 175.178 134.761 134.937 1.00 67.86 742 ASP A N 1
ATOM 5662 C CA . ASP A 1 717 ? 176.543 135.235 134.720 1.00 67.86 742 ASP A CA 1
ATOM 5663 C C . ASP A 1 717 ? 176.693 136.712 135.073 1.00 67.86 742 ASP A C 1
ATOM 5664 O O . ASP A 1 717 ? 177.445 137.074 135.984 1.00 67.86 742 ASP A O 1
ATOM 5669 N N . LYS A 1 718 ? 175.980 137.585 134.359 1.00 67.05 743 LYS A N 1
ATOM 5670 C CA . LYS A 1 718 ? 176.132 139.027 134.523 1.00 67.05 743 LYS A CA 1
ATOM 5671 C C . LYS A 1 718 ? 174.848 139.700 134.996 1.00 67.05 743 LYS A C 1
ATOM 5672 O O . LYS A 1 718 ? 174.719 140.923 134.877 1.00 67.05 743 LYS A O 1
ATOM 5678 N N . GLN A 1 719 ? 173.909 138.932 135.545 1.00 57.20 744 GLN A N 1
ATOM 5679 C CA . GLN A 1 719 ? 172.657 139.455 136.095 1.00 57.20 744 GLN A CA 1
ATOM 5680 C C . GLN A 1 719 ? 171.923 140.331 135.076 1.00 57.20 744 GLN A C 1
ATOM 5681 O O . GLN A 1 719 ? 171.706 141.526 135.277 1.00 57.20 744 GLN A O 1
ATOM 5687 N N . HIS A 1 720 ? 171.538 139.704 133.967 1.00 53.00 745 HIS A N 1
ATOM 5688 C CA . HIS A 1 720 ? 170.798 140.365 132.897 1.00 53.00 745 HIS A CA 1
ATOM 5689 C C . HIS A 1 720 ? 169.624 139.487 132.499 1.00 53.00 745 HIS A C 1
ATOM 5690 O O . HIS A 1 720 ? 169.818 138.336 132.095 1.00 53.00 745 HIS A O 1
ATOM 5697 N N . ALA A 1 721 ? 168.413 140.030 132.602 1.00 29.96 746 ALA A N 1
ATOM 5698 C CA . ALA A 1 721 ? 167.209 139.267 132.318 1.00 29.96 746 ALA A CA 1
ATOM 5699 C C . ALA A 1 721 ? 167.114 138.944 130.828 1.00 29.96 746 ALA A C 1
ATOM 5700 O O . ALA A 1 721 ? 167.823 139.507 129.991 1.00 29.96 746 ALA A O 1
ATOM 5702 N N . VAL A 1 722 ? 166.219 138.014 130.502 1.00 23.80 747 VAL A N 1
ATOM 5703 C CA . VAL A 1 722 ? 166.038 137.523 129.141 1.00 23.80 747 VAL A CA 1
ATOM 5704 C C . VAL A 1 722 ? 164.605 137.803 128.710 1.00 23.80 747 VAL A C 1
ATOM 5705 O O . VAL A 1 722 ? 163.661 137.520 129.455 1.00 23.80 747 VAL A O 1
ATOM 5709 N N . TYR A 1 723 ? 164.446 138.361 127.514 1.00 19.34 748 TYR A N 1
ATOM 5710 C CA . TYR A 1 723 ? 163.144 138.672 126.947 1.00 19.34 748 TYR A CA 1
ATOM 5711 C C . TYR A 1 723 ? 162.837 137.728 125.791 1.00 19.34 748 TYR A C 1
ATOM 5712 O O . TYR A 1 723 ? 163.738 137.154 125.176 1.00 19.34 748 TYR A O 1
ATOM 5721 N N . ASP A 1 724 ? 161.546 137.570 125.498 1.00 23.36 749 ASP A N 1
ATOM 5722 C CA . ASP A 1 724 ? 161.090 136.766 124.370 1.00 23.36 749 ASP A CA 1
ATOM 5723 C C . ASP A 1 724 ? 160.113 137.569 123.528 1.00 23.36 749 ASP A C 1
ATOM 5724 O O . ASP A 1 724 ? 159.281 138.303 124.068 1.00 23.36 749 ASP A O 1
ATOM 5729 N N . ASN A 1 725 ? 160.211 137.421 122.211 1.00 17.50 750 ASN A N 1
ATOM 5730 C CA . ASN A 1 725 ? 159.261 138.026 121.294 1.00 17.50 750 ASN A CA 1
ATOM 5731 C C . ASN A 1 725 ? 158.255 136.977 120.828 1.00 17.50 750 ASN A C 1
ATOM 5732 O O . ASN A 1 725 ? 158.357 135.794 121.154 1.00 17.50 750 ASN A O 1
ATOM 5737 N N . ALA A 1 726 ? 157.269 137.416 120.048 1.00 13.28 751 ALA A N 1
ATOM 5738 C CA . ALA A 1 726 ? 156.251 136.524 119.510 1.00 13.28 751 ALA A CA 1
ATOM 5739 C C . ALA A 1 726 ? 155.448 137.274 118.461 1.00 13.28 751 ALA A C 1
ATOM 5740 O O . ALA A 1 726 ? 155.213 138.475 118.601 1.00 13.28 751 ALA A O 1
ATOM 5742 N N . ILE A 1 727 ? 155.035 136.563 117.413 1.00 11.11 752 ILE A N 1
ATOM 5743 C CA . ILE A 1 727 ? 154.180 137.117 116.368 1.00 11.11 752 ILE A CA 1
ATOM 5744 C C . ILE A 1 727 ? 153.165 136.043 116.000 1.00 11.11 752 ILE A C 1
ATOM 5745 O O . ILE A 1 727 ? 153.516 135.056 115.344 1.00 11.11 752 ILE A O 1
ATOM 5750 N N . GLY A 1 728 ? 151.917 136.224 116.422 1.00 12.95 753 GLY A N 1
ATOM 5751 C CA . GLY A 1 728 ? 150.874 135.286 116.073 1.00 12.95 753 GLY A CA 1
ATOM 5752 C C . GLY A 1 728 ? 150.285 135.559 114.703 1.00 12.95 753 GLY A C 1
ATOM 5753 O O . GLY A 1 728 ? 150.613 136.539 114.035 1.00 12.95 753 GLY A O 1
ATOM 5754 N N . PHE A 1 729 ? 149.397 134.663 114.281 1.00 16.98 754 PHE A N 1
ATOM 5755 C CA . PHE A 1 729 ? 148.698 134.825 113.015 1.00 16.98 754 PHE A CA 1
ATOM 5756 C C . PHE A 1 729 ? 147.480 133.918 113.014 1.00 16.98 754 PHE A C 1
ATOM 5757 O O . PHE A 1 729 ? 147.516 132.815 113.562 1.00 16.98 754 PHE A O 1
ATOM 5765 N N . ASN A 1 730 ? 146.405 134.391 112.388 1.00 18.61 755 ASN A N 1
ATOM 5766 C CA . ASN A 1 730 ? 145.155 133.648 112.364 1.00 18.61 755 ASN A CA 1
ATOM 5767 C C . ASN A 1 730 ? 144.375 134.009 111.110 1.00 18.61 755 ASN A C 1
ATOM 5768 O O . ASN A 1 730 ? 144.650 135.009 110.443 1.00 18.61 755 ASN A O 1
ATOM 5773 N N . ILE A 1 731 ? 143.390 133.168 110.796 1.00 19.51 756 ILE A N 1
ATOM 5774 C CA . ILE A 1 731 ? 142.471 133.413 109.691 1.00 19.51 756 ILE A CA 1
ATOM 5775 C C . ILE A 1 731 ? 141.246 132.547 109.934 1.00 19.51 756 ILE A C 1
ATOM 5776 O O . ILE A 1 731 ? 141.321 131.516 110.602 1.00 19.51 756 ILE A O 1
ATOM 5781 N N . GLU A 1 732 ? 140.104 132.974 109.404 1.00 21.94 757 GLU A N 1
ATOM 5782 C CA . GLU A 1 732 ? 138.874 132.236 109.645 1.00 21.94 757 GLU A CA 1
ATOM 5783 C C . GLU A 1 732 ? 137.918 132.452 108.483 1.00 21.94 757 GLU A C 1
ATOM 5784 O O . GLU A 1 732 ? 137.995 133.461 107.779 1.00 21.94 757 GLU A O 1
ATOM 5790 N N . LEU A 1 733 ? 137.021 131.489 108.295 1.00 24.51 758 LEU A N 1
ATOM 5791 C CA . LEU A 1 733 ? 135.985 131.556 107.271 1.00 24.51 758 LEU A CA 1
ATOM 5792 C C . LEU A 1 733 ? 134.695 132.013 107.940 1.00 24.51 758 LEU A C 1
ATOM 5793 O O . LEU A 1 733 ? 134.121 131.286 108.756 1.00 24.51 758 LEU A O 1
ATOM 5798 N N . ARG A 1 734 ? 134.242 133.215 107.597 1.00 31.14 759 ARG A N 1
ATOM 5799 C CA . ARG A 1 734 ? 133.102 133.834 108.255 1.00 31.14 759 ARG A CA 1
ATOM 5800 C C . ARG A 1 734 ? 132.020 134.161 107.237 1.00 31.14 759 ARG A C 1
ATOM 5801 O O . ARG A 1 734 ? 132.311 134.628 106.133 1.00 31.14 759 ARG A O 1
ATOM 5809 N N . GLY A 1 735 ? 130.772 133.912 107.620 1.00 46.74 760 GLY A N 1
ATOM 5810 C CA . GLY A 1 735 ? 129.633 134.240 106.788 1.00 46.74 760 GLY A CA 1
ATOM 5811 C C . GLY A 1 735 ? 128.595 133.139 106.745 1.00 46.74 760 GLY A C 1
ATOM 5812 O O . GLY A 1 735 ? 127.393 133.417 106.708 1.00 46.74 760 GLY A O 1
ATOM 5813 N N . LEU A 1 736 ? 129.043 131.888 106.743 1.00 58.30 761 LEU A N 1
ATOM 5814 C CA . LEU A 1 736 ? 128.147 130.739 106.874 1.00 58.30 761 LEU A CA 1
ATOM 5815 C C . LEU A 1 736 ? 128.110 130.242 108.319 1.00 58.30 761 LEU A C 1
ATOM 5816 O O . LEU A 1 736 ? 128.318 129.069 108.619 1.00 58.30 761 LEU A O 1
ATOM 5821 N N . SER A 1 737 ? 127.792 131.160 109.224 1.00 68.49 762 SER A N 1
ATOM 5822 C CA . SER A 1 737 ? 127.781 130.865 110.651 1.00 68.49 762 SER A CA 1
ATOM 5823 C C . SER A 1 737 ? 126.968 131.943 111.358 1.00 68.49 762 SER A C 1
ATOM 5824 O O . SER A 1 737 ? 126.285 132.750 110.718 1.00 68.49 762 SER A O 1
ATOM 5827 N N . SER A 1 738 ? 127.041 131.956 112.688 1.00 80.99 763 SER A N 1
ATOM 5828 C CA . SER A 1 738 ? 126.342 132.941 113.501 1.00 80.99 763 SER A CA 1
ATOM 5829 C C . SER A 1 738 ? 127.266 133.943 114.173 1.00 80.99 763 SER A C 1
ATOM 5830 O O . SER A 1 738 ? 126.802 135.009 114.582 1.00 80.99 763 SER A O 1
ATOM 5833 N N . ASN A 1 739 ? 128.552 133.625 114.302 1.00 78.30 764 ASN A N 1
ATOM 5834 C CA . ASN A 1 739 ? 129.499 134.541 114.926 1.00 78.30 764 ASN A CA 1
ATOM 5835 C C . ASN A 1 739 ? 129.618 135.812 114.095 1.00 78.30 764 ASN A C 1
ATOM 5836 O O . ASN A 1 739 ? 130.049 135.771 112.939 1.00 78.30 764 ASN A O 1
ATOM 5841 N N . TYR A 1 740 ? 129.233 136.941 114.685 1.00 74.89 765 TYR A N 1
ATOM 5842 C CA . TYR A 1 740 ? 129.238 138.223 113.991 1.00 74.89 765 TYR A CA 1
ATOM 5843 C C . TYR A 1 740 ? 129.791 139.317 114.891 1.00 74.89 765 TYR A C 1
ATOM 5844 O O . TYR A 1 740 ? 129.251 140.426 114.953 1.00 74.89 765 TYR A O 1
ATOM 5853 N N . GLY A 1 741 ? 130.869 139.027 115.597 1.00 60.59 766 GLY A N 1
ATOM 5854 C CA . GLY A 1 741 ? 131.467 139.993 116.504 1.00 60.59 766 GLY A CA 1
ATOM 5855 C C . GLY A 1 741 ? 132.971 140.046 116.361 1.00 60.59 766 GLY A C 1
ATOM 5856 O O . GLY A 1 741 ? 133.618 139.033 116.098 1.00 60.59 766 GLY A O 1
ATOM 5857 N N . LEU A 1 742 ? 133.521 141.246 116.534 1.00 43.09 767 LEU A N 1
ATOM 5858 C CA . LEU A 1 742 ? 134.966 141.411 116.509 1.00 43.09 767 LEU A CA 1
ATOM 5859 C C . LEU A 1 742 ? 135.596 140.711 117.707 1.00 43.09 767 LEU A C 1
ATOM 5860 O O . LEU A 1 742 ? 135.017 140.664 118.795 1.00 43.09 767 LEU A O 1
ATOM 5865 N N . GLY A 1 743 ? 136.789 140.163 117.500 1.00 42.04 768 GLY A N 1
ATOM 5866 C CA . GLY A 1 743 ? 137.504 139.515 118.581 1.00 42.04 768 GLY A CA 1
ATOM 5867 C C . GLY A 1 743 ? 138.366 140.485 119.361 1.00 42.04 768 GLY A C 1
ATOM 5868 O O . GLY A 1 743 ? 139.486 140.802 118.951 1.00 42.04 768 GLY A O 1
ATOM 5869 N N . THR A 1 744 ? 137.851 140.964 120.490 1.00 36.41 769 THR A N 1
ATOM 5870 C CA . THR A 1 744 ? 138.576 141.890 121.349 1.00 36.41 769 THR A CA 1
ATOM 5871 C C . THR A 1 744 ? 138.838 141.312 122.729 1.00 36.41 769 THR A C 1
ATOM 5872 O O . THR A 1 744 ? 139.984 141.330 123.195 1.00 36.41 769 THR A O 1
ATOM 5876 N N . GLN A 1 745 ? 137.806 140.797 123.399 1.00 34.84 770 GLN A N 1
ATOM 5877 C CA . GLN A 1 745 ? 138.008 140.187 124.709 1.00 34.84 770 GLN A CA 1
ATOM 5878 C C . GLN A 1 745 ? 138.907 138.962 124.611 1.00 34.84 770 GLN A C 1
ATOM 5879 O O . GLN A 1 745 ? 139.719 138.705 125.507 1.00 34.84 770 GLN A O 1
ATOM 5885 N N . GLU A 1 746 ? 138.776 138.194 123.528 1.00 34.28 771 GLU A N 1
ATOM 5886 C CA . GLU A 1 746 ? 139.619 137.020 123.335 1.00 34.28 771 GLU A CA 1
ATOM 5887 C C . GLU A 1 746 ? 141.088 137.383 123.162 1.00 34.28 771 GLU A C 1
ATOM 5888 O O . GLU A 1 746 ? 141.953 136.525 123.366 1.00 34.28 771 GLU A O 1
ATOM 5894 N N . MET A 1 747 ? 141.390 138.627 122.795 1.00 27.81 772 MET A N 1
ATOM 5895 C CA . MET A 1 747 ? 142.762 139.071 122.617 1.00 27.81 772 MET A CA 1
ATOM 5896 C C . MET A 1 747 ? 143.268 139.913 123.781 1.00 27.81 772 MET A C 1
ATOM 5897 O O . MET A 1 747 ? 144.485 140.016 123.970 1.00 27.81 772 MET A O 1
ATOM 5902 N N . LEU A 1 748 ? 142.374 140.470 124.593 1.00 24.63 773 LEU A N 1
ATOM 5903 C CA . LEU A 1 748 ? 142.750 141.282 125.742 1.00 24.63 773 LEU A CA 1
ATOM 5904 C C . LEU A 1 748 ? 143.075 140.453 126.977 1.00 24.63 773 LEU A C 1
ATOM 5905 O O . LEU A 1 748 ? 143.288 141.023 128.051 1.00 24.63 773 LEU A O 1
ATOM 5910 N N . ARG A 1 749 ? 143.112 139.130 126.855 1.00 24.18 774 ARG A N 1
ATOM 5911 C CA . ARG A 1 749 ? 143.404 138.230 127.966 1.00 24.18 774 ARG A CA 1
ATOM 5912 C C . ARG A 1 749 ? 144.470 137.222 127.562 1.00 24.18 774 ARG A C 1
ATOM 5913 O O . ARG A 1 749 ? 144.341 136.017 127.781 1.00 24.18 774 ARG A O 1
ATOM 5921 N N . SER A 1 750 ? 145.552 137.714 126.957 1.00 21.69 775 SER A N 1
ATOM 5922 C CA . SER A 1 750 ? 146.605 136.848 126.451 1.00 21.69 775 SER A CA 1
ATOM 5923 C C . SER A 1 750 ? 147.984 137.118 127.037 1.00 21.69 775 SER A C 1
ATOM 5924 O O . SER A 1 750 ? 148.850 136.244 126.933 1.00 21.69 775 SER A O 1
ATOM 5927 N N . ASN A 1 751 ? 148.222 138.280 127.639 1.00 19.67 776 ASN A N 1
ATOM 5928 C CA . ASN A 1 751 ? 149.529 138.585 128.196 1.00 19.67 776 ASN A CA 1
ATOM 5929 C C . ASN A 1 751 ? 149.706 137.884 129.542 1.00 19.67 776 ASN A C 1
ATOM 5930 O O . ASN A 1 751 ? 148.793 137.240 130.063 1.00 19.67 776 ASN A O 1
ATOM 5935 N N . ILE A 1 752 ? 150.908 138.002 130.112 1.00 19.49 777 ILE A N 1
ATOM 5936 C CA . ILE A 1 752 ? 151.195 137.338 131.381 1.00 19.49 777 ILE A CA 1
ATOM 5937 C C . ILE A 1 752 ? 150.364 137.945 132.502 1.00 19.49 777 ILE A C 1
ATOM 5938 O O . ILE A 1 752 ? 149.924 137.240 133.418 1.00 19.49 777 ILE A O 1
ATOM 5943 N N . LEU A 1 753 ? 150.144 139.257 132.457 1.00 15.36 778 LEU A N 1
ATOM 5944 C CA . LEU A 1 753 ? 149.284 139.930 133.422 1.00 15.36 778 LEU A CA 1
ATOM 5945 C C . LEU A 1 753 ? 147.957 140.269 132.755 1.00 15.36 778 LEU A C 1
ATOM 5946 O O . LEU A 1 753 ? 147.823 141.345 132.160 1.00 15.36 778 LEU A O 1
ATOM 5951 N N . PRO A 1 754 ? 146.959 139.394 132.832 1.00 15.61 779 PRO A N 1
ATOM 5952 C CA . PRO A 1 754 ? 145.718 139.621 132.086 1.00 15.61 779 PRO A CA 1
ATOM 5953 C C . PRO A 1 754 ? 144.962 140.830 132.612 1.00 15.61 779 PRO A C 1
ATOM 5954 O O . PRO A 1 754 ? 145.250 141.377 133.677 1.00 15.61 779 PRO A O 1
ATOM 5958 N N . TYR A 1 755 ? 143.974 141.248 131.827 1.00 20.27 780 TYR A N 1
ATOM 5959 C CA . TYR A 1 755 ? 143.171 142.420 132.140 1.00 20.27 780 TYR A CA 1
ATOM 5960 C C . TYR A 1 755 ? 141.956 142.028 132.969 1.00 20.27 780 TYR A C 1
ATOM 5961 O O . TYR A 1 755 ? 141.328 140.994 132.726 1.00 20.27 780 TYR A O 1
ATOM 5970 N N . GLN A 1 756 ? 141.630 142.863 133.950 1.00 22.06 781 GLN A N 1
ATOM 5971 C CA . GLN A 1 756 ? 140.487 142.657 134.825 1.00 22.06 781 GLN A CA 1
ATOM 5972 C C . GLN A 1 756 ? 139.591 143.888 134.796 1.00 22.06 781 GLN A C 1
ATOM 5973 O O . GLN A 1 756 ? 140.007 144.980 134.405 1.00 22.06 781 GLN A O 1
ATOM 5979 N N . ASN A 1 757 ? 138.347 143.702 135.225 1.00 21.99 782 ASN A N 1
ATOM 5980 C CA . ASN A 1 757 ? 137.348 144.762 135.237 1.00 21.99 782 ASN A CA 1
ATOM 5981 C C . ASN A 1 757 ? 137.311 145.387 136.624 1.00 21.99 782 ASN A C 1
ATOM 5982 O O . ASN A 1 757 ? 136.984 144.710 137.604 1.00 21.99 782 ASN A O 1
ATOM 5987 N N . THR A 1 758 ? 137.642 146.675 136.704 1.00 19.69 783 THR A N 1
ATOM 5988 C CA . THR A 1 758 ? 137.656 147.407 137.963 1.00 19.69 783 THR A CA 1
ATOM 5989 C C . THR A 1 758 ? 136.584 148.491 138.004 1.00 19.69 783 THR A C 1
ATOM 5990 O O . THR A 1 758 ? 136.787 149.551 138.598 1.00 19.69 783 THR A O 1
ATOM 5994 N N . LEU A 1 759 ? 135.443 148.240 137.372 1.00 23.38 784 LEU A N 1
ATOM 5995 C CA . LEU A 1 759 ? 134.339 149.189 137.385 1.00 23.38 784 LEU A CA 1
ATOM 5996 C C . LEU A 1 759 ? 133.259 148.726 138.355 1.00 23.38 784 LEU A C 1
ATOM 5997 O O . LEU A 1 759 ? 132.718 149.517 139.126 1.00 23.38 784 LEU A O 1
ATOM 6003 N N . GLY B 2 1 ? 124.822 168.744 163.352 1.00 16.56 20 GLY B N 1
ATOM 6004 C CA . GLY B 2 1 ? 123.470 168.253 163.542 1.00 16.56 20 GLY B CA 1
ATOM 6005 C C . GLY B 2 1 ? 123.232 166.888 162.925 1.00 16.56 20 GLY B C 1
ATOM 6006 O O . GLY B 2 1 ? 123.009 166.772 161.721 1.00 16.56 20 GLY B O 1
ATOM 6007 N N . TRP B 2 2 ? 123.277 165.851 163.758 1.00 14.11 21 TRP B N 1
ATOM 6008 C CA . TRP B 2 2 ? 123.093 164.478 163.318 1.00 14.11 21 TRP B CA 1
ATOM 6009 C C . TRP B 2 2 ? 122.012 163.814 164.156 1.00 14.11 21 TRP B C 1
ATOM 6010 O O . TRP B 2 2 ? 121.750 164.206 165.295 1.00 14.11 21 TRP B O 1
ATOM 6021 N N . HIS B 2 3 ? 121.383 162.795 163.576 1.00 17.48 22 HIS B N 1
ATOM 6022 C CA . HIS B 2 3 ? 120.388 162.004 164.282 1.00 17.48 22 HIS B CA 1
ATOM 6023 C C . HIS B 2 3 ? 120.592 160.533 163.953 1.00 17.48 22 HIS B C 1
ATOM 6024 O O . HIS B 2 3 ? 121.073 160.185 162.873 1.00 17.48 22 HIS B O 1
ATOM 6031 N N . LEU B 2 4 ? 120.230 159.674 164.903 1.00 18.55 23 LEU B N 1
ATOM 6032 C CA . LEU B 2 4 ? 120.388 158.241 164.719 1.00 18.55 23 LEU B CA 1
ATOM 6033 C C . LEU B 2 4 ? 119.380 157.718 163.702 1.00 18.55 23 LEU B C 1
ATOM 6034 O O . LEU B 2 4 ? 118.351 158.342 163.430 1.00 18.55 23 LEU B O 1
ATOM 6039 N N . ARG B 2 5 ? 119.694 156.557 163.132 1.00 25.38 24 ARG B N 1
ATOM 6040 C CA . ARG B 2 5 ? 118.822 155.956 162.133 1.00 25.38 24 ARG B CA 1
ATOM 6041 C C . ARG B 2 5 ? 117.452 155.662 162.728 1.00 25.38 24 ARG B C 1
ATOM 6042 O O . ARG B 2 5 ? 117.343 155.079 163.810 1.00 25.38 24 ARG B O 1
ATOM 6050 N N . ASP B 2 6 ? 116.402 156.073 162.016 1.00 31.25 25 ASP B N 1
ATOM 6051 C CA . ASP B 2 6 ? 115.035 155.860 162.466 1.00 31.25 25 ASP B CA 1
ATOM 6052 C C . ASP B 2 6 ? 114.272 154.847 161.630 1.00 31.25 25 ASP B C 1
ATOM 6053 O O . ASP B 2 6 ? 113.287 154.286 162.120 1.00 31.25 25 ASP B O 1
ATOM 6058 N N . THR B 2 7 ? 114.693 154.603 160.394 1.00 32.52 26 THR B N 1
ATOM 6059 C CA . THR B 2 7 ? 114.080 153.584 159.559 1.00 32.52 26 THR B CA 1
ATOM 6060 C C . THR B 2 7 ? 114.754 152.242 159.834 1.00 32.52 26 THR B C 1
ATOM 6061 O O . THR B 2 7 ? 115.506 152.086 160.799 1.00 32.52 26 THR B O 1
ATOM 6065 N N . THR B 2 8 ? 114.488 151.254 158.987 1.00 31.34 27 THR B N 1
ATOM 6066 C CA . THR B 2 8 ? 115.076 149.932 159.119 1.00 31.34 27 THR B CA 1
ATOM 6067 C C . THR B 2 8 ? 115.956 149.647 157.910 1.00 31.34 27 THR B C 1
ATOM 6068 O O . THR B 2 8 ? 115.734 150.186 156.822 1.00 31.34 27 THR B O 1
ATOM 6072 N N . GLN B 2 9 ? 116.971 148.805 158.114 1.00 28.71 28 GLN B N 1
ATOM 6073 C CA . GLN B 2 9 ? 117.884 148.473 157.025 1.00 28.71 28 GLN B CA 1
ATOM 6074 C C . GLN B 2 9 ? 117.144 147.795 155.880 1.00 28.71 28 GLN B C 1
ATOM 6075 O O . GLN B 2 9 ? 117.356 148.119 154.707 1.00 28.71 28 GLN B O 1
ATOM 6081 N N . VAL B 2 10 ? 116.273 146.848 156.203 1.00 28.47 29 VAL B N 1
ATOM 6082 C CA . VAL B 2 10 ? 115.385 146.214 155.233 1.00 28.47 29 VAL B CA 1
ATOM 6083 C C . VAL B 2 10 ? 114.053 146.954 155.279 1.00 28.47 29 VAL B C 1
ATOM 6084 O O . VAL B 2 10 ? 113.484 147.104 156.371 1.00 28.47 29 VAL B O 1
ATOM 6088 N N . PRO B 2 11 ? 113.532 147.441 154.145 1.00 31.65 30 PRO B N 1
ATOM 6089 C CA . PRO B 2 11 ? 112.287 148.225 154.173 1.00 31.65 30 PRO B CA 1
ATOM 6090 C C . PRO B 2 11 ? 111.132 147.493 154.841 1.00 31.65 30 PRO B C 1
ATOM 6091 O O . PRO B 2 11 ? 111.154 146.266 154.971 1.00 31.65 30 PRO B O 1
ATOM 6095 N N . SER B 2 12 ? 110.117 148.241 155.263 1.00 34.49 31 SER B N 1
ATOM 6096 C CA . SER B 2 12 ? 109.033 147.700 156.071 1.00 34.49 31 SER B CA 1
ATOM 6097 C C . SER B 2 12 ? 108.024 146.888 155.270 1.00 34.49 31 SER B C 1
ATOM 6098 O O . SER B 2 12 ? 107.029 146.435 155.844 1.00 34.49 31 SER B O 1
ATOM 6101 N N . THR B 2 13 ? 108.244 146.693 153.972 1.00 35.43 32 THR B N 1
ATOM 6102 C CA . THR B 2 13 ? 107.345 145.883 153.159 1.00 35.43 32 THR B CA 1
ATOM 6103 C C . THR B 2 13 ? 107.840 144.457 152.964 1.00 35.43 32 THR B C 1
ATOM 6104 O O . THR B 2 13 ? 107.030 143.526 152.940 1.00 35.43 32 THR B O 1
ATOM 6108 N N . MET B 2 14 ? 109.148 144.258 152.819 1.00 33.54 33 MET B N 1
ATOM 6109 C CA . MET B 2 14 ? 109.712 142.922 152.645 1.00 33.54 33 MET B CA 1
ATOM 6110 C C . MET B 2 14 ? 110.270 142.414 153.974 1.00 33.54 33 MET B C 1
ATOM 6111 O O . MET B 2 14 ? 111.476 142.261 154.165 1.00 33.54 33 MET B O 1
ATOM 6116 N N . LYS B 2 15 ? 109.355 142.151 154.905 1.00 32.64 34 LYS B N 1
ATOM 6117 C CA . LYS B 2 15 ? 109.703 141.542 156.182 1.00 32.64 34 LYS B CA 1
ATOM 6118 C C . LYS B 2 15 ? 109.245 140.093 156.277 1.00 32.64 34 LYS B C 1
ATOM 6119 O O . LYS B 2 15 ? 109.329 139.494 157.353 1.00 32.64 34 LYS B O 1
ATOM 6125 N N . VAL B 2 16 ? 108.752 139.524 155.179 1.00 27.19 35 VAL B N 1
ATOM 6126 C CA . VAL B 2 16 ? 108.481 138.096 155.077 1.00 27.19 35 VAL B CA 1
ATOM 6127 C C . VAL B 2 16 ? 108.950 137.647 153.701 1.00 27.19 35 VAL B C 1
ATOM 6128 O O . VAL B 2 16 ? 108.253 137.843 152.702 1.00 27.19 35 VAL B O 1
ATOM 6132 N N . MET B 2 17 ? 110.130 137.042 153.639 1.00 26.36 36 MET B N 1
ATOM 6133 C CA . MET B 2 17 ? 110.837 136.859 152.383 1.00 26.36 36 MET B CA 1
ATOM 6134 C C . MET B 2 17 ? 110.979 135.379 152.059 1.00 26.36 36 MET B C 1
ATOM 6135 O O . MET B 2 17 ? 111.165 134.547 152.950 1.00 26.36 36 MET B O 1
ATOM 6140 N N . ILE B 2 18 ? 110.889 135.060 150.772 1.00 23.83 37 ILE B N 1
ATOM 6141 C CA . ILE B 2 18 ? 111.039 133.698 150.274 1.00 23.83 37 ILE B CA 1
ATOM 6142 C C . ILE B 2 18 ? 112.375 133.619 149.551 1.00 23.83 37 ILE B C 1
ATOM 6143 O O . ILE B 2 18 ? 112.626 134.379 148.608 1.00 23.83 37 ILE B O 1
ATOM 6148 N N . LEU B 2 19 ? 113.234 132.706 149.986 1.00 25.19 38 LEU B N 1
ATOM 6149 C CA . LEU B 2 19 ? 114.523 132.498 149.347 1.00 25.19 38 LEU B CA 1
ATOM 6150 C C . LEU B 2 19 ? 114.458 131.288 148.424 1.00 25.19 38 LEU B C 1
ATOM 6151 O O . LEU B 2 19 ? 113.826 130.277 148.738 1.00 25.19 38 LEU B O 1
ATOM 6156 N N . ASP B 2 20 ? 115.118 131.402 147.275 1.00 30.29 39 ASP B N 1
ATOM 6157 C CA . ASP B 2 20 ? 115.136 130.320 146.301 1.00 30.29 39 ASP B CA 1
ATOM 6158 C C . ASP B 2 20 ? 116.468 130.388 145.571 1.00 30.29 39 ASP B C 1
ATOM 6159 O O . ASP B 2 20 ? 116.942 131.477 145.240 1.00 30.29 39 ASP B O 1
ATOM 6164 N N . SER B 2 21 ? 117.058 129.225 145.318 1.00 25.03 40 SER B N 1
ATOM 6165 C CA . SER B 2 21 ? 118.344 129.144 144.637 1.00 25.03 40 SER B CA 1
ATOM 6166 C C . SER B 2 21 ? 118.469 127.759 144.012 1.00 25.03 40 SER B C 1
ATOM 6167 O O . SER B 2 21 ? 117.556 126.933 144.107 1.00 25.03 40 SER B O 1
ATOM 6170 N N . GLY B 2 22 ? 119.608 127.505 143.371 1.00 23.94 41 GLY B N 1
ATOM 6171 C CA . GLY B 2 22 ? 119.853 126.222 142.742 1.00 23.94 41 GLY B CA 1
ATOM 6172 C C . GLY B 2 22 ? 120.601 125.247 143.627 1.00 23.94 41 GLY B C 1
ATOM 6173 O O . GLY B 2 22 ? 120.530 124.032 143.422 1.00 23.94 41 GLY B O 1
ATOM 6174 N N . ASP B 2 23 ? 121.327 125.768 144.615 1.00 22.30 42 ASP B N 1
ATOM 6175 C CA . ASP B 2 23 ? 122.066 124.953 145.577 1.00 22.30 42 ASP B CA 1
ATOM 6176 C C . ASP B 2 23 ? 121.689 125.419 146.975 1.00 22.30 42 ASP B C 1
ATOM 6177 O O . ASP B 2 23 ? 122.368 126.271 147.563 1.00 22.30 42 ASP B O 1
ATOM 6182 N N . PRO B 2 24 ? 120.608 124.880 147.544 1.00 20.81 43 PRO B N 1
ATOM 6183 C CA . PRO B 2 24 ? 120.137 125.361 148.851 1.00 20.81 43 PRO B CA 1
ATOM 6184 C C . PRO B 2 24 ? 121.051 125.016 150.015 1.00 20.81 43 PRO B C 1
ATOM 6185 O O . PRO B 2 24 ? 120.690 125.306 151.161 1.00 20.81 43 PRO B O 1
ATOM 6189 N N . ASN B 2 25 ? 122.214 124.407 149.777 1.00 18.39 44 ASN B N 1
ATOM 6190 C CA . ASN B 2 25 ? 123.116 124.038 150.860 1.00 18.39 44 ASN B CA 1
ATOM 6191 C C . ASN B 2 25 ? 124.525 124.587 150.676 1.00 18.39 44 ASN B C 1
ATOM 6192 O O . ASN B 2 25 ? 125.387 124.331 151.523 1.00 18.39 44 ASN B O 1
ATOM 6197 N N . GLY B 2 26 ? 124.783 125.337 149.608 1.00 18.54 45 GLY B N 1
ATOM 6198 C CA . GLY B 2 26 ? 126.102 125.859 149.345 1.00 18.54 45 GLY B CA 1
ATOM 6199 C C . GLY B 2 26 ? 126.537 126.895 150.361 1.00 18.54 45 GLY B C 1
ATOM 6200 O O . GLY B 2 26 ? 125.888 127.102 151.390 1.00 18.54 45 GLY B O 1
ATOM 6201 N N . PRO B 2 27 ? 127.654 127.568 150.093 1.00 18.20 46 PRO B N 1
ATOM 6202 C CA . PRO B 2 27 ? 128.150 128.571 151.043 1.00 18.20 46 PRO B CA 1
ATOM 6203 C C . PRO B 2 27 ? 127.412 129.898 150.948 1.00 18.20 46 PRO B C 1
ATOM 6204 O O . PRO B 2 27 ? 127.173 130.560 151.965 1.00 18.20 46 PRO B O 1
ATOM 6208 N N . LEU B 2 28 ? 127.040 130.295 149.730 1.00 14.94 47 LEU B N 1
ATOM 6209 C CA . LEU B 2 28 ? 126.321 131.551 149.553 1.00 14.94 47 LEU B CA 1
A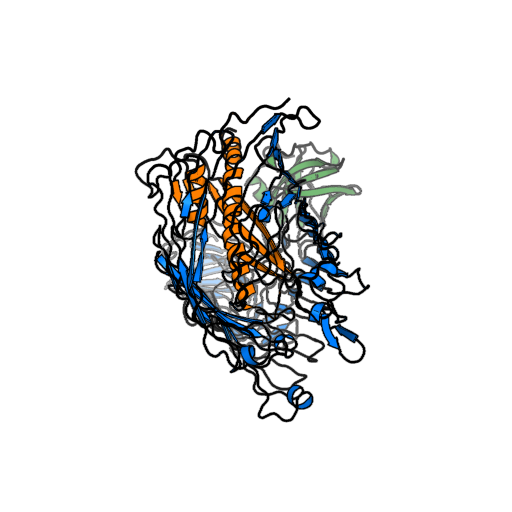TOM 6210 C C . LEU B 2 28 ? 124.914 131.476 150.130 1.00 14.94 47 LEU B C 1
ATOM 6211 O O . LEU B 2 28 ? 124.437 132.441 150.737 1.00 14.94 47 LEU B O 1
ATOM 6216 N N . SER B 2 29 ? 124.235 130.344 149.946 1.00 15.71 48 SER B N 1
ATOM 6217 C CA . SER B 2 29 ? 122.902 130.180 150.507 1.00 15.71 48 SER B CA 1
ATOM 6218 C C . SER B 2 29 ? 122.922 130.022 152.018 1.00 15.71 48 SER B C 1
ATOM 6219 O O . SER B 2 29 ? 121.853 130.027 152.636 1.00 15.71 48 SER B O 1
ATOM 6222 N N . ARG B 2 30 ? 124.097 129.862 152.621 1.00 17.80 49 ARG B N 1
ATOM 6223 C CA . ARG B 2 30 ? 124.227 129.950 154.069 1.00 17.80 49 ARG B CA 1
ATOM 6224 C C . ARG B 2 30 ? 124.540 131.371 154.517 1.00 17.80 49 ARG B C 1
ATOM 6225 O O . ARG B 2 30 ? 123.950 131.861 155.488 1.00 17.80 49 ARG B O 1
ATOM 6233 N N . ALA B 2 31 ? 125.453 132.044 153.813 1.00 17.79 50 ALA B N 1
ATOM 6234 C CA . ALA B 2 31 ? 125.810 133.412 154.174 1.00 17.79 50 ALA B CA 1
ATOM 6235 C C . ALA B 2 31 ? 124.609 134.343 154.066 1.00 17.79 50 ALA B C 1
ATOM 6236 O O . ALA B 2 31 ? 124.323 135.113 154.990 1.00 17.79 50 ALA B O 1
ATOM 6238 N N . VAL B 2 32 ? 123.888 134.283 152.943 1.00 17.26 51 VAL B N 1
ATOM 6239 C CA . VAL B 2 32 ? 122.736 135.161 152.759 1.00 17.26 51 VAL B CA 1
ATOM 6240 C C . VAL B 2 32 ? 121.645 134.834 153.768 1.00 17.26 51 VAL B C 1
ATOM 6241 O O . VAL B 2 32 ? 120.998 135.736 154.310 1.00 17.26 51 VAL B O 1
ATOM 6245 N N . ARG B 2 33 ? 121.410 133.548 154.027 1.00 18.86 52 ARG B N 1
ATOM 6246 C CA . ARG B 2 33 ? 120.378 133.169 154.986 1.00 18.86 52 ARG B CA 1
ATOM 6247 C C . ARG B 2 33 ? 120.696 133.708 156.374 1.00 18.86 52 ARG B C 1
ATOM 6248 O O . ARG B 2 33 ? 119.827 134.280 157.044 1.00 18.86 52 ARG B O 1
ATOM 6256 N N . ASN B 2 34 ? 121.943 133.545 156.820 1.00 20.66 53 ASN B N 1
ATOM 6257 C CA . ASN B 2 34 ? 122.323 134.055 158.134 1.00 20.66 53 ASN B CA 1
ATOM 6258 C C . ASN B 2 34 ? 122.234 135.575 158.183 1.00 20.66 53 ASN B C 1
ATOM 6259 O O . ASN B 2 34 ? 121.746 136.146 159.168 1.00 20.66 53 ASN B O 1
ATOM 6264 N N . GLN B 2 35 ? 122.693 136.250 157.125 1.00 21.19 54 GLN B N 1
ATOM 6265 C CA . GLN B 2 35 ? 122.650 137.707 157.102 1.00 21.19 54 GLN B CA 1
ATOM 6266 C C . GLN B 2 35 ? 121.218 138.216 157.171 1.00 21.19 54 GLN B C 1
ATOM 6267 O O . GLN B 2 35 ? 120.924 139.169 157.901 1.00 21.19 54 GLN B O 1
ATOM 6273 N N . LEU B 2 36 ? 120.311 137.591 156.418 1.00 19.55 55 LEU B N 1
ATOM 6274 C CA . LEU B 2 36 ? 118.908 137.981 156.481 1.00 19.55 55 LEU B CA 1
ATOM 6275 C C . LEU B 2 36 ? 118.329 137.719 157.863 1.00 19.55 55 LEU B C 1
ATOM 6276 O O . LEU B 2 36 ? 117.618 138.566 158.414 1.00 19.55 55 LEU B O 1
ATOM 6281 N N . ARG B 2 37 ? 118.631 136.557 158.448 1.00 21.79 56 ARG B N 1
ATOM 6282 C CA . ARG B 2 37 ? 118.112 136.257 159.777 1.00 21.79 56 ARG B CA 1
ATOM 6283 C C . ARG B 2 37 ? 118.618 137.252 160.810 1.00 21.79 56 ARG B C 1
ATOM 6284 O O . ARG B 2 37 ? 117.950 137.491 161.822 1.00 21.79 56 ARG B O 1
ATOM 6292 N N . LEU B 2 38 ? 119.793 137.838 160.576 1.00 21.01 57 LEU B N 1
ATOM 6293 C CA . LEU B 2 38 ? 120.306 138.842 161.501 1.00 21.01 57 LEU B CA 1
ATOM 6294 C C . LEU B 2 38 ? 119.418 140.081 161.530 1.00 21.01 57 LEU B C 1
ATOM 6295 O O . LEU B 2 38 ? 119.171 140.647 162.601 1.00 21.01 57 LEU B O 1
ATOM 6300 N N . ASN B 2 39 ? 118.923 140.514 160.369 1.00 20.69 58 ASN B N 1
ATOM 6301 C CA . ASN B 2 39 ? 118.169 141.759 160.276 1.00 20.69 58 ASN B CA 1
ATOM 6302 C C . ASN B 2 39 ? 116.731 141.638 160.763 1.00 20.69 58 ASN B C 1
ATOM 6303 O O . ASN B 2 39 ? 116.054 142.663 160.890 1.00 20.69 58 ASN B O 1
ATOM 6308 N N . GLY B 2 40 ? 116.245 140.428 161.031 1.00 22.96 59 GLY B N 1
ATOM 6309 C CA . GLY B 2 40 ? 114.935 140.222 161.611 1.00 22.96 59 GLY B CA 1
ATOM 6310 C C . GLY B 2 40 ? 113.903 139.635 160.672 1.00 22.96 59 GLY B C 1
ATOM 6311 O O . GLY B 2 40 ? 112.854 139.177 161.144 1.00 22.96 59 GLY B O 1
ATOM 6312 N N . VAL B 2 41 ? 114.157 139.633 159.362 1.00 22.85 60 VAL B N 1
ATOM 6313 C CA . VAL B 2 41 ? 113.182 139.084 158.428 1.00 22.85 60 VAL B CA 1
ATOM 6314 C C . VAL B 2 41 ? 113.095 137.578 158.612 1.00 22.85 60 VAL B C 1
ATOM 6315 O O . VAL B 2 41 ? 114.114 136.878 158.651 1.00 22.85 60 VAL B O 1
ATOM 6319 N N . GLU B 2 42 ? 111.873 137.071 158.736 1.00 25.83 61 GLU B N 1
ATOM 6320 C CA . GLU B 2 42 ? 111.645 135.637 158.829 1.00 25.83 61 GLU B CA 1
ATOM 6321 C C . GLU B 2 42 ? 111.562 135.054 157.424 1.00 25.83 61 GLU B C 1
ATOM 6322 O O . GLU B 2 42 ? 110.922 135.632 156.540 1.00 25.83 61 GLU B O 1
ATOM 6328 N N . LEU B 2 43 ? 112.242 133.935 157.212 1.00 25.13 62 LEU B N 1
ATOM 6329 C CA . LEU B 2 43 ? 112.357 133.327 155.890 1.00 25.13 62 LEU B CA 1
ATOM 6330 C C . LEU B 2 43 ? 111.522 132.054 155.860 1.00 25.13 62 LEU B C 1
ATOM 6331 O O . LEU B 2 43 ? 111.909 131.031 156.429 1.00 25.13 62 LEU B O 1
ATOM 6336 N N . LEU B 2 44 ? 110.374 132.119 155.195 1.00 34.35 63 LEU B N 1
ATOM 6337 C CA . LEU B 2 44 ? 109.563 130.930 154.958 1.00 34.35 63 LEU B CA 1
ATOM 6338 C C . LEU B 2 44 ? 109.975 130.344 153.611 1.00 34.35 63 LEU B C 1
ATOM 6339 O O . LEU B 2 44 ? 109.642 130.877 152.551 1.00 34.35 63 LEU B O 1
ATOM 6344 N N . ASP B 2 45 ? 110.746 129.262 153.654 1.00 44.49 64 ASP B N 1
ATOM 6345 C CA . ASP B 2 45 ? 111.215 128.596 152.446 1.00 44.49 64 ASP B CA 1
ATOM 6346 C C . ASP B 2 45 ? 110.111 127.678 151.928 1.00 44.49 64 ASP B C 1
ATOM 6347 O O . ASP B 2 45 ? 108.981 127.694 152.422 1.00 44.49 64 ASP B O 1
ATOM 6352 N N . LYS B 2 46 ? 110.431 126.859 150.923 1.00 60.42 65 LYS B N 1
ATOM 6353 C CA . LYS B 2 46 ? 109.525 125.821 150.431 1.00 60.42 65 LYS B CA 1
ATOM 6354 C C . LYS B 2 46 ? 108.194 126.433 149.982 1.00 60.42 65 LYS B C 1
ATOM 6355 O O . LYS B 2 46 ? 107.154 126.269 150.622 1.00 60.42 65 LYS B O 1
ATOM 6361 N N . GLU B 2 47 ? 108.279 127.175 148.875 1.00 64.70 66 GLU B N 1
ATOM 6362 C CA . GLU B 2 47 ? 107.193 128.001 148.352 1.00 64.70 66 GLU B CA 1
ATOM 6363 C C . GLU B 2 47 ? 105.838 127.332 148.523 1.00 64.70 66 GLU B C 1
ATOM 6364 O O . GLU B 2 47 ? 105.617 126.213 148.049 1.00 64.70 66 GLU B O 1
ATOM 6370 N N . THR B 2 48 ? 104.926 128.030 149.199 1.00 80.51 67 THR B N 1
ATOM 6371 C CA . THR B 2 48 ? 103.676 127.431 149.647 1.00 80.51 67 THR B CA 1
ATOM 6372 C C . THR B 2 48 ? 102.468 128.239 149.190 1.00 80.51 67 THR B C 1
ATOM 6373 O O . THR B 2 48 ? 102.591 129.130 148.344 1.00 80.51 67 THR B O 1
ATOM 6377 N N . THR B 2 49 ? 101.299 127.934 149.752 1.00 89.28 68 THR B N 1
ATOM 6378 C CA . THR B 2 49 ? 100.053 128.566 149.338 1.00 89.28 68 THR B CA 1
ATOM 6379 C C . THR B 2 49 ? 99.892 129.957 149.942 1.00 89.28 68 THR B C 1
ATOM 6380 O O . THR B 2 49 ? 98.896 130.241 150.615 1.00 89.28 68 THR B O 1
ATOM 6384 N N . ARG B 2 50 ? 100.868 130.829 149.702 1.00 81.42 69 ARG B N 1
ATOM 6385 C CA . ARG B 2 50 ? 100.800 132.229 150.093 1.00 81.42 69 ARG B CA 1
ATOM 6386 C C . ARG B 2 50 ? 101.254 133.078 148.919 1.00 81.42 69 ARG B C 1
ATOM 6387 O O . ARG B 2 50 ? 102.308 132.810 148.333 1.00 81.42 69 ARG B O 1
ATOM 6395 N N . LYS B 2 51 ? 100.465 134.098 148.569 1.00 77.78 70 LYS B N 1
ATOM 6396 C CA . LYS B 2 51 ? 100.867 135.066 147.548 1.00 77.78 70 LYS B CA 1
ATOM 6397 C C . LYS B 2 51 ? 100.679 136.463 148.131 1.00 77.78 70 LYS B C 1
ATOM 6398 O O . LYS B 2 51 ? 99.701 137.153 147.837 1.00 77.78 70 LYS B O 1
ATOM 6404 N N . ASP B 2 52 ? 101.627 136.874 148.960 1.00 64.45 71 ASP B N 1
ATOM 6405 C CA . ASP B 2 52 ? 101.731 138.268 149.368 1.00 64.45 71 ASP B CA 1
ATOM 6406 C C . ASP B 2 52 ? 103.167 138.712 149.592 1.00 64.45 71 ASP B C 1
ATOM 6407 O O . ASP B 2 52 ? 103.375 139.856 150.005 1.00 64.45 71 ASP B O 1
ATOM 6412 N N . VAL B 2 53 ? 104.154 137.867 149.339 1.00 39.08 72 VAL B N 1
ATOM 6413 C CA . VAL B 2 53 ? 105.503 138.026 149.876 1.00 39.08 72 VAL B CA 1
ATOM 6414 C C . VAL B 2 53 ? 106.479 138.192 148.719 1.00 39.08 72 VAL B C 1
ATOM 6415 O O . VAL B 2 53 ? 106.376 137.462 147.727 1.00 39.08 72 VAL B O 1
ATOM 6419 N N . PRO B 2 54 ? 107.409 139.140 148.790 1.00 27.41 73 PRO B N 1
ATOM 6420 C CA . PRO B 2 54 ? 108.475 139.203 147.787 1.00 27.41 73 PRO B CA 1
ATOM 6421 C C . PRO B 2 54 ? 109.410 138.013 147.909 1.00 27.41 73 PRO B C 1
ATOM 6422 O O . PRO B 2 54 ? 109.615 137.463 148.993 1.00 27.41 73 PRO B O 1
ATOM 6426 N N . SER B 2 55 ? 109.986 137.620 146.780 1.00 23.13 74 SER B N 1
ATOM 6427 C CA . SER B 2 55 ? 110.921 136.507 146.724 1.00 23.13 74 SER B CA 1
ATOM 6428 C C . SER B 2 55 ? 112.324 137.022 146.419 1.00 23.13 74 SER B C 1
ATOM 6429 O O . SER B 2 55 ? 112.561 138.227 146.308 1.00 23.13 74 SER B O 1
ATOM 6432 N N . LEU B 2 56 ? 113.264 136.088 146.289 1.00 21.22 75 LEU B N 1
ATOM 6433 C CA . LEU B 2 56 ? 114.644 136.434 145.956 1.00 21.22 75 LEU B CA 1
ATOM 6434 C C . LEU B 2 56 ? 115.305 135.197 145.366 1.00 21.22 75 LEU B C 1
ATOM 6435 O O . LEU B 2 56 ? 115.506 134.208 146.076 1.00 21.22 75 LEU B O 1
ATOM 6440 N N . ARG B 2 57 ? 115.638 135.252 144.081 1.00 23.09 76 ARG B N 1
ATOM 6441 C CA . ARG B 2 57 ? 116.270 134.142 143.381 1.00 23.09 76 ARG B CA 1
ATOM 6442 C C . ARG B 2 57 ? 117.727 134.493 143.119 1.00 23.09 76 ARG B C 1
ATOM 6443 O O . ARG B 2 57 ? 118.016 135.499 142.463 1.00 23.09 76 ARG B O 1
ATOM 6451 N N . LEU B 2 58 ? 118.637 133.666 143.624 1.00 20.22 77 LEU B N 1
ATOM 6452 C CA . LEU B 2 58 ? 120.064 133.904 143.456 1.00 20.22 77 LEU B CA 1
ATOM 6453 C C . LEU B 2 58 ? 120.482 133.480 142.049 1.00 20.22 77 LEU B C 1
ATOM 6454 O O . LEU B 2 58 ? 119.655 133.090 141.221 1.00 20.22 77 LEU B O 1
ATOM 6459 N N . GLY B 2 59 ? 121.778 133.550 141.756 1.00 17.17 78 GLY B N 1
ATOM 6460 C CA . GLY B 2 59 ? 122.237 133.291 140.405 1.00 17.17 78 GLY B CA 1
ATOM 6461 C C . GLY B 2 59 ? 123.626 132.698 140.288 1.00 17.17 78 GLY B C 1
ATOM 6462 O O . GLY B 2 59 ? 123.998 131.803 141.053 1.00 17.17 78 GLY B O 1
ATOM 6463 N N . LYS B 2 60 ? 124.402 133.194 139.328 1.00 18.19 79 LYS B N 1
ATOM 6464 C CA . LYS B 2 60 ? 125.698 132.622 138.992 1.00 18.19 79 LYS B CA 1
ATOM 6465 C C . LYS B 2 60 ? 126.796 133.235 139.852 1.00 18.19 79 LYS B C 1
ATOM 6466 O O . LYS B 2 60 ? 126.863 134.458 140.004 1.00 18.19 79 LYS B O 1
ATOM 6472 N N . VAL B 2 61 ? 127.657 132.383 140.402 1.00 15.99 80 VAL B N 1
ATOM 6473 C CA . VAL B 2 61 ? 128.789 132.803 141.220 1.00 15.99 80 VAL B CA 1
ATOM 6474 C C . VAL B 2 61 ? 130.067 132.336 140.541 1.00 15.99 80 VAL B C 1
ATOM 6475 O O . VAL B 2 61 ? 130.207 131.149 140.225 1.00 15.99 80 VAL B O 1
ATOM 6479 N N . SER B 2 62 ? 130.997 133.263 140.322 1.00 18.71 81 SER B N 1
ATOM 6480 C CA . SER B 2 62 ? 132.240 132.956 139.627 1.00 18.71 81 SER B CA 1
ATOM 6481 C C . SER B 2 62 ? 133.413 133.558 140.383 1.00 18.71 81 SER B C 1
ATOM 6482 O O . SER B 2 62 ? 133.334 134.698 140.849 1.00 18.71 81 SER B O 1
ATOM 6485 N N . ILE B 2 63 ? 134.496 132.794 140.498 1.00 15.45 82 ILE B N 1
ATOM 6486 C CA . ILE B 2 63 ? 135.720 133.239 141.152 1.00 15.45 82 ILE B CA 1
ATOM 6487 C C . ILE B 2 63 ? 136.866 133.121 140.160 1.00 15.45 82 ILE B C 1
ATOM 6488 O O . ILE B 2 63 ? 137.046 132.074 139.528 1.00 15.45 82 ILE B O 1
ATOM 6493 N N . ALA B 2 64 ? 137.642 134.195 140.023 1.00 14.46 83 ALA B N 1
ATOM 6494 C CA . ALA B 2 64 ? 138.751 134.233 139.078 1.00 14.46 83 ALA B CA 1
ATOM 6495 C C . ALA B 2 64 ? 140.018 134.659 139.799 1.00 14.46 83 ALA B C 1
ATOM 6496 O O . ALA B 2 64 ? 139.986 135.584 140.615 1.00 14.46 83 ALA B O 1
ATOM 6498 N N . LYS B 2 65 ? 141.128 133.990 139.494 1.00 13.59 84 LYS B N 1
ATOM 6499 C CA . LYS B 2 65 ? 142.416 134.268 140.115 1.00 13.59 84 LYS B CA 1
ATOM 6500 C C . LYS B 2 65 ? 143.477 134.386 139.031 1.00 13.59 84 LYS B C 1
ATOM 6501 O O . LYS B 2 65 ? 143.563 133.523 138.152 1.00 13.59 84 LYS B O 1
ATOM 6507 N N . ASP B 2 66 ? 144.284 135.443 139.095 1.00 15.15 85 ASP B N 1
ATOM 6508 C CA . ASP B 2 66 ? 145.297 135.679 138.075 1.00 15.15 85 ASP B CA 1
ATOM 6509 C C . ASP B 2 66 ? 146.386 136.582 138.639 1.00 15.15 85 ASP B C 1
ATOM 6510 O O . ASP B 2 66 ? 146.234 137.189 139.700 1.00 15.15 85 ASP B O 1
ATOM 6515 N N . THR B 2 67 ? 147.491 136.659 137.901 1.00 12.47 86 THR B N 1
ATOM 6516 C CA . THR B 2 67 ? 148.651 137.433 138.321 1.00 12.47 86 THR B CA 1
ATOM 6517 C C . THR B 2 67 ? 148.347 138.927 138.309 1.00 12.47 86 THR B C 1
ATOM 6518 O O . THR B 2 67 ? 147.513 139.409 137.539 1.00 12.47 86 THR B O 1
ATOM 6522 N N . ALA B 2 68 ? 149.030 139.663 139.188 1.00 12.50 87 ALA B N 1
ATOM 6523 C CA . ALA B 2 68 ? 148.928 141.114 139.226 1.00 12.50 87 ALA B CA 1
ATOM 6524 C C . ALA B 2 68 ? 150.268 141.826 139.331 1.00 12.50 87 ALA B C 1
ATOM 6525 O O . ALA B 2 68 ? 150.313 143.041 139.114 1.00 12.50 87 ALA B O 1
ATOM 6527 N N . SER B 2 69 ? 151.350 141.125 139.656 1.00 14.75 88 SER B N 1
ATOM 6528 C CA . SER B 2 69 ? 152.669 141.738 139.728 1.00 14.75 88 SER B CA 1
ATOM 6529 C C . SER B 2 69 ? 153.718 140.665 139.485 1.00 14.75 88 SER B C 1
ATOM 6530 O O . SER B 2 69 ? 153.456 139.471 139.645 1.00 14.75 88 SER B O 1
ATOM 6533 N N . VAL B 2 70 ? 154.911 141.105 139.094 1.00 12.92 89 VAL B N 1
ATOM 6534 C CA . VAL B 2 70 ? 156.006 140.198 138.778 1.00 12.92 89 VAL B CA 1
ATOM 6535 C C . VAL B 2 70 ? 157.305 140.757 139.336 1.00 12.92 89 VAL B C 1
ATOM 6536 O O . VAL B 2 70 ? 157.525 141.971 139.355 1.00 12.92 89 VAL B O 1
ATOM 6540 N N . PHE B 2 71 ? 158.175 139.856 139.784 1.00 14.39 90 PHE B N 1
ATOM 6541 C CA . PHE B 2 71 ? 159.504 140.226 140.251 1.00 14.39 90 PHE B CA 1
ATOM 6542 C C . PHE B 2 71 ? 160.375 140.565 139.044 1.00 14.39 90 PHE B C 1
ATOM 6543 O O . PHE B 2 71 ? 159.902 140.633 137.907 1.00 14.39 90 PHE B O 1
ATOM 6551 N N . ARG B 2 72 ? 161.670 140.779 139.270 1.00 21.44 91 ARG B N 1
ATOM 6552 C CA . ARG B 2 72 ? 162.583 141.126 138.188 1.00 21.44 91 ARG B CA 1
ATOM 6553 C C . ARG B 2 72 ? 163.217 139.901 137.538 1.00 21.44 91 ARG B C 1
ATOM 6554 O O . ARG B 2 72 ? 164.323 139.994 136.990 1.00 21.44 91 ARG B O 1
ATOM 6562 N N . ASN B 2 73 ? 162.548 138.749 137.587 1.00 20.80 92 ASN B N 1
ATOM 6563 C CA . ASN B 2 73 ? 163.008 137.584 136.848 1.00 20.80 92 ASN B CA 1
ATOM 6564 C C . ASN B 2 73 ? 161.886 136.813 136.169 1.00 20.80 92 ASN B C 1
ATOM 6565 O O . ASN B 2 73 ? 162.160 135.766 135.575 1.00 20.80 92 ASN B O 1
ATOM 6570 N N . GLY B 2 74 ? 160.638 137.284 136.237 1.00 20.29 93 GLY B N 1
ATOM 6571 C CA . GLY B 2 74 ? 159.520 136.679 135.544 1.00 20.29 93 GLY B CA 1
ATOM 6572 C C . GLY B 2 74 ? 158.491 136.041 136.457 1.00 20.29 93 GLY B C 1
ATOM 6573 O O . GLY B 2 74 ? 157.324 135.926 136.069 1.00 20.29 93 GLY B O 1
ATOM 6574 N N . GLN B 2 75 ? 158.893 135.628 137.658 1.00 20.55 94 GLN B N 1
ATOM 6575 C CA . GLN B 2 75 ? 157.987 134.924 138.553 1.00 20.55 94 GLN B CA 1
ATOM 6576 C C . GLN B 2 75 ? 156.866 135.847 139.032 1.00 20.55 94 GLN B C 1
ATOM 6577 O O . GLN B 2 75 ? 156.830 137.041 138.733 1.00 20.55 94 GLN B O 1
ATOM 6583 N N . THR B 2 76 ? 155.941 135.270 139.791 1.00 15.79 95 THR B N 1
ATOM 6584 C CA . THR B 2 76 ? 154.768 135.988 140.265 1.00 15.79 95 THR B CA 1
ATOM 6585 C C . THR B 2 76 ? 154.979 136.499 141.685 1.00 15.79 95 THR B C 1
ATOM 6586 O O . THR B 2 76 ? 155.714 135.907 142.479 1.00 15.79 95 THR B O 1
ATOM 6590 N N . ALA B 2 77 ? 154.348 137.634 141.989 1.00 14.92 96 ALA B N 1
ATOM 6591 C CA . ALA B 2 77 ? 154.441 138.234 143.315 1.00 14.92 96 ALA B CA 1
ATOM 6592 C C . ALA B 2 77 ? 153.095 138.276 144.025 1.00 14.92 96 ALA B C 1
ATOM 6593 O O . ALA B 2 77 ? 152.975 137.741 145.131 1.00 14.92 96 ALA B O 1
ATOM 6595 N N . GLU B 2 78 ? 152.077 138.888 143.428 1.00 16.00 97 GLU B N 1
ATOM 6596 C CA . GLU B 2 78 ? 150.772 139.031 144.056 1.00 16.00 97 GLU B CA 1
ATOM 6597 C C . GLU B 2 78 ? 149.690 138.457 143.158 1.00 16.00 97 GLU B C 1
ATOM 6598 O O . GLU B 2 78 ? 149.703 138.669 141.943 1.00 16.00 97 GLU B O 1
ATOM 6604 N N . TYR B 2 79 ? 148.753 137.740 143.760 1.00 13.40 98 TYR B N 1
ATOM 6605 C CA . TYR B 2 79 ? 147.555 137.285 143.074 1.00 13.40 98 TYR B CA 1
ATOM 6606 C C . TYR B 2 79 ? 146.384 138.192 143.426 1.00 13.40 98 TYR B C 1
ATOM 6607 O O . TYR B 2 79 ? 146.406 138.915 144.424 1.00 13.40 98 TYR B O 1
ATOM 6616 N N . GLN B 2 80 ? 145.353 138.150 142.587 1.00 13.49 99 GLN B N 1
ATOM 6617 C CA . GLN B 2 80 ? 144.166 138.970 142.786 1.00 13.49 99 GLN B CA 1
ATOM 6618 C C . GLN B 2 80 ? 142.935 138.136 142.471 1.00 13.49 99 GLN B C 1
ATOM 6619 O O . GLN B 2 80 ? 142.908 137.431 141.459 1.00 13.49 99 GLN B O 1
ATOM 6625 N N . MET B 2 81 ? 141.922 138.215 143.333 1.00 13.71 100 MET B N 1
ATOM 6626 C CA . MET B 2 81 ? 140.735 137.380 143.220 1.00 13.71 100 MET B CA 1
ATOM 6627 C C . MET B 2 81 ? 139.486 138.247 143.163 1.00 13.71 100 MET B C 1
ATOM 6628 O O . MET B 2 81 ? 139.391 139.260 143.861 1.00 13.71 100 MET B O 1
ATOM 6633 N N . ILE B 2 82 ? 138.530 137.843 142.328 1.00 14.60 101 ILE B N 1
ATOM 6634 C CA . ILE B 2 82 ? 137.298 138.589 142.101 1.00 14.60 101 ILE B CA 1
ATOM 6635 C C . ILE B 2 82 ? 136.115 137.638 142.219 1.00 14.60 101 ILE B C 1
ATOM 6636 O O . ILE B 2 82 ? 136.204 136.472 141.820 1.00 14.60 101 ILE B O 1
ATOM 6641 N N . MET B 2 83 ? 135.009 138.134 142.768 1.00 15.66 102 MET B N 1
ATOM 6642 C CA . MET B 2 83 ? 133.749 137.407 142.803 1.00 15.66 102 MET B CA 1
ATOM 6643 C C . MET B 2 83 ? 132.659 138.251 142.156 1.00 15.66 102 MET B C 1
ATOM 6644 O O . MET B 2 83 ? 132.686 139.481 142.228 1.00 15.66 102 MET B O 1
ATOM 6649 N N . THR B 2 84 ? 131.692 137.585 141.527 1.00 18.00 103 THR B N 1
ATOM 6650 C CA . THR B 2 84 ? 130.549 138.263 140.924 1.00 18.00 103 THR B CA 1
ATOM 6651 C C . THR B 2 84 ? 129.287 137.475 141.240 1.00 18.00 103 THR B C 1
ATOM 6652 O O . THR B 2 84 ? 129.230 136.268 140.989 1.00 18.00 103 THR B O 1
ATOM 6656 N N . VAL B 2 85 ? 128.284 138.153 141.794 1.00 17.32 104 VAL B N 1
ATOM 6657 C CA . VAL B 2 85 ? 127.015 137.537 142.164 1.00 17.32 104 VAL B CA 1
ATOM 6658 C C . VAL B 2 85 ? 125.887 138.288 141.473 1.00 17.32 104 VAL B C 1
ATOM 6659 O O . VAL B 2 85 ? 125.975 139.498 141.240 1.00 17.32 104 VAL B O 1
ATOM 6663 N N . ASN B 2 86 ? 124.823 137.563 141.136 1.00 18.20 105 ASN B N 1
ATOM 6664 C CA . ASN B 2 86 ? 123.656 138.159 140.501 1.00 18.20 105 ASN B CA 1
ATOM 6665 C C . ASN B 2 86 ? 122.395 137.637 141.170 1.00 18.20 105 ASN B C 1
ATOM 6666 O O . ASN B 2 86 ? 122.298 136.449 141.487 1.00 18.20 105 ASN B O 1
ATOM 6671 N N . ALA B 2 87 ? 121.431 138.531 141.380 1.00 20.13 106 ALA B N 1
ATOM 6672 C CA . ALA B 2 87 ? 120.167 138.169 142.003 1.00 20.13 106 ALA B CA 1
ATOM 6673 C C . ALA B 2 87 ? 119.070 139.055 141.435 1.00 20.13 106 ALA B C 1
ATOM 6674 O O . ALA B 2 87 ? 119.329 140.156 140.944 1.00 20.13 106 ALA B O 1
ATOM 6676 N N . THR B 2 88 ? 117.834 138.559 141.496 1.00 20.77 107 THR B N 1
ATOM 6677 C CA . THR B 2 88 ? 116.681 139.269 140.945 1.00 20.77 107 THR B CA 1
ATOM 6678 C C . THR B 2 88 ? 115.552 139.242 141.966 1.00 20.77 107 THR B C 1
ATOM 6679 O O . THR B 2 88 ? 115.018 138.172 142.268 1.00 20.77 107 THR B O 1
ATOM 6683 N N . VAL B 2 89 ? 115.184 140.411 142.495 1.00 20.46 108 VAL B N 1
ATOM 6684 C CA . VAL B 2 89 ? 113.995 140.499 143.333 1.00 20.46 108 VAL B CA 1
ATOM 6685 C C . VAL B 2 89 ? 112.754 140.403 142.454 1.00 20.46 108 VAL B C 1
ATOM 6686 O O . VAL B 2 89 ? 112.750 140.832 141.294 1.00 20.46 108 VAL B O 1
ATOM 6690 N N . LEU B 2 90 ? 111.685 139.834 143.006 1.00 27.04 109 LEU B N 1
ATOM 6691 C CA . LEU B 2 90 ? 110.501 139.467 142.233 1.00 27.04 109 LEU B CA 1
ATOM 6692 C C . LEU B 2 90 ? 109.238 139.943 142.946 1.00 27.04 109 LEU B C 1
ATOM 6693 O O . LEU B 2 90 ? 108.347 139.160 143.277 1.00 27.04 109 LEU B O 1
ATOM 6698 N N . ILE B 2 91 ? 109.188 141.235 143.262 1.00 31.07 110 ILE B N 1
ATOM 6699 C CA . ILE B 2 91 ? 108.027 141.857 143.902 1.00 31.07 110 ILE B CA 1
ATOM 6700 C C . ILE B 2 91 ? 106.755 141.442 143.171 1.00 31.07 110 ILE B C 1
ATOM 6701 O O . ILE B 2 91 ? 106.679 141.580 141.942 1.00 31.07 110 ILE B O 1
ATOM 6706 N N . PRO B 2 92 ? 105.747 140.926 143.873 1.00 36.53 111 PRO B N 1
ATOM 6707 C CA . PRO B 2 92 ? 104.573 140.381 143.185 1.00 36.53 111 PRO B CA 1
ATOM 6708 C C . PRO B 2 92 ? 103.779 141.455 142.462 1.00 36.53 111 PRO B C 1
ATOM 6709 O O . PRO B 2 92 ? 103.697 142.605 142.899 1.00 36.53 111 PRO B O 1
ATOM 6713 N N . GLY B 2 93 ? 103.179 141.056 141.343 1.00 41.03 112 GLY B N 1
ATOM 6714 C CA . GLY B 2 93 ? 102.369 141.960 140.551 1.00 41.03 112 GLY B CA 1
ATOM 6715 C C . GLY B 2 93 ? 103.163 142.724 139.513 1.00 41.03 112 GLY B C 1
ATOM 6716 O O . GLY B 2 93 ? 102.807 142.733 138.331 1.00 41.03 112 GLY B O 1
ATOM 6717 N N . ARG B 2 94 ? 104.240 143.373 139.944 1.00 36.62 113 ARG B N 1
ATOM 6718 C CA . ARG B 2 94 ? 105.064 144.178 139.056 1.00 36.62 113 ARG B CA 1
ATOM 6719 C C . ARG B 2 94 ? 106.199 143.329 138.486 1.00 36.62 113 ARG B C 1
ATOM 6720 O O . ARG B 2 94 ? 106.252 142.111 138.672 1.00 36.62 113 ARG B O 1
ATOM 6728 N N . ASP B 2 95 ? 107.123 143.973 137.779 1.00 33.98 114 ASP B N 1
ATOM 6729 C CA . ASP B 2 95 ? 108.188 143.266 137.087 1.00 33.98 114 ASP B CA 1
ATOM 6730 C C . ASP B 2 95 ? 109.317 142.913 138.053 1.00 33.98 114 ASP B C 1
ATOM 6731 O O . ASP B 2 95 ? 109.302 143.269 139.235 1.00 33.98 114 ASP B O 1
ATOM 6736 N N . ILE B 2 96 ? 110.313 142.197 137.535 1.00 27.24 115 ILE B N 1
ATOM 6737 C CA . ILE B 2 96 ? 111.471 141.776 138.313 1.00 27.24 115 ILE B CA 1
ATOM 6738 C C . ILE B 2 96 ? 112.444 142.939 138.443 1.00 27.24 115 ILE B C 1
ATOM 6739 O O . ILE B 2 96 ? 112.306 143.957 137.758 1.00 27.24 115 ILE B O 1
ATOM 6744 N N . TYR B 2 97 ? 113.428 142.800 139.327 1.00 24.72 116 TYR B N 1
ATOM 6745 C CA . TYR B 2 97 ? 114.441 143.829 139.517 1.00 24.72 116 TYR B CA 1
ATOM 6746 C C . TYR B 2 97 ? 115.802 143.185 139.749 1.00 24.72 116 TYR B C 1
ATOM 6747 O O . TYR B 2 97 ? 115.966 142.409 140.698 1.00 24.72 116 TYR B O 1
ATOM 6756 N N . PRO B 2 98 ? 116.797 143.471 138.910 1.00 19.13 117 PRO B N 1
ATOM 6757 C CA . PRO B 2 98 ? 118.114 142.843 139.068 1.00 19.13 117 PRO B CA 1
ATOM 6758 C C . PRO B 2 98 ? 119.071 143.662 139.920 1.00 19.13 117 PRO B C 1
ATOM 6759 O O . PRO B 2 98 ? 119.070 144.894 139.903 1.00 19.13 117 PRO B O 1
ATOM 6763 N N . ILE B 2 99 ? 119.906 142.949 140.676 1.00 17.57 118 ILE B N 1
ATOM 6764 C CA . ILE B 2 99 ? 120.962 143.534 141.488 1.00 17.57 118 ILE B CA 1
ATOM 6765 C C . ILE B 2 99 ? 122.245 142.740 141.251 1.00 17.57 118 ILE B C 1
ATOM 6766 O O . ILE B 2 99 ? 122.244 141.723 140.559 1.00 17.57 118 ILE B O 1
ATOM 6771 N N . SER B 2 100 ? 123.345 143.214 141.830 1.00 15.95 119 SER B N 1
ATOM 6772 C CA . SER B 2 100 ? 124.650 142.617 141.575 1.00 15.95 119 SER B CA 1
ATOM 6773 C C . SER B 2 100 ? 125.569 142.892 142.760 1.00 15.95 119 SER B C 1
ATOM 6774 O O . SER B 2 100 ? 125.213 143.614 143.694 1.00 15.95 119 SER B O 1
ATOM 6777 N N . ALA B 2 101 ? 126.763 142.303 142.710 1.00 14.00 120 ALA B N 1
ATOM 6778 C CA . ALA B 2 101 ? 127.775 142.491 143.741 1.00 14.00 120 ALA B CA 1
ATOM 6779 C C . ALA B 2 101 ? 129.140 142.161 143.156 1.00 14.00 120 ALA B C 1
ATOM 6780 O O . ALA B 2 101 ? 129.247 141.480 142.134 1.00 14.00 120 ALA B O 1
ATOM 6782 N N . LYS B 2 102 ? 130.187 142.649 143.826 1.00 15.55 121 LYS B N 1
ATOM 6783 C CA . LYS B 2 102 ? 131.557 142.440 143.369 1.00 15.55 121 LYS B CA 1
ATOM 6784 C C . LYS B 2 102 ? 132.558 142.755 144.476 1.00 15.55 121 LYS B C 1
ATOM 6785 O O . LYS B 2 102 ? 132.453 143.797 145.131 1.00 15.55 121 LYS B O 1
ATOM 6791 N N . VAL B 2 103 ? 133.530 141.867 144.695 1.00 12.97 122 VAL B N 1
ATOM 6792 C CA . VAL B 2 103 ? 134.514 142.018 145.761 1.00 12.97 122 VAL B CA 1
ATOM 6793 C C . VAL B 2 103 ? 135.910 141.850 145.174 1.00 12.97 122 VAL B C 1
ATOM 6794 O O . VAL B 2 103 ? 136.098 141.167 144.163 1.00 12.97 122 VAL B O 1
ATOM 6798 N N . PHE B 2 104 ? 136.895 142.476 145.818 1.00 13.52 123 PHE B N 1
ATOM 6799 C CA . PHE B 2 104 ? 138.287 142.429 145.385 1.00 13.52 123 PHE B CA 1
ATOM 6800 C C . PHE B 2 104 ? 139.176 142.085 146.570 1.00 13.52 123 PHE B C 1
ATOM 6801 O O . PHE B 2 104 ? 139.017 142.660 147.650 1.00 13.52 123 PHE B O 1
ATOM 6809 N N . ARG B 2 105 ? 140.120 141.166 146.364 1.00 16.19 124 ARG B N 1
ATOM 6810 C CA . ARG B 2 105 ? 141.081 140.792 147.395 1.00 16.19 124 ARG B CA 1
ATOM 6811 C C . ARG B 2 105 ? 142.398 140.412 146.737 1.00 16.19 124 ARG B C 1
ATOM 6812 O O . ARG B 2 105 ? 142.452 140.112 145.542 1.00 16.19 124 ARG B O 1
ATOM 6820 N N . SER B 2 106 ? 143.466 140.425 147.534 1.00 14.79 125 SER B N 1
ATOM 6821 C CA . SER B 2 106 ? 144.797 140.110 147.032 1.00 14.79 125 SER B CA 1
ATOM 6822 C C . SER B 2 106 ? 145.639 139.512 148.149 1.00 14.79 125 SER B C 1
ATOM 6823 O O . SER B 2 106 ? 145.339 139.675 149.333 1.00 14.79 125 SER B O 1
ATOM 6826 N N . PHE B 2 107 ? 146.707 138.819 147.754 1.00 14.49 126 PHE B N 1
ATOM 6827 C CA . PHE B 2 107 ? 147.617 138.198 148.707 1.00 14.49 126 PHE B CA 1
ATOM 6828 C C . PHE B 2 107 ? 148.926 137.861 148.005 1.00 14.49 126 PHE B C 1
ATOM 6829 O O . PHE B 2 107 ? 148.956 137.659 146.790 1.00 14.49 126 PHE B O 1
ATOM 6837 N N . PHE B 2 108 ? 150.005 137.805 148.784 1.00 15.26 127 PHE B N 1
ATOM 6838 C CA . PHE B 2 108 ? 151.324 137.495 148.253 1.00 15.26 127 PHE B CA 1
ATOM 6839 C C . PHE B 2 108 ? 151.455 135.998 147.983 1.00 15.26 127 PHE B C 1
ATOM 6840 O O . PHE B 2 108 ? 150.574 135.202 148.307 1.00 15.26 127 PHE B O 1
ATOM 6848 N N . ASP B 2 109 ? 152.583 135.609 147.393 1.00 16.99 128 ASP B N 1
ATOM 6849 C CA . ASP B 2 109 ? 152.819 134.220 147.027 1.00 16.99 128 ASP B CA 1
ATOM 6850 C C . ASP B 2 109 ? 154.179 133.762 147.534 1.00 16.99 128 ASP B C 1
ATOM 6851 O O . ASP B 2 109 ? 155.118 134.554 147.646 1.00 16.99 128 ASP B O 1
ATOM 6856 N N . ASN B 2 110 ? 154.275 132.462 147.832 1.00 19.71 129 ASN B N 1
ATOM 6857 C CA . ASN B 2 110 ? 155.471 131.855 148.406 1.00 19.71 129 ASN B CA 1
ATOM 6858 C C . ASN B 2 110 ? 155.649 130.433 147.886 1.00 19.71 129 ASN B C 1
ATOM 6859 O O . ASN B 2 110 ? 154.933 129.522 148.317 1.00 19.71 129 ASN B O 1
ATOM 6864 N N . PRO B 2 111 ? 156.593 130.197 146.972 1.00 24.33 130 PRO B N 1
ATOM 6865 C CA . PRO B 2 111 ? 156.754 128.859 146.390 1.00 24.33 130 PRO B CA 1
ATOM 6866 C C . PRO B 2 111 ? 157.416 127.843 147.306 1.00 24.33 130 PRO B C 1
ATOM 6867 O O . PRO B 2 111 ? 157.462 126.661 146.951 1.00 24.33 130 PRO B O 1
ATOM 6871 N N . GLN B 2 112 ? 157.931 128.256 148.463 1.00 29.25 131 GLN B N 1
ATOM 6872 C CA . GLN B 2 112 ? 158.638 127.346 149.354 1.00 29.25 131 GLN B CA 1
ATOM 6873 C C . GLN B 2 112 ? 157.739 126.719 150.409 1.00 29.25 131 GLN B C 1
ATOM 6874 O O . GLN B 2 112 ? 158.096 125.674 150.964 1.00 29.25 131 GLN B O 1
ATOM 6880 N N . MET B 2 113 ? 156.585 127.317 150.682 1.00 21.05 132 MET B N 1
ATOM 6881 C CA . MET B 2 113 ? 155.647 126.859 151.702 1.00 21.05 132 MET B CA 1
ATOM 6882 C C . MET B 2 113 ? 154.255 126.735 151.097 1.00 21.05 132 MET B C 1
ATOM 6883 O O . MET B 2 113 ? 153.269 127.270 151.610 1.00 21.05 132 MET B O 1
ATOM 6888 N N . ALA B 2 114 ? 154.174 126.027 149.968 1.00 21.53 133 ALA B N 1
ATOM 6889 C CA . ALA B 2 114 ? 152.967 126.034 149.147 1.00 21.53 133 ALA B CA 1
ATOM 6890 C C . ALA B 2 114 ? 151.748 125.549 149.920 1.00 21.53 133 ALA B C 1
ATOM 6891 O O . ALA B 2 114 ? 150.660 126.122 149.801 1.00 21.53 133 ALA B O 1
ATOM 6893 N N . LEU B 2 115 ? 151.907 124.490 150.718 1.00 15.65 134 LEU B N 1
ATOM 6894 C CA . LEU B 2 115 ? 150.761 123.935 151.433 1.00 15.65 134 LEU B CA 1
ATOM 6895 C C . LEU B 2 115 ? 150.150 124.960 152.380 1.00 15.65 134 LEU B C 1
ATOM 6896 O O . LEU B 2 115 ? 148.923 125.079 152.468 1.00 15.65 134 LEU B O 1
ATOM 6901 N N . ALA B 2 116 ? 150.987 125.712 153.098 1.00 18.00 135 ALA B N 1
ATOM 6902 C CA . ALA B 2 116 ? 150.464 126.756 153.970 1.00 18.00 135 ALA B CA 1
ATOM 6903 C C . ALA B 2 116 ? 149.810 127.874 153.175 1.00 18.00 135 ALA B C 1
ATOM 6904 O O . ALA B 2 116 ? 148.938 128.576 153.697 1.00 18.00 135 ALA B O 1
ATOM 6906 N N . LYS B 2 117 ? 150.213 128.057 151.918 1.00 17.87 136 LYS B N 1
ATOM 6907 C CA . LYS B 2 117 ? 149.627 129.061 151.044 1.00 17.87 136 LYS B CA 1
ATOM 6908 C C . LYS B 2 117 ? 148.381 128.550 150.328 1.00 17.87 136 LYS B C 1
ATOM 6909 O O . LYS B 2 117 ? 147.817 129.263 149.491 1.00 17.87 136 LYS B O 1
ATOM 6915 N N . ASP B 2 118 ? 147.942 127.331 150.638 1.00 18.46 137 ASP B N 1
ATOM 6916 C CA . ASP B 2 118 ? 146.666 126.824 150.163 1.00 18.46 137 ASP B CA 1
ATOM 6917 C C . ASP B 2 118 ? 145.594 126.833 151.241 1.00 18.46 137 ASP B C 1
ATOM 6918 O O . ASP B 2 118 ? 144.412 126.686 150.917 1.00 18.46 137 ASP B O 1
ATOM 6923 N N . ASN B 2 119 ? 145.972 126.999 152.506 1.00 18.16 138 ASN B N 1
ATOM 6924 C CA . ASN B 2 119 ? 145.022 127.208 153.586 1.00 18.16 138 ASN B CA 1
ATOM 6925 C C . ASN B 2 119 ? 144.791 128.683 153.877 1.00 18.16 138 ASN B C 1
ATOM 6926 O O . ASN B 2 119 ? 143.988 129.011 154.754 1.00 18.16 138 ASN B O 1
ATOM 6931 N N . GLU B 2 120 ? 145.478 129.577 153.166 1.00 19.64 139 GLU B N 1
ATOM 6932 C CA . GLU B 2 120 ? 145.182 131.001 153.229 1.00 19.64 139 GLU B CA 1
ATOM 6933 C C . GLU B 2 120 ? 144.185 131.421 152.161 1.00 19.64 139 GLU B C 1
ATOM 6934 O O . GLU B 2 120 ? 143.397 132.346 152.385 1.00 19.64 139 GLU B O 1
ATOM 6940 N N . GLN B 2 121 ? 144.197 130.754 151.008 1.00 18.27 140 GLN B N 1
ATOM 6941 C CA . GLN B 2 121 ? 143.197 131.028 149.983 1.00 18.27 140 GLN B CA 1
ATOM 6942 C C . GLN B 2 121 ? 141.804 130.620 150.447 1.00 18.27 140 GLN B C 1
ATOM 6943 O O . GLN B 2 121 ? 140.814 131.291 150.128 1.00 18.27 140 GLN B O 1
ATOM 6949 N N . ASP B 2 122 ? 141.708 129.521 151.199 1.00 19.64 141 ASP B N 1
ATOM 6950 C CA . ASP B 2 122 ? 140.406 129.048 151.659 1.00 19.64 141 ASP B CA 1
ATOM 6951 C C . ASP B 2 122 ? 139.751 130.048 152.601 1.00 19.64 141 ASP B C 1
ATOM 6952 O O . ASP B 2 122 ? 138.548 130.310 152.500 1.00 19.64 141 ASP B O 1
ATOM 6957 N N . MET B 2 123 ? 140.524 130.625 153.523 1.00 17.83 142 MET B N 1
ATOM 6958 C CA . MET B 2 123 ? 139.966 131.642 154.407 1.00 17.83 142 MET B CA 1
ATOM 6959 C C . MET B 2 123 ? 139.501 132.857 153.616 1.00 17.83 142 MET B C 1
ATOM 6960 O O . MET B 2 123 ? 138.467 133.458 153.934 1.00 17.83 142 MET B O 1
ATOM 6965 N N . ILE B 2 124 ? 140.248 133.229 152.576 1.00 14.71 143 ILE B N 1
ATOM 6966 C CA . ILE B 2 124 ? 139.879 134.388 151.771 1.00 14.71 143 ILE B CA 1
ATOM 6967 C C . ILE B 2 124 ? 138.564 134.137 151.043 1.00 14.71 143 ILE B C 1
ATOM 6968 O O . ILE B 2 124 ? 137.662 134.983 151.054 1.00 14.71 143 ILE B O 1
ATOM 6973 N N . VAL B 2 125 ? 138.425 132.971 150.405 1.00 15.48 144 VAL B N 1
ATOM 6974 C CA . VAL B 2 125 ? 137.177 132.680 149.699 1.00 15.48 144 VAL B CA 1
ATOM 6975 C C . VAL B 2 125 ? 136.037 132.336 150.640 1.00 15.48 144 VAL B C 1
ATOM 6976 O O . VAL B 2 125 ? 134.882 132.291 150.202 1.00 15.48 144 VAL B O 1
ATOM 6980 N N . LYS B 2 126 ? 136.322 132.076 151.914 1.00 18.64 145 LYS B N 1
ATOM 6981 C CA . LYS B 2 126 ? 135.257 131.914 152.894 1.00 18.64 145 LYS B CA 1
ATOM 6982 C C . LYS B 2 126 ? 134.764 133.250 153.428 1.00 18.64 145 LYS B C 1
ATOM 6983 O O . LYS B 2 126 ? 133.566 133.407 153.683 1.00 18.64 145 LYS B O 1
ATOM 6989 N N . GLU B 2 127 ? 135.664 134.213 153.616 1.00 18.08 146 GLU B N 1
ATOM 6990 C CA . GLU B 2 127 ? 135.274 135.512 154.148 1.00 18.08 146 GLU B CA 1
ATOM 6991 C C . GLU B 2 127 ? 134.890 136.517 153.069 1.00 18.08 146 GLU B C 1
ATOM 6992 O O . GLU B 2 127 ? 134.366 137.584 153.403 1.00 18.08 146 GLU B O 1
ATOM 6998 N N . MET B 2 128 ? 135.125 136.210 151.792 1.00 17.08 147 MET B N 1
ATOM 6999 C CA . MET B 2 128 ? 134.621 137.073 150.728 1.00 17.08 147 MET B CA 1
ATOM 7000 C C . MET B 2 128 ? 133.117 136.902 150.539 1.00 17.08 147 MET B C 1
ATOM 7001 O O . MET B 2 128 ? 132.434 137.832 150.082 1.00 17.08 147 MET B O 1
ATOM 7006 N N . TYR B 2 129 ? 132.589 135.728 150.894 1.00 16.54 148 TYR B N 1
ATOM 7007 C CA . TYR B 2 129 ? 131.154 135.493 150.796 1.00 16.54 148 TYR B CA 1
ATOM 7008 C C . TYR B 2 129 ? 130.383 136.398 151.746 1.00 16.54 148 TYR B C 1
ATOM 7009 O O . TYR B 2 129 ? 129.282 136.852 151.421 1.00 16.54 148 TYR B O 1
ATOM 7018 N N . ASP B 2 130 ? 130.940 136.673 152.927 1.00 19.79 149 ASP B N 1
ATOM 7019 C CA . ASP B 2 130 ? 130.251 137.507 153.904 1.00 19.79 149 ASP B CA 1
ATOM 7020 C C . ASP B 2 130 ? 130.169 138.968 153.487 1.00 19.79 149 ASP B C 1
ATOM 7021 O O . ASP B 2 130 ? 129.455 139.737 154.138 1.00 19.79 149 ASP B O 1
ATOM 7026 N N . ARG B 2 131 ? 130.885 139.374 152.441 1.00 20.38 150 ARG B N 1
ATOM 7027 C CA . ARG B 2 131 ? 130.746 140.706 151.864 1.00 20.38 150 ARG B CA 1
ATOM 7028 C C . ARG B 2 131 ? 129.927 140.698 150.583 1.00 20.38 150 ARG B C 1
ATOM 7029 O O . ARG B 2 131 ? 129.158 141.639 150.327 1.00 20.38 150 ARG B O 1
ATOM 7037 N N . ALA B 2 132 ? 130.076 139.649 149.771 1.00 16.38 151 ALA B N 1
ATOM 7038 C CA . ALA B 2 132 ? 129.200 139.494 148.618 1.00 16.38 151 ALA B CA 1
ATOM 7039 C C . ALA B 2 132 ? 127.755 139.249 149.030 1.00 16.38 151 ALA B C 1
ATOM 7040 O O . ALA B 2 132 ? 126.848 139.470 148.222 1.00 16.38 151 ALA B O 1
ATOM 7042 N N . ALA B 2 133 ? 127.522 138.798 150.261 1.00 17.89 152 ALA B N 1
ATOM 7043 C CA . ALA B 2 133 ? 126.183 138.620 150.800 1.00 17.89 152 ALA B CA 1
ATOM 7044 C C . ALA B 2 133 ? 125.736 139.797 151.652 1.00 17.89 152 ALA B C 1
ATOM 7045 O O . ALA B 2 133 ? 124.640 139.760 152.217 1.00 17.89 152 ALA B O 1
ATOM 7047 N N . GLU B 2 134 ? 126.565 140.831 151.770 1.00 19.19 153 GLU B N 1
ATOM 7048 C CA . GLU B 2 134 ? 126.175 142.068 152.427 1.00 19.19 153 GLU B CA 1
ATOM 7049 C C . GLU B 2 134 ? 125.901 143.195 151.450 1.00 19.19 153 GLU B C 1
ATOM 7050 O O . GLU B 2 134 ? 125.027 144.026 151.712 1.00 19.19 153 GLU B O 1
ATOM 7056 N N . GLN B 2 135 ? 126.617 143.233 150.325 1.00 19.87 154 GLN B N 1
ATOM 7057 C CA . GLN B 2 135 ? 126.300 144.221 149.297 1.00 19.87 154 GLN B CA 1
ATOM 7058 C C . GLN B 2 135 ? 124.877 144.036 148.778 1.00 19.87 154 GLN B C 1
ATOM 7059 O O . GLN B 2 135 ? 124.153 145.017 148.559 1.00 19.87 154 GLN B O 1
ATOM 7065 N N . LEU B 2 136 ? 124.457 142.783 148.584 1.00 16.90 155 LEU B N 1
ATOM 7066 C CA . LEU B 2 136 ? 123.107 142.521 148.096 1.00 16.90 155 LEU B CA 1
ATOM 7067 C C . LEU B 2 136 ? 122.058 143.052 149.061 1.00 16.90 155 LEU B C 1
ATOM 7068 O O . LEU B 2 136 ? 121.062 143.649 148.639 1.00 16.90 155 LEU B O 1
ATOM 7073 N N . ILE B 2 137 ? 122.262 142.848 150.363 1.00 17.45 156 ILE B N 1
ATOM 7074 C CA . ILE B 2 137 ? 121.307 143.351 151.343 1.00 17.45 156 ILE B CA 1
ATOM 7075 C C . ILE B 2 137 ? 121.336 144.873 151.382 1.00 17.45 156 ILE B C 1
ATOM 7076 O O . ILE B 2 137 ? 120.293 145.524 151.524 1.00 17.45 156 ILE B O 1
ATOM 7081 N N . ARG B 2 138 ? 122.521 145.469 151.242 1.00 20.03 157 ARG B N 1
ATOM 7082 C CA . ARG B 2 138 ? 122.610 146.925 151.233 1.00 20.03 157 ARG B CA 1
ATOM 7083 C C . ARG B 2 138 ? 121.948 147.542 150.008 1.00 20.03 157 ARG B C 1
ATOM 7084 O O . ARG B 2 138 ? 121.548 148.709 150.059 1.00 20.03 157 ARG B O 1
ATOM 7092 N N . LYS B 2 139 ? 121.819 146.794 148.912 1.00 17.32 158 LYS B N 1
ATOM 7093 C CA . LYS B 2 139 ? 121.139 147.323 147.735 1.00 17.32 158 LYS B CA 1
ATOM 7094 C C . LYS B 2 139 ? 119.620 147.243 147.827 1.00 17.32 158 LYS B C 1
ATOM 7095 O O . LYS B 2 139 ? 118.941 147.761 146.935 1.00 17.32 158 LYS B O 1
ATOM 7101 N N . LEU B 2 140 ? 119.074 146.609 148.865 1.00 16.98 159 LEU B N 1
ATOM 7102 C CA . LEU B 2 140 ? 117.626 146.423 148.945 1.00 16.98 159 LEU B CA 1
ATOM 7103 C C . LEU B 2 140 ? 116.824 147.720 148.986 1.00 16.98 159 LEU B C 1
ATOM 7104 O O . LEU B 2 140 ? 115.800 147.791 148.285 1.00 16.98 159 LEU B O 1
ATOM 7109 N N . PRO B 2 141 ? 117.186 148.750 149.761 1.00 16.71 160 PRO B N 1
ATOM 7110 C CA . PRO B 2 141 ? 116.351 149.964 149.783 1.00 16.71 160 PRO B CA 1
ATOM 7111 C C . PRO B 2 141 ? 116.201 150.635 148.429 1.00 16.71 160 PRO B C 1
ATOM 7112 O O . PRO B 2 141 ? 115.245 151.396 148.239 1.00 16.71 160 PRO B O 1
ATOM 7116 N N . SER B 2 142 ? 117.113 150.389 147.487 1.00 20.56 161 SER B N 1
ATOM 7117 C CA . SER B 2 142 ? 116.960 150.952 146.149 1.00 20.56 161 SER B CA 1
ATOM 7118 C C . SER B 2 142 ? 115.759 150.353 145.431 1.00 20.56 161 SER B C 1
ATOM 7119 O O . SER B 2 142 ? 115.093 151.039 144.647 1.00 20.56 161 SER B O 1
ATOM 7122 N N . ILE B 2 143 ? 115.473 149.072 145.675 1.00 21.61 162 ILE B N 1
ATOM 7123 C CA . ILE B 2 143 ? 114.360 148.412 144.998 1.00 21.61 162 ILE B CA 1
ATOM 7124 C C . ILE B 2 143 ? 113.033 149.033 145.412 1.00 21.61 162 ILE B C 1
ATOM 7125 O O . ILE B 2 143 ? 112.156 149.273 144.573 1.00 21.61 162 ILE B O 1
ATOM 7130 N N . ARG B 2 144 ? 112.858 149.299 146.708 1.00 27.52 163 ARG B N 1
ATOM 7131 C CA . ARG B 2 144 ? 111.610 149.897 147.172 1.00 27.52 163 ARG B CA 1
ATOM 7132 C C . ARG B 2 144 ? 111.413 151.287 146.582 1.00 27.52 163 ARG B C 1
ATOM 7133 O O . ARG B 2 144 ? 110.290 151.667 146.234 1.00 27.52 163 ARG B O 1
ATOM 7141 N N . ALA B 2 145 ? 112.493 152.065 146.471 1.00 29.85 164 ALA B N 1
ATOM 7142 C CA . ALA B 2 145 ? 112.384 153.396 145.884 1.00 29.85 164 ALA B CA 1
ATOM 7143 C C . ALA B 2 145 ? 111.938 153.321 144.429 1.00 29.85 164 ALA B C 1
ATOM 7144 O O . ALA B 2 145 ? 111.090 154.108 143.991 1.00 29.85 164 ALA B O 1
ATOM 7146 N N . ALA B 2 146 ? 112.493 152.382 143.665 1.00 27.95 165 ALA B N 1
ATOM 7147 C CA . ALA B 2 146 ? 112.060 152.167 142.291 1.00 27.95 165 ALA B CA 1
ATOM 7148 C C . ALA B 2 146 ? 110.693 151.505 142.206 1.00 27.95 165 ALA B C 1
ATOM 7149 O O . ALA B 2 146 ? 110.126 151.429 141.111 1.00 27.95 165 ALA B O 1
ATOM 7151 N N . ASP B 2 147 ? 110.158 151.025 143.328 1.00 35.47 166 ASP B N 1
ATOM 7152 C CA . ASP B 2 147 ? 108.828 150.434 143.373 1.00 35.47 166 ASP B CA 1
ATOM 7153 C C . ASP B 2 147 ? 107.747 151.433 143.761 1.00 35.47 166 ASP B C 1
ATOM 7154 O O . ASP B 2 147 ? 106.581 151.228 143.410 1.00 35.47 166 ASP B O 1
ATOM 7159 N N . ILE B 2 148 ? 108.107 152.511 144.465 1.00 35.65 167 ILE B N 1
ATOM 7160 C CA . ILE B 2 148 ? 107.134 153.525 144.854 1.00 35.65 167 ILE B CA 1
ATOM 7161 C C . ILE B 2 148 ? 106.960 154.598 143.788 1.00 35.65 167 ILE B C 1
ATOM 7162 O O . ILE B 2 148 ? 106.070 155.450 143.918 1.00 35.65 167 ILE B O 1
ATOM 7167 N N . ALA B 2 149 ? 107.768 154.577 142.734 1.00 37.21 168 ALA B N 1
ATOM 7168 C CA . ALA B 2 149 ? 107.653 155.556 141.660 1.00 37.21 168 ALA B CA 1
ATOM 7169 C C . ALA B 2 149 ? 106.745 155.039 140.550 1.00 37.21 168 ALA B C 1
ATOM 7170 O O . ALA B 2 149 ? 107.089 154.090 139.846 1.00 37.21 168 ALA B O 1
ATOM 7172 N N . ASN C 3 1 ? 118.032 158.439 126.529 1.00 112.72 21 ASN C N 1
ATOM 7173 C CA . ASN C 3 1 ? 116.836 157.725 126.097 1.00 112.72 21 ASN C CA 1
ATOM 7174 C C . ASN C 3 1 ? 116.177 158.433 124.918 1.00 112.72 21 ASN C C 1
ATOM 7175 O O . ASN C 3 1 ? 116.093 159.660 124.888 1.00 112.72 21 ASN C O 1
ATOM 7180 N N . TYR C 3 2 ? 115.710 157.642 123.948 1.00 108.98 22 TYR C N 1
ATOM 7181 C CA . TYR C 3 2 ? 115.106 158.212 122.747 1.00 108.98 22 TYR C CA 1
ATOM 7182 C C . TYR C 3 2 ? 113.837 158.989 123.077 1.00 108.98 22 TYR C C 1
ATOM 7183 O O . TYR C 3 2 ? 113.587 160.056 122.504 1.00 108.98 22 TYR C O 1
ATOM 7192 N N . ASN C 3 3 ? 113.017 158.463 123.990 1.00 116.78 23 ASN C N 1
ATOM 7193 C CA . ASN C 3 3 ? 111.778 159.145 124.350 1.00 116.78 23 ASN C CA 1
ATOM 7194 C C . ASN C 3 3 ? 112.056 160.491 125.008 1.00 116.78 23 ASN C C 1
ATOM 7195 O O . ASN C 3 3 ? 111.365 161.479 124.735 1.00 116.78 23 ASN C O 1
ATOM 7200 N N . ASN C 3 4 ? 113.069 160.552 125.875 1.00 116.69 24 ASN C N 1
ATOM 7201 C CA . ASN C 3 4 ? 113.403 161.795 126.560 1.00 116.69 24 ASN C CA 1
ATOM 7202 C C . ASN C 3 4 ? 113.980 162.850 125.625 1.00 116.69 24 ASN C C 1
ATOM 7203 O O . ASN C 3 4 ? 114.110 164.008 126.036 1.00 116.69 24 ASN C O 1
ATOM 7208 N N . VAL C 3 5 ? 114.330 162.483 124.392 1.00 109.00 25 VAL C N 1
ATOM 7209 C CA . VAL C 3 5 ? 114.847 163.454 123.436 1.00 109.00 25 VAL C CA 1
ATOM 7210 C C . VAL C 3 5 ? 113.746 164.437 123.069 1.00 109.00 25 VAL C C 1
ATOM 7211 O O . VAL C 3 5 ? 112.619 164.041 122.742 1.00 109.00 25 VAL C O 1
ATOM 7215 N N . VAL C 3 6 ? 114.066 165.726 123.123 1.00 106.26 26 VAL C N 1
ATOM 7216 C CA . VAL C 3 6 ? 113.109 166.781 122.810 1.00 106.26 26 VAL C CA 1
ATOM 7217 C C . VAL C 3 6 ? 113.211 167.103 121.325 1.00 106.26 26 VAL C C 1
ATOM 7218 O O . VAL C 3 6 ? 114.284 167.467 120.832 1.00 106.26 26 VAL C O 1
ATOM 7222 N N . LYS C 3 7 ? 112.095 166.967 120.614 1.00 102.87 27 LYS C N 1
ATOM 7223 C CA . LYS C 3 7 ? 112.077 167.250 119.186 1.00 102.87 27 LYS C CA 1
ATOM 7224 C C . LYS C 3 7 ? 112.295 168.738 118.939 1.00 102.87 27 LYS C C 1
ATOM 7225 O O . LYS C 3 7 ? 111.684 169.585 119.598 1.00 102.87 27 LYS C O 1
ATOM 7231 N N . THR C 3 8 ? 113.167 169.054 117.987 1.00 102.54 28 THR C N 1
ATOM 7232 C CA . THR C 3 8 ? 113.448 170.431 117.603 1.00 102.54 28 THR C CA 1
ATOM 7233 C C . THR C 3 8 ? 113.163 170.588 116.116 1.00 102.54 28 THR C C 1
ATOM 7234 O O . THR C 3 8 ? 113.716 169.825 115.304 1.00 102.54 28 THR C O 1
ATOM 7238 N N . PRO C 3 9 ? 112.317 171.533 115.707 1.00 104.38 29 PRO C N 1
ATOM 7239 C CA . PRO C 3 9 ? 111.987 171.654 114.283 1.00 104.38 29 PRO C CA 1
ATOM 7240 C C . PRO C 3 9 ? 113.212 171.999 113.450 1.00 104.38 29 PRO C C 1
ATOM 7241 O O . PRO C 3 9 ? 114.064 172.792 113.855 1.00 104.38 29 PRO C O 1
ATOM 7245 N N . ALA C 3 10 ? 113.289 171.391 112.276 1.00 108.22 30 ALA C N 1
ATOM 7246 C CA . ALA C 3 10 ? 114.391 171.618 111.360 1.00 108.22 30 ALA C CA 1
ATOM 7247 C C . ALA C 3 10 ? 114.214 172.945 110.623 1.00 108.22 30 ALA C C 1
ATOM 7248 O O . ALA C 3 10 ? 113.091 173.435 110.475 1.00 108.22 30 ALA C O 1
ATOM 7250 N N . PRO C 3 11 ? 115.305 173.547 110.158 1.00 106.02 31 PRO C N 1
ATOM 7251 C CA . PRO C 3 11 ? 115.187 174.757 109.339 1.00 106.02 31 PRO C CA 1
ATOM 7252 C C . PRO C 3 11 ? 114.542 174.451 107.996 1.00 106.02 31 PRO C C 1
ATOM 7253 O O . PRO C 3 11 ? 114.290 173.300 107.633 1.00 106.02 31 PRO C O 1
ATOM 7257 N N . ASP C 3 12 ? 114.271 175.524 107.250 1.00 111.84 32 ASP C N 1
ATOM 7258 C CA . ASP C 3 12 ? 113.573 175.384 105.976 1.00 111.84 32 ASP C CA 1
ATOM 7259 C C . ASP C 3 12 ? 114.385 174.566 104.979 1.00 111.84 32 ASP C C 1
ATOM 7260 O O . ASP C 3 12 ? 113.830 173.731 104.254 1.00 111.84 32 ASP C O 1
ATOM 7265 N N . TRP C 3 13 ? 115.700 174.792 104.923 1.00 105.92 33 TRP C N 1
ATOM 7266 C CA . TRP C 3 13 ? 116.515 174.105 103.926 1.00 105.92 33 TRP C CA 1
ATOM 7267 C C . TRP C 3 13 ? 116.638 172.615 104.219 1.00 105.92 33 TRP C C 1
ATOM 7268 O O . TRP C 3 13 ? 116.741 171.812 103.285 1.00 105.92 33 TRP C O 1
ATOM 7279 N N . LEU C 3 14 ? 116.628 172.223 105.495 1.00 104.65 34 LEU C N 1
ATOM 7280 C CA . LEU C 3 14 ? 116.722 170.803 105.826 1.00 104.65 34 LEU C CA 1
ATOM 7281 C C . LEU C 3 14 ? 115.474 170.042 105.396 1.00 104.65 34 LEU C C 1
ATOM 7282 O O . LEU C 3 14 ? 115.567 168.892 104.952 1.00 104.65 34 LEU C O 1
ATOM 7287 N N . ALA C 3 15 ? 114.303 170.657 105.527 1.00 101.17 35 ALA C N 1
ATOM 7288 C CA . ALA C 3 15 ? 113.066 169.989 105.148 1.00 101.17 35 ALA C CA 1
ATOM 7289 C C . ALA C 3 15 ? 113.023 169.755 103.643 1.00 101.17 35 ALA C C 1
ATOM 7290 O O . ALA C 3 15 ? 113.415 170.616 102.850 1.00 101.17 35 ALA C O 1
ATOM 7292 N N . GLY C 3 16 ? 112.548 168.583 103.255 1.00 97.38 36 GLY C N 1
ATOM 7293 C CA . GLY C 3 16 ? 112.473 168.212 101.860 1.00 97.38 36 GLY C CA 1
ATOM 7294 C C . GLY C 3 16 ? 112.570 166.707 101.706 1.00 97.38 36 GLY C C 1
ATOM 7295 O O . GLY C 3 16 ? 112.355 165.957 102.653 1.00 97.38 36 GLY C O 1
ATOM 7296 N N . TYR C 3 17 ? 112.906 166.290 100.488 1.00 101.60 37 TYR C N 1
ATOM 7297 C CA . TYR C 3 17 ? 112.994 164.881 100.117 1.00 101.60 37 TYR C CA 1
ATOM 7298 C C . TYR C 3 17 ? 114.385 164.631 99.550 1.00 101.60 37 TYR C C 1
ATOM 7299 O O . TYR C 3 17 ? 114.662 164.981 98.397 1.00 101.60 37 TYR C O 1
ATOM 7308 N N . TRP C 3 18 ? 115.255 164.023 100.352 1.00 93.48 38 TRP C N 1
ATOM 7309 C CA . TRP C 3 18 ? 116.653 163.830 99.992 1.00 93.48 38 TRP C CA 1
ATOM 7310 C C . TRP C 3 18 ? 116.861 162.439 99.408 1.00 93.48 38 TRP C C 1
ATOM 7311 O O . TRP C 3 18 ? 116.438 161.440 100.000 1.00 93.48 38 TRP C O 1
ATOM 7322 N N . GLN C 3 19 ? 117.518 162.381 98.250 1.00 89.5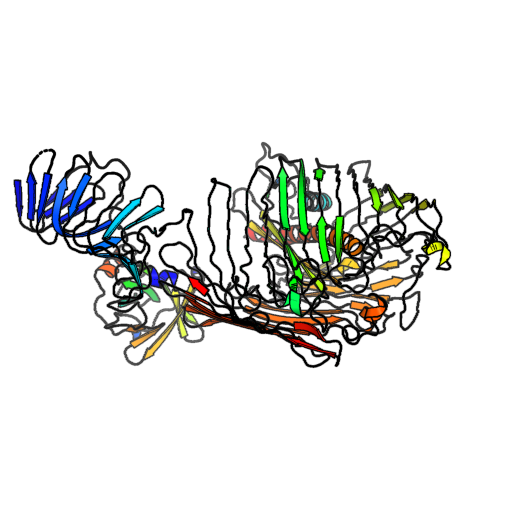5 39 GLN C N 1
ATOM 7323 C CA . GLN C 3 19 ? 117.776 161.129 97.546 1.00 89.55 39 GLN C CA 1
ATOM 7324 C C . GLN C 3 19 ? 119.182 161.172 96.971 1.00 89.55 39 GLN C C 1
ATOM 7325 O O . GLN C 3 19 ? 119.459 161.974 96.073 1.00 89.55 39 GLN C O 1
ATOM 7331 N N . THR C 3 20 ? 120.064 160.315 97.481 1.00 81.03 40 THR C N 1
ATOM 7332 C CA . THR C 3 20 ? 121.428 160.258 96.971 1.00 81.03 40 THR C CA 1
ATOM 7333 C C . THR C 3 20 ? 121.433 159.778 95.526 1.00 81.03 40 THR C C 1
ATOM 7334 O O . THR C 3 20 ? 120.630 158.927 95.133 1.00 81.03 40 THR C O 1
ATOM 7338 N N . LYS C 3 21 ? 122.345 160.332 94.728 1.00 85.60 41 LYS C N 1
ATOM 7339 C CA . LYS C 3 21 ? 122.427 160.041 93.295 1.00 85.60 41 LYS C CA 1
ATOM 7340 C C . LYS C 3 21 ? 123.855 159.616 92.964 1.00 85.60 41 LYS C C 1
ATOM 7341 O O . LYS C 3 21 ? 124.746 160.457 92.819 1.00 85.60 41 LYS C O 1
ATOM 7347 N N . GLY C 3 22 ? 124.067 158.308 92.843 1.00 84.65 42 GLY C N 1
ATOM 7348 C CA . GLY C 3 22 ? 125.366 157.772 92.517 1.00 84.65 42 GLY C CA 1
ATOM 7349 C C . GLY C 3 22 ? 125.896 156.870 93.612 1.00 84.65 42 GLY C C 1
ATOM 7350 O O . GLY C 3 22 ? 125.292 156.736 94.680 1.00 84.65 42 GLY C O 1
ATOM 7351 N N . PRO C 3 23 ? 127.031 156.220 93.360 1.00 89.22 43 PRO C N 1
ATOM 7352 C CA . PRO C 3 23 ? 127.664 155.413 94.411 1.00 89.22 43 PRO C CA 1
ATOM 7353 C C . PRO C 3 23 ? 128.014 156.277 95.612 1.00 89.22 43 PRO C C 1
ATOM 7354 O O . PRO C 3 23 ? 128.434 157.427 95.469 1.00 89.22 43 PRO C O 1
ATOM 7358 N N . GLN C 3 24 ? 127.834 155.716 96.805 1.00 92.74 44 GLN C N 1
ATOM 7359 C CA . GLN C 3 24 ? 128.057 156.449 98.042 1.00 92.74 44 GLN C CA 1
ATOM 7360 C C . GLN C 3 24 ? 129.349 156.062 98.747 1.00 92.74 44 GLN C C 1
ATOM 7361 O O . GLN C 3 24 ? 129.667 156.650 99.785 1.00 92.74 44 GLN C O 1
ATOM 7367 N N . ARG C 3 25 ? 130.092 155.086 98.220 1.00 95.57 45 ARG C N 1
ATOM 7368 C CA . ARG C 3 25 ? 131.372 154.653 98.787 1.00 95.57 45 ARG C CA 1
ATOM 7369 C C . ARG C 3 25 ? 131.240 154.187 100.236 1.00 95.57 45 ARG C C 1
ATOM 7370 O O . ARG C 3 25 ? 132.241 154.060 100.947 1.00 95.57 45 ARG C O 1
ATOM 7378 N N . ALA C 3 26 ? 130.014 153.935 100.690 1.00 86.87 46 ALA C N 1
ATOM 7379 C CA . ALA C 3 26 ? 129.785 153.443 102.039 1.00 86.87 46 ALA C CA 1
ATOM 7380 C C . ALA C 3 26 ? 128.747 152.333 102.100 1.00 86.87 46 ALA C C 1
ATOM 7381 O O . ALA C 3 26 ? 128.485 151.821 103.193 1.00 86.87 46 ALA C O 1
ATOM 7383 N N . LEU C 3 27 ? 128.151 151.947 100.973 1.00 78.27 47 LEU C N 1
ATOM 7384 C CA . LEU C 3 27 ? 127.126 150.906 100.918 1.00 78.27 47 LEU C CA 1
ATOM 7385 C C . LEU C 3 27 ? 127.567 149.849 99.912 1.00 78.27 47 LEU C C 1
ATOM 7386 O O . LEU C 3 27 ? 127.281 149.968 98.716 1.00 78.27 47 LEU C O 1
ATOM 7391 N N . VAL C 3 28 ? 128.229 148.804 100.411 1.00 70.64 48 VAL C N 1
ATOM 7392 C CA . VAL C 3 28 ? 128.811 147.743 99.594 1.00 70.64 48 VAL C CA 1
ATOM 7393 C C . VAL C 3 28 ? 129.452 148.461 98.412 1.00 70.64 48 VAL C C 1
ATOM 7394 O O . VAL C 3 28 ? 130.191 149.435 98.594 1.00 70.64 48 VAL C O 1
ATOM 7398 N N . SER C 3 29 ? 129.170 147.998 97.193 1.00 72.40 49 SER C N 1
ATOM 7399 C CA . SER C 3 29 ? 129.823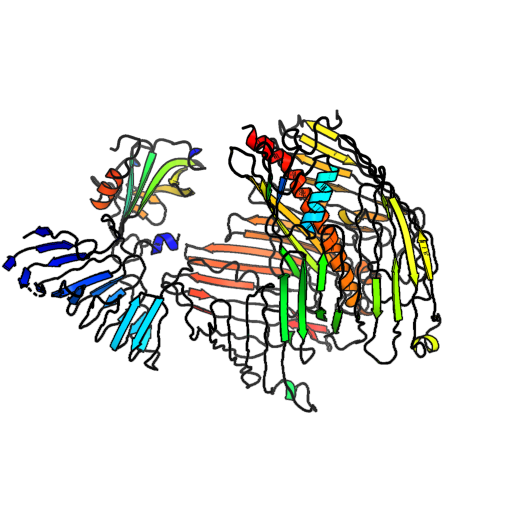 148.590 96.032 1.00 72.40 49 SER C CA 1
ATOM 7400 C C . SER C 3 29 ? 128.924 148.741 94.805 1.00 72.40 49 SER C C 1
ATOM 7401 O O . SER C 3 29 ? 128.726 149.871 94.340 1.00 72.40 49 SER C O 1
ATOM 7404 N N . PRO C 3 30 ? 128.364 147.644 94.235 1.00 74.69 50 PRO C N 1
ATOM 7405 C CA . PRO C 3 30 ? 127.812 147.734 92.873 1.00 74.69 50 PRO C CA 1
ATOM 7406 C C . PRO C 3 30 ? 126.779 148.827 92.641 1.00 74.69 50 PRO C C 1
ATOM 7407 O O . PRO C 3 30 ? 126.999 149.720 91.816 1.00 74.69 50 PRO C O 1
ATOM 7411 N N . GLU C 3 31 ? 125.654 148.777 93.358 1.00 76.18 51 GLU C N 1
ATOM 7412 C CA . GLU C 3 31 ? 124.612 149.788 93.191 1.00 76.18 51 GLU C CA 1
ATOM 7413 C C . GLU C 3 31 ? 123.768 149.775 94.466 1.00 76.18 51 GLU C C 1
ATOM 7414 O O . GLU C 3 31 ? 122.969 148.858 94.669 1.00 76.18 51 GLU C O 1
ATOM 7420 N N . ALA C 3 32 ? 123.955 150.787 95.304 1.00 72.95 52 ALA C N 1
ATOM 7421 C CA . ALA C 3 32 ? 123.165 150.957 96.511 1.00 72.95 52 ALA C CA 1
ATOM 7422 C C . ALA C 3 32 ? 122.851 152.433 96.715 1.00 72.95 52 ALA C C 1
ATOM 7423 O O . ALA C 3 32 ? 123.628 153.312 96.334 1.00 72.95 52 ALA C O 1
ATOM 7425 N N . ILE C 3 33 ? 121.698 152.699 97.321 1.00 66.76 53 ILE C N 1
ATOM 7426 C CA . ILE C 3 33 ? 121.262 154.062 97.600 1.00 66.76 53 ILE C CA 1
ATOM 7427 C C . ILE C 3 33 ? 120.759 154.128 99.033 1.00 66.76 53 ILE C C 1
ATOM 7428 O O . ILE C 3 33 ? 120.023 153.243 99.481 1.00 66.76 53 ILE C O 1
ATOM 7433 N N . GLY C 3 34 ? 121.174 155.164 99.757 1.00 75.21 54 GLY C N 1
ATOM 7434 C CA . GLY C 3 34 ? 120.663 155.413 101.090 1.00 75.21 54 GLY C CA 1
ATOM 7435 C C . GLY C 3 34 ? 119.912 156.725 101.158 1.00 75.21 54 GLY C C 1
ATOM 7436 O O . GLY C 3 34 ? 120.517 157.798 101.088 1.00 75.21 54 GLY C O 1
ATOM 7437 N N . SER C 3 35 ? 118.595 156.657 101.308 1.00 77.31 55 SER C N 1
ATOM 7438 C CA . SER C 3 35 ? 117.748 157.833 101.210 1.00 77.31 55 SER C CA 1
ATOM 7439 C C . SER C 3 35 ? 117.270 158.282 102.583 1.00 77.31 55 SER C C 1
ATOM 7440 O O . SER C 3 35 ? 117.188 157.492 103.527 1.00 77.31 55 SER C O 1
ATOM 7443 N N . LEU C 3 36 ? 116.954 159.570 102.680 1.00 81.06 56 LEU C N 1
ATOM 7444 C CA . LEU C 3 36 ? 116.445 160.177 103.901 1.00 81.06 56 LEU C CA 1
ATOM 7445 C C . LEU C 3 36 ? 115.102 160.826 103.613 1.00 81.06 56 LEU C C 1
ATOM 7446 O O . LEU C 3 36 ? 114.959 161.555 102.626 1.00 81.06 56 LEU C O 1
ATOM 7451 N N . ILE C 3 37 ? 114.124 160.560 104.474 1.00 88.31 57 ILE C N 1
ATOM 7452 C CA . ILE C 3 37 ? 112.815 161.201 104.417 1.00 88.31 57 ILE C CA 1
ATOM 7453 C C . ILE C 3 37 ? 112.617 161.919 105.744 1.00 88.31 57 ILE C C 1
ATOM 7454 O O . ILE C 3 37 ? 112.497 161.276 106.794 1.00 88.31 57 ILE C O 1
ATOM 7459 N N . VAL C 3 38 ? 112.588 163.249 105.702 1.00 91.72 58 VAL C N 1
ATOM 7460 C CA . VAL C 3 38 ? 112.455 164.065 106.902 1.00 91.72 58 VAL C CA 1
ATOM 7461 C C . VAL C 3 38 ? 111.420 165.149 106.640 1.00 91.72 58 VAL C C 1
ATOM 7462 O O . VAL C 3 38 ? 111.493 165.852 105.627 1.00 91.72 58 VAL C O 1
ATOM 7466 N N . THR C 3 39 ? 110.463 165.287 107.553 1.00 102.89 59 THR C N 1
ATOM 7467 C CA . THR C 3 39 ? 109.397 166.269 107.420 1.00 102.89 59 THR C CA 1
ATOM 7468 C C . THR C 3 39 ? 109.903 167.641 107.864 1.00 102.89 59 THR C C 1
ATOM 7469 O O . THR C 3 39 ? 111.099 167.852 108.086 1.00 102.89 59 THR C O 1
ATOM 7473 N N . LYS C 3 40 ? 108.987 168.603 107.987 1.00 105.79 60 LYS C N 1
ATOM 7474 C CA . LYS C 3 40 ? 109.340 169.920 108.500 1.00 105.79 60 LYS C CA 1
ATO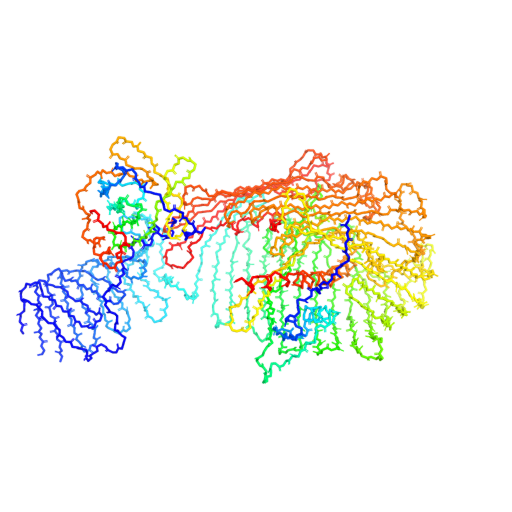M 7475 C C . LYS C 3 40 ? 109.374 169.965 110.021 1.00 105.79 60 LYS C C 1
ATOM 7476 O O . LYS C 3 40 ? 109.905 170.926 110.588 1.00 105.79 60 LYS C O 1
ATOM 7482 N N . GLU C 3 41 ? 108.824 168.954 110.690 1.00 108.82 61 GLU C N 1
ATOM 7483 C CA . GLU C 3 41 ? 108.751 168.919 112.144 1.00 108.82 61 GLU C CA 1
ATOM 7484 C C . GLU C 3 41 ? 109.865 168.100 112.784 1.00 108.82 61 GLU C C 1
ATOM 7485 O O . GLU C 3 41 ? 109.847 167.907 114.004 1.00 108.82 61 GLU C O 1
ATOM 7491 N N . GLY C 3 42 ? 110.823 167.613 112.002 1.00 103.82 62 GLY C N 1
ATOM 7492 C CA . GLY C 3 42 ? 111.974 166.929 112.553 1.00 103.82 62 GLY C CA 1
ATOM 7493 C C . GLY C 3 42 ? 111.841 165.433 112.732 1.00 103.82 62 GLY C C 1
ATOM 7494 O O . GLY C 3 42 ? 112.606 164.854 113.512 1.00 103.82 62 GLY C O 1
ATOM 7495 N N . ASP C 3 43 ? 110.903 164.787 112.045 1.00 99.50 63 ASP C N 1
ATOM 7496 C CA . ASP C 3 43 ? 110.761 163.339 112.109 1.00 99.50 63 ASP C CA 1
ATOM 7497 C C . ASP C 3 43 ? 111.506 162.702 110.941 1.00 99.50 63 ASP C C 1
ATOM 7498 O O . ASP C 3 43 ? 111.338 163.117 109.790 1.00 99.50 63 ASP C O 1
ATOM 7503 N N . THR C 3 44 ? 112.324 161.696 111.241 1.00 88.15 64 THR C N 1
ATOM 7504 C CA . THR C 3 44 ? 113.263 161.138 110.280 1.00 88.15 64 THR C CA 1
ATOM 7505 C C . THR C 3 44 ? 112.885 159.712 109.896 1.00 88.15 64 THR C C 1
ATOM 7506 O O . THR C 3 44 ? 112.188 159.006 110.629 1.00 88.15 64 THR C O 1
ATOM 7510 N N . LEU C 3 45 ? 113.364 159.301 108.723 1.00 82.11 65 LEU C N 1
ATOM 7511 C CA . LEU C 3 45 ? 113.168 157.945 108.220 1.00 82.11 65 LEU C CA 1
ATOM 7512 C C . LEU C 3 45 ? 114.338 157.594 107.316 1.00 82.11 65 LEU C C 1
ATOM 7513 O O . LEU C 3 45 ? 114.548 158.253 106.294 1.00 82.11 65 LEU C O 1
ATOM 7518 N N . ASP C 3 46 ? 115.087 156.557 107.684 1.00 77.33 66 ASP C N 1
ATOM 7519 C CA . ASP C 3 46 ? 116.283 156.151 106.956 1.00 77.33 66 ASP C CA 1
ATOM 7520 C C . ASP C 3 46 ? 115.915 155.059 105.959 1.00 77.33 66 ASP C C 1
ATOM 7521 O O . ASP C 3 46 ? 115.409 154.002 106.351 1.00 77.33 66 ASP C O 1
ATOM 7526 N N . CYS C 3 47 ? 116.176 155.314 104.677 1.00 76.90 67 CYS C N 1
ATOM 7527 C CA . CYS C 3 47 ? 115.787 154.423 103.590 1.00 76.90 67 CYS C CA 1
ATOM 7528 C C . CYS C 3 47 ? 117.034 153.936 102.867 1.00 76.90 67 CYS C C 1
ATOM 7529 O O . CYS C 3 47 ? 117.782 154.742 102.307 1.00 76.90 67 CYS C O 1
ATOM 7532 N N . ARG C 3 48 ? 117.252 152.622 102.877 1.00 72.93 68 ARG C N 1
ATOM 7533 C CA . ARG C 3 48 ? 118.353 151.992 102.161 1.00 72.93 68 ARG C CA 1
ATOM 7534 C C . ARG C 3 48 ? 117.817 150.811 101.367 1.00 72.93 68 ARG C C 1
ATOM 7535 O O . ARG C 3 48 ? 116.907 150.114 101.823 1.00 72.93 68 ARG C O 1
ATOM 7543 N N . GLN C 3 49 ? 118.383 150.580 100.184 1.00 70.23 69 GLN C N 1
ATOM 7544 C CA . GLN C 3 49 ? 117.962 149.434 99.382 1.00 70.23 69 GLN C CA 1
ATOM 7545 C C . GLN C 3 49 ? 119.094 149.060 98.440 1.00 70.23 69 GLN C C 1
ATOM 7546 O O . GLN C 3 49 ? 119.602 149.915 97.708 1.00 70.23 69 GLN C O 1
ATOM 7552 N N . TRP C 3 50 ? 119.548 147.812 98.530 1.00 62.02 70 TRP C N 1
ATOM 7553 C CA . TRP C 3 50 ? 120.345 147.169 97.494 1.00 62.02 70 TRP C CA 1
ATOM 7554 C C . TRP C 3 50 ? 119.670 145.911 96.974 1.00 62.02 70 TRP C C 1
ATOM 7555 O O . TRP C 3 50 ? 119.476 145.767 95.762 1.00 62.02 70 TRP C O 1
ATOM 7566 N N . GLN C 3 51 ? 119.302 144.996 97.872 1.00 58.25 71 GLN C N 1
ATOM 7567 C CA . GLN C 3 51 ? 118.531 143.805 97.538 1.00 58.25 71 GLN C CA 1
ATOM 7568 C C . GLN C 3 51 ? 117.347 143.698 98.487 1.00 58.25 71 GLN C C 1
ATOM 7569 O O . GLN C 3 51 ? 116.348 143.041 98.180 1.00 58.25 71 GLN C O 1
ATOM 7575 N N . ARG C 3 52 ? 117.458 144.345 99.644 1.00 61.90 72 ARG C N 1
ATOM 7576 C CA . ARG C 3 52 ? 116.416 144.346 100.656 1.00 61.90 72 ARG C CA 1
ATOM 7577 C C . ARG C 3 52 ? 116.261 145.754 101.216 1.00 61.90 72 ARG C C 1
ATOM 7578 O O . ARG C 3 52 ? 117.178 146.576 101.134 1.00 61.90 72 ARG C O 1
ATOM 7586 N N . VAL C 3 53 ? 115.088 146.029 101.781 1.00 63.71 73 VAL C N 1
ATOM 7587 C CA . VAL C 3 53 ? 114.754 147.343 102.321 1.00 63.71 73 VAL C CA 1
ATOM 7588 C C . VAL C 3 53 ? 114.622 147.214 103.832 1.00 63.71 73 VAL C C 1
ATOM 7589 O O . VAL C 3 53 ? 113.860 146.375 104.328 1.00 63.71 73 VAL C O 1
ATOM 7593 N N . ILE C 3 54 ? 115.375 148.032 104.564 1.00 68.38 74 ILE C N 1
ATOM 7594 C CA . ILE C 3 54 ? 115.247 148.147 106.011 1.00 68.38 74 ILE C CA 1
ATOM 7595 C C . ILE C 3 54 ? 115.187 149.627 106.362 1.00 68.38 74 ILE C C 1
ATOM 7596 O O . ILE C 3 54 ? 116.046 150.405 105.934 1.00 68.38 74 ILE C O 1
ATOM 7601 N N . ALA C 3 55 ? 114.176 150.014 107.136 1.00 70.59 75 ALA C N 1
ATOM 7602 C CA . ALA C 3 55 ? 113.949 151.411 107.474 1.00 70.59 75 ALA C CA 1
ATOM 7603 C C . ALA C 3 55 ? 113.890 151.581 108.984 1.00 70.59 75 ALA C C 1
ATOM 7604 O O . ALA C 3 55 ? 113.269 150.777 109.684 1.00 70.59 75 ALA C O 1
ATOM 7606 N N . VAL C 3 56 ? 114.543 152.630 109.478 1.00 77.01 76 VAL C N 1
ATOM 7607 C CA . VAL C 3 56 ? 114.553 152.948 110.904 1.00 77.01 76 VAL C CA 1
ATOM 7608 C C . VAL C 3 56 ? 114.075 154.382 111.105 1.00 77.01 76 VAL C C 1
ATOM 7609 O O . VAL C 3 56 ? 114.591 155.304 110.456 1.00 77.01 76 VAL C O 1
ATOM 7613 N N . PRO C 3 57 ? 113.103 154.617 111.979 1.00 82.77 77 PRO C N 1
ATOM 7614 C CA . PRO C 3 57 ? 112.634 155.983 112.227 1.00 82.77 77 PRO C CA 1
ATOM 7615 C C . PRO C 3 57 ? 113.498 156.699 113.258 1.00 82.77 77 PRO C C 1
ATOM 7616 O O . PRO C 3 57 ? 114.409 156.129 113.861 1.00 82.77 77 PRO C O 1
ATOM 7620 N N . GLY C 3 58 ? 113.190 157.976 113.449 1.00 88.95 78 GLY C N 1
ATOM 7621 C CA . GLY C 3 58 ? 113.912 158.788 114.411 1.00 88.95 78 GLY C CA 1
ATOM 7622 C C . GLY C 3 58 ? 113.403 160.212 114.379 1.00 88.95 78 GLY C C 1
ATOM 7623 O O . GLY C 3 58 ? 112.540 160.573 113.573 1.00 88.95 78 GLY C O 1
ATOM 7624 N N . LYS C 3 59 ? 113.962 161.025 115.274 1.00 97.51 79 LYS C N 1
ATOM 7625 C CA . LYS C 3 59 ? 113.568 162.418 115.421 1.00 97.51 79 LYS C CA 1
ATOM 7626 C C . LYS C 3 59 ? 114.801 163.310 115.397 1.00 97.51 79 LYS C C 1
ATOM 7627 O O . LYS C 3 59 ? 115.910 162.874 115.717 1.00 97.51 79 LYS C O 1
ATOM 7633 N N . LEU C 3 60 ? 114.595 164.567 115.009 1.00 95.17 80 LEU C N 1
ATOM 7634 C CA . LEU C 3 60 ? 115.670 165.548 114.954 1.00 95.17 80 LEU C CA 1
ATOM 7635 C C . LEU C 3 60 ? 115.738 166.332 116.258 1.00 95.17 80 LEU C C 1
ATOM 7636 O O . LEU C 3 60 ? 114.708 166.670 116.848 1.00 95.17 80 LEU C O 1
ATOM 7641 N N . THR C 3 61 ? 116.959 166.620 116.704 1.00 101.50 81 THR C N 1
ATOM 7642 C CA . THR C 3 61 ? 117.159 167.370 117.935 1.00 101.50 81 THR C CA 1
ATOM 7643 C C . THR C 3 61 ? 118.481 168.121 117.864 1.00 101.50 81 THR C C 1
ATOM 7644 O O . THR C 3 61 ? 119.367 167.793 117.070 1.00 101.50 81 THR C O 1
ATOM 7648 N N . LEU C 3 62 ? 118.601 169.138 118.713 1.00 104.83 82 LEU C N 1
ATOM 7649 C CA . LEU C 3 62 ? 119.780 169.991 118.761 1.00 104.83 82 LEU C CA 1
ATOM 7650 C C . LEU C 3 62 ? 120.702 169.555 119.891 1.00 104.83 82 LEU C C 1
ATOM 7651 O O . LEU C 3 62 ? 120.243 169.115 120.950 1.00 104.83 82 LEU C O 1
ATOM 7656 N N . MET C 3 63 ? 122.007 169.681 119.658 1.00 109.65 83 MET C N 1
ATOM 7657 C CA . MET C 3 63 ? 123.006 169.323 120.657 1.00 109.65 83 MET C CA 1
ATOM 7658 C C . MET C 3 63 ? 124.319 169.999 120.296 1.00 109.65 83 MET C C 1
ATOM 7659 O O . MET C 3 63 ? 124.803 169.846 119.170 1.00 109.65 83 MET C O 1
ATOM 7664 N N . SER C 3 64 ? 124.887 170.736 121.252 1.00 112.91 84 SER C N 1
ATOM 7665 C CA . SER C 3 64 ? 126.153 171.444 121.057 1.00 112.91 84 SER C CA 1
ATOM 7666 C C . SER C 3 64 ? 126.091 172.357 119.835 1.00 112.91 84 SER C C 1
ATOM 7667 O O . SER C 3 64 ? 127.021 172.414 119.028 1.00 112.91 84 SER C O 1
ATOM 7670 N N . ASP C 3 65 ? 124.970 173.068 119.697 1.00 115.66 85 ASP C N 1
ATOM 7671 C CA . ASP C 3 65 ? 124.707 173.967 118.574 1.00 115.66 85 ASP C CA 1
ATOM 7672 C C . ASP C 3 65 ? 124.706 173.238 117.234 1.00 115.66 85 ASP C C 1
ATOM 7673 O O . ASP C 3 65 ? 124.930 173.854 116.187 1.00 115.66 85 ASP C O 1
ATOM 7678 N N . ASP C 3 66 ? 124.457 171.930 117.248 1.00 108.71 86 ASP C N 1
ATOM 7679 C CA . ASP C 3 66 ? 124.407 171.124 116.037 1.00 108.71 86 ASP C CA 1
ATOM 7680 C C . ASP C 3 66 ? 123.127 170.303 116.028 1.00 108.71 86 ASP C C 1
ATOM 7681 O O . ASP C 3 66 ? 122.734 169.738 117.052 1.00 108.71 86 ASP C O 1
ATOM 7686 N N . LEU C 3 67 ? 122.480 170.244 114.867 1.00 104.62 87 LEU C N 1
ATOM 7687 C CA . LEU C 3 67 ? 121.255 169.469 114.703 1.00 104.62 87 LEU C CA 1
ATOM 7688 C C . LEU C 3 67 ? 121.629 168.003 114.529 1.00 104.62 87 LEU C C 1
ATOM 7689 O O . LEU C 3 67 ? 122.167 167.611 113.488 1.00 104.62 87 LEU C O 1
ATOM 7694 N N . THR C 3 68 ? 121.348 167.190 115.542 1.00 102.56 88 THR C N 1
ATOM 7695 C CA . THR C 3 68 ? 121.742 165.790 115.561 1.00 102.56 88 THR C CA 1
ATOM 7696 C C . THR C 3 68 ? 120.5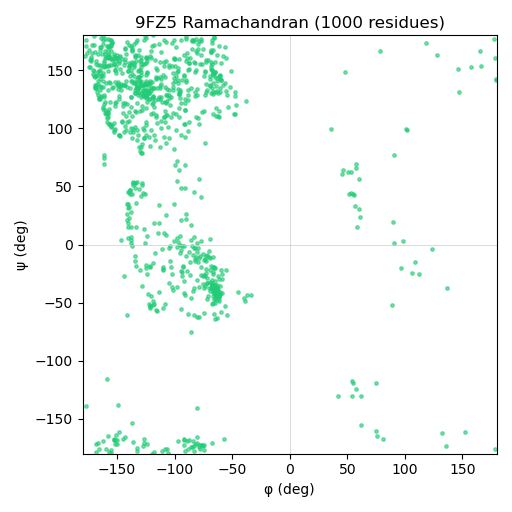14 164.894 115.481 1.00 102.56 88 THR C C 1
ATOM 7697 O O . THR C 3 68 ? 119.520 165.121 116.177 1.00 102.56 88 THR C O 1
ATOM 7701 N N . ASN C 3 69 ? 120.593 163.872 114.634 1.00 93.22 89 ASN C N 1
ATOM 7702 C CA . ASN C 3 69 ? 119.511 162.916 114.451 1.00 93.22 89 ASN C CA 1
ATOM 7703 C C . ASN C 3 69 ? 119.755 161.701 115.334 1.00 93.22 89 ASN C C 1
ATOM 7704 O O . ASN C 3 69 ? 120.867 161.166 115.368 1.00 93.22 89 ASN C O 1
ATOM 7709 N N . VAL C 3 70 ? 118.717 161.273 116.046 1.00 96.16 90 VAL C N 1
ATOM 7710 C CA . VAL C 3 70 ? 118.775 160.102 116.912 1.00 96.16 90 VAL C CA 1
ATOM 7711 C C . VAL C 3 70 ? 117.770 159.086 116.392 1.00 96.16 90 VAL C C 1
ATOM 7712 O O . VAL C 3 70 ? 116.572 159.382 116.299 1.00 96.16 90 VAL C O 1
ATOM 7716 N N . THR C 3 71 ? 118.254 157.895 116.055 1.00 95.76 91 THR C N 1
ATOM 7717 C CA . THR C 3 71 ? 117.393 156.816 115.601 1.00 95.76 91 THR C CA 1
ATOM 7718 C C . THR C 3 71 ? 116.858 156.057 116.814 1.00 95.76 91 THR C C 1
ATOM 7719 O O . THR C 3 71 ? 117.070 156.450 117.964 1.00 95.76 91 THR C O 1
ATOM 7723 N N . VAL C 3 72 ? 116.148 154.955 116.566 1.00 97.15 92 VAL C N 1
ATOM 7724 C CA . VAL C 3 72 ? 115.604 154.164 117.665 1.00 97.15 92 VAL C CA 1
ATOM 7725 C C . VAL C 3 72 ? 116.724 153.508 118.463 1.00 97.15 92 VAL C C 1
ATOM 7726 O O . VAL C 3 72 ? 116.633 153.371 119.689 1.00 97.15 92 VAL C O 1
ATOM 7730 N N . LYS C 3 73 ? 117.795 153.093 117.787 1.00 97.61 93 LYS C N 1
ATOM 7731 C CA . LYS C 3 73 ? 118.885 152.366 118.421 1.00 97.61 93 LYS C CA 1
ATOM 7732 C C . LYS C 3 73 ? 119.985 153.282 118.951 1.00 97.61 93 LYS C C 1
ATOM 7733 O O . LYS C 3 73 ? 121.121 152.826 119.129 1.00 97.61 93 LYS C O 1
ATOM 7739 N N . ARG C 3 74 ? 119.674 154.554 119.209 1.00 97.48 94 ARG C N 1
ATOM 7740 C CA . ARG C 3 74 ? 120.609 155.507 119.808 1.00 97.48 94 ARG C CA 1
ATOM 7741 C C . ARG C 3 74 ? 121.877 155.639 118.955 1.00 97.48 94 ARG C C 1
ATOM 7742 O O . ARG C 3 74 ? 122.981 155.248 119.340 1.00 97.48 94 ARG C O 1
ATOM 7750 N N . GLU C 3 75 ? 121.675 156.179 117.757 1.00 98.95 95 GLU C N 1
ATOM 7751 C CA . GLU C 3 75 ? 122.762 156.513 116.848 1.00 98.95 95 GLU C CA 1
ATOM 7752 C C . GLU C 3 75 ? 122.845 158.026 116.711 1.00 98.95 95 GLU C C 1
ATOM 7753 O O . GLU C 3 75 ? 121.847 158.681 116.395 1.00 98.95 95 GLU C O 1
ATOM 7759 N N . LEU C 3 76 ? 124.033 158.576 116.950 1.00 98.64 96 LEU C N 1
ATOM 7760 C CA . LEU C 3 76 ? 124.246 160.021 116.986 1.00 98.64 96 LEU C CA 1
ATOM 7761 C C . LEU C 3 76 ? 124.816 160.461 115.643 1.00 98.64 96 LEU C C 1
ATOM 7762 O O . LEU C 3 76 ? 126.019 160.347 115.399 1.00 98.64 96 LEU C O 1
ATOM 7767 N N . TYR C 3 77 ? 123.948 160.964 114.770 1.00 99.34 97 TYR C N 1
ATOM 7768 C CA . TYR C 3 77 ? 124.340 161.434 113.448 1.00 99.34 97 TYR C CA 1
ATOM 7769 C C . TYR C 3 77 ? 124.112 162.938 113.369 1.00 99.34 97 TYR C C 1
ATOM 7770 O O . TYR C 3 77 ? 123.001 163.416 113.625 1.00 99.34 97 TYR C O 1
ATOM 7779 N N . GLU C 3 78 ? 125.157 163.676 113.014 1.00 108.19 98 GLU C N 1
ATOM 7780 C CA . GLU C 3 78 ? 125.106 165.128 112.939 1.00 108.19 98 GLU C CA 1
ATOM 7781 C C . GLU C 3 78 ? 124.969 165.580 111.491 1.00 108.19 98 GLU C C 1
ATOM 7782 O O . GLU C 3 78 ? 125.489 164.943 110.572 1.00 108.19 98 GLU C O 1
ATOM 7788 N N . VAL C 3 79 ? 124.271 166.696 111.295 1.00 107.44 99 VAL C N 1
ATOM 7789 C CA . VAL C 3 79 ? 124.004 167.232 109.966 1.00 107.44 99 VAL C CA 1
ATOM 7790 C C . VAL C 3 79 ? 124.834 168.493 109.757 1.00 107.44 99 VAL C C 1
ATOM 7791 O O . VAL C 3 79 ? 124.954 169.334 110.656 1.00 107.44 99 VAL C O 1
ATOM 7795 N N . GLU C 3 80 ? 125.447 168.594 108.578 1.00 112.74 100 GLU C N 1
ATOM 7796 C CA . GLU C 3 80 ? 126.244 169.747 108.184 1.00 112.74 100 GLU C CA 1
ATOM 7797 C C . GLU C 3 80 ? 126.024 170.008 106.701 1.00 112.74 100 GLU C C 1
ATOM 7798 O O . GLU C 3 80 ? 126.006 169.072 105.897 1.00 112.74 100 GLU C O 1
ATOM 7804 N N . ARG C 3 81 ? 125.860 171.278 106.343 1.00 109.81 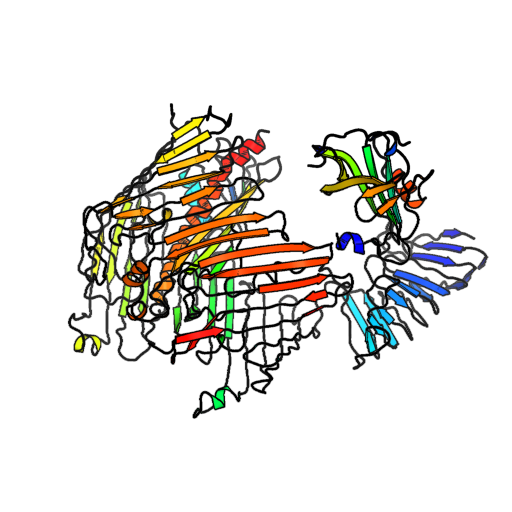101 ARG C N 1
ATOM 7805 C CA . ARG C 3 81 ? 125.491 171.648 104.984 1.00 109.81 101 ARG C CA 1
ATOM 7806 C C . ARG C 3 81 ? 126.715 172.040 104.167 1.00 109.81 101 ARG C C 1
ATOM 7807 O O . ARG C 3 81 ? 127.613 172.729 104.658 1.00 109.81 101 ARG C O 1
ATOM 7815 N N . ASP C 3 82 ? 126.741 171.590 102.912 1.00 110.55 102 ASP C N 1
ATOM 7816 C CA . ASP C 3 82 ? 127.775 171.954 101.941 1.00 110.55 102 ASP C CA 1
ATOM 7817 C C . ASP C 3 82 ? 127.053 172.345 100.655 1.00 110.55 102 ASP C C 1
ATOM 7818 O O . ASP C 3 82 ? 126.796 171.499 99.794 1.00 110.55 102 ASP C O 1
ATOM 7823 N N . GLY C 3 83 ? 126.730 173.629 100.527 1.00 110.26 103 GLY C N 1
ATOM 7824 C CA . GLY C 3 83 ? 125.961 174.105 99.394 1.00 110.26 103 GLY C CA 1
ATOM 7825 C C . GLY C 3 83 ? 124.496 173.740 99.507 1.00 110.26 103 GLY C C 1
ATOM 7826 O O . GLY C 3 83 ? 123.819 174.152 100.453 1.00 110.26 103 GLY C O 1
ATOM 7827 N N . ASN C 3 84 ? 123.994 172.964 98.547 1.00 107.56 104 ASN C N 1
ATOM 7828 C CA . ASN C 3 84 ? 122.636 172.435 98.591 1.00 107.56 104 ASN C CA 1
ATOM 7829 C C . ASN C 3 84 ? 122.606 170.982 99.051 1.00 107.56 104 ASN C C 1
ATOM 7830 O O . ASN C 3 84 ? 121.777 170.196 98.581 1.00 107.56 104 ASN C O 1
ATOM 7835 N N . THR C 3 85 ? 123.501 170.610 99.962 1.00 103.74 105 THR C N 1
ATOM 7836 C CA . THR C 3 85 ? 123.675 169.230 100.386 1.00 103.74 105 THR C CA 1
ATOM 7837 C C . THR C 3 85 ? 123.738 169.147 101.904 1.00 103.74 105 THR C C 1
ATOM 7838 O O . THR C 3 85 ? 124.444 169.928 102.547 1.00 103.74 105 THR C O 1
ATOM 7842 N N . ILE C 3 86 ? 123.002 168.195 102.468 1.00 98.20 106 ILE C N 1
ATOM 7843 C CA . ILE C 3 86 ? 123.110 167.863 103.877 1.00 98.20 106 ILE C CA 1
ATOM 7844 C C . ILE C 3 86 ? 124.039 166.664 103.998 1.00 98.20 106 ILE C C 1
ATOM 7845 O O . ILE C 3 86 ? 124.164 165.847 103.082 1.00 98.20 106 ILE C O 1
ATOM 7850 N N . GLU C 3 87 ? 124.720 166.554 105.137 1.00 101.84 107 GLU C N 1
ATOM 7851 C CA . GLU C 3 87 ? 125.767 165.550 105.283 1.00 101.84 107 GLU C CA 1
ATOM 7852 C C . GLU C 3 87 ? 125.692 164.887 106.648 1.00 101.84 107 GLU C C 1
ATOM 7853 O O . GLU C 3 87 ? 125.673 165.570 107.676 1.00 101.84 107 GLU C O 1
ATOM 7859 N N . TYR C 3 88 ? 125.649 163.558 106.645 1.00 98.95 108 TYR C N 1
ATOM 7860 C CA . TYR C 3 88 ? 126.036 162.744 107.789 1.00 98.95 108 TYR C CA 1
ATOM 7861 C C . TYR C 3 88 ? 126.737 161.508 107.232 1.00 98.95 108 TYR C C 1
ATOM 7862 O O . TYR C 3 88 ? 127.113 161.477 106.056 1.00 98.95 108 TYR C O 1
ATOM 7871 N N . ASP C 3 89 ? 126.913 160.486 108.075 1.00 96.68 109 ASP C N 1
ATOM 7872 C CA . ASP C 3 89 ? 127.930 159.459 107.850 1.00 96.68 109 ASP C CA 1
ATOM 7873 C C . ASP C 3 89 ? 127.956 158.900 106.430 1.00 96.68 109 ASP C C 1
ATOM 7874 O O . ASP C 3 89 ? 127.022 158.219 105.997 1.00 96.68 109 ASP C O 1
ATOM 7879 N N . GLY C 3 90 ? 129.037 159.191 105.713 1.00 90.13 110 GLY C N 1
ATOM 7880 C CA . GLY C 3 90 ? 129.283 158.577 104.413 1.00 90.13 110 GLY C CA 1
ATOM 7881 C C . GLY C 3 90 ? 128.168 158.753 103.408 1.00 90.13 110 GLY C C 1
ATOM 7882 O O . GLY C 3 90 ? 127.831 157.804 102.689 1.00 90.13 110 GLY C O 1
ATOM 7883 N N . MET C 3 91 ? 127.590 159.950 103.327 1.00 89.39 111 MET C N 1
ATOM 7884 C CA . MET C 3 91 ? 126.459 160.142 102.432 1.00 89.39 111 MET C CA 1
ATOM 7885 C C . MET C 3 91 ? 126.219 161.627 102.195 1.00 89.39 111 MET C C 1
ATOM 7886 O O . MET C 3 91 ? 126.426 162.449 103.090 1.00 89.39 111 MET C O 1
ATOM 7891 N N . THR C 3 92 ? 125.796 161.953 100.974 1.00 88.83 112 THR C N 1
ATOM 7892 C CA . THR C 3 92 ? 125.480 163.312 100.557 1.00 88.83 112 THR C CA 1
ATOM 7893 C C . THR C 3 92 ? 124.297 163.266 99.601 1.00 88.83 112 THR C C 1
ATOM 7894 O O . THR C 3 92 ? 124.249 162.412 98.713 1.00 88.83 112 THR C O 1
ATOM 7898 N N . MET C 3 93 ? 123.349 164.188 99.773 1.00 88.03 113 MET C N 1
ATOM 7899 C CA . MET C 3 93 ? 122.110 164.160 99.010 1.00 88.03 113 MET C CA 1
ATOM 7900 C C . MET C 3 93 ? 121.869 165.491 98.317 1.00 88.03 113 MET C C 1
ATOM 7901 O O . MET C 3 93 ? 122.362 166.536 98.746 1.00 88.03 113 MET C O 1
ATOM 7906 N N . GLU C 3 94 ? 121.094 165.438 97.238 1.00 93.32 114 GLU C N 1
ATOM 7907 C CA . GLU C 3 94 ? 120.518 166.619 96.613 1.00 93.32 114 GLU C CA 1
ATOM 7908 C C . GLU C 3 94 ? 119.022 166.658 96.898 1.00 93.32 114 GLU C C 1
ATOM 7909 O O . GLU C 3 94 ? 118.449 165.730 97.475 1.00 93.32 114 GLU C O 1
ATOM 7915 N N . ARG C 3 95 ? 118.387 167.749 96.478 1.00 101.22 115 ARG C N 1
ATOM 7916 C CA . ARG C 3 95 ? 116.951 167.903 96.661 1.00 101.22 115 ARG C CA 1
ATOM 7917 C C . ARG C 3 95 ? 116.208 167.176 95.546 1.00 101.22 115 ARG C C 1
ATOM 7918 O O . ARG C 3 95 ? 116.491 167.384 94.362 1.00 101.22 115 ARG C O 1
ATOM 7926 N N . VAL C 3 96 ? 115.261 166.319 95.925 1.00 108.35 116 VAL C N 1
ATOM 7927 C CA . VAL C 3 96 ? 114.545 165.470 94.982 1.00 108.35 116 VAL C CA 1
ATOM 7928 C C . VAL C 3 96 ? 113.052 165.569 95.271 1.00 108.35 116 VAL C C 1
ATOM 7929 O O . VAL C 3 96 ? 112.637 165.798 96.411 1.00 108.35 116 VAL C O 1
ATOM 7933 N N . ASP C 3 97 ? 112.242 165.423 94.219 1.00 119.24 117 ASP C N 1
ATOM 7934 C CA . ASP C 3 97 ? 110.797 165.577 94.360 1.00 119.24 117 ASP C CA 1
ATOM 7935 C C . ASP C 3 97 ? 110.170 164.403 95.108 1.00 119.24 117 ASP C C 1
ATOM 7936 O O . ASP C 3 97 ? 109.359 164.600 96.020 1.00 119.24 117 ASP C O 1
ATOM 7941 N N . ARG C 3 98 ? 110.524 163.177 94.735 1.00 115.69 118 ARG C N 1
ATOM 7942 C CA . ARG C 3 98 ? 109.834 161.995 95.230 1.00 115.69 118 ARG C CA 1
ATOM 7943 C C . ARG C 3 98 ? 110.831 160.888 95.538 1.00 115.69 118 ARG C C 1
ATOM 7944 O O . ARG C 3 98 ? 111.907 160.831 94.932 1.00 115.69 118 ARG C O 1
ATOM 7952 N N . PRO C 3 99 ? 110.496 159.987 96.473 1.00 102.67 119 PRO C N 1
ATOM 7953 C CA . PRO C 3 99 ? 111.410 158.888 96.804 1.00 102.67 119 PRO C CA 1
ATOM 7954 C C . PRO C 3 99 ? 111.186 157.669 95.926 1.00 102.67 119 PRO C C 1
ATOM 7955 O O . PRO C 3 99 ? 110.371 157.700 94.999 1.00 102.67 119 PRO C O 1
ATOM 7959 N N . THR C 3 100 ? 111.908 156.590 96.213 1.00 98.13 120 THR C N 1
ATOM 7960 C CA . THR C 3 100 ? 111.700 155.343 95.498 1.00 98.13 120 THR C CA 1
ATOM 7961 C C . THR C 3 100 ? 110.383 154.697 95.925 1.00 98.13 120 THR C C 1
ATOM 7962 O O . THR C 3 100 ? 109.830 154.988 96.989 1.00 98.13 120 THR C O 1
ATOM 7966 N N . ALA C 3 101 ? 109.877 153.813 95.063 1.00 93.60 121 ALA C N 1
ATOM 7967 C CA . ALA C 3 101 ? 108.593 153.171 95.328 1.00 93.60 121 ALA C CA 1
ATOM 7968 C C . ALA C 3 101 ? 108.659 152.273 96.558 1.00 93.60 121 ALA C C 1
ATOM 7969 O O . ALA C 3 101 ? 107.715 152.233 97.356 1.00 93.60 121 ALA C O 1
ATOM 7971 N N . GLU C 3 102 ? 109.760 151.535 96.721 1.00 92.45 122 GLU C N 1
ATOM 7972 C CA . GLU C 3 102 ? 109.860 150.577 97.819 1.00 92.45 122 GLU C CA 1
ATOM 7973 C C . GLU C 3 102 ? 109.809 151.278 99.171 1.00 92.45 122 GLU C C 1
ATOM 7974 O O . GLU C 3 102 ? 109.062 150.872 100.069 1.00 92.45 122 GLU C O 1
ATOM 7980 N N . CYS C 3 103 ? 110.589 152.347 99.331 1.00 96.41 123 CYS C N 1
ATOM 7981 C CA . CYS C 3 103 ? 110.583 153.063 100.600 1.00 96.41 123 CYS C CA 1
ATOM 7982 C C . CYS C 3 103 ? 109.290 153.843 100.793 1.00 96.41 123 CYS C C 1
ATOM 7983 O O . CYS C 3 103 ? 108.858 154.044 101.932 1.00 96.41 123 CYS C O 1
ATOM 7986 N N . ALA C 3 104 ? 108.648 154.270 99.703 1.00 93.45 124 ALA C N 1
ATOM 7987 C CA . ALA C 3 104 ? 107.325 154.876 99.827 1.00 93.45 124 ALA C CA 1
ATOM 7988 C C . ALA C 3 104 ? 106.317 153.877 100.381 1.00 93.45 124 ALA C C 1
ATOM 7989 O O . ALA C 3 104 ? 105.521 154.211 101.266 1.00 93.45 124 ALA C O 1
ATOM 7991 N N . ALA C 3 105 ? 106.347 152.639 99.882 1.00 93.16 125 ALA C N 1
ATOM 7992 C CA . ALA C 3 105 ? 105.467 151.605 100.417 1.00 93.16 125 ALA C CA 1
ATOM 7993 C C . ALA C 3 105 ? 105.811 151.286 101.866 1.00 93.16 125 ALA C C 1
ATOM 7994 O O . ALA C 3 105 ? 104.917 151.053 102.690 1.00 93.16 125 ALA C O 1
ATOM 7996 N N . ALA C 3 106 ? 107.104 151.266 102.194 1.00 90.50 126 ALA C N 1
ATOM 7997 C CA . ALA C 3 106 ? 107.511 151.038 103.577 1.00 90.50 126 ALA C CA 1
ATOM 7998 C C . ALA C 3 106 ? 106.969 152.126 104.496 1.00 90.50 126 ALA C C 1
ATOM 7999 O O . ALA C 3 106 ? 106.497 151.839 105.602 1.00 90.50 126 ALA C O 1
ATOM 8001 N N . LEU C 3 107 ? 107.031 153.384 104.052 1.00 95.29 127 LEU C N 1
ATOM 8002 C CA . LEU C 3 107 ? 106.439 154.476 104.819 1.00 95.29 127 LEU C CA 1
ATOM 8003 C C . LEU C 3 107 ? 104.933 154.301 104.944 1.00 95.29 127 LEU C C 1
ATOM 8004 O O . LEU C 3 107 ? 104.355 154.567 106.004 1.00 95.29 127 LEU C O 1
ATOM 8009 N N . ASP C 3 108 ? 104.278 153.869 103.864 1.00 97.42 128 ASP C N 1
ATOM 8010 C CA . ASP C 3 108 ? 102.844 153.605 103.928 1.00 97.42 128 ASP C CA 1
ATOM 8011 C C . ASP C 3 108 ? 102.524 152.512 104.939 1.00 97.42 128 ASP C C 1
ATOM 8012 O O . ASP C 3 108 ? 101.437 152.511 105.528 1.00 97.42 128 ASP C O 1
ATOM 8017 N N . LYS C 3 109 ? 103.452 151.577 105.152 1.00 98.21 129 LYS C N 1
ATOM 8018 C CA . LYS C 3 109 ? 103.236 150.545 106.160 1.00 98.21 129 LYS C CA 1
ATOM 8019 C C . LYS C 3 109 ? 103.388 151.104 107.571 1.00 98.21 129 LYS C C 1
ATOM 8020 O O . LYS C 3 109 ? 102.671 150.688 108.489 1.00 98.21 129 LYS C O 1
ATOM 8026 N N . ALA C 3 110 ? 104.316 152.041 107.767 1.00 97.41 130 ALA C N 1
ATOM 8027 C CA . ALA C 3 110 ? 104.592 152.629 109.079 1.00 97.41 130 ALA C CA 1
ATOM 8028 C C . ALA C 3 110 ? 104.601 154.146 108.953 1.00 97.41 130 ALA C C 1
ATOM 8029 O O . ALA C 3 110 ? 105.668 154.769 108.865 1.00 97.41 130 ALA C O 1
ATOM 8031 N N . PRO C 3 111 ? 103.427 154.774 108.933 1.00 101.67 131 PRO C N 1
ATOM 8032 C CA . PRO C 3 111 ? 103.374 156.232 108.778 1.00 101.67 131 PRO C CA 1
ATOM 8033 C C . PRO C 3 111 ? 103.945 156.959 109.986 1.00 101.67 131 PRO C C 1
ATOM 8034 O O . PRO C 3 111 ? 103.895 156.473 111.118 1.00 101.67 131 PRO C O 1
ATOM 8038 N N . LEU C 3 112 ? 104.497 158.145 109.725 1.00 106.22 132 LEU C N 1
ATOM 8039 C CA . LEU C 3 112 ? 104.977 159.011 110.789 1.00 106.22 132 LEU C CA 1
ATOM 8040 C C . LEU C 3 112 ? 103.812 159.785 111.406 1.00 106.22 132 LEU C C 1
ATOM 8041 O O . LEU C 3 112 ? 102.823 160.074 110.728 1.00 106.22 132 LEU C O 1
ATOM 8046 N N . PRO C 3 113 ? 103.902 160.122 112.695 1.00 111.10 133 PRO C N 1
ATOM 8047 C CA . PRO C 3 113 ? 102.801 160.865 113.332 1.00 111.10 133 PRO C CA 1
ATOM 8048 C C . PRO C 3 113 ? 102.530 162.223 112.704 1.00 111.10 133 PRO C C 1
ATOM 8049 O O . PRO C 3 113 ? 101.367 162.636 112.626 1.00 111.10 133 PRO C O 1
ATOM 8053 N N . THR C 3 114 ? 103.560 162.925 112.253 1.00 116.63 134 THR C N 1
ATOM 8054 C CA . THR C 3 114 ? 103.393 164.271 111.728 1.00 116.63 134 THR C CA 1
ATOM 8055 C C . THR C 3 114 ? 102.942 164.237 110.275 1.00 116.63 134 THR C C 1
ATOM 8056 O O . THR C 3 114 ? 103.150 163.245 109.569 1.00 116.63 134 THR C O 1
ATOM 8060 N N . PRO C 3 115 ? 102.297 165.305 109.802 1.00 120.65 135 PRO C N 1
ATOM 8061 C CA . PRO C 3 115 ? 101.979 165.395 108.372 1.00 120.65 135 PRO C CA 1
ATOM 8062 C C . PRO C 3 115 ? 103.245 165.371 107.528 1.00 120.65 135 PRO C C 1
ATOM 8063 O O . PRO C 3 115 ? 104.274 165.941 107.896 1.00 120.65 135 PRO C O 1
ATOM 8067 N N . LEU C 3 116 ? 103.158 164.703 106.379 1.00 113.18 136 LEU C N 1
ATOM 8068 C CA . LEU C 3 116 ? 104.322 164.482 105.539 1.00 113.18 136 LEU C CA 1
ATOM 8069 C C . LEU C 3 116 ? 104.280 165.424 104.348 1.00 113.18 136 LEU C C 1
ATOM 8070 O O . LEU C 3 116 ? 103.314 165.380 103.570 1.00 113.18 136 LEU C O 1
ATOM 8075 N N . PRO C 3 117 ? 105.284 166.295 104.167 1.00 114.44 137 PRO C N 1
ATOM 8076 C CA . PRO C 3 117 ? 105.379 167.210 103.023 1.00 114.44 137 PRO C CA 1
ATOM 8077 C C . PRO C 3 117 ? 105.467 166.476 101.688 1.00 114.44 137 PRO C C 1
ATOM 8078 O O . PRO C 3 117 ? 105.870 165.315 101.629 1.00 114.44 137 PRO C O 1
#